Protein AF-0000000066300240 (afdb_homodimer)

InterPro domains:
  IPR008322 Uncharacterised protein family UPF0261 [MF_00677] (1-397)
  IPR008322 Uncharacterised protein family UPF0261 [PIRSF033271] (1-396)
  IPR044122 UPF0261, N-terminal domain [NF002674] (1-393)
  IPR044122 UPF0261, N-terminal domain [PF06792] (2-171)
  IPR044122 UPF0261, N-terminal domain [cd15488] (3-393)
  IPR051353 Tobamovirus Resistance UPF0261 [PTHR31862] (2-393)
  IPR056778 UPF0261, C-terminal domain [PF23189] (179-390)

Nearest PDB structures (foldseek):
  3wrx-assembly2_B  TM=9.339E-01  e=6.137E-45  Solanum lycopersicum
  3wry-assembly2_B  TM=9.376E-01  e=1.433E-43  Solanum lycopersicum
  3wrx-assembly1_A  TM=8.574E-01  e=3.511E-44  Solanum lycopersicum
  3wry-assembly1_A  TM=8.535E-01  e=3.714E-44  Solanum lycopersicum
  3wrw-assembly1_B  TM=8.869E-01  e=2.133E-42  Solanum lycopersicum

Organism: Mesorhizobium japonicum (strain LMG 29417 / CECT 9101 / MAFF 303099) (NCBI:txid266835)

Foldseek 3Di:
DAAEEEEFAQQQQVQLSVLLQVLLVVVVTHYFYAHCHLDDGPDDGRHYNQNLCCQFPVGNCQQNVDDDPVSNLVRSLNSLLSVLLVDDRHLAYEYEDEDSGLSSRLSNVCSDAAQRHAEYAYCCLPDPCCNRQPLHPYHYQYLVDDSRDDDPSNSVSSSVVSCVNSVCSVDGDDDDDDAAEEEEEDEPFLVLLRVLLCVVCVVRHHYHYFYQQQSRQVNRLSCLLNVRHQAYEALAPCLLLCQVVVADRHYDLCRCVSCQVNLHEYEYEHAPVQWGKHFAPVGDDPVCPPFQWDPPDRTIIITGADLVSLLVSLLSVLQSLLSHPHAYEYEYAQQARTNQCHVVHSNPDNNSSVSNLVSNVVRNPDDPRHYYYYDPHYSSPSVVSCSSVVRVVRSVD/DAAEEEEFAQQQQVQLSVLLQVLLVVVVTHYFYAHCHLDDGPDDGRHYNQNLCCQFPVGNCQQNVDDDPVSNLVRSLNSLLSVLLVDDRHLAYEYEDEDSGLSSRLSNVCSDAAQRHAEYAYCCLPDPCCNRQPLHPYHYQYLVDDSRDDDPSNSVSSSVVSCVNSVCSVDGDDPDDDAAEEEEEDEPFLVLLRVLLCVVCVVRHHYHYFYQQQSRQVNRLSCLLNVRHQAYEALAPCLLLCQVVVADRHYDLCRCVSCQVNLHEYEYEHAPVQWGKHFAPVGDDPVCPPFQWDPPDRTIIITGDDLVSLLVSLLSVLQSLLSHPHAYEYEYAQQARTNQCHVVHSNPDNNSSVSNLVSNVVRNPDDPRHYYDYDPHYSSPSVVSCSSVVRVVRSVD

Sequence (794 aa):
MKRIYVVGTADTKGEELAFLADAIAATGAAVSRVDVGTRDATIPVDISANDIAGHHPGGRDAVLGGNDRGAAVAAMGVAFARFAQSRNDIAAMIGIGGGGGTSIVTSGMRALPLGLPKIMVSTLASGDTAPYVDVSDIIMMPSVTDMAGLNRLSRVVLHNAAQAIAGMAARPAPPPDGKPSIGLTMFGVTTPCVTTIADALRSTYDCMVFHATGTGGRSMEKLADSGLLSGVIDITTTEVCDLLLGGVLPATEDRFGAIARTGLPYVGSVGALDMVNFWAPSTVPERYRGRLFYEHNPNVTLMRTSADECRAIGEWIGTRLALCDGPVHFLIPEKGVSALDIEGGTFFDREADAVLFEAIERTIKPNANRRVTRLPLHINDPEFAKAVAAFLDIARHMKRIYVVGTADTKGEELAFLADAIAATGAAVSRVDVGTRDATIPVDISANDIAGHHPGGRDAVLGGNDRGAAVAAMGVAFARFAQSRNDIAAMIGIGGGGGTSIVTSGMRALPLGLPKIMVSTLASGDTAPYVDVSDIIMMPSVTDMAGLNRLSRVVLHNAAQAIAGMAARPAPPPDGKPSIGLTMFGVTTPCVTTIADALRSTYDCMVFHATGTGGRSMEKLADSGLLSGVIDITTTEVCDLLLGGVLPATEDRFGAIARTGLPYVGSVGALDMVNFWAPSTVPERYRGRLFYEHNPNVTLMRTSADECRAIGEWIGTRLALCDGPVHFLIPEKGVSALDIEGGTFFDREADAVLFEAIERTIKPNANRRVTRLPLHINDPEFAKAVAAFLDIARH

Solvent-accessible surface area (backbone atoms only — not comparable to full-atom values): 39152 Å² total; per-residue (Å²): 128,60,24,36,36,36,34,28,27,24,45,80,38,25,69,52,50,51,51,35,46,49,50,28,38,73,74,70,50,51,70,39,41,33,26,69,28,84,57,70,58,71,50,94,61,75,39,46,33,65,64,35,21,52,47,22,95,73,30,40,56,62,26,60,64,67,88,52,64,70,57,24,43,54,37,39,14,54,1,34,21,47,43,49,62,72,55,88,43,72,42,23,41,36,32,42,28,50,72,64,37,38,53,24,49,30,42,18,54,55,57,47,52,64,76,56,46,35,39,38,37,15,63,53,41,49,25,68,27,31,91,54,26,51,75,34,51,48,24,34,28,30,47,72,49,82,78,81,66,82,46,68,63,50,49,33,49,40,40,40,50,21,28,20,54,47,28,23,48,74,56,63,62,74,77,85,89,67,58,53,28,31,37,30,28,26,41,87,51,38,39,66,26,46,50,52,33,43,62,73,38,50,89,66,30,39,70,44,79,25,53,39,60,17,59,21,55,53,35,48,37,49,36,39,66,39,67,61,39,67,28,36,42,37,40,28,48,23,16,52,38,6,48,76,70,68,28,77,27,30,41,59,95,58,65,66,42,36,47,34,75,65,33,41,26,33,29,36,34,58,21,40,54,56,32,29,43,35,44,30,74,88,65,54,59,75,89,54,66,90,58,56,70,45,76,78,47,83,59,32,25,34,32,50,54,46,42,68,54,23,30,54,52,17,35,54,51,11,48,50,55,46,64,35,77,25,36,33,43,36,42,39,42,70,51,20,38,30,66,45,19,27,93,91,33,89,54,49,47,68,66,29,50,50,36,21,53,49,27,24,61,66,37,27,60,68,55,98,42,30,44,76,44,82,38,97,33,32,45,62,36,77,73,46,37,48,54,49,56,56,40,56,64,44,56,77,104,128,60,22,35,36,37,35,27,26,22,45,80,39,23,67,54,48,50,52,35,46,50,51,26,39,72,75,69,49,51,72,40,39,34,27,70,28,83,55,70,59,70,50,91,58,75,39,46,33,67,64,35,20,52,48,22,93,75,29,41,55,61,26,59,62,66,87,50,64,68,57,23,43,55,38,38,14,56,2,34,19,46,43,49,60,70,54,89,42,70,43,22,41,38,33,43,28,49,72,64,38,39,53,24,51,28,42,18,54,55,57,49,51,63,75,55,46,36,39,38,36,15,61,53,42,48,25,69,27,31,90,53,28,51,77,34,53,49,24,33,28,32,49,70,48,82,78,82,66,81,45,69,64,50,49,33,49,39,41,39,50,21,27,19,53,48,30,22,48,75,57,64,62,74,78,82,86,72,59,52,29,31,37,30,28,27,40,87,50,39,40,66,27,46,50,52,34,43,63,71,38,48,88,66,28,39,70,42,78,26,53,40,58,16,59,21,55,52,35,48,37,48,36,40,65,38,66,60,38,66,26,36,42,36,39,27,48,24,16,53,38,6,48,76,69,70,28,75,28,30,42,60,95,57,64,64,41,37,46,35,76,66,34,41,27,35,29,36,34,56,22,38,53,56,32,29,43,36,46,31,74,88,65,53,60,74,90,56,65,90,58,58,72,44,76,78,46,84,58,32,24,34,32,50,54,46,43,68,55,23,31,54,52,17,34,54,52,11,48,50,56,45,63,35,77,25,36,33,43,35,43,40,41,71,52,19,39,30,67,44,19,27,92,92,32,89,53,50,48,69,66,29,51,48,37,22,53,50,27,24,61,66,38,28,61,67,54,98,44,30,43,76,45,81,37,98,32,32,46,60,35,77,73,46,37,49,52,48,57,56,39,56,64,44,55,78,104

pLDDT: mean 95.7, std 4.53, range [58.62, 98.94]

Secondary structure (DSSP, 8-state):
--EEEEEE-TTTSHHHHHHHHHHHHTTT--EEEEE--SS--SS--SB-HHHHHTTSTT-HHHHHSSS-HHHHHHHHHHHHHHHHHH-S-EEEEEEEESHHHHHHHHHHHHTSPTTS-EEEEETTSSSB-HHHHTTS-PEEEE-SS--SS--HHHHHHHHHHHHHHHHHHHSPPPPP-SPPEEEEEE-GGGHHHHHHHHHHHTTTSEEEEEETTTHHHHHHHHHHHTT--SEEEEEE-THHHHHHHT-SS---TTTTHHHHHH---EEEEEETTTEEEESSGGGS-GGGTTS-EEEEETTEEEEEPPHHHHHHHHHHHHHHHTT--S-EEEEEETT-SSTTSSTTSTT--HHHHHHHHHHHHHHH---SSEEEEEESS-TTSGGGGHHHHHHHHHH--/--EEEEEE-TTTSHHHHHHHHHHHHTTT--EEEEE--SS--SS--SB-HHHHHTTSTT-HHHHHSSS-HHHHHHHHHHHHHHHHHH-S-EEEEEEEESHHHHHHHHHHHHTSPTTS-EEEEETTSSSB-HHHHTTS-PEEEE-SS--SS--HHHHHHHHHHHHHHHHHHHSPPPPP-SSPEEEEEE-GGGHHHHHHHHHHHTTTSEEEEEETTTHHHHHHHHHHHTT--SEEEEEE-THHHHHHHT-SS---TTTTHHHHHH---EEEEEETTTEEEESSGGGS-GGGTTS-EEEEETTEEEEEPPHHHHHHHHHHHHHHHTT--S-EEEEEETT-SSTTSSTTSTT--HHHHHHHHHHHHHHH--BTTEEEEEESS-TTSGGGGHHHHHHHHHH--

Radius of gyration: 29.64 Å; Cα contacts (8 Å, |Δi|>4): 1874; chains: 2; bounding box: 65×88×70 Å

Structure (mmCIF, N/CA/C/O backbone):
data_AF-0000000066300240-model_v1
#
loop_
_entity.id
_entity.type
_entity.pdbx_description
1 polymer 'UPF0261 protein mlr3387'
#
loop_
_atom_site.group_PDB
_atom_site.id
_atom_site.type_symbol
_atom_site.label_atom_id
_atom_site.label_alt_id
_atom_site.label_comp_id
_atom_site.label_asym_id
_atom_site.label_entity_id
_atom_site.label_seq_id
_atom_site.pdbx_PDB_ins_code
_atom_site.Cartn_x
_atom_site.Cartn_y
_atom_site.Cartn_z
_atom_site.occupancy
_atom_site.B_iso_or_equiv
_atom_site.auth_seq_id
_atom_site.auth_comp_id
_atom_site.auth_asym_id
_atom_site.auth_atom_id
_atom_site.pdbx_PDB_model_num
ATOM 1 N N . MET A 1 1 ? 21.281 -19.609 14.352 1 79.44 1 MET A N 1
ATOM 2 C CA . MET A 1 1 ? 20.125 -18.922 14.93 1 79.44 1 MET A CA 1
ATOM 3 C C . MET A 1 1 ? 19.562 -17.891 13.961 1 79.44 1 MET A C 1
ATOM 5 O O . MET A 1 1 ? 20.312 -17.156 13.312 1 79.44 1 MET A O 1
ATOM 9 N N . LYS A 1 2 ? 18.25 -17.891 13.703 1 94.88 2 LYS A N 1
ATOM 10 C CA . LYS A 1 2 ? 17.656 -16.969 12.734 1 94.88 2 LYS A CA 1
ATOM 11 C C . LYS A 1 2 ? 17.578 -15.547 13.305 1 94.88 2 LYS A C 1
ATOM 13 O O . LYS A 1 2 ? 17.516 -15.359 14.523 1 94.88 2 LYS A O 1
ATOM 18 N N . ARG A 1 3 ? 17.797 -14.57 12.469 1 97.88 3 ARG A N 1
ATOM 19 C CA . ARG A 1 3 ? 17.891 -13.164 12.859 1 97.88 3 ARG A CA 1
ATOM 20 C C . ARG A 1 3 ? 16.859 -12.328 12.117 1 97.88 3 ARG A C 1
ATOM 22 O O . ARG A 1 3 ? 16.422 -12.695 11.023 1 97.88 3 ARG A O 1
ATOM 29 N N . ILE A 1 4 ? 16.469 -11.227 12.773 1 98.88 4 ILE A N 1
ATOM 30 C CA . ILE A 1 4 ? 15.703 -10.195 12.078 1 98.88 4 ILE A CA 1
ATOM 31 C C . ILE A 1 4 ? 16.656 -9.219 11.398 1 98.88 4 ILE A C 1
ATOM 33 O O . ILE A 1 4 ? 17.484 -8.594 12.055 1 98.88 4 ILE A O 1
ATOM 37 N N . TYR A 1 5 ? 16.594 -9.148 10.078 1 98.94 5 TYR A N 1
ATOM 38 C CA . TYR A 1 5 ? 17.406 -8.211 9.305 1 98.94 5 TYR A CA 1
ATOM 39 C C . TYR A 1 5 ? 16.766 -6.832 9.273 1 98.94 5 TYR A C 1
ATOM 41 O O . TYR A 1 5 ? 15.625 -6.684 8.828 1 98.94 5 TYR A O 1
ATOM 49 N N . VAL A 1 6 ? 17.453 -5.859 9.82 1 98.94 6 VAL A N 1
ATOM 50 C CA . VAL A 1 6 ? 17.031 -4.465 9.789 1 98.94 6 VAL A CA 1
ATOM 51 C C . VAL A 1 6 ? 17.797 -3.713 8.711 1 98.94 6 VAL A C 1
ATOM 53 O O . VAL A 1 6 ? 19 -3.457 8.859 1 98.94 6 VAL A O 1
ATOM 56 N N . VAL A 1 7 ? 17.078 -3.307 7.637 1 98.88 7 VAL A N 1
ATOM 57 C CA . VAL A 1 7 ? 17.734 -2.895 6.406 1 98.88 7 VAL A CA 1
ATOM 58 C C . VAL A 1 7 ? 17.422 -1.431 6.109 1 98.88 7 VAL A C 1
ATOM 60 O O . VAL A 1 7 ? 16.266 -1.003 6.238 1 98.88 7 VAL A O 1
ATOM 63 N N . GLY A 1 8 ? 18.312 -0.614 5.742 1 98.19 8 GLY A N 1
ATOM 64 C CA . GLY A 1 8 ? 18.141 0.767 5.316 1 98.19 8 GLY A CA 1
ATOM 65 C C . GLY A 1 8 ? 19.406 1.397 4.793 1 98.19 8 GLY A C 1
ATOM 66 O O . GLY A 1 8 ? 20.453 0.748 4.75 1 98.19 8 GLY A O 1
ATOM 67 N N . THR A 1 9 ? 19.312 2.555 4.246 1 97.06 9 THR A N 1
ATOM 68 C CA . THR A 1 9 ? 20.469 3.332 3.838 1 97.06 9 THR A CA 1
ATOM 69 C C . THR A 1 9 ? 21.109 4.02 5.043 1 97.06 9 THR A C 1
ATOM 71 O O . THR A 1 9 ? 20.688 5.105 5.441 1 97.06 9 THR A O 1
ATOM 74 N N . ALA A 1 10 ? 22.203 3.471 5.52 1 96.88 10 ALA A N 1
ATOM 75 C CA . ALA A 1 10 ? 22.828 3.941 6.754 1 96.88 10 ALA A CA 1
ATOM 76 C C . ALA A 1 10 ? 23.5 5.289 6.547 1 96.88 10 ALA A C 1
ATOM 78 O O . ALA A 1 10 ? 23.844 5.98 7.512 1 96.88 10 ALA A O 1
ATOM 79 N N . ASP A 1 11 ? 23.766 5.648 5.297 1 94.31 11 ASP A N 1
ATOM 80 C CA . ASP A 1 11 ? 24.391 6.93 4.992 1 94.31 11 ASP A CA 1
ATOM 81 C C . ASP A 1 11 ? 23.406 8.086 5.199 1 94.31 11 ASP A C 1
ATOM 83 O O . ASP A 1 11 ? 23.781 9.148 5.695 1 94.31 11 ASP A O 1
ATOM 87 N N . THR A 1 12 ? 22.125 7.812 4.922 1 92.44 12 THR A N 1
ATOM 88 C CA . THR A 1 12 ? 21.141 8.891 4.973 1 92.44 12 THR A CA 1
ATOM 89 C C . THR A 1 12 ? 20.141 8.672 6.105 1 92.44 12 THR A C 1
ATOM 91 O O . THR A 1 12 ? 19.547 9.625 6.605 1 92.44 12 THR A O 1
ATOM 94 N N . LYS A 1 13 ? 19.969 7.406 6.578 1 94.5 13 LYS A N 1
ATOM 95 C CA . LYS A 1 13 ? 18.953 7.086 7.59 1 94.5 13 LYS A CA 1
ATOM 96 C C . LYS A 1 13 ? 19.594 6.348 8.773 1 94.5 13 LYS A C 1
ATOM 98 O O . LYS A 1 13 ? 18.969 5.453 9.352 1 94.5 13 LYS A O 1
ATOM 103 N N . GLY A 1 14 ? 20.781 6.711 9.062 1 95.38 14 GLY A N 1
ATOM 104 C CA . GLY A 1 14 ? 21.516 6.004 10.102 1 95.38 14 GLY A CA 1
ATOM 105 C C . GLY A 1 14 ? 20.828 6.051 11.453 1 95.38 14 GLY A C 1
ATOM 106 O O . GLY A 1 14 ? 20.688 5.027 12.125 1 95.38 14 GLY A O 1
ATOM 107 N N . GLU A 1 15 ? 20.328 7.168 11.852 1 94.38 15 GLU A N 1
ATOM 108 C CA . GLU A 1 15 ? 19.688 7.344 13.156 1 94.38 15 GLU A CA 1
ATOM 109 C C . GLU A 1 15 ? 18.406 6.527 13.266 1 94.38 15 GLU A C 1
ATOM 111 O O . GLU A 1 15 ? 18.172 5.852 14.273 1 94.38 15 GLU A O 1
ATOM 116 N N . GLU A 1 16 ? 17.625 6.578 12.281 1 95.5 16 GLU A N 1
ATOM 117 C CA . GLU A 1 16 ? 16.375 5.824 12.25 1 95.5 16 GLU A CA 1
ATOM 118 C C . GLU A 1 16 ? 16.641 4.32 12.25 1 95.5 16 GLU A C 1
ATOM 120 O O . GLU A 1 16 ? 15.961 3.568 12.945 1 95.5 16 GLU A O 1
ATOM 125 N N . LEU A 1 17 ? 17.625 3.936 11.477 1 97.5 17 LEU A N 1
ATOM 126 C CA . LEU A 1 17 ? 18 2.529 11.383 1 97.5 17 LEU A CA 1
ATOM 127 C C . LEU A 1 17 ? 18.469 2 12.734 1 97.5 17 LEU A C 1
ATOM 129 O O . LEU A 1 17 ? 18.078 0.901 13.148 1 97.5 17 LEU A O 1
ATOM 133 N N . ALA A 1 18 ? 19.266 2.793 13.391 1 97.69 18 ALA A N 1
ATOM 134 C CA . ALA A 1 18 ? 19.766 2.41 14.703 1 97.69 18 ALA A CA 1
ATOM 135 C C . ALA A 1 18 ? 18.625 2.314 15.719 1 97.69 18 ALA A C 1
ATOM 137 O O . ALA A 1 18 ? 18.578 1.369 16.516 1 97.69 18 ALA A O 1
ATOM 138 N N . PHE A 1 19 ? 17.766 3.281 15.703 1 96.5 19 PHE A N 1
ATOM 139 C CA . PHE A 1 19 ? 16.625 3.287 16.609 1 96.5 19 PHE A CA 1
ATOM 140 C C . PHE A 1 19 ? 15.773 2.037 16.406 1 96.5 19 PHE A C 1
ATOM 142 O O . PHE A 1 19 ? 15.391 1.385 17.391 1 96.5 19 PHE A O 1
ATOM 149 N N . LEU A 1 20 ? 15.445 1.689 15.164 1 98.19 20 LEU A N 1
ATOM 150 C CA . LEU A 1 20 ? 14.609 0.538 14.828 1 98.19 20 LEU A CA 1
ATOM 151 C C . LEU A 1 20 ? 15.273 -0.759 15.289 1 98.19 20 LEU A C 1
ATOM 153 O O . LEU A 1 20 ? 14.625 -1.606 15.906 1 98.19 20 LEU A O 1
ATOM 157 N N . ALA A 1 21 ? 16.516 -0.889 15 1 98.75 21 ALA A N 1
ATOM 158 C CA . ALA A 1 21 ? 17.25 -2.08 15.406 1 98.75 21 ALA A CA 1
ATOM 159 C C . ALA A 1 21 ? 17.25 -2.244 16.922 1 98.75 21 ALA A C 1
ATOM 161 O O . ALA A 1 21 ? 17.047 -3.348 17.438 1 98.75 21 ALA A O 1
ATOM 162 N N . ASP A 1 22 ? 17.453 -1.164 17.609 1 98.25 22 ASP A N 1
ATOM 163 C CA . ASP A 1 22 ? 17.469 -1.196 19.078 1 98.25 22 ASP A CA 1
ATOM 164 C C . ASP A 1 22 ? 16.094 -1.574 19.625 1 98.25 22 ASP A C 1
ATOM 166 O O . ASP A 1 22 ? 16 -2.332 20.594 1 98.25 22 ASP A O 1
ATOM 170 N N . ALA A 1 23 ? 15.07 -0.982 19.047 1 98.12 23 ALA A N 1
ATOM 171 C CA . ALA A 1 23 ? 13.703 -1.28 19.484 1 98.12 23 ALA A CA 1
ATOM 172 C C . ALA A 1 23 ? 13.383 -2.762 19.312 1 98.12 23 ALA A C 1
ATOM 174 O O . ALA A 1 23 ? 12.727 -3.367 20.156 1 98.12 23 ALA A O 1
ATOM 175 N N . ILE A 1 24 ? 13.812 -3.365 18.219 1 98.75 24 ILE A N 1
ATOM 176 C CA . ILE A 1 24 ? 13.586 -4.785 17.969 1 98.75 24 ILE A CA 1
ATOM 177 C C . ILE A 1 24 ? 14.414 -5.621 18.938 1 98.75 24 ILE A C 1
ATOM 179 O O . ILE A 1 24 ? 13.906 -6.582 19.516 1 98.75 24 ILE A O 1
ATOM 183 N N . ALA A 1 25 ? 15.68 -5.23 19.141 1 98.62 25 ALA A N 1
ATOM 184 C CA . ALA A 1 25 ? 16.547 -5.953 20.062 1 98.62 25 ALA A CA 1
ATOM 185 C C . ALA A 1 25 ? 15.977 -5.961 21.469 1 98.62 25 ALA A C 1
ATOM 187 O O . ALA A 1 25 ? 16.125 -6.938 22.203 1 98.62 25 ALA A O 1
ATOM 188 N N . ALA A 1 26 ? 15.328 -4.902 21.812 1 98 26 ALA A N 1
ATOM 189 C CA . ALA A 1 26 ? 14.742 -4.75 23.141 1 98 26 ALA A CA 1
ATOM 190 C C . ALA A 1 26 ? 13.633 -5.77 23.375 1 98 26 ALA A C 1
ATOM 192 O O . ALA A 1 26 ? 13.258 -6.039 24.516 1 98 26 ALA A O 1
ATOM 193 N N . THR A 1 27 ? 13.102 -6.363 22.328 1 97.75 27 THR A N 1
ATOM 194 C CA . THR A 1 27 ? 12.07 -7.387 22.453 1 97.75 27 THR A CA 1
ATOM 195 C C . THR A 1 27 ? 12.695 -8.75 22.75 1 97.75 27 THR A C 1
ATOM 197 O O . THR A 1 27 ? 11.984 -9.711 23.047 1 97.75 27 THR A O 1
ATOM 200 N N . GLY A 1 28 ? 14.008 -8.891 22.578 1 97.38 28 GLY A N 1
ATOM 201 C CA . GLY A 1 28 ? 14.719 -10.148 22.781 1 97.38 28 GLY A CA 1
ATOM 202 C C . GLY A 1 28 ? 15.141 -10.82 21.5 1 97.38 28 GLY A C 1
ATOM 203 O O . GLY A 1 28 ? 15.828 -11.844 21.516 1 97.38 28 GLY A O 1
ATOM 204 N N . ALA A 1 29 ? 14.797 -10.258 20.375 1 97.81 29 ALA A N 1
ATOM 205 C CA . ALA A 1 29 ? 15.117 -10.867 19.094 1 97.81 29 ALA A CA 1
ATOM 206 C C . ALA A 1 29 ? 16.578 -10.609 18.703 1 97.81 29 ALA A C 1
ATOM 208 O O . ALA A 1 29 ? 17.156 -9.586 19.094 1 97.81 29 ALA A O 1
ATOM 209 N N . ALA A 1 30 ? 17.188 -11.547 17.984 1 98.25 30 ALA A N 1
ATOM 210 C CA . ALA A 1 30 ? 18.484 -11.328 17.375 1 98.25 30 ALA A CA 1
ATOM 211 C C . ALA A 1 30 ? 18.375 -10.445 16.141 1 98.25 30 ALA A C 1
ATOM 213 O O . ALA A 1 30 ? 17.531 -10.672 15.273 1 98.25 30 ALA A O 1
ATOM 214 N N . VAL A 1 31 ? 19.297 -9.43 16.094 1 98.56 31 VAL A N 1
ATOM 215 C CA . VAL A 1 31 ? 19.156 -8.43 15.055 1 98.56 31 VAL A CA 1
ATOM 216 C C . VAL A 1 31 ? 20.438 -8.344 14.234 1 98.56 31 VAL A C 1
ATOM 218 O O . VAL A 1 31 ? 21.547 -8.484 14.781 1 98.56 31 VAL A O 1
ATOM 221 N N . SER A 1 32 ? 20.312 -8.188 12.93 1 98.69 32 SER A N 1
ATOM 222 C CA . SER A 1 32 ? 21.406 -7.812 12.039 1 98.69 32 SER A CA 1
ATOM 223 C C . SER A 1 32 ? 21.109 -6.504 11.32 1 98.69 32 SER A C 1
ATOM 225 O O . SER A 1 32 ? 20.125 -6.41 10.57 1 98.69 32 SER A O 1
ATOM 227 N N . ARG A 1 33 ? 21.969 -5.484 11.586 1 98.56 33 ARG A N 1
ATOM 228 C CA . ARG A 1 33 ? 21.859 -4.227 10.859 1 98.56 33 ARG A CA 1
ATOM 229 C C . ARG A 1 33 ? 22.5 -4.328 9.477 1 98.56 33 ARG A C 1
ATOM 231 O O . ARG A 1 33 ? 23.688 -4.609 9.359 1 98.56 33 ARG A O 1
ATOM 238 N N . VAL A 1 34 ? 21.688 -4.07 8.422 1 98.88 34 VAL A N 1
ATOM 239 C CA . VAL A 1 34 ? 22.141 -4.234 7.047 1 98.88 34 VAL A CA 1
ATOM 240 C C . VAL A 1 34 ? 22.109 -2.885 6.332 1 98.88 34 VAL A C 1
ATOM 242 O O . VAL A 1 34 ? 21.078 -2.236 6.254 1 98.88 34 VAL A O 1
ATOM 245 N N . ASP A 1 35 ? 23.234 -2.508 5.781 1 98.69 35 ASP A N 1
ATOM 246 C CA . ASP A 1 35 ? 23.344 -1.237 5.07 1 98.69 35 ASP A CA 1
ATOM 247 C C . ASP A 1 35 ? 23.234 -1.442 3.561 1 98.69 35 ASP A C 1
ATOM 249 O O . ASP A 1 35 ? 24 -2.217 2.98 1 98.69 35 ASP A O 1
ATOM 253 N N . VAL A 1 36 ? 22.312 -0.707 2.957 1 98.44 36 VAL A N 1
ATOM 254 C CA . VAL A 1 36 ? 22.188 -0.761 1.505 1 98.44 36 VAL A CA 1
ATOM 255 C C . VAL A 1 36 ? 22.406 0.63 0.914 1 98.44 36 VAL A C 1
ATOM 257 O O . VAL A 1 36 ? 21.906 0.939 -0.168 1 98.44 36 VAL A O 1
ATOM 260 N N . GLY A 1 37 ? 23.078 1.526 1.637 1 95.81 37 GLY A N 1
ATOM 261 C CA . GLY A 1 37 ? 23.422 2.859 1.16 1 95.81 37 GLY A CA 1
ATOM 262 C C . GLY A 1 37 ? 24.531 2.861 0.13 1 95.81 37 GLY A C 1
ATOM 263 O O . GLY A 1 37 ? 25.156 1.83 -0.112 1 95.81 37 GLY A O 1
ATOM 264 N N . THR A 1 38 ? 24.672 3.996 -0.555 1 92 38 THR A N 1
ATOM 265 C CA . THR A 1 38 ? 25.703 4.094 -1.594 1 92 38 THR A CA 1
ATOM 266 C C . THR A 1 38 ? 26.875 4.941 -1.12 1 92 38 THR A C 1
ATOM 268 O O . THR A 1 38 ? 27.859 5.109 -1.845 1 92 38 THR A O 1
ATOM 271 N N . ARG A 1 39 ? 26.766 5.547 0.099 1 92.5 39 ARG A N 1
ATOM 272 C CA . ARG A 1 39 ? 27.844 6.297 0.733 1 92.5 39 ARG A CA 1
ATOM 273 C C . ARG A 1 39 ? 28.219 5.688 2.082 1 92.5 39 ARG A C 1
ATOM 275 O O . ARG A 1 39 ? 27.719 4.621 2.445 1 92.5 39 ARG A O 1
ATOM 282 N N . ASP A 1 40 ? 29.109 6.359 2.734 1 93 40 ASP A N 1
ATOM 283 C CA . ASP A 1 40 ? 29.578 5.82 4.008 1 93 40 ASP A CA 1
ATOM 284 C C . ASP A 1 40 ? 28.453 5.832 5.051 1 93 40 ASP A C 1
ATOM 286 O O . ASP A 1 40 ? 27.719 6.809 5.16 1 93 40 ASP A O 1
ATOM 290 N N . ALA A 1 41 ? 28.422 4.711 5.734 1 95.06 41 ALA A N 1
ATOM 291 C CA . ALA A 1 41 ? 27.438 4.582 6.801 1 95.06 41 ALA A CA 1
ATOM 292 C C . ALA A 1 41 ? 27.703 5.578 7.922 1 95.06 41 ALA A C 1
ATOM 294 O O . ALA A 1 41 ? 28.859 5.836 8.266 1 95.06 41 ALA A O 1
ATOM 295 N N . THR A 1 42 ? 26.672 6.059 8.547 1 95.06 42 THR A N 1
ATOM 296 C CA . THR A 1 42 ? 26.797 7.02 9.641 1 95.06 42 THR A CA 1
ATOM 297 C C . THR A 1 42 ? 26.688 6.32 10.992 1 95.06 42 THR A C 1
ATOM 299 O O . THR A 1 42 ? 26.859 6.953 12.039 1 95.06 42 THR A O 1
ATOM 302 N N . ILE A 1 43 ? 26.406 5.012 11.016 1 96.19 43 ILE A N 1
ATOM 303 C CA . ILE A 1 43 ? 26.312 4.18 12.211 1 96.19 43 ILE A CA 1
ATOM 304 C C . ILE A 1 43 ? 27.016 2.846 11.969 1 96.19 43 ILE A C 1
ATOM 306 O O . ILE A 1 43 ? 27.25 2.461 10.82 1 96.19 43 ILE A O 1
ATOM 310 N N . PRO A 1 44 ? 27.344 2.125 13.062 1 96.88 44 PRO A N 1
ATOM 311 C CA . PRO A 1 44 ? 27.828 0.76 12.859 1 96.88 44 PRO A CA 1
ATOM 312 C C . PRO A 1 44 ? 26.766 -0.169 12.281 1 96.88 44 PRO A C 1
ATOM 314 O O . PRO A 1 44 ? 25.594 -0.072 12.641 1 96.88 44 PRO A O 1
ATOM 317 N N . VAL A 1 45 ? 27.188 -0.995 11.336 1 98.31 45 VAL A N 1
ATOM 318 C CA . VAL A 1 45 ? 26.297 -1.989 10.75 1 98.31 45 VAL A CA 1
ATOM 319 C C . VAL A 1 45 ? 26.953 -3.367 10.805 1 98.31 45 VAL A C 1
ATOM 321 O O . VAL A 1 45 ? 28.188 -3.477 10.906 1 98.31 45 VAL A O 1
ATOM 324 N N . ASP A 1 46 ? 26.219 -4.391 10.797 1 98.31 46 ASP A N 1
ATOM 325 C CA . ASP A 1 46 ? 26.703 -5.766 10.836 1 98.31 46 ASP A CA 1
ATOM 326 C C . ASP A 1 46 ? 27.062 -6.25 9.43 1 98.31 46 ASP A C 1
ATOM 328 O O . ASP A 1 46 ? 28 -7.047 9.266 1 98.31 46 ASP A O 1
ATOM 332 N N . ILE A 1 47 ? 26.312 -5.895 8.453 1 98.56 47 ILE A N 1
ATOM 333 C CA . ILE A 1 47 ? 26.547 -6.199 7.047 1 98.56 47 ILE A CA 1
ATOM 334 C C . ILE A 1 47 ? 26.625 -4.902 6.246 1 98.56 47 ILE A C 1
ATOM 336 O O . ILE A 1 47 ? 25.656 -4.145 6.188 1 98.56 47 ILE A O 1
ATOM 340 N N . SER A 1 48 ? 27.688 -4.641 5.562 1 98.19 48 SER A N 1
ATOM 341 C CA . SER A 1 48 ? 27.953 -3.355 4.93 1 98.19 48 SER A CA 1
ATOM 342 C C . SER A 1 48 ? 27.391 -3.309 3.512 1 98.19 48 SER A C 1
ATOM 344 O O . SER A 1 48 ? 27.141 -4.352 2.904 1 98.19 48 SER A O 1
ATOM 346 N N . ALA A 1 49 ? 27.266 -2.066 3.045 1 97.88 49 ALA A N 1
ATOM 347 C CA . ALA A 1 49 ? 26.859 -1.868 1.656 1 97.88 49 ALA A CA 1
ATOM 348 C C . ALA A 1 49 ? 27.844 -2.525 0.695 1 97.88 49 ALA A C 1
ATOM 350 O O . ALA A 1 49 ? 27.453 -3.041 -0.354 1 97.88 49 ALA A O 1
ATOM 351 N N . ASN A 1 50 ? 29.062 -2.508 1.08 1 97.06 50 ASN A N 1
ATOM 352 C CA . ASN A 1 50 ? 30.109 -3.133 0.266 1 97.06 50 ASN A CA 1
ATOM 353 C C . ASN A 1 50 ? 29.906 -4.645 0.174 1 97.06 50 ASN A C 1
ATOM 355 O O . ASN A 1 50 ? 30.109 -5.234 -0.89 1 97.06 50 ASN A O 1
ATOM 359 N N . ASP A 1 51 ? 29.609 -5.301 1.252 1 97.75 51 ASP A N 1
ATOM 360 C CA . ASP A 1 51 ? 29.328 -6.73 1.267 1 97.75 51 ASP A CA 1
ATOM 361 C C . ASP A 1 51 ? 28.156 -7.062 0.354 1 97.75 51 ASP A C 1
ATOM 363 O O . ASP A 1 51 ? 28.203 -8.039 -0.396 1 97.75 51 ASP A O 1
ATOM 367 N N . ILE A 1 52 ? 27.078 -6.234 0.406 1 98.5 52 ILE A N 1
ATOM 368 C CA . ILE A 1 52 ? 25.891 -6.441 -0.408 1 98.5 52 ILE A CA 1
ATOM 369 C C . ILE A 1 52 ? 26.234 -6.262 -1.885 1 98.5 52 ILE A C 1
ATOM 371 O O . ILE A 1 52 ? 25.844 -7.086 -2.721 1 98.5 52 ILE A O 1
ATOM 375 N N . ALA A 1 53 ? 26.969 -5.199 -2.182 1 97.94 53 ALA A N 1
ATOM 376 C CA . ALA A 1 53 ? 27.312 -4.863 -3.559 1 97.94 53 ALA A CA 1
ATOM 377 C C . ALA A 1 53 ? 28.078 -6.008 -4.227 1 97.94 53 ALA A C 1
ATOM 379 O O . ALA A 1 53 ? 27.969 -6.207 -5.438 1 97.94 53 ALA A O 1
ATOM 380 N N . GLY A 1 54 ? 28.75 -6.793 -3.424 1 97.75 54 GLY A N 1
ATOM 381 C CA . GLY A 1 54 ? 29.5 -7.922 -3.938 1 97.75 54 GLY A CA 1
ATOM 382 C C . GLY A 1 54 ? 28.641 -9 -4.551 1 97.75 54 GLY A C 1
ATOM 383 O O . GLY A 1 54 ? 29.125 -9.852 -5.297 1 97.75 54 GLY A O 1
ATOM 384 N N . HIS A 1 55 ? 27.344 -8.977 -4.285 1 98.06 55 HIS A N 1
ATOM 385 C CA . HIS A 1 55 ? 26.422 -9.969 -4.812 1 98.06 55 HIS A CA 1
ATOM 386 C C . HIS A 1 55 ? 25.906 -9.57 -6.191 1 98.06 55 HIS A C 1
ATOM 388 O O . HIS A 1 55 ? 25.188 -10.336 -6.844 1 98.06 55 HIS A O 1
ATOM 394 N N . HIS A 1 56 ? 26.219 -8.383 -6.684 1 97.88 56 HIS A N 1
ATOM 395 C CA . HIS A 1 56 ? 25.844 -7.973 -8.031 1 97.88 56 HIS A CA 1
ATOM 396 C C . HIS A 1 56 ? 26.625 -8.758 -9.078 1 97.88 56 HIS A C 1
ATOM 398 O O . HIS A 1 56 ? 27.828 -9.008 -8.906 1 97.88 56 HIS A O 1
ATOM 404 N N . PRO A 1 57 ? 25.969 -9.078 -10.156 1 96.94 57 PRO A N 1
ATOM 405 C CA . PRO A 1 57 ? 26.672 -9.852 -11.18 1 96.94 57 PRO A CA 1
ATOM 406 C C . PRO A 1 57 ? 27.875 -9.102 -11.766 1 96.94 57 PRO A C 1
ATOM 408 O O . PRO A 1 57 ? 28.859 -9.727 -12.18 1 96.94 57 PRO A O 1
ATOM 411 N N . GLY A 1 58 ? 27.891 -7.812 -11.789 1 96.44 58 GLY A N 1
ATOM 412 C CA . GLY A 1 58 ? 28.969 -7 -12.297 1 96.44 58 GLY A CA 1
ATOM 413 C C . GLY A 1 58 ? 30 -6.637 -11.242 1 96.44 58 GLY A C 1
ATOM 414 O O . GLY A 1 58 ? 30.938 -5.891 -11.508 1 96.44 58 GLY A O 1
ATOM 415 N N . GLY A 1 59 ? 29.828 -7.113 -10.031 1 95.5 59 GLY A N 1
ATOM 416 C CA . GLY A 1 59 ? 30.75 -6.84 -8.945 1 95.5 59 GLY A CA 1
ATOM 417 C C . GLY A 1 59 ? 30.422 -5.562 -8.195 1 95.5 59 GLY A C 1
ATOM 418 O O . GLY A 1 59 ? 29.5 -4.836 -8.57 1 95.5 59 GLY A O 1
ATOM 419 N N . ARG A 1 60 ? 31.281 -5.297 -7.207 1 95.75 60 ARG A N 1
ATOM 420 C CA . ARG A 1 60 ? 31.062 -4.176 -6.297 1 95.75 60 ARG A CA 1
ATOM 421 C C . ARG A 1 60 ? 31.125 -2.846 -7.039 1 95.75 60 ARG A C 1
ATOM 423 O O . ARG A 1 60 ? 30.359 -1.932 -6.754 1 95.75 60 ARG A O 1
ATOM 430 N N . ASP A 1 61 ? 31.938 -2.736 -7.98 1 94.44 61 ASP A N 1
ATOM 431 C CA . ASP A 1 61 ? 32.188 -1.474 -8.672 1 94.44 61 ASP A CA 1
ATOM 432 C C . ASP A 1 61 ? 31 -1.093 -9.555 1 94.44 61 ASP A C 1
ATOM 434 O O . ASP A 1 61 ? 30.766 0.091 -9.812 1 94.44 61 ASP A O 1
ATOM 438 N N . ALA A 1 62 ? 30.312 -2.061 -9.969 1 94.56 62 ALA A N 1
ATOM 439 C CA . ALA A 1 62 ? 29.125 -1.806 -10.773 1 94.56 62 ALA A CA 1
ATOM 440 C C . ALA A 1 62 ? 28.047 -1.113 -9.945 1 94.56 62 ALA A C 1
ATOM 442 O O . ALA A 1 62 ? 27.172 -0.43 -10.492 1 94.56 62 ALA A O 1
ATOM 443 N N . VAL A 1 63 ? 28.109 -1.232 -8.656 1 95.62 63 VAL A N 1
ATOM 444 C CA . VAL A 1 63 ? 27.109 -0.673 -7.758 1 95.62 63 VAL A CA 1
ATOM 445 C C . VAL A 1 63 ? 27.625 0.633 -7.156 1 95.62 63 VAL A C 1
ATOM 447 O O . VAL A 1 63 ? 26.938 1.656 -7.195 1 95.62 63 VAL A O 1
ATOM 450 N N . LEU A 1 64 ? 28.859 0.675 -6.629 1 94.19 64 LEU A N 1
ATOM 451 C CA . LEU A 1 64 ? 29.344 1.763 -5.777 1 94.19 64 LEU A CA 1
ATOM 452 C C . LEU A 1 64 ? 30.375 2.605 -6.504 1 94.19 64 LEU A C 1
ATOM 454 O O . LEU A 1 64 ? 30.797 3.648 -5.996 1 94.19 64 LEU A O 1
ATOM 458 N N . GLY A 1 65 ? 30.797 2.258 -7.691 1 88.94 65 GLY A N 1
ATOM 459 C CA . GLY A 1 65 ? 31.906 2.902 -8.359 1 88.94 65 GLY A CA 1
ATOM 460 C C . GLY A 1 65 ? 31.5 4.109 -9.18 1 88.94 65 GLY A C 1
ATOM 461 O O . GLY A 1 65 ? 32.344 4.91 -9.586 1 88.94 65 GLY A O 1
ATOM 462 N N . GLY A 1 66 ? 30.281 4.309 -9.414 1 86.62 66 GLY A N 1
ATOM 463 C CA . GLY A 1 66 ? 29.844 5.375 -10.297 1 86.62 66 GLY A CA 1
ATOM 464 C C . GLY A 1 66 ? 29.266 6.566 -9.555 1 86.62 66 GLY A C 1
ATOM 465 O O . GLY A 1 66 ? 29.234 6.582 -8.32 1 86.62 66 GLY A O 1
ATOM 466 N N . ASN A 1 67 ? 28.859 7.598 -10.453 1 86.88 67 ASN A N 1
ATOM 467 C CA . ASN A 1 67 ? 28.344 8.828 -9.875 1 86.88 67 ASN A CA 1
ATOM 468 C C . ASN A 1 67 ? 26.844 8.992 -10.172 1 86.88 67 ASN A C 1
ATOM 470 O O . ASN A 1 67 ? 26.234 9.977 -9.75 1 86.88 67 ASN A O 1
ATOM 474 N N . ASP A 1 68 ? 26.344 8.047 -10.805 1 91.19 68 ASP A N 1
ATOM 475 C CA . ASP A 1 68 ? 24.906 8.086 -11.117 1 91.19 68 ASP A CA 1
ATOM 476 C C . ASP A 1 68 ? 24.094 7.426 -10.008 1 91.19 68 ASP A C 1
ATOM 478 O O . ASP A 1 68 ? 24.078 6.199 -9.883 1 91.19 68 ASP A O 1
ATOM 482 N N . ARG A 1 69 ? 23.375 8.227 -9.305 1 88.62 69 ARG A N 1
ATOM 483 C CA . ARG A 1 69 ? 22.625 7.75 -8.148 1 88.62 69 ARG A CA 1
ATOM 484 C C . ARG A 1 69 ? 21.531 6.77 -8.57 1 88.62 69 ARG A C 1
ATOM 486 O O . ARG A 1 69 ? 21.328 5.746 -7.914 1 88.62 69 ARG A O 1
ATOM 493 N N . GLY A 1 70 ? 20.844 7.102 -9.633 1 91.81 70 GLY A N 1
ATOM 494 C CA . GLY A 1 70 ? 19.797 6.223 -10.125 1 91.81 70 GLY A CA 1
ATOM 495 C C . GLY A 1 70 ? 20.297 4.844 -10.508 1 91.81 70 GLY A C 1
ATOM 496 O O . GLY A 1 70 ? 19.703 3.832 -10.148 1 91.81 70 GLY A O 1
ATOM 497 N N . ALA A 1 71 ? 21.422 4.844 -11.18 1 93.31 71 ALA A N 1
ATOM 498 C CA . ALA A 1 71 ? 22.031 3.58 -11.578 1 93.31 71 ALA A CA 1
ATOM 499 C C . ALA A 1 71 ? 22.516 2.793 -10.359 1 93.31 71 ALA A C 1
ATOM 501 O O . ALA A 1 71 ? 22.391 1.565 -10.32 1 93.31 71 ALA A O 1
ATOM 502 N N . ALA A 1 72 ? 23.062 3.479 -9.445 1 94.44 72 ALA A N 1
ATOM 503 C CA . ALA A 1 72 ? 23.562 2.836 -8.227 1 94.44 72 ALA A CA 1
ATOM 504 C C . ALA A 1 72 ? 22.422 2.186 -7.449 1 94.44 72 ALA A C 1
ATOM 506 O O . ALA A 1 72 ? 22.562 1.074 -6.934 1 94.44 72 ALA A O 1
ATOM 507 N N . VAL A 1 73 ? 21.328 2.84 -7.352 1 94.69 73 VAL A N 1
ATOM 508 C CA . VAL A 1 73 ? 20.156 2.344 -6.637 1 94.69 73 VAL A CA 1
ATOM 509 C C . VAL A 1 73 ? 19.656 1.068 -7.301 1 94.69 73 VAL A C 1
ATOM 511 O O . VAL A 1 73 ? 19.391 0.07 -6.629 1 94.69 73 VAL A O 1
ATOM 514 N N . ALA A 1 74 ? 19.547 1.108 -8.641 1 95.81 74 ALA A N 1
ATOM 515 C CA . ALA A 1 74 ? 19.078 -0.056 -9.391 1 95.81 74 ALA A CA 1
ATOM 516 C C . ALA A 1 74 ? 20.031 -1.243 -9.203 1 95.81 74 ALA A C 1
ATOM 518 O O . ALA A 1 74 ? 19.578 -2.367 -8.961 1 95.81 74 ALA A O 1
ATOM 519 N N . ALA A 1 75 ? 21.297 -0.974 -9.305 1 97.44 75 ALA A N 1
ATOM 520 C CA . ALA A 1 75 ? 22.297 -2.021 -9.164 1 97.44 75 ALA A CA 1
ATOM 521 C C . ALA A 1 75 ? 22.312 -2.592 -7.75 1 97.44 75 ALA A C 1
ATOM 523 O O . ALA A 1 75 ? 22.453 -3.801 -7.562 1 97.44 75 ALA A O 1
ATOM 524 N N . MET A 1 76 ? 22.172 -1.767 -6.758 1 98.12 76 MET A N 1
ATOM 525 C CA . MET A 1 76 ? 22.125 -2.219 -5.371 1 98.12 76 MET A CA 1
ATOM 526 C C . MET A 1 76 ? 20.891 -3.09 -5.129 1 98.12 76 MET A C 1
ATOM 528 O O . MET A 1 76 ? 20.953 -4.051 -4.363 1 98.12 76 MET A O 1
ATOM 532 N N . GLY A 1 77 ? 19.797 -2.703 -5.766 1 98.19 77 GLY A N 1
ATOM 533 C CA . GLY A 1 77 ? 18.594 -3.533 -5.688 1 98.19 77 GLY A CA 1
ATOM 534 C C . GLY A 1 77 ? 18.828 -4.953 -6.172 1 9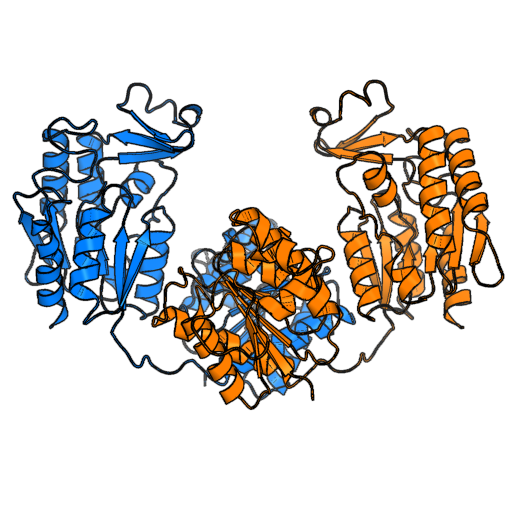8.19 77 GLY A C 1
ATOM 535 O O . GLY A 1 77 ? 18.406 -5.91 -5.523 1 98.19 77 GLY A O 1
ATOM 536 N N . VAL A 1 78 ? 19.484 -5.09 -7.309 1 97.75 78 VAL A N 1
ATOM 537 C CA . VAL A 1 78 ? 19.812 -6.395 -7.867 1 97.75 78 VAL A CA 1
ATOM 538 C C . VAL A 1 78 ? 20.719 -7.156 -6.898 1 97.75 78 VAL A C 1
ATOM 540 O O . VAL A 1 78 ? 20.484 -8.336 -6.621 1 97.75 78 VAL A O 1
ATOM 543 N N . ALA A 1 79 ? 21.719 -6.461 -6.363 1 98.5 79 ALA A N 1
ATOM 544 C CA . ALA A 1 79 ? 22.656 -7.074 -5.43 1 98.5 79 ALA A CA 1
ATOM 545 C C . ALA A 1 79 ? 21.938 -7.547 -4.164 1 98.5 79 ALA A C 1
ATOM 547 O O . ALA A 1 79 ? 22.172 -8.656 -3.689 1 98.5 79 ALA A O 1
ATOM 548 N N . PHE A 1 80 ? 21.109 -6.762 -3.609 1 98.69 80 PHE A N 1
ATOM 549 C CA . PHE A 1 80 ? 20.422 -7.07 -2.357 1 98.69 80 PHE A CA 1
ATOM 550 C C . PHE A 1 80 ? 19.469 -8.25 -2.531 1 98.69 80 PHE A C 1
ATOM 552 O O . PHE A 1 80 ? 19.328 -9.078 -1.631 1 98.69 80 PHE A O 1
ATOM 559 N N . ALA A 1 81 ? 18.75 -8.297 -3.668 1 98.5 81 ALA A N 1
ATOM 560 C CA . ALA A 1 81 ? 17.891 -9.438 -3.961 1 98.5 81 ALA A CA 1
ATOM 561 C C . ALA A 1 81 ? 18.688 -10.742 -3.973 1 98.5 81 ALA A C 1
ATOM 563 O O . ALA A 1 81 ? 18.25 -11.734 -3.383 1 98.5 81 ALA A O 1
ATOM 564 N N . ARG A 1 82 ? 19.844 -10.711 -4.59 1 98.06 82 ARG A N 1
ATOM 565 C CA . ARG A 1 82 ? 20.688 -11.891 -4.652 1 98.06 82 ARG A CA 1
ATOM 566 C C . ARG A 1 82 ? 21.25 -12.242 -3.277 1 98.06 82 ARG A C 1
ATOM 568 O O . ARG A 1 82 ? 21.312 -13.414 -2.912 1 98.06 82 ARG A O 1
ATOM 575 N N . PHE A 1 83 ? 21.688 -11.25 -2.547 1 98.44 83 PHE A N 1
ATOM 576 C CA . PHE A 1 83 ? 22.156 -11.453 -1.176 1 98.44 83 PHE A CA 1
ATOM 577 C C . PHE A 1 83 ? 21.078 -12.133 -0.339 1 98.44 83 PHE A C 1
ATOM 579 O O . PHE A 1 83 ? 21.344 -13.117 0.348 1 98.44 83 PHE A O 1
ATOM 586 N N . ALA A 1 84 ? 19.797 -11.57 -0.387 1 98.56 84 ALA A N 1
ATOM 587 C CA . ALA A 1 84 ? 18.703 -12.109 0.393 1 98.56 84 ALA A CA 1
ATOM 588 C C . ALA A 1 84 ? 18.469 -13.586 0.064 1 98.56 84 ALA A C 1
ATOM 590 O O . ALA A 1 84 ? 18.219 -14.398 0.958 1 98.56 84 ALA A O 1
ATOM 591 N N . GLN A 1 85 ? 18.562 -13.914 -1.19 1 95.62 85 GLN A N 1
ATOM 592 C CA . GLN A 1 85 ? 18.359 -15.289 -1.646 1 95.62 85 GLN A CA 1
ATOM 593 C C . GLN A 1 85 ? 19.453 -16.219 -1.139 1 95.62 85 GLN A C 1
ATOM 595 O O . GLN A 1 85 ? 19.234 -17.422 -0.995 1 95.62 85 GLN A O 1
ATOM 600 N N . SER A 1 86 ? 20.625 -15.648 -0.887 1 96.75 86 SER A N 1
ATOM 601 C CA . SER A 1 86 ? 21.766 -16.453 -0.485 1 96.75 86 SER A CA 1
ATOM 602 C C . SER A 1 86 ? 21.719 -16.781 1.006 1 96.75 86 SER A C 1
ATOM 604 O O . SER A 1 86 ? 22.469 -17.641 1.485 1 96.75 86 SER A O 1
ATOM 606 N N . ARG A 1 87 ? 20.859 -16.125 1.757 1 96.69 87 ARG A N 1
ATOM 607 C CA . ARG A 1 87 ? 20.812 -16.266 3.209 1 96.69 87 ARG A CA 1
ATOM 608 C C . ARG A 1 87 ? 19.828 -17.344 3.635 1 96.69 87 ARG A C 1
ATOM 610 O O . ARG A 1 87 ? 18.75 -17.469 3.039 1 96.69 87 ARG A O 1
ATOM 617 N N . ASN A 1 88 ? 20.156 -18.047 4.695 1 95.81 88 ASN A N 1
ATOM 618 C CA . ASN A 1 88 ? 19.25 -19.047 5.254 1 95.81 88 ASN A CA 1
ATOM 619 C C . ASN A 1 88 ? 18.953 -18.781 6.727 1 95.81 88 ASN A C 1
ATOM 621 O O . ASN A 1 88 ? 18.375 -19.609 7.414 1 95.81 88 ASN A O 1
ATOM 625 N N . ASP A 1 89 ? 19.359 -17.625 7.203 1 97.69 89 ASP A N 1
ATOM 626 C CA . ASP A 1 89 ? 19.219 -17.312 8.625 1 97.69 89 ASP A CA 1
ATOM 627 C C . ASP A 1 89 ? 18.281 -16.125 8.836 1 97.69 89 ASP A C 1
ATOM 629 O O . ASP A 1 89 ? 18.328 -15.484 9.891 1 97.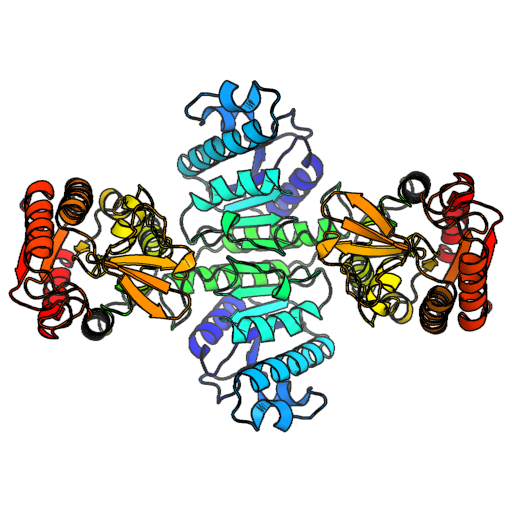69 89 ASP A O 1
ATOM 633 N N . ILE A 1 90 ? 17.484 -15.805 7.863 1 98.38 90 ILE A N 1
ATOM 634 C CA . ILE A 1 90 ? 16.562 -14.68 7.992 1 98.38 90 ILE A CA 1
ATOM 635 C C . ILE A 1 90 ? 15.266 -15.156 8.633 1 98.38 90 ILE A C 1
ATOM 637 O O . ILE A 1 90 ? 14.531 -15.953 8.039 1 98.38 90 ILE A O 1
ATOM 641 N N . ALA A 1 91 ? 14.992 -14.68 9.852 1 98.38 91 ALA A N 1
ATOM 642 C CA . ALA A 1 91 ? 13.711 -14.938 10.508 1 98.38 91 ALA A CA 1
ATOM 643 C C . ALA A 1 91 ? 12.648 -13.953 10.031 1 98.38 91 ALA A C 1
ATOM 645 O O . ALA A 1 91 ? 11.461 -14.289 9.992 1 98.38 91 ALA A O 1
ATOM 646 N N . ALA A 1 92 ? 13.055 -12.773 9.789 1 98.81 92 ALA A N 1
ATOM 647 C CA . ALA A 1 92 ? 12.219 -11.672 9.305 1 98.81 92 ALA A CA 1
ATOM 648 C C . ALA A 1 92 ? 13.078 -10.555 8.719 1 98.81 92 ALA A C 1
ATOM 650 O O . ALA A 1 92 ? 14.273 -10.477 8.992 1 98.81 92 ALA A O 1
ATOM 651 N N . MET A 1 93 ? 12.523 -9.75 7.891 1 98.88 93 MET A N 1
ATOM 652 C CA . MET A 1 93 ? 13.203 -8.586 7.332 1 98.88 93 MET A CA 1
ATOM 653 C C . MET A 1 93 ? 12.344 -7.336 7.465 1 98.88 93 MET A C 1
ATOM 655 O O . MET A 1 93 ? 11.148 -7.363 7.156 1 98.88 93 MET A O 1
ATOM 659 N N . ILE A 1 94 ? 12.914 -6.312 7.996 1 98.94 94 ILE A N 1
ATOM 660 C CA . ILE A 1 94 ? 12.242 -5.02 8.086 1 98.94 94 ILE A CA 1
ATOM 661 C C . ILE A 1 94 ? 13.148 -3.926 7.531 1 98.94 94 ILE A C 1
ATOM 663 O O . ILE A 1 94 ? 14.359 -3.936 7.758 1 98.94 94 ILE A O 1
ATOM 667 N N . GLY A 1 95 ? 12.57 -3.057 6.727 1 98.75 95 GLY A N 1
ATOM 668 C CA . GLY A 1 95 ? 13.344 -1.988 6.113 1 98.75 95 GLY A CA 1
ATOM 669 C C . GLY A 1 95 ? 12.727 -0.618 6.301 1 98.75 95 GLY A C 1
ATOM 670 O O . GLY A 1 95 ? 11.547 -0.507 6.641 1 98.75 95 GLY A O 1
ATOM 671 N N . ILE A 1 96 ? 13.5 0.439 6.148 1 97.88 96 ILE A N 1
ATOM 672 C CA . ILE A 1 96 ? 13.047 1.825 6.172 1 97.88 96 ILE A CA 1
ATOM 673 C C . ILE A 1 96 ? 13.578 2.562 4.945 1 97.88 96 ILE A C 1
ATOM 675 O O . ILE A 1 96 ? 14.688 2.281 4.477 1 97.88 96 ILE A O 1
ATOM 679 N N . GLY A 1 97 ? 12.75 3.453 4.41 1 94.31 97 GLY A N 1
ATOM 680 C CA . GLY A 1 97 ? 13.281 4.223 3.299 1 94.31 97 GLY A CA 1
ATOM 681 C C . GLY A 1 97 ? 12.258 5.137 2.656 1 94.31 97 GLY A C 1
ATOM 682 O O . GLY A 1 97 ? 11.055 4.961 2.852 1 94.31 97 GLY A O 1
ATOM 683 N N . GLY A 1 98 ? 12.797 6.082 1.92 1 92.88 98 GLY A N 1
ATOM 684 C CA . GLY A 1 98 ? 11.992 6.812 0.95 1 92.88 98 GLY A CA 1
ATOM 685 C C . GLY A 1 98 ? 11.891 6.109 -0.391 1 92.88 98 GLY A C 1
ATOM 686 O O . GLY A 1 98 ? 11.703 4.895 -0.447 1 92.88 98 GLY A O 1
ATOM 687 N N . GLY A 1 99 ? 12.023 6.812 -1.511 1 91.19 99 GLY A N 1
ATOM 688 C CA . GLY A 1 99 ? 11.906 6.215 -2.832 1 91.19 99 GLY A CA 1
ATOM 689 C C . GLY A 1 99 ? 13.023 5.23 -3.137 1 91.19 99 GLY A C 1
ATOM 690 O O . GLY A 1 99 ? 12.758 4.059 -3.422 1 91.19 99 GLY A O 1
ATOM 691 N N . GLY A 1 100 ? 14.258 5.699 -3.062 1 93 100 GLY A N 1
ATOM 692 C CA . GLY A 1 100 ? 15.406 4.863 -3.365 1 93 100 GLY A CA 1
ATOM 693 C C . GLY A 1 100 ? 15.547 3.684 -2.422 1 93 100 GLY A C 1
ATOM 694 O O . GLY A 1 100 ? 15.688 2.541 -2.863 1 93 100 GLY A O 1
ATOM 695 N N . GLY A 1 101 ? 15.492 3.93 -1.127 1 95.88 101 GLY A N 1
ATOM 696 C CA . GLY A 1 101 ? 15.609 2.875 -0.131 1 95.88 101 GLY A CA 1
ATOM 697 C C . GLY A 1 101 ? 14.523 1.818 -0.256 1 95.88 101 GLY A C 1
ATOM 698 O O . GLY A 1 101 ? 14.805 0.622 -0.148 1 95.88 101 GLY A O 1
ATOM 699 N N . THR A 1 102 ? 13.297 2.26 -0.486 1 97.56 102 THR A N 1
ATOM 700 C CA . THR A 1 102 ? 12.18 1.343 -0.647 1 97.56 102 THR A CA 1
ATOM 701 C C . THR A 1 102 ? 12.398 0.422 -1.844 1 97.56 102 THR A C 1
ATOM 703 O O . THR A 1 102 ? 12.164 -0.785 -1.758 1 97.56 102 THR A O 1
ATOM 706 N N . SER A 1 103 ? 12.859 1.021 -2.941 1 97.5 103 SER A N 1
ATOM 707 C CA . SER A 1 103 ? 13.109 0.245 -4.152 1 97.5 103 SER A CA 1
ATOM 708 C C . SER A 1 103 ? 14.133 -0.854 -3.902 1 97.5 103 SER A C 1
ATOM 710 O O . SER A 1 103 ? 13.93 -2.006 -4.289 1 97.5 103 SER A O 1
ATOM 712 N N . ILE A 1 104 ? 15.195 -0.482 -3.225 1 98.19 104 ILE A N 1
ATOM 713 C CA . ILE A 1 104 ? 16.266 -1.434 -2.959 1 98.19 104 ILE A CA 1
ATOM 714 C C . ILE A 1 104 ? 15.766 -2.525 -2.018 1 98.19 104 ILE A C 1
ATOM 716 O O . ILE A 1 104 ? 15.859 -3.715 -2.33 1 98.19 104 ILE A O 1
ATOM 720 N N . VAL A 1 105 ? 15.211 -2.16 -0.936 1 98.75 105 VAL A N 1
ATOM 721 C CA . VAL A 1 105 ? 14.867 -3.088 0.137 1 98.75 105 VAL A CA 1
ATOM 722 C C . VAL A 1 105 ? 13.781 -4.051 -0.34 1 98.75 105 VAL A C 1
ATOM 724 O O . VAL A 1 105 ? 13.852 -5.254 -0.088 1 98.75 105 VAL A O 1
ATOM 727 N N . THR A 1 106 ? 12.773 -3.572 -1.055 1 98.75 106 THR A N 1
ATOM 728 C CA . THR A 1 106 ? 11.672 -4.43 -1.472 1 98.75 106 THR A CA 1
ATOM 729 C C . THR A 1 106 ? 12.117 -5.391 -2.568 1 98.75 106 THR A C 1
ATOM 731 O O . THR A 1 106 ? 11.523 -6.457 -2.748 1 98.75 106 THR A O 1
ATOM 734 N N . SER A 1 107 ? 13.188 -5.035 -3.326 1 98.31 107 SER A N 1
ATOM 735 C CA . SER A 1 107 ? 13.742 -5.988 -4.281 1 98.31 107 SER A CA 1
ATOM 736 C C . SER A 1 107 ? 14.211 -7.262 -3.582 1 98.31 107 SER A C 1
ATOM 738 O O . SER A 1 107 ? 13.992 -8.367 -4.082 1 98.31 107 SER A O 1
ATOM 740 N N . GLY A 1 108 ? 14.867 -7.062 -2.461 1 98.56 108 GLY A N 1
ATOM 741 C CA . GLY A 1 108 ? 15.297 -8.211 -1.673 1 98.56 108 GLY A CA 1
ATOM 742 C C . GLY A 1 108 ? 14.141 -8.93 -1.002 1 98.56 108 GLY A C 1
ATOM 743 O O . GLY A 1 108 ? 14.117 -10.164 -0.94 1 98.56 108 GLY A O 1
ATOM 744 N N . MET A 1 109 ? 13.141 -8.164 -0.514 1 98.75 109 MET A N 1
ATOM 745 C CA . MET A 1 109 ? 11.984 -8.75 0.165 1 98.75 109 MET A CA 1
ATOM 746 C C . MET A 1 109 ? 11.188 -9.633 -0.787 1 98.75 109 MET A C 1
ATOM 748 O O . MET A 1 109 ? 10.695 -10.688 -0.395 1 98.75 109 MET A O 1
ATOM 752 N N . ARG A 1 110 ? 11.039 -9.188 -2.035 1 97.69 110 ARG A N 1
ATOM 753 C CA . ARG A 1 110 ? 10.266 -9.938 -3.02 1 97.69 110 ARG A CA 1
ATOM 754 C C . ARG A 1 110 ? 10.914 -11.289 -3.307 1 97.69 110 ARG A C 1
ATOM 756 O O . ARG A 1 110 ? 10.234 -12.234 -3.729 1 97.69 110 ARG A O 1
ATOM 763 N N . ALA A 1 111 ? 12.203 -11.398 -3.047 1 96.31 111 ALA A N 1
ATOM 764 C CA . ALA A 1 111 ? 12.93 -12.641 -3.309 1 96.31 111 ALA A CA 1
ATOM 765 C C . ALA A 1 111 ? 12.719 -13.648 -2.184 1 96.31 111 ALA A C 1
ATOM 767 O O . ALA A 1 111 ? 13.008 -14.836 -2.342 1 96.31 111 ALA A O 1
ATOM 768 N N . LEU A 1 112 ? 12.195 -13.234 -1.075 1 97.81 112 LEU A N 1
ATOM 769 C CA . LEU A 1 112 ? 12.008 -14.094 0.087 1 97.81 112 LEU A CA 1
ATOM 770 C C . LEU A 1 112 ? 10.68 -14.844 -0.001 1 97.81 112 LEU A C 1
ATOM 772 O O . LEU A 1 112 ? 9.75 -14.383 -0.669 1 97.81 112 LEU A O 1
ATOM 776 N N . PRO A 1 113 ? 10.531 -15.969 0.648 1 96.31 113 PRO A N 1
ATOM 777 C CA . PRO A 1 113 ? 9.32 -16.781 0.56 1 96.31 113 PRO A CA 1
ATOM 778 C C . PRO A 1 113 ? 8.094 -16.094 1.156 1 96.31 113 PRO A C 1
ATOM 780 O O . PRO A 1 113 ? 8.227 -15.297 2.086 1 96.31 113 PRO A O 1
ATOM 783 N N . LEU A 1 114 ? 6.938 -16.438 0.607 1 96.25 114 LEU A N 1
ATOM 784 C CA . LEU A 1 114 ? 5.688 -16.031 1.244 1 96.25 114 LEU A CA 1
ATOM 785 C C . LEU A 1 114 ? 5.602 -16.594 2.664 1 96.25 114 LEU A C 1
ATOM 787 O O . LEU A 1 114 ? 6.023 -17.719 2.922 1 96.25 114 LEU A O 1
ATOM 791 N N . GLY A 1 115 ? 5.09 -15.758 3.537 1 95.94 115 GLY A N 1
ATOM 792 C CA . GLY A 1 115 ? 4.949 -16.203 4.918 1 95.94 115 GLY A CA 1
ATOM 793 C C . GLY A 1 115 ? 6.047 -15.68 5.824 1 95.94 115 GLY A C 1
ATOM 794 O O . GLY A 1 115 ? 5.84 -15.516 7.027 1 95.94 115 GLY A O 1
ATOM 795 N N . LEU A 1 116 ? 7.266 -15.562 5.277 1 97.56 116 LEU A N 1
ATOM 796 C CA . LEU A 1 116 ? 8.32 -14.922 6.059 1 97.56 116 LEU A CA 1
ATOM 797 C C . LEU A 1 116 ? 7.984 -13.461 6.336 1 97.56 116 LEU A C 1
ATOM 799 O O . LEU A 1 116 ? 7.699 -12.695 5.41 1 97.56 116 LEU A O 1
ATOM 803 N N . PRO A 1 117 ? 8 -13.062 7.605 1 98.56 117 PRO A N 1
ATOM 804 C CA . PRO A 1 117 ? 7.609 -11.688 7.934 1 98.56 117 PRO A CA 1
ATOM 805 C C . PRO A 1 117 ? 8.492 -10.648 7.254 1 98.56 117 PRO A C 1
ATOM 807 O O . PRO A 1 117 ? 9.719 -10.719 7.34 1 98.56 117 PRO A O 1
ATOM 810 N N . LYS A 1 118 ? 7.898 -9.695 6.547 1 98.75 118 LYS A N 1
ATOM 811 C CA . LYS A 1 118 ? 8.562 -8.602 5.844 1 98.75 118 LYS A CA 1
ATOM 812 C C . LYS A 1 118 ? 7.805 -7.293 6.02 1 98.75 118 LYS A C 1
ATOM 814 O O . LYS A 1 118 ? 6.629 -7.199 5.66 1 98.75 118 LYS A O 1
ATOM 819 N N . ILE A 1 119 ? 8.43 -6.277 6.531 1 98.94 119 ILE A N 1
ATOM 820 C CA . ILE A 1 119 ? 7.809 -4.969 6.688 1 98.94 119 ILE A CA 1
ATOM 821 C C . ILE A 1 119 ? 8.68 -3.9 6.031 1 98.94 119 ILE A C 1
ATOM 823 O O . ILE A 1 119 ? 9.898 -3.887 6.219 1 98.94 119 ILE A O 1
ATOM 827 N N . MET A 1 120 ? 8.109 -3.045 5.227 1 98.88 120 MET A N 1
ATOM 828 C CA . MET A 1 120 ? 8.766 -1.873 4.66 1 98.88 120 MET A CA 1
ATOM 829 C C . MET A 1 120 ? 8.133 -0.586 5.176 1 98.88 120 MET A C 1
ATOM 831 O O . MET A 1 120 ? 7.031 -0.22 4.754 1 98.88 120 MET A O 1
ATOM 835 N N . VAL A 1 121 ? 8.805 0.085 6.105 1 98.5 121 VAL A N 1
ATOM 836 C CA . VAL A 1 121 ? 8.383 1.423 6.512 1 98.5 121 VAL A CA 1
ATOM 837 C C . VAL A 1 121 ? 8.805 2.439 5.453 1 98.5 121 VAL A C 1
ATOM 839 O O . VAL A 1 121 ? 10 2.641 5.215 1 98.5 121 VAL A O 1
ATOM 842 N N . SER A 1 122 ? 7.793 3.088 4.797 1 97.38 122 SER A N 1
ATOM 843 C CA . SER A 1 122 ? 8.141 3.855 3.605 1 97.38 122 SER A CA 1
ATOM 844 C C . SER A 1 122 ? 7.254 5.09 3.463 1 97.38 122 SER A C 1
ATOM 846 O O . SER A 1 122 ? 6.074 5.055 3.814 1 97.38 122 SER A O 1
ATOM 848 N N . THR A 1 123 ? 7.887 6.137 2.916 1 93.56 123 THR A N 1
ATOM 849 C CA . THR A 1 123 ? 7.117 7.316 2.539 1 93.56 123 THR A CA 1
ATOM 850 C C . THR A 1 123 ? 6.211 7.016 1.35 1 93.56 123 THR A C 1
ATOM 852 O O . THR A 1 123 ? 5.305 7.793 1.038 1 93.56 123 THR A O 1
ATOM 855 N N . LEU A 1 124 ? 6.391 5.844 0.741 1 94.69 124 LEU A N 1
ATOM 856 C CA . LEU A 1 124 ? 5.66 5.5 -0.475 1 94.69 124 LEU A CA 1
ATOM 857 C C . LEU A 1 124 ? 4.512 4.547 -0.169 1 94.69 124 LEU A C 1
ATOM 859 O O . LEU A 1 124 ? 3.844 4.059 -1.084 1 94.69 124 LEU A O 1
ATOM 863 N N . ALA A 1 125 ? 4.266 4.262 1.106 1 96.44 125 ALA A N 1
ATOM 864 C CA . ALA A 1 125 ? 3.291 3.246 1.501 1 96.44 125 ALA A CA 1
ATOM 865 C C . ALA A 1 125 ? 1.868 3.697 1.188 1 96.44 125 ALA A C 1
ATOM 867 O O . ALA A 1 125 ? 0.959 2.873 1.069 1 96.44 125 ALA A O 1
ATOM 868 N N . SER A 1 126 ? 1.583 4.953 1.142 1 95.25 126 SER A N 1
ATOM 869 C CA . SER A 1 126 ? 0.303 5.5 0.703 1 95.25 126 SER A CA 1
ATOM 870 C C . SER A 1 126 ? 0.361 5.938 -0.757 1 95.25 126 SER A C 1
ATOM 872 O O . SER A 1 126 ? 0.494 7.129 -1.048 1 95.25 126 SER A O 1
ATOM 874 N N . GLY A 1 127 ? 0.256 5.168 -1.636 1 94.81 127 GLY A N 1
ATOM 875 C CA . GLY A 1 127 ? 0.376 5.336 -3.074 1 94.81 127 GLY A CA 1
ATOM 876 C C . GLY A 1 127 ? 0.316 4.023 -3.836 1 94.81 127 GLY A C 1
ATOM 877 O O . GLY A 1 127 ? -0.255 3.045 -3.352 1 94.81 127 GLY A O 1
ATOM 878 N N . ASP A 1 128 ? 0.801 4.035 -5.035 1 96.06 128 ASP A N 1
ATOM 879 C CA . ASP A 1 128 ? 0.858 2.801 -5.812 1 96.06 128 ASP A CA 1
ATOM 880 C C . ASP A 1 128 ? 1.984 1.893 -5.32 1 96.06 128 ASP A C 1
ATOM 882 O O . ASP A 1 128 ? 3.158 2.145 -5.602 1 96.06 128 ASP A O 1
ATOM 886 N N . THR A 1 129 ? 1.641 0.846 -4.664 1 97.62 129 THR A N 1
ATOM 887 C CA . THR A 1 129 ? 2.635 -0.025 -4.047 1 97.62 129 THR A CA 1
ATOM 888 C C . THR A 1 129 ? 2.914 -1.238 -4.93 1 97.62 129 THR A C 1
ATOM 890 O O . THR A 1 129 ? 3.777 -2.059 -4.613 1 97.62 129 THR A O 1
ATOM 893 N N . ALA A 1 130 ? 2.244 -1.388 -6.031 1 95.38 130 ALA A N 1
ATOM 894 C CA . ALA A 1 130 ? 2.328 -2.568 -6.887 1 95.38 130 ALA A CA 1
ATOM 895 C C . ALA A 1 130 ? 3.768 -2.836 -7.312 1 95.38 130 ALA A C 1
ATOM 897 O O . ALA A 1 130 ? 4.238 -3.977 -7.258 1 95.38 130 ALA A O 1
ATOM 898 N N . PRO A 1 131 ? 4.555 -1.783 -7.703 1 94.81 131 PRO A N 1
ATOM 899 C CA . PRO A 1 131 ? 5.922 -2.066 -8.148 1 94.81 131 PRO A CA 1
ATOM 900 C C . PRO A 1 131 ? 6.816 -2.584 -7.027 1 94.81 131 PRO A C 1
ATOM 902 O O . PRO A 1 131 ? 7.832 -3.229 -7.289 1 94.81 131 PRO A O 1
ATOM 905 N N . TYR A 1 132 ? 6.453 -2.318 -5.809 1 97.75 132 TYR A N 1
ATOM 906 C CA . TYR A 1 132 ? 7.285 -2.691 -4.672 1 97.75 132 TYR A CA 1
ATOM 907 C C . TYR A 1 132 ? 6.844 -4.027 -4.09 1 97.75 132 TYR A C 1
ATOM 909 O O . TYR A 1 132 ? 7.68 -4.883 -3.773 1 97.75 132 TYR A O 1
ATOM 917 N N . VAL A 1 133 ? 5.559 -4.195 -3.969 1 97.81 133 VAL A N 1
ATOM 918 C CA . VAL A 1 133 ? 4.988 -5.383 -3.34 1 97.81 133 VAL A CA 1
ATOM 919 C C . VAL A 1 133 ? 4.91 -6.52 -4.359 1 97.81 133 VAL A C 1
ATOM 921 O O . VAL A 1 133 ? 5.238 -7.664 -4.043 1 97.81 133 VAL A O 1
ATOM 924 N N . ASP A 1 134 ? 4.453 -6.191 -5.562 1 95.06 134 ASP A N 1
ATOM 925 C CA . ASP A 1 134 ? 4.258 -7.18 -6.621 1 95.06 134 ASP A CA 1
ATOM 926 C C . ASP A 1 134 ? 3.408 -8.352 -6.129 1 95.06 134 ASP A C 1
ATOM 928 O O . ASP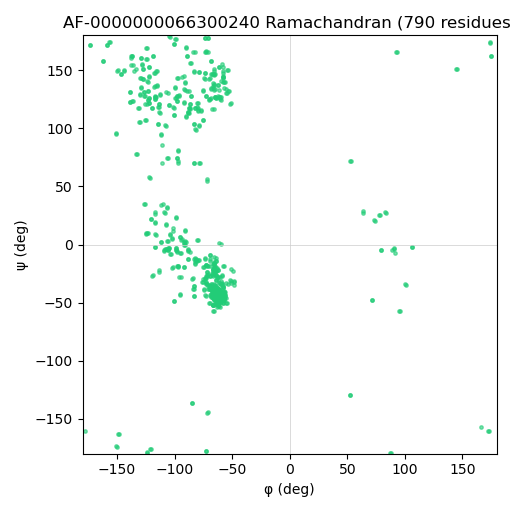 A 1 134 ? 2.322 -8.148 -5.586 1 95.06 134 ASP A O 1
ATOM 932 N N . VAL A 1 135 ? 3.775 -9.578 -6.293 1 94.38 135 VAL A N 1
ATOM 933 C CA . VAL A 1 135 ? 2.979 -10.742 -5.898 1 94.38 135 VAL A CA 1
ATOM 934 C C . VAL A 1 135 ? 3.465 -11.266 -4.551 1 94.38 135 VAL A C 1
ATOM 936 O O . VAL A 1 135 ? 3.227 -12.43 -4.207 1 94.38 135 VAL A O 1
ATOM 939 N N . SER A 1 136 ? 4.117 -10.398 -3.775 1 96.81 136 SER A N 1
ATOM 940 C CA . SER A 1 136 ? 4.637 -10.805 -2.475 1 96.81 136 SER A CA 1
ATOM 941 C C . SER A 1 136 ? 3.697 -10.383 -1.348 1 96.81 136 SER A C 1
ATOM 943 O O . SER A 1 136 ? 2.621 -9.836 -1.601 1 96.81 136 SER A O 1
ATOM 945 N N . ASP A 1 137 ? 4.078 -10.789 -0.115 1 97.69 137 ASP A N 1
ATOM 946 C CA . ASP A 1 137 ? 3.299 -10.438 1.067 1 97.69 137 ASP A CA 1
ATOM 947 C C . ASP A 1 137 ? 4.008 -9.359 1.894 1 97.69 137 ASP A C 1
ATOM 949 O O . ASP A 1 137 ? 3.945 -9.375 3.125 1 97.69 137 ASP A O 1
ATOM 953 N N . ILE A 1 138 ? 4.75 -8.484 1.221 1 98.69 138 ILE A N 1
ATOM 954 C CA . ILE A 1 138 ? 5.418 -7.367 1.884 1 98.69 138 ILE A CA 1
ATOM 955 C C . ILE A 1 138 ? 4.379 -6.453 2.531 1 98.69 138 ILE A C 1
ATOM 957 O O . ILE A 1 138 ? 3.418 -6.039 1.881 1 98.69 138 ILE A O 1
ATOM 961 N N . ILE A 1 139 ? 4.586 -6.207 3.803 1 98.81 139 ILE A N 1
ATOM 962 C CA . ILE A 1 139 ? 3.729 -5.289 4.547 1 98.81 139 ILE A CA 1
ATOM 963 C C . ILE A 1 139 ? 4.258 -3.865 4.418 1 98.81 139 ILE A C 1
ATOM 965 O O . ILE A 1 139 ? 5.371 -3.566 4.859 1 98.81 139 ILE A O 1
ATOM 969 N N . MET A 1 140 ? 3.465 -3.002 3.822 1 98.56 140 MET A N 1
ATOM 970 C CA . MET A 1 140 ? 3.855 -1.601 3.691 1 98.56 140 MET A CA 1
ATOM 971 C C . MET A 1 140 ? 3.332 -0.778 4.863 1 98.56 140 MET A C 1
ATOM 973 O O . MET A 1 140 ? 2.129 -0.766 5.129 1 98.56 140 MET A O 1
ATOM 977 N N . MET A 1 141 ? 4.215 -0.164 5.527 1 98.38 141 MET A N 1
ATOM 978 C CA . MET A 1 141 ? 3.885 0.678 6.676 1 98.38 141 MET A CA 1
ATOM 979 C C . MET A 1 141 ? 4.211 2.141 6.387 1 98.38 141 MET A C 1
ATOM 981 O O . MET A 1 141 ? 5.367 2.484 6.133 1 98.38 141 MET A O 1
ATOM 985 N N . PRO A 1 142 ? 3.191 3.053 6.398 1 97.5 142 PRO A N 1
ATOM 986 C CA . PRO A 1 142 ? 3.453 4.465 6.109 1 97.5 142 PRO A CA 1
ATOM 987 C C . PRO A 1 142 ? 4.281 5.145 7.199 1 97.5 142 PRO A C 1
ATOM 989 O O . PRO A 1 142 ? 3.98 5.008 8.383 1 97.5 142 PRO A O 1
ATOM 992 N N . SER A 1 143 ? 5.285 5.887 6.734 1 94.81 143 SER A N 1
ATOM 993 C CA . SER A 1 143 ? 6.016 6.727 7.672 1 94.81 143 SER A CA 1
ATOM 994 C C . SER A 1 143 ? 5.25 8.008 7.98 1 94.81 143 SER A C 1
ATOM 996 O O . SER A 1 143 ? 5.578 8.719 8.93 1 94.81 143 SER A O 1
ATOM 998 N N . VAL A 1 144 ? 4.273 8.312 7.242 1 88.06 144 VAL A N 1
ATOM 999 C CA . VAL A 1 144 ? 3.375 9.461 7.367 1 88.06 144 VAL A CA 1
ATOM 1000 C C . VAL A 1 144 ? 4.113 10.742 6.988 1 88.06 144 VAL A C 1
ATOM 1002 O O . VAL A 1 144 ? 3.57 11.594 6.281 1 88.06 144 VAL A O 1
ATOM 1005 N N . THR A 1 145 ? 5.34 10.984 7.5 1 83.5 145 THR A N 1
ATOM 1006 C CA . THR A 1 145 ? 6.199 12.102 7.109 1 83.5 145 THR A CA 1
ATOM 1007 C C . THR A 1 145 ? 7.562 11.594 6.645 1 83.5 145 THR A C 1
ATOM 1009 O O . THR A 1 145 ? 7.879 10.414 6.801 1 83.5 145 THR A O 1
ATOM 1012 N N . ASP A 1 146 ? 8.242 12.57 6.07 1 78.56 146 ASP A N 1
ATOM 1013 C CA . ASP A 1 146 ? 9.594 12.227 5.656 1 78.56 146 ASP A CA 1
ATOM 1014 C C . ASP A 1 146 ? 10.461 11.836 6.859 1 78.56 146 ASP A C 1
ATOM 1016 O O . ASP A 1 146 ? 10.289 12.383 7.953 1 78.56 146 ASP A O 1
ATOM 1020 N N . MET A 1 147 ? 11.188 10.82 6.621 1 70.62 147 MET A N 1
ATOM 1021 C CA . MET A 1 147 ? 12.109 10.375 7.66 1 70.62 147 MET A CA 1
ATOM 1022 C C . MET A 1 147 ? 13.406 11.18 7.625 1 70.62 147 MET A C 1
ATOM 1024 O O . MET A 1 147 ? 14.398 10.727 7.059 1 70.62 147 MET A O 1
ATOM 1028 N N . ALA A 1 148 ? 13.383 12.406 7.98 1 72.56 148 ALA A N 1
ATOM 1029 C CA . ALA A 1 148 ? 14.562 13.258 8.094 1 72.56 148 ALA A CA 1
ATOM 1030 C C . ALA A 1 148 ? 14.922 13.5 9.555 1 72.56 148 ALA A C 1
ATOM 1032 O O . ALA A 1 148 ? 14.773 14.617 10.062 1 72.56 148 ALA A O 1
ATOM 1033 N N . GLY A 1 149 ? 15.508 12.375 10.125 1 78.38 149 GLY A N 1
ATOM 1034 C CA . GLY A 1 149 ? 15.805 12.43 11.547 1 78.38 149 GLY A CA 1
ATOM 1035 C C . GLY A 1 149 ? 14.695 11.867 12.406 1 78.38 149 GLY A C 1
ATOM 1036 O O . GLY A 1 149 ? 13.594 11.594 11.922 1 78.38 149 GLY A O 1
ATOM 1037 N N . LEU A 1 150 ? 15.023 11.625 13.625 1 87.38 150 LEU A N 1
ATOM 1038 C CA . LEU A 1 150 ? 14.047 11.039 14.547 1 87.38 150 LEU A CA 1
ATOM 1039 C C . LEU A 1 150 ? 13.203 12.133 15.203 1 87.38 150 LEU A C 1
ATOM 1041 O O . LEU A 1 150 ? 13.742 13.125 15.688 1 87.38 150 LEU A O 1
ATOM 1045 N N . ASN A 1 151 ? 11.961 12.102 15.047 1 86.88 151 ASN A N 1
ATOM 1046 C CA . ASN A 1 151 ? 11 12.953 15.742 1 86.88 151 ASN A CA 1
ATOM 1047 C C . ASN A 1 151 ? 9.945 12.117 16.469 1 86.88 151 ASN A C 1
ATOM 1049 O O . ASN A 1 151 ? 10.062 10.898 16.562 1 86.88 151 ASN A O 1
ATOM 1053 N N . ARG A 1 152 ? 9.039 12.773 17.109 1 87.75 152 ARG A N 1
ATOM 1054 C CA . ARG A 1 152 ? 8.055 12.078 17.922 1 87.75 152 ARG A CA 1
ATOM 1055 C C . ARG A 1 152 ? 7.258 11.07 17.094 1 87.75 152 ARG A C 1
ATOM 1057 O O . ARG A 1 152 ? 7.059 9.93 17.516 1 87.75 152 ARG A O 1
ATOM 1064 N N . LEU A 1 153 ? 6.855 11.477 15.953 1 90.81 153 LEU A N 1
ATOM 1065 C CA . LEU A 1 153 ? 6.051 10.602 15.102 1 90.81 153 LEU A CA 1
ATOM 1066 C C . LEU A 1 153 ? 6.863 9.406 14.625 1 90.81 153 LEU A C 1
ATOM 1068 O O . LEU A 1 153 ? 6.398 8.266 14.695 1 90.81 153 LEU A O 1
ATOM 1072 N N . SER A 1 154 ? 8.016 9.672 14.055 1 92.5 154 SER A N 1
ATOM 1073 C CA . SER A 1 154 ? 8.82 8.578 13.531 1 92.5 154 SER A CA 1
ATOM 1074 C C . SER A 1 154 ? 9.156 7.562 14.617 1 92.5 154 SER A C 1
ATOM 1076 O O . SER A 1 154 ? 9.203 6.359 14.352 1 92.5 154 SER A O 1
ATOM 1078 N N . ARG A 1 155 ? 9.375 8.008 15.844 1 93.19 155 ARG A N 1
ATOM 1079 C CA . ARG A 1 155 ? 9.648 7.098 16.938 1 93.19 155 ARG A CA 1
ATOM 1080 C C . ARG A 1 155 ? 8.461 6.18 17.203 1 93.19 155 ARG A C 1
ATOM 1082 O O . ARG A 1 155 ? 8.641 4.984 17.438 1 93.19 155 ARG A O 1
ATOM 1089 N N . VAL A 1 156 ? 7.297 6.766 17.156 1 94.25 156 VAL A N 1
ATOM 1090 C CA . VAL A 1 156 ? 6.09 5.984 17.375 1 94.25 156 VAL A CA 1
ATOM 1091 C C . VAL A 1 156 ? 5.922 4.957 16.266 1 94.25 156 VAL A C 1
ATOM 1093 O O . VAL A 1 156 ? 5.668 3.777 16.531 1 94.25 156 VAL A O 1
ATOM 1096 N N . VAL A 1 157 ? 6.078 5.383 15.031 1 95.88 157 VAL A N 1
ATOM 1097 C CA . VAL A 1 157 ? 5.902 4.523 13.867 1 95.88 157 VAL A CA 1
ATOM 1098 C C . VAL A 1 157 ? 6.938 3.398 13.891 1 95.88 157 VAL A C 1
ATOM 1100 O O . VAL A 1 157 ? 6.598 2.229 13.695 1 95.88 157 VAL A O 1
ATOM 1103 N N . LEU A 1 158 ? 8.188 3.744 14.172 1 97.19 158 LEU A N 1
ATOM 1104 C CA . LEU A 1 158 ? 9.266 2.758 14.172 1 97.19 158 LEU A CA 1
ATOM 1105 C C . LEU A 1 158 ? 9.117 1.798 15.352 1 97.19 158 LEU A C 1
ATOM 1107 O O . LEU A 1 158 ? 9.461 0.619 15.242 1 97.19 158 LEU A O 1
ATOM 1111 N N . HIS A 1 159 ? 8.641 2.312 16.469 1 97.69 159 HIS A N 1
ATOM 1112 C CA . HIS A 1 159 ? 8.359 1.437 17.609 1 97.69 159 HIS A CA 1
ATOM 1113 C C . HIS A 1 159 ? 7.285 0.412 17.25 1 97.69 159 HIS A C 1
ATOM 1115 O O . HIS A 1 159 ? 7.441 -0.78 17.531 1 97.69 159 HIS A O 1
ATOM 1121 N N . ASN A 1 160 ? 6.156 0.885 16.656 1 98.44 160 ASN A N 1
ATOM 1122 C CA . ASN A 1 160 ? 5.113 -0.032 16.219 1 98.44 160 ASN A CA 1
ATOM 1123 C C . ASN A 1 160 ? 5.656 -1.071 15.234 1 98.44 160 ASN A C 1
ATOM 1125 O O . ASN A 1 160 ? 5.344 -2.258 15.352 1 98.44 160 ASN A O 1
ATOM 1129 N N . ALA A 1 161 ? 6.477 -0.604 14.289 1 98.75 161 ALA A N 1
ATOM 1130 C CA . ALA A 1 161 ? 7.078 -1.504 13.305 1 98.75 161 ALA A CA 1
ATOM 1131 C C . ALA A 1 161 ? 7.93 -2.572 13.992 1 98.75 161 ALA A C 1
ATOM 1133 O O . ALA A 1 161 ? 7.871 -3.748 13.625 1 98.75 161 ALA A O 1
ATOM 1134 N N . ALA A 1 162 ? 8.672 -2.143 14.984 1 98.88 162 ALA A N 1
ATOM 1135 C CA . ALA A 1 162 ? 9.531 -3.059 15.742 1 98.88 162 ALA A CA 1
ATOM 1136 C C . ALA A 1 162 ? 8.703 -4.133 16.438 1 98.88 162 ALA A C 1
ATOM 1138 O O . ALA A 1 162 ? 9.039 -5.32 16.375 1 98.88 162 ALA A O 1
ATOM 1139 N N . GLN A 1 163 ? 7.598 -3.73 17.062 1 98.81 163 GLN A N 1
ATOM 1140 C CA . GLN A 1 163 ? 6.742 -4.684 17.75 1 98.81 163 GLN A CA 1
ATOM 1141 C C . GLN A 1 163 ? 6.082 -5.652 16.781 1 98.81 163 GLN A C 1
ATOM 1143 O O . GLN A 1 163 ? 5.969 -6.848 17.062 1 98.81 163 GLN A O 1
ATOM 1148 N N . ALA A 1 164 ? 5.676 -5.145 15.656 1 98.88 164 ALA A N 1
ATOM 1149 C CA . ALA A 1 164 ? 5.004 -5.969 14.656 1 98.88 164 ALA A CA 1
ATOM 1150 C C . ALA A 1 164 ? 5.934 -7.055 14.125 1 98.88 164 ALA A C 1
ATOM 1152 O O . ALA A 1 164 ? 5.586 -8.242 14.133 1 98.88 164 ALA A O 1
ATOM 1153 N N . ILE A 1 165 ? 7.16 -6.637 13.695 1 98.88 165 ILE A N 1
ATOM 1154 C CA . ILE A 1 165 ? 8.07 -7.586 13.07 1 98.88 165 ILE A CA 1
ATOM 1155 C C . ILE A 1 165 ? 8.57 -8.594 14.109 1 98.88 165 ILE A C 1
ATOM 1157 O O . ILE A 1 165 ? 8.734 -9.773 13.805 1 98.88 165 ILE A O 1
ATOM 1161 N N . ALA A 1 166 ? 8.82 -8.117 15.336 1 98.75 166 ALA A N 1
ATOM 1162 C CA . ALA A 1 166 ? 9.273 -9.008 16.406 1 98.75 166 ALA A CA 1
ATOM 1163 C C . ALA A 1 166 ? 8.188 -10.016 16.766 1 98.75 166 ALA A C 1
ATOM 1165 O O . ALA A 1 166 ? 8.477 -11.195 17 1 98.75 166 ALA A O 1
ATOM 1166 N N . GLY A 1 167 ? 6.926 -9.547 16.844 1 98.44 167 GLY A N 1
ATOM 1167 C CA . GLY A 1 167 ? 5.82 -10.445 17.125 1 98.44 167 GLY A CA 1
ATOM 1168 C C . GLY A 1 167 ? 5.676 -11.547 16.094 1 98.44 167 GLY A C 1
ATOM 1169 O O . GLY A 1 167 ? 5.488 -12.711 16.453 1 98.44 167 GLY A O 1
ATOM 1170 N N . MET A 1 168 ? 5.75 -11.219 14.812 1 98.56 168 MET A N 1
ATOM 1171 C CA . MET A 1 168 ? 5.633 -12.195 13.734 1 98.56 168 MET A CA 1
ATOM 1172 C C . MET A 1 168 ? 6.801 -13.172 13.758 1 98.56 168 MET A C 1
ATOM 1174 O O . MET A 1 168 ? 6.609 -14.375 13.602 1 98.56 168 MET A O 1
ATOM 1178 N N . ALA A 1 169 ? 8.023 -12.633 13.992 1 98.31 169 ALA A N 1
ATOM 1179 C CA . ALA A 1 169 ? 9.219 -13.469 13.977 1 98.31 169 ALA A CA 1
ATOM 1180 C C . ALA A 1 169 ? 9.227 -14.445 15.148 1 98.31 169 ALA A C 1
ATOM 1182 O O . ALA A 1 169 ? 9.727 -15.57 15.023 1 98.31 169 ALA A O 1
ATOM 1183 N N . ALA A 1 170 ? 8.711 -14.07 16.281 1 97.62 170 ALA A N 1
ATOM 1184 C CA . ALA A 1 170 ? 8.758 -14.859 17.5 1 97.62 170 ALA A CA 1
ATOM 1185 C C . ALA A 1 170 ? 7.809 -16.047 17.422 1 97.62 170 ALA A C 1
ATOM 1187 O O . ALA A 1 170 ? 8.039 -17.078 18.078 1 97.62 170 ALA A O 1
ATOM 1188 N N . ARG A 1 171 ? 6.719 -15.945 16.672 1 96.69 171 ARG A N 1
ATOM 1189 C CA . ARG A 1 171 ? 5.715 -17 16.594 1 96.69 171 ARG A CA 1
ATOM 1190 C C . ARG A 1 171 ? 5.34 -17.297 15.141 1 96.69 171 ARG A C 1
ATOM 1192 O O . ARG A 1 171 ? 4.246 -16.953 14.695 1 96.69 171 ARG A O 1
ATOM 1199 N N . PRO A 1 172 ? 6.203 -18.031 14.477 1 94.75 172 PRO A N 1
ATOM 1200 C CA . PRO A 1 172 ? 5.875 -18.375 13.086 1 94.75 172 PRO A CA 1
ATOM 1201 C C . PRO A 1 172 ? 4.59 -19.188 12.977 1 94.75 172 PRO A C 1
ATOM 1203 O O . PRO A 1 172 ? 4.203 -19.875 13.922 1 94.75 172 PRO A O 1
ATOM 1206 N N . ALA A 1 173 ? 3.975 -19.031 11.836 1 92.88 173 ALA A N 1
ATOM 1207 C CA . ALA A 1 173 ? 2.736 -19.766 11.594 1 92.88 173 ALA A CA 1
ATOM 1208 C C . ALA A 1 173 ? 2.951 -21.266 11.742 1 92.88 173 ALA A C 1
ATOM 1210 O O . ALA A 1 173 ? 3.98 -21.797 11.312 1 92.88 173 ALA A O 1
ATOM 1211 N N . PRO A 1 174 ? 2.025 -21.938 12.32 1 89.62 174 PRO A N 1
ATOM 1212 C CA . PRO A 1 174 ? 2.145 -23.391 12.445 1 89.62 174 PRO A CA 1
ATOM 1213 C C . PRO A 1 174 ? 2.043 -24.109 11.102 1 89.62 174 PRO A C 1
ATOM 1215 O O . PRO A 1 174 ? 1.511 -23.562 10.141 1 89.62 174 PRO A O 1
ATOM 1218 N N . PRO A 1 175 ? 2.602 -25.359 11.094 1 83.25 175 PRO A N 1
ATOM 1219 C CA . PRO A 1 175 ? 2.475 -26.125 9.859 1 83.25 175 PRO A CA 1
ATOM 1220 C C . PRO A 1 175 ? 1.021 -26.344 9.445 1 83.25 175 PRO A C 1
ATOM 1222 O O . PRO A 1 175 ? 0.128 -26.359 10.297 1 83.25 175 PRO A O 1
ATOM 1225 N N . PRO A 1 176 ? 0.835 -26.531 8.297 1 74.94 176 PRO A N 1
ATOM 1226 C CA . PRO A 1 176 ? -0.532 -26.672 7.785 1 74.94 176 PRO A CA 1
ATOM 1227 C C . PRO A 1 176 ? -1.241 -27.906 8.328 1 74.94 176 PRO A C 1
ATOM 1229 O O . PRO A 1 176 ? -0.614 -28.953 8.508 1 74.94 176 PRO A O 1
ATOM 1232 N N . ASP A 1 177 ? -2.48 -27.672 8.914 1 74.88 177 ASP A N 1
ATOM 1233 C CA . ASP A 1 177 ? -3.322 -28.766 9.375 1 74.88 177 ASP A CA 1
ATOM 1234 C C . ASP A 1 177 ? -4.57 -28.906 8.508 1 74.88 177 ASP A C 1
ATOM 1236 O O . ASP A 1 177 ? -5.543 -28.172 8.688 1 74.88 177 ASP A O 1
ATOM 1240 N N . GLY A 1 178 ? -4.395 -29.359 7.266 1 77.88 178 GLY A N 1
ATOM 1241 C CA . GLY A 1 178 ? -5.555 -29.531 6.406 1 77.88 178 GLY A CA 1
ATOM 1242 C C . GLY A 1 178 ? -5.219 -30.109 5.047 1 77.88 178 GLY A C 1
ATOM 1243 O O . GLY A 1 178 ? -4.211 -30.797 4.891 1 77.88 178 GLY A O 1
ATOM 1244 N N . LYS A 1 179 ? -6.195 -29.859 4.191 1 88.5 179 LYS A N 1
ATOM 1245 C CA . LYS A 1 179 ? -6.027 -30.344 2.824 1 88.5 179 LYS A CA 1
ATOM 1246 C C . LYS A 1 179 ? -4.809 -29.719 2.158 1 88.5 179 LYS A C 1
ATOM 1248 O O . LYS A 1 179 ? -4.551 -28.516 2.338 1 88.5 179 LYS A O 1
ATOM 1253 N N . PRO A 1 180 ? -4.02 -30.562 1.529 1 92.44 180 PRO A N 1
ATOM 1254 C CA . PRO A 1 180 ? -2.945 -29.953 0.737 1 92.44 180 PRO A CA 1
ATOM 1255 C C . PRO A 1 180 ? -3.469 -29 -0.332 1 92.44 180 PRO A C 1
ATOM 1257 O O . PRO A 1 180 ? -4.512 -29.266 -0.938 1 92.44 180 PRO A O 1
ATOM 1260 N N . SER A 1 181 ? -2.764 -27.953 -0.566 1 93.5 181 SER A N 1
ATOM 1261 C CA . SER A 1 181 ? -3.188 -26.938 -1.531 1 93.5 181 SER A CA 1
ATOM 1262 C C . SER A 1 181 ? -2.633 -27.234 -2.92 1 93.5 181 SER A C 1
ATOM 1264 O O . SER A 1 181 ? -1.485 -27.672 -3.057 1 93.5 181 SER A O 1
ATOM 1266 N N . ILE A 1 182 ? -3.469 -27.031 -3.951 1 95.75 182 ILE A N 1
ATOM 1267 C CA . ILE A 1 182 ? -3.002 -27.125 -5.328 1 95.75 182 ILE A CA 1
ATOM 1268 C C . ILE A 1 182 ? -3.379 -25.859 -6.09 1 95.75 182 ILE A C 1
ATOM 1270 O O . ILE A 1 182 ? -4.41 -25.234 -5.812 1 95.75 182 ILE A O 1
ATOM 1274 N N . GLY A 1 183 ? -2.508 -25.406 -6.965 1 96.38 183 GLY A N 1
ATOM 1275 C CA . GLY A 1 183 ? -2.775 -24.234 -7.793 1 96.38 183 GLY A CA 1
ATOM 1276 C C . GLY A 1 183 ? -3.404 -24.578 -9.125 1 96.38 183 GLY A C 1
ATOM 1277 O O . GLY A 1 183 ? -2.971 -25.531 -9.797 1 96.38 183 GLY A O 1
ATOM 1278 N N . LEU A 1 184 ? -4.449 -23.859 -9.508 1 97.12 184 LEU A N 1
ATOM 1279 C CA . LEU A 1 184 ? -5.102 -24 -10.805 1 97.12 184 LEU A CA 1
ATOM 1280 C C . LEU A 1 184 ? -5.125 -22.672 -11.547 1 97.12 184 LEU A C 1
ATOM 1282 O O . LEU A 1 184 ? -5.41 -21.641 -10.961 1 97.12 184 LEU A O 1
ATOM 1286 N N . THR A 1 185 ? -4.746 -22.656 -12.812 1 97.81 185 THR A N 1
ATOM 1287 C CA . THR A 1 185 ? -4.855 -21.438 -13.594 1 97.81 185 THR A CA 1
ATOM 1288 C C . THR A 1 185 ? -6.121 -21.438 -14.445 1 97.81 185 THR A C 1
ATOM 1290 O O . THR A 1 185 ? -6.512 -22.484 -14.977 1 97.81 185 THR A O 1
ATOM 1293 N N . MET A 1 186 ? -6.68 -20.25 -14.539 1 97.12 186 MET A N 1
ATOM 1294 C CA . MET A 1 186 ? -7.977 -20.125 -15.195 1 97.12 186 MET A CA 1
ATOM 1295 C C . MET A 1 186 ? -8.062 -18.812 -15.984 1 97.12 186 MET A C 1
ATOM 1297 O O . MET A 1 186 ? -7.395 -17.844 -15.648 1 97.12 186 MET A O 1
ATOM 1301 N N . PHE A 1 187 ? -8.766 -18.812 -16.984 1 95.88 187 PHE A N 1
ATOM 1302 C CA . PHE A 1 187 ? -9.18 -17.656 -17.75 1 95.88 187 PHE A CA 1
ATOM 1303 C C . PHE A 1 187 ? -10.648 -17.75 -18.156 1 95.88 187 PHE A C 1
ATOM 1305 O O . PHE A 1 187 ? -11.266 -18.812 -18 1 95.88 187 PHE A O 1
ATOM 1312 N N . GLY A 1 188 ? -11.312 -16.688 -18.5 1 94.56 188 GLY A N 1
ATOM 1313 C CA . GLY A 1 188 ? -12.727 -16.703 -18.859 1 94.56 188 GLY A CA 1
ATOM 1314 C C . GLY A 1 188 ? -13.078 -17.781 -19.859 1 94.56 188 GLY A C 1
ATOM 1315 O O . GLY A 1 188 ? -14.133 -18.422 -19.75 1 94.56 188 GLY A O 1
ATOM 1316 N N . VAL A 1 189 ? -12.234 -18.062 -20.719 1 96.94 189 VAL A N 1
ATOM 1317 C CA . VAL A 1 189 ? -12.523 -18.969 -21.844 1 96.94 189 VAL A CA 1
ATOM 1318 C C . VAL A 1 189 ? -12.164 -20.391 -21.453 1 96.94 189 VAL A C 1
ATOM 1320 O O . VAL A 1 189 ? -12.328 -21.328 -22.25 1 96.94 189 VAL A O 1
ATOM 1323 N N . THR A 1 190 ? -11.664 -20.609 -20.219 1 97.5 190 THR A N 1
ATOM 1324 C CA . THR A 1 190 ? -11.391 -21.953 -19.734 1 97.5 190 THR A CA 1
ATOM 1325 C C . THR A 1 190 ? -12.117 -22.203 -18.406 1 97.5 190 THR A C 1
ATOM 1327 O O . THR A 1 190 ? -11.859 -23.203 -17.734 1 97.5 190 THR A O 1
ATOM 1330 N N . THR A 1 191 ? -12.984 -21.312 -18.016 1 96 191 THR A N 1
ATOM 1331 C CA . THR A 1 191 ? -13.68 -21.328 -16.734 1 96 191 THR A CA 1
ATOM 1332 C C . THR A 1 191 ? -14.422 -22.656 -16.531 1 96 191 THR A C 1
ATOM 1334 O O . THR A 1 191 ? -14.305 -23.281 -15.484 1 96 191 THR A O 1
ATOM 1337 N N . PRO A 1 192 ? -15.188 -23.172 -17.562 1 96.25 192 PRO A N 1
ATOM 1338 C CA . PRO A 1 192 ? -15.914 -24.422 -17.344 1 96.25 192 PRO A CA 1
ATOM 1339 C C . PRO A 1 192 ? -15 -25.594 -17.016 1 96.25 192 PRO A C 1
ATOM 1341 O O . PRO A 1 192 ? -15.297 -26.391 -16.109 1 96.25 192 PRO A O 1
ATOM 1344 N N . CYS A 1 193 ? -13.906 -25.719 -17.641 1 97.12 193 CYS A N 1
ATOM 1345 C CA . CYS A 1 193 ? -12.945 -26.797 -17.422 1 97.12 193 CYS A CA 1
ATOM 1346 C C . CYS A 1 193 ? -12.391 -26.75 -16 1 97.12 193 CYS A C 1
ATOM 1348 O O . CYS A 1 193 ? -12.469 -27.75 -15.281 1 97.12 193 CYS A O 1
ATOM 1350 N N . VAL A 1 194 ? -11.883 -25.609 -15.633 1 97.12 194 VAL A N 1
ATOM 1351 C CA . VAL A 1 194 ? -11.18 -25.469 -14.359 1 97.12 194 VAL A CA 1
ATOM 1352 C C . VAL A 1 194 ? -12.172 -25.609 -13.203 1 97.12 194 VAL A C 1
ATOM 1354 O O . VAL A 1 194 ? -11.844 -26.188 -12.164 1 97.12 194 VAL A O 1
ATOM 1357 N N . THR A 1 195 ? -13.375 -25.109 -13.414 1 95.69 195 THR A N 1
ATOM 1358 C CA . THR A 1 195 ? -14.406 -25.266 -12.398 1 95.69 195 THR A CA 1
ATOM 1359 C C . THR A 1 195 ? -14.719 -26.734 -12.164 1 95.69 195 THR A C 1
ATOM 1361 O O . THR A 1 195 ? -14.828 -27.188 -11.023 1 95.69 195 THR A O 1
ATOM 1364 N N . THR A 1 196 ? -14.859 -27.484 -13.203 1 96.56 196 THR A N 1
ATOM 1365 C CA . THR A 1 196 ? -15.141 -28.906 -13.109 1 96.56 196 THR A CA 1
ATOM 1366 C C . THR A 1 196 ? -14.008 -29.625 -12.391 1 96.56 196 THR A C 1
ATOM 1368 O O . THR A 1 196 ? -14.25 -30.484 -11.531 1 96.56 196 THR A O 1
ATOM 1371 N N . ILE A 1 197 ? -12.797 -29.312 -12.711 1 97.06 197 ILE A N 1
ATOM 1372 C CA . ILE A 1 197 ? -11.625 -29.938 -12.102 1 97.06 197 ILE A CA 1
ATOM 1373 C C . ILE A 1 197 ? -11.586 -29.609 -10.609 1 97.06 197 ILE A C 1
ATOM 1375 O O . ILE A 1 197 ? -11.414 -30.5 -9.773 1 97.06 197 ILE A O 1
ATOM 1379 N N . ALA A 1 198 ? -11.742 -28.328 -10.273 1 95.5 198 ALA A N 1
ATOM 1380 C CA . ALA A 1 198 ? -11.711 -27.906 -8.883 1 95.5 198 ALA A CA 1
ATOM 1381 C C . ALA A 1 198 ? -12.797 -28.594 -8.062 1 95.5 198 ALA A C 1
ATOM 1383 O O . ALA A 1 198 ? -12.562 -29.031 -6.938 1 95.5 198 ALA A O 1
ATOM 1384 N N . ASP A 1 199 ? -13.984 -28.703 -8.656 1 95.06 199 ASP A N 1
ATOM 1385 C CA . ASP A 1 199 ? -15.102 -29.344 -7.969 1 95.06 199 ASP A CA 1
ATOM 1386 C C . ASP A 1 199 ? -14.797 -30.812 -7.68 1 95.06 199 ASP A C 1
ATOM 1388 O O . ASP A 1 199 ? -15.148 -31.312 -6.609 1 95.06 199 ASP A O 1
ATOM 1392 N N . ALA A 1 200 ? -14.156 -31.422 -8.57 1 95.69 200 ALA A N 1
ATOM 1393 C CA . ALA A 1 200 ? -13.836 -32.844 -8.422 1 95.69 200 ALA A CA 1
ATOM 1394 C C . ALA A 1 200 ? -12.781 -33.062 -7.344 1 95.69 200 ALA A C 1
ATOM 1396 O O . ALA A 1 200 ? -12.742 -34.094 -6.699 1 95.69 200 ALA A O 1
ATOM 1397 N N . LEU A 1 201 ? -11.977 -32.031 -7.121 1 95.69 201 LEU A N 1
ATOM 1398 C CA . LEU A 1 201 ? -10.82 -32.188 -6.246 1 95.69 201 LEU A CA 1
ATOM 1399 C C . LEU A 1 201 ? -11.078 -31.562 -4.883 1 95.69 201 LEU A C 1
ATOM 1401 O O . LEU A 1 201 ? -10.328 -31.797 -3.932 1 95.69 201 LEU A O 1
ATOM 1405 N N . ARG A 1 202 ? -12.133 -30.859 -4.699 1 91.62 202 ARG A N 1
ATOM 1406 C CA . ARG A 1 202 ? -12.367 -30 -3.545 1 91.62 202 ARG A CA 1
ATOM 1407 C C . ARG A 1 202 ? -12.484 -30.828 -2.266 1 91.62 202 ARG A C 1
ATOM 1409 O O . ARG A 1 202 ? -12.219 -30.312 -1.172 1 91.62 202 ARG A O 1
ATOM 1416 N N . SER A 1 203 ? -12.875 -32.094 -2.383 1 92.56 203 SER A N 1
ATOM 1417 C CA . SER A 1 203 ? -13.039 -32.938 -1.197 1 92.56 203 SER A CA 1
ATOM 1418 C C . SER A 1 203 ? -11.688 -33.375 -0.639 1 92.56 203 SER A C 1
ATOM 1420 O O . SER A 1 203 ? -11.57 -33.688 0.547 1 92.56 203 SER A O 1
ATOM 1422 N N . THR A 1 204 ? -10.625 -33.312 -1.448 1 93.25 204 THR A N 1
ATOM 1423 C CA . THR A 1 204 ? -9.328 -33.875 -1.051 1 93.25 204 THR A CA 1
ATOM 1424 C C . THR A 1 204 ? -8.266 -32.781 -1.021 1 93.25 204 THR A C 1
ATOM 1426 O O . THR A 1 204 ? -7.285 -32.875 -0.279 1 93.25 204 THR A O 1
ATOM 1429 N N . TYR A 1 205 ? -8.469 -31.766 -1.805 1 93.69 205 TYR A N 1
ATOM 1430 C CA . TYR A 1 205 ? -7.469 -30.719 -1.917 1 93.69 205 TYR A CA 1
ATOM 1431 C C . TYR A 1 205 ? -8.086 -29.344 -1.674 1 93.69 205 TYR A C 1
ATOM 1433 O O . TYR A 1 205 ? -9.289 -29.156 -1.875 1 93.69 205 TYR A O 1
ATOM 1441 N N . ASP A 1 206 ? -7.273 -28.484 -1.181 1 92.38 206 ASP A N 1
ATOM 1442 C CA . ASP A 1 206 ? -7.59 -27.062 -1.219 1 92.38 206 ASP A CA 1
ATOM 1443 C C . ASP A 1 206 ? -7.211 -26.453 -2.566 1 92.38 206 ASP A C 1
ATOM 1445 O O . ASP A 1 206 ? -6.051 -26.109 -2.795 1 92.38 206 ASP A O 1
ATOM 1449 N N . CYS A 1 207 ? -8.211 -26.219 -3.379 1 93.31 207 CYS A N 1
ATOM 1450 C CA . CYS A 1 207 ? -7.973 -25.766 -4.742 1 93.31 207 CYS A CA 1
ATOM 1451 C C . CYS A 1 207 ? -7.887 -24.234 -4.801 1 93.31 207 CYS A C 1
ATOM 1453 O O . CYS A 1 207 ? -8.883 -23.547 -4.566 1 93.31 207 CYS A O 1
ATOM 1455 N N . MET A 1 208 ? -6.727 -23.719 -5.133 1 93.62 208 MET A N 1
ATOM 1456 C CA . MET A 1 208 ? -6.531 -22.281 -5.312 1 93.62 208 MET A CA 1
ATOM 1457 C C . MET A 1 208 ? -6.52 -21.922 -6.793 1 93.62 208 MET A C 1
ATOM 1459 O O . MET A 1 208 ? -5.621 -22.328 -7.531 1 93.62 208 MET A O 1
ATOM 1463 N N . VAL A 1 209 ? -7.488 -21.109 -7.148 1 94.12 209 VAL A N 1
ATOM 1464 C CA . VAL A 1 209 ? -7.617 -20.766 -8.562 1 94.12 209 VAL A CA 1
ATOM 1465 C C . VAL A 1 209 ? -6.953 -19.422 -8.828 1 94.12 209 VAL A C 1
ATOM 1467 O O . VAL A 1 209 ? -7.234 -18.438 -8.141 1 94.12 209 VAL A O 1
ATOM 1470 N N . PHE A 1 210 ? -6.062 -19.375 -9.805 1 95.38 210 PHE A N 1
ATOM 1471 C CA . PHE A 1 210 ? -5.355 -18.172 -10.227 1 95.38 210 PHE A CA 1
ATOM 1472 C C . PHE A 1 210 ? -5.777 -17.766 -11.633 1 95.38 210 PHE A C 1
ATOM 1474 O O . PHE A 1 210 ? -5.574 -18.5 -12.594 1 95.38 210 PHE A O 1
ATOM 1481 N N . HIS A 1 211 ? -6.301 -16.562 -11.711 1 95 211 HIS A N 1
ATOM 1482 C CA . HIS A 1 211 ? -6.648 -16.078 -13.039 1 95 211 HIS A CA 1
ATOM 1483 C C . HIS A 1 211 ? -5.395 -15.727 -13.836 1 95 211 HIS A C 1
ATOM 1485 O O . HIS A 1 211 ? -4.574 -14.922 -13.391 1 95 211 HIS A O 1
ATOM 1491 N N . ALA A 1 212 ? -5.305 -16.266 -15.008 1 96.06 212 ALA A N 1
ATOM 1492 C CA . ALA A 1 212 ? -4.117 -16.141 -15.844 1 96.06 212 ALA A CA 1
ATOM 1493 C C . ALA A 1 212 ? -4.09 -14.773 -16.531 1 96.06 212 ALA A C 1
ATOM 1495 O O . ALA A 1 212 ? -4.145 -14.703 -17.766 1 96.06 212 ALA A O 1
ATOM 1496 N N . THR A 1 213 ? -3.873 -13.703 -15.781 1 93.56 213 THR A N 1
ATOM 1497 C CA . THR A 1 213 ? -3.898 -12.328 -16.266 1 93.56 213 THR A CA 1
ATOM 1498 C C . THR A 1 213 ? -2.527 -11.672 -16.109 1 93.56 213 THR A C 1
ATOM 1500 O O . THR A 1 213 ? -2.43 -10.469 -15.867 1 93.56 213 THR A O 1
ATOM 1503 N N . GLY A 1 214 ? -1.532 -12.484 -16.141 1 92.81 214 GLY A N 1
ATOM 1504 C CA . GLY A 1 214 ? -0.193 -12 -15.844 1 92.81 214 GLY A CA 1
ATOM 1505 C C . GLY A 1 214 ? 0.214 -12.203 -14.398 1 92.81 214 GLY A C 1
ATOM 1506 O O . GLY A 1 214 ? 1.071 -13.039 -14.102 1 92.81 214 GLY A O 1
ATOM 1507 N N . THR A 1 215 ? -0.52 -11.688 -13.531 1 91.19 215 THR A N 1
ATOM 1508 C CA . THR A 1 215 ? -0.251 -11.773 -12.094 1 91.19 215 THR A CA 1
ATOM 1509 C C . THR A 1 215 ? -0.609 -13.164 -11.562 1 91.19 215 THR A C 1
ATOM 1511 O O . THR A 1 215 ? 0.016 -13.648 -10.625 1 91.19 215 THR A O 1
ATOM 1514 N N . GLY A 1 216 ? -1.593 -13.766 -12.133 1 93.75 216 GLY A N 1
ATOM 1515 C CA . GLY A 1 216 ? -2.035 -15.062 -11.648 1 93.75 216 GLY A CA 1
ATOM 1516 C C . GLY A 1 216 ? -0.963 -16.141 -11.742 1 93.75 216 GLY A C 1
ATOM 1517 O O . GLY A 1 216 ? -0.634 -16.781 -10.75 1 93.75 216 GLY A O 1
ATOM 1518 N N . GLY A 1 217 ? -0.409 -16.297 -12.906 1 95.88 217 GLY A N 1
ATOM 1519 C CA . GLY A 1 217 ? 0.674 -17.25 -13.078 1 95.88 217 GLY A CA 1
ATOM 1520 C C . GLY A 1 217 ? 1.858 -16.969 -12.172 1 95.88 217 GLY A C 1
ATOM 1521 O O . GLY A 1 217 ? 2.416 -17.891 -11.57 1 95.88 217 GLY A O 1
ATOM 1522 N N . ARG A 1 218 ? 2.172 -15.75 -12.047 1 95.94 218 ARG A N 1
ATOM 1523 C CA . ARG A 1 218 ? 3.297 -15.359 -11.203 1 95.94 218 ARG A CA 1
ATOM 1524 C C . ARG A 1 218 ? 3.02 -15.68 -9.742 1 95.94 218 ARG A C 1
ATOM 1526 O O . ARG A 1 218 ? 3.9 -16.172 -9.031 1 95.94 218 ARG A O 1
ATOM 1533 N N . SER A 1 219 ? 1.804 -15.406 -9.328 1 95.38 219 SER A N 1
ATOM 1534 C CA . SER A 1 219 ? 1.414 -15.703 -7.953 1 95.38 219 SER A CA 1
ATOM 1535 C C . SER A 1 219 ? 1.452 -17.203 -7.68 1 95.38 219 SER A C 1
ATOM 1537 O O . SER A 1 219 ? 1.953 -17.625 -6.637 1 95.38 219 SER A O 1
ATOM 1539 N N . MET A 1 220 ? 0.927 -17.938 -8.57 1 96.75 220 MET A N 1
ATOM 1540 C CA . MET A 1 220 ? 0.931 -19.391 -8.43 1 96.75 220 MET A CA 1
ATOM 1541 C C . MET A 1 220 ? 2.354 -19.922 -8.289 1 96.75 220 MET A C 1
ATOM 1543 O O . MET A 1 220 ? 2.635 -20.734 -7.402 1 96.75 220 MET A O 1
ATOM 1547 N N . GLU A 1 221 ? 3.199 -19.5 -9.094 1 97.25 221 GLU A N 1
ATOM 1548 C CA . GLU A 1 221 ? 4.582 -19.969 -9.062 1 97.25 221 GLU A CA 1
ATOM 1549 C C . GLU A 1 221 ? 5.293 -19.531 -7.793 1 97.25 221 GLU A C 1
ATOM 1551 O O . GLU A 1 221 ? 6.125 -20.25 -7.25 1 97.25 221 GLU A O 1
ATOM 1556 N N . LYS A 1 222 ? 4.973 -18.312 -7.359 1 96.31 222 LYS A N 1
ATOM 1557 C CA . LYS A 1 222 ? 5.539 -17.844 -6.094 1 96.31 222 LYS A CA 1
ATOM 1558 C C . LYS A 1 222 ? 5.102 -18.734 -4.938 1 96.31 222 LYS A C 1
ATOM 1560 O O . LYS A 1 222 ? 5.898 -19.047 -4.047 1 96.31 222 LYS A O 1
ATOM 1565 N N . LEU A 1 223 ? 3.863 -19.125 -4.902 1 96.25 223 LEU A N 1
ATOM 1566 C CA . LEU A 1 223 ? 3.383 -20.062 -3.889 1 96.25 223 LEU A CA 1
ATOM 1567 C C . LEU A 1 223 ? 4.121 -21.391 -3.982 1 96.25 223 LEU A C 1
ATOM 1569 O O . LEU A 1 223 ? 4.496 -21.969 -2.963 1 96.25 223 LEU A O 1
ATOM 1573 N N . ALA A 1 224 ? 4.336 -21.844 -5.172 1 96.75 224 ALA A N 1
ATOM 1574 C CA . ALA A 1 224 ? 5.07 -23.078 -5.387 1 96.75 224 ALA A CA 1
ATOM 1575 C C . ALA A 1 224 ? 6.488 -22.984 -4.832 1 96.75 224 ALA A C 1
ATOM 1577 O O . ALA A 1 224 ? 6.91 -23.828 -4.039 1 96.75 224 ALA A O 1
ATOM 1578 N N . ASP A 1 225 ? 7.129 -21.859 -5.148 1 96 225 ASP A N 1
ATOM 1579 C CA . ASP A 1 225 ? 8.492 -21.625 -4.688 1 96 225 ASP A CA 1
ATOM 1580 C C . ASP A 1 225 ? 8.555 -21.516 -3.166 1 96 225 ASP A C 1
ATOM 1582 O O . ASP A 1 225 ? 9.578 -21.844 -2.559 1 96 225 ASP A O 1
ATOM 1586 N N . SER A 1 226 ? 7.469 -21.125 -2.604 1 94.5 226 SER A N 1
ATOM 1587 C CA . SER A 1 226 ? 7.434 -20.891 -1.167 1 94.5 226 SER A CA 1
ATOM 1588 C C . SER A 1 226 ? 6.992 -22.125 -0.403 1 94.5 226 SER A C 1
ATOM 1590 O O . SER A 1 226 ? 6.77 -22.078 0.809 1 94.5 226 SER A O 1
ATOM 1592 N N . GLY A 1 227 ? 6.75 -23.203 -1.134 1 93.31 227 GLY A N 1
ATOM 1593 C CA . GLY A 1 227 ? 6.387 -24.469 -0.497 1 93.31 227 GLY A CA 1
ATOM 1594 C C . GLY A 1 227 ? 4.945 -24.5 -0.031 1 93.31 227 GLY A C 1
ATOM 1595 O O . GLY A 1 227 ? 4.594 -25.297 0.848 1 93.31 227 GLY A O 1
ATOM 1596 N N . LEU A 1 228 ? 4.09 -23.703 -0.665 1 93.19 228 LEU A N 1
ATOM 1597 C CA . LEU A 1 228 ? 2.719 -23.594 -0.182 1 93.19 228 LEU A CA 1
ATOM 1598 C C . LEU A 1 228 ? 1.753 -24.344 -1.093 1 93.19 228 LEU A C 1
ATOM 1600 O O . LEU A 1 228 ? 0.541 -24.312 -0.869 1 93.19 228 LEU A O 1
ATOM 1604 N N . LEU A 1 229 ? 2.303 -25 -2.111 1 94.75 229 LEU A N 1
ATOM 1605 C CA . LEU A 1 229 ? 1.509 -25.844 -2.994 1 94.75 229 LEU A CA 1
ATOM 1606 C C . LEU A 1 229 ? 2.045 -27.266 -3.002 1 94.75 229 LEU A C 1
AT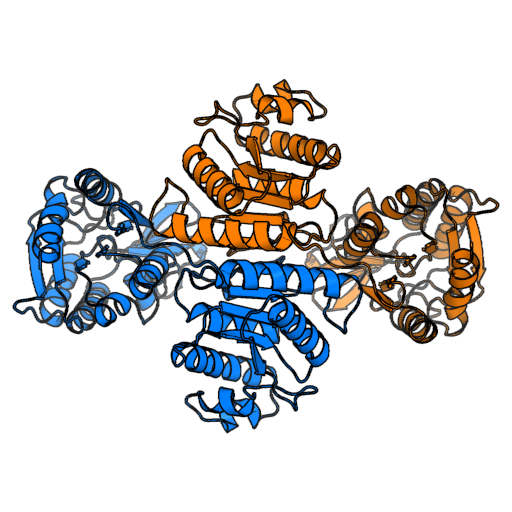OM 1608 O O . LEU A 1 229 ? 3.258 -27.484 -2.932 1 94.75 229 LEU A O 1
ATOM 1612 N N . SER A 1 230 ? 1.122 -28.234 -3.104 1 95.25 230 SER A N 1
ATOM 1613 C CA . SER A 1 230 ? 1.506 -29.625 -3.207 1 95.25 230 SER A CA 1
ATOM 1614 C C . SER A 1 230 ? 1.502 -30.094 -4.656 1 95.25 230 SER A C 1
ATOM 1616 O O . SER A 1 230 ? 1.938 -31.219 -4.957 1 95.25 230 SER A O 1
ATOM 1618 N N . GLY A 1 231 ? 1.071 -29.281 -5.535 1 96.94 231 GLY A N 1
ATOM 1619 C CA . GLY A 1 231 ? 1.013 -29.547 -6.965 1 96.94 231 GLY A CA 1
ATOM 1620 C C . GLY A 1 231 ? 0.312 -28.453 -7.75 1 96.94 231 GLY A C 1
ATOM 1621 O O . GLY A 1 231 ? -0.19 -27.5 -7.168 1 96.94 231 GLY A O 1
ATOM 1622 N N . VAL A 1 232 ? 0.354 -28.609 -9.094 1 98 232 VAL A N 1
ATOM 1623 C CA . VAL A 1 232 ? -0.184 -27.562 -9.953 1 98 232 VAL A CA 1
ATOM 1624 C C . VAL A 1 232 ? -0.953 -28.188 -11.109 1 98 232 VAL A C 1
ATOM 1626 O O . VAL A 1 232 ? -0.494 -29.156 -11.711 1 98 232 VAL A O 1
ATOM 1629 N N . ILE A 1 233 ? -2.152 -27.688 -11.336 1 98.25 233 ILE A N 1
ATOM 1630 C CA . ILE A 1 233 ? -2.916 -27.969 -12.547 1 98.25 233 ILE A CA 1
ATOM 1631 C C . ILE A 1 233 ? -3.039 -26.703 -13.391 1 98.25 233 ILE A C 1
ATOM 1633 O O . ILE A 1 233 ? -3.982 -25.938 -13.227 1 98.25 233 ILE A O 1
ATOM 1637 N N . ASP A 1 234 ? -2.135 -26.578 -14.32 1 98.31 234 ASP A N 1
ATOM 1638 C CA . ASP A 1 234 ? -1.916 -25.375 -15.125 1 98.31 234 ASP A CA 1
ATOM 1639 C C . ASP A 1 234 ? -2.611 -25.484 -16.484 1 98.31 234 ASP A C 1
ATOM 1641 O O . ASP A 1 234 ? -1.95 -25.531 -17.516 1 98.31 234 ASP A O 1
ATOM 1645 N N . ILE A 1 235 ? -3.934 -25.328 -16.422 1 98.25 235 ILE A N 1
ATOM 1646 C CA . ILE A 1 235 ? -4.758 -25.531 -17.609 1 98.25 235 ILE A CA 1
ATOM 1647 C C . ILE A 1 235 ? -4.586 -24.359 -18.562 1 98.25 235 ILE A C 1
ATOM 1649 O O . ILE A 1 235 ? -4.605 -24.531 -19.797 1 98.25 235 ILE A O 1
ATOM 1653 N N . THR A 1 236 ? -4.496 -23.172 -18.016 1 98.38 236 THR A N 1
ATOM 1654 C CA . THR A 1 236 ? -4.504 -21.938 -18.797 1 98.38 236 THR A CA 1
ATOM 1655 C C . THR A 1 236 ? -3.115 -21.297 -18.828 1 98.38 236 THR A C 1
ATOM 1657 O O . THR A 1 236 ? -2.758 -20.531 -17.922 1 98.38 236 THR A O 1
ATOM 1660 N N . THR A 1 237 ? -2.4 -21.453 -19.891 1 98.62 237 THR A N 1
ATOM 1661 C CA . THR A 1 237 ? -1.021 -20.984 -20 1 98.62 237 THR A CA 1
ATOM 1662 C C . THR A 1 237 ? -0.924 -19.781 -20.922 1 98.62 237 THR A C 1
ATOM 1664 O O . THR A 1 237 ? 0.138 -19.5 -21.484 1 98.62 237 THR A O 1
ATOM 1667 N N . THR A 1 238 ? -1.974 -19.016 -21.031 1 98.62 238 THR A N 1
ATOM 1668 C CA . THR A 1 238 ? -2.158 -17.938 -22 1 98.62 238 THR A CA 1
ATOM 1669 C C . THR A 1 238 ? -1.162 -16.812 -21.75 1 98.62 238 THR A C 1
ATOM 1671 O O . THR A 1 238 ? -0.858 -16.031 -22.656 1 98.62 238 THR A O 1
ATOM 1674 N N . GLU A 1 239 ? -0.626 -16.672 -20.547 1 98.5 239 GLU A N 1
ATOM 1675 C CA . GLU A 1 239 ? 0.294 -15.578 -20.219 1 98.5 239 GLU A CA 1
ATOM 1676 C C . GLU A 1 239 ? 1.577 -15.68 -21.031 1 98.5 239 GLU A C 1
ATOM 1678 O O . GLU A 1 239 ? 2.277 -14.68 -21.219 1 98.5 239 GLU A O 1
ATOM 1683 N N . VAL A 1 240 ? 1.892 -16.844 -21.562 1 98.69 240 VAL A N 1
ATOM 1684 C CA . VAL A 1 240 ? 3.055 -17.062 -22.422 1 98.69 240 VAL A CA 1
ATOM 1685 C C . VAL A 1 240 ? 2.867 -16.328 -23.75 1 98.69 240 VAL A C 1
ATOM 1687 O O . VAL A 1 240 ? 3.816 -15.766 -24.281 1 98.69 240 VAL A O 1
ATOM 1690 N N . CYS A 1 241 ? 1.626 -16.359 -24.297 1 98.69 241 CYS A N 1
ATOM 1691 C CA . CYS A 1 241 ? 1.346 -15.633 -25.531 1 98.69 241 CYS A CA 1
ATOM 1692 C C . CYS A 1 241 ? 1.663 -14.156 -25.391 1 98.69 241 CYS A C 1
ATOM 1694 O O . CYS A 1 241 ? 2.324 -13.57 -26.25 1 98.69 241 CYS A O 1
ATOM 1696 N N . ASP A 1 242 ? 1.194 -13.641 -24.266 1 98.56 242 ASP A N 1
ATOM 1697 C CA . ASP A 1 242 ? 1.392 -12.211 -24.031 1 98.56 242 ASP A CA 1
ATOM 1698 C C . ASP A 1 242 ? 2.869 -11.883 -23.844 1 98.56 242 ASP A C 1
ATOM 1700 O O . ASP A 1 242 ? 3.342 -10.828 -24.266 1 98.56 242 ASP A O 1
ATOM 1704 N N . LEU A 1 243 ? 3.588 -12.711 -23.156 1 98.44 243 LEU A N 1
ATOM 1705 C CA . LEU A 1 243 ? 5.023 -12.523 -22.969 1 98.44 243 LEU A CA 1
ATOM 1706 C C . LEU A 1 243 ? 5.754 -12.477 -24.297 1 98.44 243 LEU A C 1
ATOM 1708 O O . LEU A 1 243 ? 6.555 -11.57 -24.547 1 98.44 243 LEU A O 1
ATOM 1712 N N . LEU A 1 244 ? 5.426 -13.367 -25.203 1 98.56 244 LEU A N 1
ATOM 1713 C CA . LEU A 1 244 ? 6.199 -13.562 -26.438 1 98.56 244 LEU A CA 1
ATOM 1714 C C . LEU A 1 244 ? 5.77 -12.57 -27.5 1 98.56 244 LEU A C 1
ATOM 1716 O O . LEU A 1 244 ? 6.57 -12.203 -28.375 1 98.56 244 LEU A O 1
ATOM 1720 N N . LEU A 1 245 ? 4.512 -12.141 -27.453 1 98.44 245 LEU A N 1
ATOM 1721 C CA . LEU A 1 245 ? 3.994 -11.383 -28.594 1 98.44 245 LEU A CA 1
ATOM 1722 C C . LEU A 1 245 ? 3.619 -9.961 -28.172 1 98.44 245 LEU A C 1
ATOM 1724 O O . LEU A 1 245 ? 2.977 -9.234 -28.922 1 98.44 245 LEU A O 1
ATOM 1728 N N . GLY A 1 246 ? 3.996 -9.625 -26.953 1 97.38 246 GLY A N 1
ATOM 1729 C CA . GLY A 1 246 ? 3.865 -8.242 -26.531 1 97.38 246 GLY A CA 1
ATOM 1730 C C . GLY A 1 246 ? 2.469 -7.895 -26.047 1 97.38 246 GLY A C 1
ATOM 1731 O O . GLY A 1 246 ? 2.01 -6.766 -26.234 1 97.38 246 GLY A O 1
ATOM 1732 N N . GLY A 1 247 ? 1.786 -8.859 -25.547 1 97.81 247 GLY A N 1
ATOM 1733 C CA . GLY A 1 247 ? 0.491 -8.586 -24.953 1 97.81 247 GLY A CA 1
ATOM 1734 C C . GLY A 1 247 ? 0.593 -7.875 -23.609 1 97.81 247 GLY A C 1
ATOM 1735 O O . GLY A 1 247 ? 1.691 -7.543 -23.156 1 97.81 247 GLY A O 1
ATOM 1736 N N . VAL A 1 248 ? -0.561 -7.621 -22.969 1 96.56 248 VAL A N 1
ATOM 1737 C CA . VAL A 1 248 ? -0.586 -6.734 -21.812 1 96.56 248 VAL A CA 1
ATOM 1738 C C . VAL A 1 248 ? -0.727 -7.559 -20.531 1 96.56 248 VAL A C 1
ATOM 1740 O O . VAL A 1 248 ? -0.688 -7.016 -19.422 1 96.56 248 VAL A O 1
ATOM 1743 N N . LEU A 1 249 ? -0.872 -8.898 -20.578 1 97.31 249 LEU A N 1
ATOM 1744 C CA . LEU A 1 249 ? -0.973 -9.781 -19.422 1 97.31 249 LEU A CA 1
ATOM 1745 C C . LEU A 1 249 ? 0.125 -10.844 -19.453 1 97.31 249 LEU A C 1
ATOM 1747 O O . LEU A 1 249 ? -0.16 -12.039 -19.391 1 97.31 249 LEU A O 1
ATOM 1751 N N . PRO A 1 250 ? 1.333 -10.43 -19.484 1 97.56 250 PRO A N 1
ATOM 1752 C CA . PRO A 1 250 ? 2.43 -11.375 -19.734 1 97.56 250 PRO A CA 1
ATOM 1753 C C . PRO A 1 250 ? 2.871 -12.117 -18.484 1 97.56 250 PRO A C 1
ATOM 1755 O O . PRO A 1 250 ? 2.76 -11.594 -17.375 1 97.56 250 PRO A O 1
ATOM 1758 N N . ALA A 1 251 ? 3.316 -13.312 -18.703 1 96.88 251 ALA A N 1
ATOM 1759 C CA . ALA A 1 251 ? 4.184 -13.984 -17.734 1 96.88 251 ALA A CA 1
ATOM 1760 C C . ALA A 1 251 ? 5.57 -13.352 -17.703 1 96.88 251 ALA A C 1
ATOM 1762 O O . ALA A 1 251 ? 5.816 -12.352 -18.391 1 96.88 251 ALA A O 1
ATOM 1763 N N . THR A 1 252 ? 6.398 -13.836 -16.859 1 96 252 THR A N 1
ATOM 1764 C CA . THR A 1 252 ? 7.809 -13.461 -16.891 1 96 252 THR A CA 1
ATOM 1765 C C . THR A 1 252 ? 8.633 -14.555 -17.578 1 96 252 THR A C 1
ATOM 1767 O O . THR A 1 252 ? 8.125 -15.641 -17.859 1 96 252 THR A O 1
ATOM 1770 N N . GLU A 1 253 ? 9.898 -14.227 -17.797 1 96.88 253 GLU A N 1
ATOM 1771 C CA . GLU A 1 253 ? 10.812 -15.18 -18.406 1 96.88 253 GLU A CA 1
ATOM 1772 C C . GLU A 1 253 ? 11.008 -16.406 -17.516 1 96.88 253 GLU A C 1
ATOM 1774 O O . GLU A 1 253 ? 11.469 -17.453 -17.984 1 96.88 253 GLU A O 1
ATOM 1779 N N . ASP A 1 254 ? 10.602 -16.312 -16.312 1 96.5 254 ASP A N 1
ATOM 1780 C CA . ASP A 1 254 ? 10.812 -17.406 -15.383 1 96.5 254 ASP A CA 1
ATOM 1781 C C . ASP A 1 254 ? 9.594 -18.328 -15.336 1 96.5 254 ASP A C 1
ATOM 1783 O O . ASP A 1 254 ? 9.547 -19.266 -14.531 1 96.5 254 ASP A O 1
ATOM 1787 N N . ARG A 1 255 ? 8.594 -18.047 -16.172 1 98.06 255 ARG A N 1
ATOM 1788 C CA . ARG A 1 255 ? 7.402 -18.875 -16.172 1 98.06 255 ARG A CA 1
ATOM 1789 C C . ARG A 1 255 ? 7.766 -20.359 -16.344 1 98.06 255 ARG A C 1
ATOM 1791 O O . ARG A 1 255 ? 8.617 -20.703 -17.156 1 98.06 255 ARG A O 1
ATOM 1798 N N . PHE A 1 256 ? 7.219 -21.297 -15.523 1 98.25 256 PHE A N 1
ATOM 1799 C CA . PHE A 1 256 ? 7.469 -22.719 -15.406 1 98.25 256 PHE A CA 1
ATOM 1800 C C . PHE A 1 256 ? 8.734 -22.984 -14.602 1 98.25 256 PHE A C 1
ATOM 1802 O O . PHE A 1 256 ? 9.039 -24.141 -14.281 1 98.25 256 PHE A O 1
ATOM 1809 N N . GLY A 1 257 ? 9.453 -21.969 -14.219 1 97.75 257 GLY A N 1
ATOM 1810 C CA . GLY A 1 257 ? 10.695 -22.141 -13.477 1 97.75 257 GLY A CA 1
ATOM 1811 C C . GLY A 1 257 ? 10.484 -22.688 -12.078 1 97.75 257 GLY A C 1
ATOM 1812 O O . GLY A 1 257 ? 11.258 -23.531 -11.617 1 97.75 257 GLY A O 1
ATOM 1813 N N . ALA A 1 258 ? 9.5 -22.188 -11.391 1 97.44 258 ALA A N 1
ATOM 1814 C CA . ALA A 1 258 ? 9.18 -22.688 -10.055 1 97.44 258 ALA A CA 1
ATOM 1815 C C . ALA A 1 258 ? 8.883 -24.172 -10.078 1 97.44 258 ALA A C 1
ATOM 1817 O O . ALA A 1 258 ? 9.227 -24.906 -9.133 1 97.44 258 ALA A O 1
ATOM 1818 N N . ILE A 1 259 ? 8.234 -24.609 -11.156 1 97.56 259 ILE A N 1
ATOM 1819 C CA . ILE A 1 259 ? 7.906 -26.016 -11.312 1 97.56 259 ILE A CA 1
ATOM 1820 C C . ILE A 1 259 ? 9.188 -26.844 -11.445 1 97.56 259 ILE A C 1
ATOM 1822 O O . ILE A 1 259 ? 9.336 -27.891 -10.82 1 97.56 259 ILE A O 1
ATOM 1826 N N . ALA A 1 260 ? 10.086 -26.328 -12.234 1 97.56 260 ALA A N 1
ATOM 1827 C CA . ALA A 1 260 ? 11.359 -27 -12.438 1 97.56 260 ALA A CA 1
ATOM 1828 C C . ALA A 1 260 ? 12.156 -27.062 -11.141 1 97.56 260 ALA A C 1
ATOM 1830 O O . ALA A 1 260 ? 12.703 -28.109 -10.789 1 97.56 260 ALA A O 1
ATOM 1831 N N . ARG A 1 261 ? 12.18 -25.969 -10.375 1 96.31 261 ARG A N 1
ATOM 1832 C CA . ARG A 1 261 ? 13 -25.859 -9.172 1 96.31 261 ARG A CA 1
ATOM 1833 C C . ARG A 1 261 ? 12.43 -26.719 -8.047 1 96.31 261 ARG A C 1
ATOM 1835 O O . ARG A 1 261 ? 13.188 -27.312 -7.262 1 96.31 261 ARG A O 1
ATOM 1842 N N . THR A 1 262 ? 11.117 -26.875 -7.934 1 96.56 262 THR A N 1
ATOM 1843 C CA . THR A 1 262 ? 10.492 -27.516 -6.781 1 96.56 262 THR A CA 1
ATOM 1844 C C . THR A 1 262 ? 10.242 -29 -7.047 1 96.56 262 THR A C 1
ATOM 1846 O O . THR A 1 262 ? 10.109 -29.781 -6.109 1 96.56 262 THR A O 1
ATOM 1849 N N . GLY A 1 263 ? 10.062 -29.328 -8.328 1 96.75 263 GLY A N 1
ATOM 1850 C CA . GLY A 1 263 ? 9.758 -30.703 -8.688 1 96.75 263 GLY A CA 1
ATOM 1851 C C . GLY A 1 263 ? 8.344 -31.109 -8.328 1 96.75 263 GLY A C 1
ATOM 1852 O O . GLY A 1 263 ? 8.047 -32.312 -8.219 1 96.75 263 GLY A O 1
ATOM 1853 N N . LEU A 1 264 ? 7.441 -30.203 -8.148 1 96.75 264 LEU A N 1
ATOM 1854 C CA . LEU A 1 264 ? 6.047 -30.484 -7.809 1 96.75 264 LEU A CA 1
ATOM 1855 C C . LEU A 1 264 ? 5.336 -31.188 -8.961 1 96.75 264 LEU A C 1
ATOM 1857 O O . LEU A 1 264 ? 5.633 -30.922 -10.125 1 96.75 264 LEU A O 1
ATOM 1861 N N . PRO A 1 265 ? 4.371 -32.094 -8.602 1 97.94 265 PRO A N 1
ATOM 1862 C CA . PRO A 1 265 ? 3.527 -32.625 -9.664 1 97.94 265 PRO A CA 1
ATOM 1863 C C . PRO A 1 265 ? 2.832 -31.547 -10.477 1 97.94 265 PRO A C 1
ATOM 1865 O O . PRO A 1 265 ? 2.234 -30.625 -9.906 1 97.94 265 PRO A O 1
ATOM 1868 N N . TYR A 1 266 ? 2.969 -31.688 -11.789 1 98.25 266 TYR A N 1
ATOM 1869 C CA . TYR A 1 266 ? 2.475 -30.641 -12.68 1 98.25 266 TYR A CA 1
ATOM 1870 C C . TYR A 1 266 ? 1.637 -31.25 -13.805 1 98.25 266 TYR A C 1
ATOM 1872 O O . TYR A 1 266 ? 2.119 -32.094 -14.57 1 98.25 266 TYR A O 1
ATOM 1880 N N . VAL A 1 267 ? 0.357 -30.875 -13.852 1 98.5 267 VAL A N 1
ATOM 1881 C CA . VAL A 1 267 ? -0.474 -31.125 -15.023 1 98.5 267 VAL A CA 1
ATOM 1882 C C . VAL A 1 267 ? -0.682 -29.828 -15.805 1 98.5 267 VAL A C 1
ATOM 1884 O O . VAL A 1 267 ? -1.169 -28.844 -15.258 1 98.5 267 VAL A O 1
ATOM 1887 N N . GLY A 1 268 ? -0.264 -29.812 -17.031 1 98.25 268 GLY A N 1
ATOM 1888 C CA . GLY A 1 268 ? -0.393 -28.625 -17.844 1 98.25 268 GLY A CA 1
ATOM 1889 C C . GLY A 1 268 ? -1.255 -28.844 -19.078 1 98.25 268 GLY A C 1
ATOM 1890 O O . GLY A 1 268 ? -1.555 -29.984 -19.438 1 98.25 268 GLY A O 1
ATOM 1891 N N . SER A 1 269 ? -1.708 -27.734 -19.641 1 98.62 269 SER A N 1
ATOM 1892 C CA . SER A 1 269 ? -2.414 -27.766 -20.906 1 98.62 269 SER A CA 1
ATOM 1893 C C . SER A 1 269 ? -2.201 -26.469 -21.688 1 98.62 269 SER A C 1
ATOM 1895 O O . SER A 1 269 ? -1.367 -25.641 -21.312 1 98.62 269 SER A O 1
ATOM 1897 N N . VAL A 1 270 ? -2.896 -26.328 -22.828 1 98.69 270 VAL A N 1
ATOM 1898 C CA . VAL A 1 270 ? -2.666 -25.266 -23.781 1 98.69 270 VAL A CA 1
ATOM 1899 C C . VAL A 1 270 ? -3.836 -24.281 -23.766 1 98.69 270 VAL A C 1
ATOM 1901 O O . VAL A 1 270 ? -4.211 -23.719 -24.797 1 98.69 270 VAL A O 1
ATOM 1904 N N . GLY A 1 271 ? -4.383 -24.094 -22.562 1 98.5 271 GLY A N 1
ATOM 1905 C CA . GLY A 1 271 ? -5.555 -23.25 -22.453 1 98.5 271 GLY A CA 1
ATOM 1906 C C . GLY A 1 271 ? -5.301 -21.828 -22.906 1 98.5 271 GLY A C 1
ATOM 1907 O O . GLY A 1 271 ? -4.426 -21.141 -22.359 1 98.5 271 GLY A O 1
ATOM 1908 N N . ALA A 1 272 ? -6.086 -21.375 -23.812 1 98.62 272 ALA A N 1
ATOM 1909 C CA . ALA A 1 272 ? -6.148 -20 -24.297 1 98.62 272 ALA A CA 1
ATOM 1910 C C . ALA A 1 272 ? -4.832 -19.594 -24.969 1 98.62 272 ALA A C 1
ATOM 1912 O O . ALA A 1 272 ? -4.465 -18.422 -24.953 1 98.62 272 ALA A O 1
ATOM 1913 N N . LEU A 1 273 ? -4.105 -20.531 -25.516 1 98.81 273 LEU A N 1
ATOM 1914 C CA . LEU A 1 273 ? -2.893 -20.188 -26.25 1 98.81 273 LEU A CA 1
ATOM 1915 C C . LEU A 1 273 ? -3.223 -19.703 -27.656 1 98.81 273 LEU A C 1
ATOM 1917 O O . LEU A 1 273 ? -2.324 -19.359 -28.422 1 98.81 273 LEU A O 1
ATOM 1921 N N . ASP A 1 274 ? -4.508 -19.594 -27.953 1 98.75 274 ASP A N 1
ATOM 1922 C CA . ASP A 1 274 ? -4.965 -19.094 -29.25 1 98.75 274 ASP A CA 1
ATOM 1923 C C . ASP A 1 274 ? -5.172 -17.578 -29.203 1 98.75 274 ASP A C 1
ATOM 1925 O O . ASP A 1 274 ? -5.703 -16.984 -30.141 1 98.75 274 ASP A O 1
ATOM 1929 N N . MET A 1 275 ? -4.711 -16.922 -28.172 1 98.75 275 MET A N 1
ATOM 1930 C CA . MET A 1 275 ? -5.031 -15.492 -28.109 1 98.75 275 MET A CA 1
ATOM 1931 C C . MET A 1 275 ? -3.926 -14.719 -27.406 1 98.75 275 MET A C 1
ATOM 1933 O O . MET A 1 275 ? -3.199 -15.273 -26.578 1 98.75 275 MET A O 1
ATOM 1937 N N . VAL A 1 276 ? -3.762 -13.516 -27.781 1 98.69 276 VAL A N 1
ATOM 1938 C CA . VAL A 1 276 ? -2.965 -12.484 -27.125 1 98.69 276 VAL A CA 1
ATOM 1939 C C . VAL A 1 276 ? -3.875 -11.359 -26.641 1 98.69 276 VAL A C 1
ATOM 1941 O O . VAL A 1 276 ? -4.809 -10.961 -27.344 1 98.69 276 VAL A O 1
ATOM 1944 N N . ASN A 1 277 ? -3.658 -10.883 -25.469 1 98.25 277 ASN A N 1
ATOM 1945 C CA . ASN A 1 277 ? -4.516 -9.867 -24.891 1 98.25 277 ASN A CA 1
ATOM 1946 C C . ASN A 1 277 ? -3.941 -8.469 -25.094 1 98.25 277 ASN A C 1
ATOM 1948 O O . ASN A 1 277 ? -2.77 -8.227 -24.781 1 98.25 277 ASN A O 1
ATOM 1952 N N . PHE A 1 278 ? -4.715 -7.574 -25.594 1 97.94 278 PHE A N 1
ATOM 1953 C CA . PHE A 1 278 ? -4.426 -6.148 -25.672 1 97.94 278 PHE A CA 1
ATOM 1954 C C . PHE A 1 278 ? -5.539 -5.344 -25 1 97.94 278 PHE A C 1
ATOM 1956 O O . PHE A 1 278 ? -6.617 -5.871 -24.734 1 97.94 278 PHE A O 1
ATOM 1963 N N . TRP A 1 279 ? -5.234 -4.133 -24.625 1 95 279 TRP A N 1
ATOM 1964 C CA . TRP A 1 279 ? -6.281 -3.27 -24.094 1 95 279 TRP A CA 1
ATOM 1965 C C . TRP A 1 279 ? -7.242 -2.83 -25.203 1 95 279 TRP A C 1
ATOM 1967 O O . TRP A 1 279 ? -7.637 -3.635 -26.047 1 95 279 TRP A O 1
ATOM 1977 N N . ALA A 1 280 ? -7.785 -1.571 -25.188 1 94.06 280 ALA A N 1
ATOM 1978 C CA . ALA A 1 280 ? -8.742 -1.077 -26.172 1 94.06 280 ALA A CA 1
ATOM 1979 C C . ALA A 1 280 ? -8.195 -1.233 -27.594 1 94.06 280 ALA A C 1
ATOM 1981 O O . ALA A 1 280 ? -6.98 -1.225 -27.797 1 94.06 280 ALA A O 1
ATOM 1982 N N . PRO A 1 281 ? -9.078 -1.406 -28.5 1 93.25 281 PRO A N 1
ATOM 1983 C CA . PRO A 1 281 ? -8.664 -1.621 -29.875 1 93.25 281 PRO A CA 1
ATOM 1984 C C . PRO A 1 281 ? -7.629 -0.599 -30.359 1 93.25 281 PRO A C 1
ATOM 1986 O O . PRO A 1 281 ? -6.711 -0.943 -31.109 1 93.25 281 PRO A O 1
ATOM 1989 N N . SER A 1 282 ? -7.707 0.605 -29.828 1 92.88 282 SER A N 1
ATOM 1990 C CA . SER A 1 282 ? -6.816 1.673 -30.281 1 92.88 282 SER A CA 1
ATOM 1991 C C . SER A 1 282 ? -5.398 1.461 -29.766 1 92.88 282 SER A C 1
ATOM 1993 O O . SER A 1 282 ? -4.453 2.076 -30.266 1 92.88 282 SER A O 1
ATOM 1995 N N . THR A 1 283 ? -5.211 0.525 -28.828 1 93.25 283 THR A N 1
ATOM 1996 C CA . THR A 1 283 ? -3.9 0.315 -28.219 1 93.25 283 THR A CA 1
ATOM 1997 C C . THR A 1 283 ? -3.152 -0.812 -28.922 1 93.25 283 THR A C 1
ATOM 1999 O O . THR A 1 283 ? -1.963 -1.023 -28.688 1 93.25 283 THR A O 1
ATOM 2002 N N . VAL A 1 284 ? -3.781 -1.518 -29.828 1 95.88 284 VAL A N 1
ATOM 2003 C CA . VAL A 1 284 ? -3.152 -2.623 -30.547 1 95.88 284 VAL A CA 1
ATOM 2004 C C . VAL A 1 284 ? -2.012 -2.096 -31.422 1 95.88 284 VAL A C 1
ATOM 2006 O O . VAL A 1 284 ? -2.197 -1.15 -32.188 1 95.88 284 VAL A O 1
ATOM 2009 N N . PRO A 1 285 ? -0.861 -2.674 -31.266 1 96.5 285 PRO A N 1
ATOM 2010 C CA . PRO A 1 285 ? 0.279 -2.211 -32.062 1 96.5 285 PRO A CA 1
ATOM 2011 C C . PRO A 1 285 ? 0.024 -2.297 -33.562 1 96.5 285 PRO A C 1
ATOM 2013 O O . PRO A 1 285 ? -0.603 -3.25 -34.031 1 96.5 285 PRO A O 1
ATOM 2016 N N . GLU A 1 286 ? 0.6 -1.388 -34.312 1 95.25 286 GLU A N 1
ATOM 2017 C CA . GLU A 1 286 ? 0.418 -1.283 -35.75 1 95.25 286 GLU A CA 1
ATOM 2018 C C . GLU A 1 286 ? 0.929 -2.533 -36.469 1 95.25 286 GLU A C 1
ATOM 2020 O O . GLU A 1 286 ? 0.375 -2.941 -37.5 1 95.25 286 GLU A O 1
ATOM 2025 N N . ARG A 1 287 ? 1.879 -3.213 -35.938 1 96.88 287 ARG A N 1
ATOM 2026 C CA . ARG A 1 287 ? 2.48 -4.387 -36.562 1 96.88 287 ARG A CA 1
ATOM 2027 C C . ARG A 1 287 ? 1.474 -5.531 -36.656 1 96.88 287 ARG A C 1
ATOM 2029 O O . ARG A 1 287 ? 1.672 -6.477 -37.438 1 96.88 287 ARG A O 1
ATOM 2036 N N . TYR A 1 288 ? 0.418 -5.484 -35.875 1 97.38 288 TYR A N 1
ATOM 2037 C CA . TYR A 1 288 ? -0.578 -6.547 -35.875 1 97.38 288 TYR A CA 1
ATOM 2038 C C . TYR A 1 288 ? -1.811 -6.137 -36.688 1 97.38 288 TYR A C 1
ATOM 2040 O O . TYR A 1 288 ? -2.855 -6.785 -36.594 1 97.38 288 TYR A O 1
ATOM 2048 N N . ARG A 1 289 ? -1.629 -5.043 -37.406 1 93.25 289 ARG A N 1
ATOM 2049 C CA . ARG A 1 289 ? -2.742 -4.59 -38.25 1 93.25 289 ARG A CA 1
ATOM 2050 C C . ARG A 1 289 ? -3.205 -5.688 -39.188 1 93.25 289 ARG A C 1
ATOM 2052 O O . ARG A 1 289 ? -2.385 -6.379 -39.812 1 93.25 289 ARG A O 1
ATOM 2059 N N . GLY A 1 290 ? -4.539 -5.961 -39.344 1 94.06 290 GLY A N 1
ATOM 2060 C CA . GLY A 1 290 ? -5.098 -6.922 -40.281 1 94.06 290 GLY A CA 1
ATOM 2061 C C . GLY A 1 290 ? -5.242 -8.312 -39.688 1 94.06 290 GLY A C 1
ATOM 2062 O O . GLY A 1 290 ? -5.742 -9.227 -40.344 1 94.06 290 GLY A O 1
ATOM 2063 N N . ARG A 1 291 ? -4.758 -8.414 -38.438 1 97.38 291 ARG A N 1
ATOM 2064 C CA . ARG A 1 291 ? -4.914 -9.695 -37.75 1 97.38 291 ARG A CA 1
ATOM 2065 C C . ARG A 1 291 ? -6.367 -9.938 -37.375 1 97.38 291 ARG A C 1
ATOM 2067 O O . ARG A 1 291 ? -7.211 -9.047 -37.531 1 97.38 291 ARG A O 1
ATOM 2074 N N . LEU A 1 292 ? -6.684 -11.148 -37.031 1 97.75 292 LEU A N 1
ATOM 2075 C CA . LEU A 1 292 ? -8.016 -11.477 -36.531 1 97.75 292 LEU A CA 1
ATOM 2076 C C . LEU A 1 292 ? -8.172 -11.094 -35.062 1 97.75 292 LEU A C 1
ATOM 2078 O O . LEU A 1 292 ? -7.43 -11.594 -34.219 1 97.75 292 LEU A O 1
ATOM 2082 N N . PHE A 1 293 ? -9.117 -10.164 -34.844 1 97.69 293 PHE A N 1
ATOM 2083 C CA . PHE A 1 293 ? -9.336 -9.648 -33.5 1 97.69 293 PHE A CA 1
ATOM 2084 C C . PHE A 1 293 ? -10.727 -10.016 -33 1 97.69 293 PHE A C 1
ATOM 2086 O O . PHE A 1 293 ? -11.633 -10.266 -33.781 1 97.69 293 PHE A O 1
ATOM 2093 N N . TYR A 1 294 ? -10.875 -10.188 -31.734 1 96.94 294 TYR A N 1
ATOM 2094 C CA . TYR A 1 294 ? -12.133 -10.336 -31.016 1 96.94 294 TYR A CA 1
ATOM 2095 C C . TYR A 1 294 ? -12.227 -9.312 -29.891 1 96.94 294 TYR A C 1
ATOM 2097 O O . TYR A 1 294 ? -11.375 -9.281 -29 1 96.94 294 TYR A O 1
ATOM 2105 N N . GLU A 1 295 ? -13.234 -8.492 -29.938 1 94.88 295 GLU A N 1
ATOM 2106 C CA . GLU A 1 295 ? -13.445 -7.508 -28.875 1 94.88 295 GLU A CA 1
ATOM 2107 C C . GLU A 1 295 ? -14.148 -8.125 -27.672 1 94.88 295 GLU A C 1
ATOM 2109 O O . GLU A 1 295 ? -15.375 -8.281 -27.672 1 94.88 295 GLU A O 1
ATOM 2114 N N . HIS A 1 296 ? -13.383 -8.5 -26.641 1 91.81 296 HIS A N 1
ATOM 2115 C CA . HIS A 1 296 ? -13.945 -9.094 -25.438 1 91.81 296 HIS A CA 1
ATOM 2116 C C . HIS A 1 296 ? -14.805 -8.086 -24.672 1 91.81 296 HIS A C 1
ATOM 2118 O O . HIS A 1 296 ? -15.906 -8.422 -24.234 1 91.81 296 HIS A O 1
ATOM 2124 N N . ASN A 1 297 ? -14.406 -6.926 -24.469 1 89.19 297 ASN A N 1
ATOM 2125 C CA . ASN A 1 297 ? -15.086 -5.738 -23.969 1 89.19 297 ASN A CA 1
ATOM 2126 C C . ASN A 1 297 ? -14.391 -4.461 -24.422 1 89.19 297 ASN A C 1
ATOM 2128 O O . ASN A 1 297 ? -13.367 -4.516 -25.109 1 89.19 297 ASN A O 1
ATOM 2132 N N . PRO A 1 298 ? -14.945 -3.354 -24.156 1 90.12 298 PRO A N 1
ATOM 2133 C CA . PRO A 1 298 ? -14.367 -2.127 -24.703 1 90.12 298 PRO A CA 1
ATOM 2134 C C . PRO A 1 298 ? -12.906 -1.926 -24.297 1 90.12 298 PRO A C 1
ATOM 2136 O O . PRO A 1 298 ? -12.164 -1.217 -24.969 1 90.12 298 PRO A O 1
ATOM 2139 N N . ASN A 1 299 ? -12.461 -2.611 -23.25 1 91.31 299 ASN A N 1
ATOM 2140 C CA . ASN A 1 299 ? -11.125 -2.369 -22.734 1 91.31 299 ASN A CA 1
ATOM 2141 C C . ASN A 1 299 ? -10.18 -3.531 -23.047 1 91.31 299 ASN A C 1
ATOM 2143 O O . ASN A 1 299 ? -8.992 -3.471 -22.734 1 91.31 299 ASN A O 1
ATOM 2147 N N . VAL A 1 300 ? -10.711 -4.602 -23.656 1 93 300 VAL A N 1
ATOM 2148 C CA . VAL A 1 300 ? -9.867 -5.77 -23.875 1 93 300 VAL A CA 1
ATOM 2149 C C . VAL A 1 300 ? -10.102 -6.32 -25.281 1 93 300 VAL A C 1
ATOM 2151 O O . VAL A 1 300 ? -11.234 -6.645 -25.641 1 93 300 VAL A O 1
ATOM 2154 N N . THR A 1 301 ? -9.07 -6.41 -26.031 1 97.06 301 THR A N 1
ATOM 2155 C CA . THR A 1 301 ? -9.07 -6.945 -27.391 1 97.06 301 THR A CA 1
ATOM 2156 C C . THR A 1 301 ? -8.211 -8.203 -27.484 1 97.06 301 THR A C 1
ATOM 2158 O O . THR A 1 301 ? -7.055 -8.203 -27.047 1 97.06 301 THR A O 1
ATOM 2161 N N . LEU A 1 302 ? -8.773 -9.234 -27.984 1 98.06 302 LEU A N 1
ATOM 2162 C CA . LEU A 1 302 ? -8.047 -10.484 -28.188 1 98.06 302 LEU A CA 1
ATOM 2163 C C . LEU A 1 302 ? -7.598 -10.633 -29.641 1 98.06 302 LEU A C 1
ATOM 2165 O O . LEU A 1 302 ? -8.336 -10.281 -30.562 1 98.06 302 LEU A O 1
ATOM 2169 N N . MET A 1 303 ? -6.363 -11.031 -29.797 1 98.62 303 MET A N 1
ATOM 2170 C CA . MET A 1 303 ? -5.824 -11.297 -31.125 1 98.62 303 MET A CA 1
ATOM 2171 C C . MET A 1 303 ? -5.539 -12.781 -31.312 1 98.62 303 MET A C 1
ATOM 2173 O O . MET A 1 303 ? -4.879 -13.398 -30.484 1 98.62 303 MET A O 1
ATOM 2177 N N . ARG A 1 304 ? -6.02 -13.359 -32.375 1 98.69 304 ARG A N 1
ATOM 2178 C CA . ARG A 1 304 ? -5.781 -14.773 -32.688 1 98.69 304 ARG A CA 1
ATOM 2179 C C . ARG A 1 304 ? -4.32 -15.008 -33.031 1 98.69 304 ARG A C 1
ATOM 2181 O O . ARG A 1 304 ? -3.758 -14.305 -33.875 1 98.69 304 ARG A O 1
ATOM 2188 N N . THR A 1 305 ? -3.664 -15.93 -32.375 1 98.69 305 THR A N 1
ATOM 2189 C CA . THR A 1 305 ? -2.289 -16.297 -32.688 1 98.69 305 THR A CA 1
ATOM 2190 C C . THR A 1 305 ? -2.219 -17 -34.062 1 98.69 305 THR A C 1
ATOM 2192 O O . THR A 1 305 ? -3.102 -17.797 -34.375 1 98.69 305 THR A O 1
ATOM 2195 N N . SER A 1 306 ? -1.17 -16.828 -34.781 1 98.25 306 SER A N 1
ATOM 2196 C CA . SER A 1 306 ? -0.939 -17.469 -36.062 1 98.25 306 SER A CA 1
ATOM 2197 C C . SER A 1 306 ? -0.215 -18.797 -35.906 1 98.25 306 SER A C 1
ATOM 2199 O O . SER A 1 306 ? 0.264 -19.125 -34.812 1 98.25 306 SER A O 1
ATOM 2201 N N . ALA A 1 307 ? -0.145 -19.578 -37 1 98.38 307 ALA A N 1
ATOM 2202 C CA . ALA A 1 307 ? 0.548 -20.875 -36.969 1 98.38 307 ALA A CA 1
ATOM 2203 C C . ALA A 1 307 ? 2.014 -20.688 -36.594 1 98.38 307 ALA A C 1
ATOM 2205 O O . ALA A 1 307 ? 2.549 -21.469 -35.781 1 98.38 307 ALA A O 1
ATOM 2206 N N . ASP A 1 308 ? 2.645 -19.656 -37.125 1 98.38 308 ASP A N 1
ATOM 2207 C CA . ASP A 1 308 ? 4.043 -19.391 -36.812 1 98.38 308 ASP A CA 1
ATOM 2208 C C . ASP A 1 308 ? 4.211 -19.016 -35.344 1 98.38 308 ASP A C 1
ATOM 2210 O O . ASP A 1 308 ? 5.152 -19.469 -34.688 1 98.38 308 ASP A O 1
ATOM 2214 N N . GLU A 1 309 ? 3.338 -18.156 -34.906 1 98.69 309 GLU A N 1
ATOM 2215 C CA . GLU A 1 309 ? 3.371 -17.766 -33.469 1 98.69 309 GLU A CA 1
ATOM 2216 C C . GLU A 1 309 ? 3.086 -18.969 -32.594 1 98.69 309 GLU A C 1
ATOM 2218 O O . GLU A 1 309 ? 3.707 -19.125 -31.531 1 98.69 309 GLU A O 1
ATOM 2223 N N . CYS A 1 310 ? 2.172 -19.844 -33 1 98.75 310 CYS A N 1
ATOM 2224 C CA . CYS A 1 310 ? 1.86 -21.062 -32.281 1 98.75 310 CYS A CA 1
ATOM 2225 C C . CYS A 1 310 ? 3.08 -21.969 -32.188 1 98.75 310 CYS A C 1
ATOM 2227 O O . CYS A 1 310 ? 3.312 -22.594 -31.141 1 98.75 310 CYS A O 1
ATOM 2229 N N . ARG A 1 311 ? 3.83 -22.062 -33.219 1 98.69 311 ARG A N 1
ATOM 2230 C CA . ARG A 1 311 ? 5.066 -22.828 -33.219 1 98.69 311 ARG A CA 1
ATOM 2231 C C . ARG A 1 311 ? 6.02 -22.297 -32.125 1 98.69 311 ARG A C 1
ATOM 2233 O O . ARG A 1 311 ? 6.551 -23.062 -31.328 1 98.69 311 ARG A O 1
ATOM 2240 N N . ALA A 1 312 ? 6.207 -21.016 -32.125 1 98.75 312 ALA A N 1
ATOM 2241 C CA . ALA A 1 312 ? 7.109 -20.375 -31.172 1 98.75 312 ALA A CA 1
ATOM 2242 C C . ALA A 1 312 ? 6.625 -20.578 -29.75 1 98.75 312 ALA A C 1
ATOM 2244 O O . ALA A 1 312 ? 7.422 -20.859 -28.844 1 98.75 312 ALA A O 1
ATOM 2245 N N . ILE A 1 313 ? 5.348 -20.391 -29.531 1 98.81 313 ILE A N 1
ATOM 2246 C CA . ILE A 1 313 ? 4.738 -20.562 -28.219 1 98.81 313 ILE A CA 1
ATOM 2247 C C . ILE A 1 313 ? 4.922 -22 -27.734 1 98.81 313 ILE A C 1
ATOM 2249 O O . ILE A 1 313 ? 5.355 -22.234 -26.609 1 98.81 313 ILE A O 1
ATOM 2253 N N . GLY A 1 314 ? 4.594 -22.922 -28.594 1 98.81 314 GLY A N 1
ATOM 2254 C CA . GLY A 1 314 ? 4.738 -24.328 -28.25 1 98.81 314 GLY A CA 1
ATOM 2255 C C . GLY A 1 314 ? 6.168 -24.719 -27.906 1 98.81 314 GLY A C 1
ATOM 2256 O O . GLY A 1 314 ? 6.406 -25.422 -26.922 1 98.81 314 GLY A O 1
ATOM 2257 N N . GLU A 1 315 ? 7.105 -24.234 -28.719 1 98.75 315 GLU A N 1
ATOM 2258 C CA . GLU A 1 315 ? 8.516 -24.516 -28.469 1 98.75 315 GLU A CA 1
ATOM 2259 C C . GLU A 1 315 ? 8.969 -23.922 -27.141 1 98.75 315 GLU A C 1
ATOM 2261 O O . GLU A 1 315 ? 9.727 -24.562 -26.406 1 98.75 315 GLU A O 1
ATOM 2266 N N . TRP A 1 316 ? 8.5 -22.734 -26.875 1 98.75 316 TRP A N 1
ATOM 2267 C CA . TRP A 1 316 ? 8.867 -22.047 -25.641 1 98.75 316 TRP A CA 1
ATOM 2268 C C . TRP A 1 316 ? 8.383 -22.844 -24.422 1 98.75 316 TRP A C 1
ATOM 2270 O O . TRP A 1 316 ? 9.148 -23.062 -23.484 1 98.75 316 TRP A O 1
ATOM 2280 N N . ILE A 1 317 ? 7.188 -23.312 -24.438 1 98.75 317 ILE A N 1
ATOM 2281 C CA . ILE A 1 317 ? 6.59 -24.062 -23.328 1 98.75 317 ILE A CA 1
ATOM 2282 C C . ILE A 1 317 ? 7.266 -25.422 -23.203 1 98.75 317 ILE A C 1
ATOM 2284 O O . ILE A 1 317 ? 7.703 -25.812 -22.109 1 98.75 317 ILE A O 1
ATOM 2288 N N . GLY A 1 318 ? 7.352 -26.125 -24.328 1 98.5 318 GLY A N 1
ATOM 2289 C CA . GLY A 1 318 ? 7.945 -27.453 -24.312 1 98.5 318 GLY A CA 1
ATOM 2290 C C . GLY A 1 318 ? 9.375 -27.453 -23.812 1 98.5 318 GLY A C 1
ATOM 2291 O O . GLY A 1 318 ? 9.75 -28.312 -23 1 98.5 318 GLY A O 1
ATOM 2292 N N . THR A 1 319 ? 10.164 -26.531 -24.266 1 98.31 319 THR A N 1
ATOM 2293 C CA . THR A 1 319 ? 11.57 -26.438 -23.875 1 98.31 319 THR A CA 1
ATOM 2294 C C . THR A 1 319 ? 11.703 -26.188 -22.375 1 98.31 319 THR A C 1
ATOM 2296 O O . THR A 1 319 ? 12.594 -26.719 -21.719 1 98.31 319 THR A O 1
ATOM 2299 N N . ARG A 1 320 ? 10.867 -25.422 -21.828 1 98.12 320 ARG A N 1
ATOM 2300 C CA . ARG A 1 320 ? 10.906 -25.109 -20.406 1 98.12 320 ARG A CA 1
ATOM 2301 C C . ARG A 1 320 ? 10.453 -26.312 -19.578 1 98.12 320 ARG A C 1
ATOM 2303 O O . ARG A 1 320 ? 11.055 -26.609 -18.547 1 98.12 320 ARG A O 1
ATOM 2310 N N . LEU A 1 321 ? 9.414 -26.938 -20 1 98.06 321 LEU A N 1
ATOM 2311 C CA . LEU A 1 321 ? 8.922 -28.094 -19.281 1 98.06 321 LEU A CA 1
ATOM 2312 C C . LEU A 1 321 ? 9.914 -29.25 -19.359 1 98.06 321 LEU A C 1
ATOM 2314 O O . LEU A 1 321 ? 9.953 -30.109 -18.484 1 98.06 321 LEU A O 1
ATOM 2318 N N . ALA A 1 322 ? 10.734 -29.234 -20.406 1 98 322 ALA A N 1
ATOM 2319 C CA . ALA A 1 322 ? 11.758 -30.266 -20.578 1 98 322 ALA A CA 1
ATOM 2320 C C . ALA A 1 322 ? 12.812 -30.172 -19.484 1 98 322 ALA A C 1
ATOM 2322 O O . ALA A 1 322 ? 13.57 -31.125 -19.25 1 98 322 ALA A O 1
ATOM 2323 N N . LEU A 1 323 ? 12.859 -29.078 -18.812 1 96.88 323 LEU A N 1
ATOM 2324 C CA . LEU A 1 323 ? 13.836 -28.859 -17.75 1 96.88 323 LEU A CA 1
ATOM 2325 C C . LEU A 1 323 ? 13.312 -29.359 -16.422 1 96.88 323 LEU A C 1
ATOM 2327 O O . LEU A 1 323 ? 14.031 -29.359 -15.422 1 96.88 323 LEU A O 1
ATOM 2331 N N . CYS A 1 324 ? 12.086 -29.812 -16.406 1 96.5 324 CYS A N 1
ATOM 2332 C CA . CYS A 1 324 ? 11.469 -30.266 -15.164 1 96.5 324 CYS A CA 1
ATOM 2333 C C . CYS A 1 324 ? 11.805 -31.734 -14.898 1 96.5 324 CYS A C 1
ATOM 2335 O O . CYS A 1 324 ? 11.562 -32.594 -15.742 1 96.5 324 CYS A O 1
ATOM 2337 N N . ASP A 1 325 ? 12.297 -32 -13.742 1 95 325 ASP A N 1
ATOM 2338 C CA . ASP A 1 325 ? 12.664 -33.375 -13.375 1 95 325 ASP A CA 1
ATOM 2339 C C . ASP A 1 325 ? 11.547 -34.062 -12.578 1 95 325 ASP A C 1
ATOM 2341 O O . ASP A 1 325 ? 11.523 -35.281 -12.438 1 95 325 ASP A O 1
ATOM 2345 N N . GLY A 1 326 ? 10.648 -33.25 -12.023 1 95.38 326 GLY A N 1
ATOM 2346 C CA . GLY A 1 326 ? 9.484 -33.812 -11.344 1 95.38 326 GLY A CA 1
ATOM 2347 C C . GLY A 1 326 ? 8.445 -34.375 -12.297 1 95.38 326 GLY A C 1
ATOM 2348 O O . GLY A 1 326 ? 8.625 -34.312 -13.516 1 95.38 326 GLY A O 1
ATOM 2349 N N . PRO A 1 327 ? 7.395 -34.938 -11.734 1 97.38 327 PRO A N 1
ATOM 2350 C CA . PRO A 1 327 ? 6.367 -35.531 -12.594 1 97.38 327 PRO A CA 1
ATOM 2351 C C . PRO A 1 327 ? 5.566 -34.469 -13.367 1 97.38 327 PRO A C 1
ATOM 2353 O O . PRO A 1 327 ? 4.969 -33.594 -12.758 1 97.38 327 PRO A O 1
ATOM 2356 N N . VAL A 1 328 ? 5.547 -34.625 -14.656 1 97.69 328 VAL A N 1
ATOM 2357 C CA . VAL A 1 328 ? 4.809 -33.719 -15.547 1 97.69 328 VAL A CA 1
ATOM 2358 C C . VAL A 1 328 ? 3.873 -34.531 -16.438 1 97.69 328 VAL A C 1
ATOM 2360 O O . VAL A 1 328 ? 4.277 -35.562 -17.016 1 97.69 328 VAL A O 1
ATOM 2363 N N . HIS A 1 329 ? 2.633 -34.188 -16.469 1 98.12 329 HIS A N 1
ATOM 2364 C CA . HIS A 1 329 ? 1.675 -34.75 -17.438 1 98.12 329 HIS A CA 1
ATOM 2365 C C . HIS A 1 329 ? 0.978 -33.625 -18.203 1 98.12 329 HIS A C 1
ATOM 2367 O O . HIS A 1 329 ? 0.161 -32.906 -17.641 1 98.12 329 HIS A O 1
ATOM 2373 N N . PHE A 1 330 ? 1.337 -33.469 -19.453 1 98.25 330 PHE A N 1
ATOM 2374 C CA . PHE A 1 330 ? 0.805 -32.406 -20.297 1 98.25 330 PHE A CA 1
ATOM 2375 C C . PHE A 1 330 ? -0.337 -32.906 -21.172 1 98.25 330 PHE A C 1
ATOM 2377 O O . PHE A 1 330 ? -0.174 -33.875 -21.906 1 98.25 330 PHE A O 1
ATOM 2384 N N . LEU A 1 331 ? -1.523 -32.281 -21.078 1 98.44 331 LEU A N 1
ATOM 2385 C CA . LEU A 1 331 ? -2.723 -32.719 -21.797 1 98.44 331 LEU A CA 1
ATOM 2386 C C . LEU A 1 331 ? -3.035 -31.75 -22.938 1 98.44 331 LEU A C 1
ATOM 2388 O O . LEU A 1 331 ? -3.061 -30.531 -22.75 1 98.44 331 LEU A O 1
ATOM 2392 N N . ILE A 1 332 ? -3.262 -32.281 -24.109 1 98.38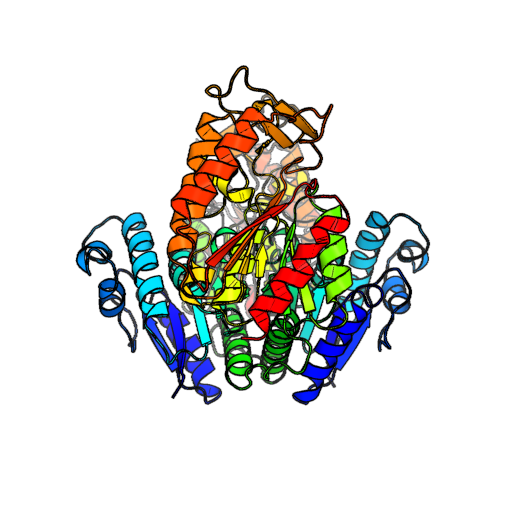 332 ILE A N 1
ATOM 2393 C CA . ILE A 1 332 ? -3.557 -31.5 -25.297 1 98.38 332 ILE A CA 1
ATOM 2394 C C . ILE A 1 332 ? -4.996 -31.75 -25.75 1 98.38 332 ILE A C 1
ATOM 2396 O O . ILE A 1 332 ? -5.348 -32.875 -26.125 1 98.38 332 ILE A O 1
ATOM 2400 N N . PRO A 1 333 ? -5.836 -30.734 -25.656 1 98.31 333 PRO A N 1
ATOM 2401 C CA . PRO A 1 333 ? -7.184 -30.859 -26.219 1 98.31 333 PRO A CA 1
ATOM 2402 C C . PRO A 1 333 ? -7.207 -30.656 -27.734 1 98.31 333 PRO A C 1
ATOM 2404 O O . PRO A 1 333 ? -7.086 -29.516 -28.219 1 98.31 333 PRO A O 1
ATOM 2407 N N . GLU A 1 334 ? -7.551 -31.656 -28.453 1 97.19 334 GLU A N 1
ATOM 2408 C CA . GLU A 1 334 ? -7.371 -31.656 -29.906 1 97.19 334 GLU A CA 1
ATOM 2409 C C . GLU A 1 334 ? -8.516 -30.922 -30.594 1 97.19 334 GLU A C 1
ATOM 2411 O O . GLU A 1 334 ? -8.398 -30.547 -31.766 1 97.19 334 GLU A O 1
ATOM 2416 N N . LYS A 1 335 ? -9.625 -30.703 -29.891 1 97.38 335 LYS A N 1
ATOM 2417 C CA . LYS A 1 335 ? -10.805 -30.172 -30.562 1 97.38 335 LYS A CA 1
ATOM 2418 C C . LYS A 1 335 ? -10.984 -28.688 -30.234 1 97.38 335 LYS A C 1
ATOM 2420 O O . LYS A 1 335 ? -12.016 -28.094 -30.547 1 97.38 335 LYS A O 1
ATOM 2425 N N . GLY A 1 336 ? -10 -28.078 -29.578 1 98.19 336 GLY A N 1
ATOM 2426 C CA . GLY A 1 336 ? -10.039 -26.656 -29.266 1 98.19 336 GLY A CA 1
ATOM 2427 C C . GLY A 1 336 ? -9.406 -26.312 -27.922 1 98.19 336 GLY A C 1
ATOM 2428 O O . GLY A 1 336 ? -9.5 -27.094 -26.969 1 98.19 336 GLY A O 1
ATOM 2429 N N . VAL A 1 337 ? -8.867 -25.094 -27.844 1 98.5 337 VAL A N 1
ATOM 2430 C CA . VAL A 1 337 ? -8.031 -24.766 -26.688 1 98.5 337 VAL A CA 1
ATOM 2431 C C . VAL A 1 337 ? -8.672 -23.641 -25.891 1 98.5 337 VAL A C 1
ATOM 2433 O O . VAL A 1 337 ? -8.125 -23.203 -24.875 1 98.5 337 VAL A O 1
ATOM 2436 N N . SER A 1 338 ? -9.812 -23.062 -26.281 1 98.38 338 SER A N 1
ATOM 2437 C CA . SER A 1 338 ? -10.555 -22.016 -25.578 1 98.38 338 SER A CA 1
ATOM 2438 C C . SER A 1 338 ? -12.016 -21.984 -26.031 1 98.38 338 SER A C 1
ATOM 2440 O O . SER A 1 338 ? -12.383 -22.641 -27 1 98.38 338 SER A O 1
ATOM 2442 N N . ALA A 1 339 ? -12.828 -21.188 -25.328 1 97.69 339 ALA A N 1
ATOM 2443 C CA . ALA A 1 339 ? -14.234 -21.031 -25.688 1 97.69 339 ALA A CA 1
ATOM 2444 C C . ALA A 1 339 ? -14.391 -20.422 -27.078 1 97.69 339 ALA A C 1
ATOM 2446 O O . ALA A 1 339 ? -15.422 -20.594 -27.719 1 97.69 339 ALA A O 1
ATOM 2447 N N . LEU A 1 340 ? -13.352 -19.719 -27.578 1 97.81 340 LEU A N 1
ATOM 2448 C CA . LEU A 1 340 ? -13.422 -19.078 -28.891 1 97.81 340 LEU A CA 1
ATOM 2449 C C . LEU A 1 340 ? -12.891 -20.016 -29.969 1 97.81 340 LEU A C 1
ATOM 2451 O O . LEU A 1 340 ? -13.125 -19.781 -31.156 1 97.81 340 LEU A O 1
ATOM 2455 N N . ASP A 1 341 ? -12.125 -21 -29.531 1 98.12 341 ASP A N 1
ATOM 2456 C CA . ASP A 1 341 ? -11.555 -22 -30.438 1 98.12 341 ASP A CA 1
ATOM 2457 C C . ASP A 1 341 ? -12.406 -23.266 -30.469 1 98.12 341 ASP A C 1
ATOM 2459 O O . ASP A 1 341 ? -12 -24.297 -29.938 1 98.12 341 ASP A O 1
ATOM 2463 N N . ILE A 1 342 ? -13.484 -23.172 -31.016 1 96.38 342 ILE A N 1
ATOM 2464 C CA . ILE A 1 342 ? -14.43 -24.266 -31.203 1 96.38 342 ILE A CA 1
ATOM 2465 C C . ILE A 1 342 ? -14.992 -24.234 -32.625 1 96.38 342 ILE A C 1
ATOM 2467 O O . ILE A 1 342 ? -14.938 -23.188 -33.281 1 96.38 342 ILE A O 1
ATOM 2471 N N . GLU A 1 343 ? -15.43 -25.391 -33.125 1 94.62 343 GLU A N 1
ATOM 2472 C CA . GLU A 1 343 ? -15.969 -25.406 -34.469 1 94.62 343 GLU A CA 1
ATOM 2473 C C . GLU A 1 343 ? -17.047 -24.344 -34.656 1 94.62 343 GLU A C 1
ATOM 2475 O O . GLU A 1 343 ? -18 -24.281 -33.875 1 94.62 343 GLU A O 1
ATOM 2480 N N . GLY A 1 344 ? -16.812 -23.422 -35.625 1 95 344 GLY A N 1
ATOM 2481 C CA . GLY A 1 344 ? -17.734 -22.312 -35.844 1 95 344 GLY A CA 1
ATOM 2482 C C . GLY A 1 344 ? -17.391 -21.078 -35.062 1 95 344 GLY A C 1
ATOM 2483 O O . GLY A 1 344 ? -17.969 -20.016 -35.25 1 95 344 GLY A O 1
ATOM 2484 N N . GLY A 1 345 ? -16.375 -21.219 -34.156 1 96.5 345 GLY A N 1
ATOM 2485 C CA . GLY A 1 345 ? -15.984 -20.094 -33.312 1 96.5 345 GLY A CA 1
ATOM 2486 C C . GLY A 1 345 ? -15.039 -19.125 -34.031 1 96.5 345 GLY A C 1
ATOM 2487 O O . GLY A 1 345 ? -14.469 -19.453 -35.062 1 96.5 345 GLY A O 1
ATOM 2488 N N . THR A 1 346 ? -14.852 -17.984 -33.5 1 97.44 346 THR A N 1
ATOM 2489 C CA . THR A 1 346 ? -14.109 -16.891 -34.094 1 97.44 346 THR A CA 1
ATOM 2490 C C . THR A 1 346 ? -12.633 -17.25 -34.25 1 97.44 346 THR A C 1
ATOM 2492 O O . THR A 1 346 ? -11.984 -16.859 -35.219 1 97.44 346 THR A O 1
ATOM 2495 N N . PHE A 1 347 ? -12.102 -18.031 -33.25 1 98.31 347 PHE A N 1
ATOM 2496 C CA . PHE A 1 347 ? -10.672 -18.297 -33.25 1 98.31 347 PHE A CA 1
ATOM 2497 C C . PHE A 1 347 ? -10.383 -19.734 -33.656 1 98.31 347 PHE A C 1
ATOM 2499 O O . PHE A 1 347 ? -9.289 -20.25 -33.406 1 98.31 347 PHE A O 1
ATOM 2506 N N . PHE A 1 348 ? -11.445 -20.375 -34.281 1 97.69 348 PHE A N 1
ATOM 2507 C CA . PHE A 1 348 ? -11.258 -21.75 -34.75 1 97.69 348 PHE A CA 1
ATOM 2508 C C . PHE A 1 348 ? -10.234 -21.812 -35.875 1 97.69 348 PHE A C 1
ATOM 2510 O O . PHE A 1 348 ? -10.43 -21.219 -36.938 1 97.69 348 PHE A O 1
ATOM 2517 N N . ASP A 1 349 ? -9.125 -22.5 -35.625 1 97.38 349 ASP A N 1
ATOM 2518 C CA . ASP A 1 349 ? -8.055 -22.672 -36.594 1 97.38 349 ASP A CA 1
ATOM 2519 C C . ASP A 1 349 ? -7.312 -23.984 -36.375 1 97.38 349 ASP A C 1
ATOM 2521 O O . ASP A 1 349 ? -6.297 -24.016 -35.688 1 97.38 349 ASP A O 1
ATOM 2525 N N . ARG A 1 350 ? -7.648 -24.969 -37.031 1 96.44 350 ARG A N 1
ATOM 2526 C CA . ARG A 1 350 ? -7.129 -26.312 -36.812 1 96.44 350 ARG A CA 1
ATOM 2527 C C . ARG A 1 350 ? -5.645 -26.375 -37.156 1 96.44 350 ARG A C 1
ATOM 2529 O O . ARG A 1 350 ? -4.883 -27.109 -36.531 1 96.44 350 ARG A O 1
ATOM 2536 N N . GLU A 1 351 ? -5.328 -25.734 -38.188 1 97.38 351 GLU A N 1
ATOM 2537 C CA . GLU A 1 351 ? -3.932 -25.766 -38.594 1 97.38 351 GLU A CA 1
ATOM 2538 C C . GLU A 1 351 ? -3.021 -25.156 -37.531 1 97.38 351 GLU A C 1
ATOM 2540 O O . GLU A 1 351 ? -2 -25.734 -37.188 1 97.38 351 GLU A O 1
ATOM 2545 N N . ALA A 1 352 ? -3.365 -23.953 -37.125 1 98.38 352 ALA A N 1
ATOM 2546 C CA . ALA A 1 352 ? -2.566 -23.297 -36.094 1 98.38 352 ALA A CA 1
ATOM 2547 C C . ALA A 1 352 ? -2.484 -24.141 -34.812 1 98.38 352 ALA A C 1
ATOM 2549 O O . ALA A 1 352 ? -1.425 -24.234 -34.188 1 98.38 352 ALA A O 1
ATOM 2550 N N . ASP A 1 353 ? -3.555 -24.75 -34.438 1 98.44 353 ASP A N 1
ATOM 2551 C CA . ASP A 1 353 ? -3.578 -25.625 -33.281 1 98.44 353 ASP A CA 1
ATOM 2552 C C . ASP A 1 353 ? -2.637 -26.812 -33.438 1 98.44 353 ASP A C 1
ATOM 2554 O O . ASP A 1 353 ? -1.896 -27.172 -32.531 1 98.44 353 ASP A O 1
ATOM 2558 N N . ALA A 1 354 ? -2.713 -27.406 -34.594 1 98.31 354 ALA A N 1
ATOM 2559 C CA . ALA A 1 354 ? -1.869 -28.562 -34.844 1 98.31 354 ALA A CA 1
ATOM 2560 C C . ALA A 1 354 ? -0.39 -28.219 -34.75 1 98.31 354 ALA A C 1
ATOM 2562 O O . ALA A 1 354 ? 0.403 -29 -34.219 1 98.31 354 ALA A O 1
ATOM 2563 N N . VAL A 1 355 ? -0.072 -27.047 -35.25 1 98.69 355 VAL A N 1
ATOM 2564 C CA . VAL A 1 355 ? 1.31 -26.594 -35.188 1 98.69 355 VAL A CA 1
ATOM 2565 C C . VAL A 1 355 ? 1.718 -26.422 -33.719 1 98.69 355 VAL A C 1
ATOM 2567 O O . VAL A 1 355 ? 2.828 -26.781 -33.344 1 98.69 355 VAL A O 1
ATOM 2570 N N . LEU A 1 356 ? 0.855 -25.844 -32.906 1 98.81 356 LEU A N 1
ATOM 2571 C CA . LEU A 1 356 ? 1.087 -25.656 -31.484 1 98.81 356 LEU A CA 1
ATOM 2572 C C . LEU A 1 356 ? 1.346 -27 -30.797 1 98.81 356 LEU A C 1
ATOM 2574 O O . LEU A 1 356 ? 2.324 -27.141 -30.062 1 98.81 356 LEU A O 1
ATOM 2578 N N . PHE A 1 357 ? 0.515 -27.984 -31.078 1 98.75 357 PHE A N 1
ATOM 2579 C CA . PHE A 1 357 ? 0.589 -29.297 -30.438 1 98.75 357 PHE A CA 1
ATOM 2580 C C . PHE A 1 357 ? 1.884 -30.016 -30.797 1 98.75 357 PHE A C 1
ATOM 2582 O O . PHE A 1 357 ? 2.576 -30.547 -29.938 1 98.75 357 PHE A O 1
ATOM 2589 N N . GLU A 1 358 ? 2.166 -29.922 -32.031 1 98.25 358 GLU A N 1
ATOM 2590 C CA . GLU A 1 358 ? 3.367 -30.594 -32.531 1 98.25 358 GLU A CA 1
ATOM 2591 C C . GLU A 1 358 ? 4.625 -29.984 -31.906 1 98.25 358 GLU A C 1
ATOM 2593 O O . GLU A 1 358 ? 5.562 -30.703 -31.547 1 98.25 358 GLU A O 1
ATOM 2598 N N . ALA A 1 359 ? 4.609 -28.688 -31.891 1 98.56 359 ALA A N 1
ATOM 2599 C CA . ALA A 1 359 ? 5.762 -28 -31.328 1 98.56 359 ALA A CA 1
ATOM 2600 C C . ALA A 1 359 ? 5.988 -28.391 -29.875 1 98.56 359 ALA A C 1
ATOM 2602 O O . ALA A 1 359 ? 7.125 -28.609 -29.453 1 98.56 359 ALA A O 1
ATOM 2603 N N . ILE A 1 360 ? 4.945 -28.5 -29.062 1 98.44 360 ILE A N 1
ATOM 2604 C CA . ILE A 1 360 ? 5.039 -28.891 -27.656 1 98.44 360 ILE A CA 1
ATOM 2605 C C . ILE A 1 360 ? 5.547 -30.312 -27.547 1 98.44 360 ILE A C 1
ATOM 2607 O O . ILE A 1 360 ? 6.484 -30.594 -26.781 1 98.44 360 ILE A O 1
ATOM 2611 N N . GLU A 1 361 ? 5 -31.219 -28.312 1 97.44 361 GLU A N 1
ATOM 2612 C CA . GLU A 1 361 ? 5.371 -32.625 -28.266 1 97.44 361 GLU A CA 1
ATOM 2613 C C . GLU A 1 361 ? 6.84 -32.812 -28.609 1 97.44 361 GLU A C 1
ATOM 2615 O O . GLU A 1 361 ? 7.531 -33.625 -27.984 1 97.44 361 GLU A O 1
ATOM 2620 N N . ARG A 1 362 ? 7.23 -32.094 -29.547 1 96.5 362 ARG A N 1
ATOM 2621 C CA . ARG A 1 362 ? 8.602 -32.219 -30.031 1 96.5 362 ARG A CA 1
ATOM 2622 C C . ARG A 1 362 ? 9.602 -31.703 -29 1 96.5 362 ARG A C 1
ATOM 2624 O O . ARG A 1 362 ? 10.664 -32.281 -28.797 1 96.5 362 ARG A O 1
ATOM 2631 N N . THR A 1 363 ? 9.273 -30.734 -28.328 1 98.25 363 THR A N 1
ATOM 2632 C CA . THR A 1 363 ? 10.281 -30.016 -27.562 1 98.25 363 THR A CA 1
ATOM 2633 C C . THR A 1 363 ? 10.203 -30.406 -26.078 1 98.25 363 THR A C 1
ATOM 2635 O O . THR A 1 363 ? 11.156 -30.188 -25.328 1 98.25 363 THR A O 1
ATOM 2638 N N . ILE A 1 364 ? 9.109 -30.953 -25.578 1 97.5 364 ILE A N 1
ATOM 2639 C CA . ILE A 1 364 ? 8.938 -31.281 -24.156 1 97.5 364 ILE A CA 1
ATOM 2640 C C . ILE A 1 364 ? 9.805 -32.5 -23.797 1 97.5 364 ILE A C 1
ATOM 2642 O O . ILE A 1 364 ? 10.078 -32.719 -22.625 1 97.5 364 ILE A O 1
ATOM 2646 N N . LYS A 1 365 ? 10.281 -33.312 -24.781 1 95.06 365 LYS A N 1
ATOM 2647 C CA . LYS A 1 365 ? 11.164 -34.469 -24.609 1 95.06 365 LYS A CA 1
ATOM 2648 C C . LYS A 1 365 ? 10.602 -35.438 -23.578 1 95.06 365 LYS A C 1
ATOM 2650 O O . LYS A 1 365 ? 11.188 -35.625 -22.516 1 95.06 365 LYS A O 1
ATOM 2655 N N . PRO A 1 366 ? 9.547 -36.125 -23.953 1 94.56 366 PRO A N 1
ATOM 2656 C CA . PRO A 1 366 ? 8.883 -37.031 -23.016 1 94.56 366 PRO A CA 1
ATOM 2657 C C . PRO A 1 366 ? 9.828 -38.125 -22.469 1 94.56 366 PRO A C 1
ATOM 2659 O O . PRO A 1 366 ? 10.766 -38.531 -23.156 1 94.56 366 PRO A O 1
ATOM 2662 N N . ASN A 1 367 ? 9.703 -38.531 -21.25 1 93.94 367 ASN A N 1
ATOM 2663 C CA . ASN A 1 367 ? 10.375 -39.625 -20.578 1 93.94 367 ASN A CA 1
ATOM 2664 C C . ASN A 1 367 ? 9.477 -40.25 -19.516 1 93.94 367 ASN A C 1
ATOM 2666 O O . ASN A 1 367 ? 8.258 -40.125 -19.578 1 93.94 367 ASN A O 1
ATOM 2670 N N . ALA A 1 368 ? 9.969 -41 -18.609 1 92.56 368 ALA A N 1
ATOM 2671 C CA . ALA A 1 368 ? 9.18 -41.75 -17.641 1 92.56 368 ALA A CA 1
ATOM 2672 C C . ALA A 1 368 ? 8.398 -40.812 -16.734 1 92.56 368 ALA A C 1
ATOM 2674 O O . ALA A 1 368 ? 7.285 -41.125 -16.312 1 92.56 368 ALA A O 1
ATOM 2675 N N . ASN A 1 369 ? 8.914 -39.594 -16.453 1 94 369 ASN A N 1
ATOM 2676 C CA . ASN A 1 369 ? 8.297 -38.656 -15.516 1 94 369 ASN A CA 1
ATOM 2677 C C . ASN A 1 369 ? 7.617 -37.5 -16.25 1 94 369 ASN A C 1
ATOM 2679 O O . ASN A 1 369 ? 7.02 -36.625 -15.609 1 94 369 ASN A O 1
ATOM 2683 N N . ARG A 1 370 ? 7.734 -37.438 -17.516 1 96.06 370 ARG A N 1
ATOM 2684 C CA . ARG A 1 370 ? 7.191 -36.344 -18.344 1 96.06 370 ARG A CA 1
ATOM 2685 C C . ARG A 1 370 ? 6.391 -36.906 -19.516 1 96.06 370 ARG A C 1
ATOM 2687 O O . ARG A 1 370 ? 6.961 -37.312 -20.531 1 96.06 370 ARG A O 1
ATOM 2694 N N . ARG A 1 371 ? 5.09 -36.812 -19.438 1 96.56 371 ARG A N 1
ATOM 2695 C CA . ARG A 1 371 ? 4.195 -37.438 -20.422 1 96.56 371 ARG A CA 1
ATOM 2696 C C . ARG A 1 371 ? 3.373 -36.375 -21.141 1 96.56 371 ARG A C 1
ATOM 2698 O O . ARG A 1 371 ? 3.062 -35.312 -20.562 1 96.56 371 ARG A O 1
ATOM 2705 N N . VAL A 1 372 ? 3.092 -36.656 -22.375 1 97.31 372 VAL A N 1
ATOM 2706 C CA . VAL A 1 372 ? 2.168 -35.844 -23.156 1 97.31 372 VAL A CA 1
ATOM 2707 C C . VAL A 1 372 ? 1.025 -36.719 -23.672 1 97.31 372 VAL A C 1
ATOM 2709 O O . VAL A 1 372 ? 1.259 -37.781 -24.234 1 97.31 372 VAL A O 1
ATOM 2712 N N . THR A 1 373 ? -0.196 -36.312 -23.391 1 97.19 373 THR A N 1
ATOM 2713 C CA . THR A 1 373 ? -1.362 -37.031 -23.844 1 97.19 373 THR A CA 1
ATOM 2714 C C . THR A 1 373 ? -2.283 -36.156 -24.672 1 97.19 373 THR A C 1
ATOM 2716 O O . THR A 1 373 ? -2.678 -35.062 -24.234 1 97.19 373 THR A O 1
ATOM 2719 N N . ARG A 1 374 ? -2.578 -36.594 -25.891 1 97.06 374 ARG A N 1
ATOM 2720 C CA . ARG A 1 374 ? -3.602 -35.938 -26.703 1 97.06 374 ARG A CA 1
ATOM 2721 C C . ARG A 1 374 ? -4.98 -36.531 -26.406 1 97.06 374 ARG A C 1
ATOM 2723 O O . ARG A 1 374 ? -5.137 -37.75 -26.297 1 97.06 374 ARG A O 1
ATOM 2730 N N . LEU A 1 375 ? -5.875 -35.656 -26.203 1 97.38 375 LEU A N 1
ATOM 2731 C CA . LEU A 1 375 ? -7.258 -36.062 -25.969 1 97.38 375 LEU A CA 1
ATOM 2732 C C . LEU A 1 375 ? -8.172 -35.531 -27.062 1 97.38 375 LEU A C 1
ATOM 2734 O O . LEU A 1 375 ? -8.156 -34.312 -27.359 1 97.38 375 LEU A O 1
ATOM 2738 N N . PRO A 1 376 ? -8.977 -36.406 -27.719 1 96.75 376 PRO A N 1
ATOM 2739 C CA . PRO A 1 376 ? -9.922 -35.938 -28.719 1 96.75 376 PRO A CA 1
ATOM 2740 C C . PRO A 1 376 ? -11.109 -35.188 -28.109 1 96.75 376 PRO A C 1
ATOM 2742 O O . PRO A 1 376 ? -12.266 -35.594 -28.312 1 96.75 376 PRO A O 1
ATOM 2745 N N . LEU A 1 377 ? -10.812 -34.188 -27.344 1 97.62 377 LEU A N 1
ATOM 2746 C CA . LEU A 1 377 ? -11.773 -33.375 -26.594 1 97.62 377 LEU A CA 1
ATOM 2747 C C . LEU A 1 377 ? -11.484 -31.891 -26.75 1 97.62 377 LEU A C 1
ATOM 2749 O O . LEU A 1 377 ? -10.383 -31.5 -27.141 1 97.62 377 LEU A O 1
ATOM 2753 N N . HIS A 1 378 ? -12.586 -31.094 -26.656 1 97.88 378 HIS A N 1
ATOM 2754 C CA . HIS A 1 378 ? -12.422 -29.672 -26.422 1 97.88 378 HIS A CA 1
ATOM 2755 C C . HIS A 1 378 ? -12.008 -29.391 -24.984 1 97.88 378 HIS A C 1
ATOM 2757 O O . HIS A 1 378 ? -12.375 -30.141 -24.078 1 97.88 378 HIS A O 1
ATOM 2763 N N . ILE A 1 379 ? -11.266 -28.406 -24.75 1 98 379 ILE A N 1
ATOM 2764 C CA . ILE A 1 379 ? -10.703 -28.125 -23.438 1 98 379 ILE A CA 1
ATOM 2765 C C . ILE A 1 379 ? -11.828 -27.953 -22.422 1 98 379 ILE A C 1
ATOM 2767 O O . ILE A 1 379 ? -11.672 -28.281 -21.234 1 98 379 ILE A O 1
ATOM 2771 N N . ASN A 1 380 ? -13.016 -27.406 -22.844 1 97.69 380 ASN A N 1
ATOM 2772 C CA . ASN A 1 380 ? -14.125 -27.141 -21.938 1 97.69 380 ASN A CA 1
ATOM 2773 C C . ASN A 1 380 ? -15.125 -28.281 -21.922 1 97.69 380 ASN A C 1
ATOM 2775 O O . ASN A 1 380 ? -16.203 -28.172 -21.328 1 97.69 380 ASN A O 1
ATOM 2779 N N . ASP A 1 381 ? -14.781 -29.422 -22.625 1 96.62 381 ASP A N 1
ATOM 2780 C CA . ASP A 1 381 ? -15.602 -30.609 -22.484 1 96.62 381 ASP A CA 1
ATOM 2781 C C . ASP A 1 381 ? -15.508 -31.172 -21.062 1 96.62 381 ASP A C 1
ATOM 2783 O O . ASP A 1 381 ? -14.422 -31.203 -20.469 1 96.62 381 ASP A O 1
ATOM 2787 N N . PRO A 1 382 ? -16.609 -31.5 -20.516 1 94.75 382 PRO A N 1
ATOM 2788 C CA . PRO A 1 382 ? -16.578 -32.062 -19.156 1 94.75 382 PRO A CA 1
ATOM 2789 C C . PRO A 1 382 ? -15.609 -33.219 -19.031 1 94.75 382 PRO A C 1
ATOM 2791 O O . PRO A 1 382 ? -14.984 -33.406 -17.984 1 94.75 382 PRO A O 1
ATOM 2794 N N . GLU A 1 383 ? -15.414 -33.969 -20.094 1 94.19 383 GLU A N 1
ATOM 2795 C CA . GLU A 1 383 ? -14.547 -35.156 -20.078 1 94.19 383 GLU A CA 1
ATOM 2796 C C . GLU A 1 383 ? -13.078 -34.75 -19.969 1 94.19 383 GLU A C 1
ATOM 2798 O O . GLU A 1 383 ? -12.227 -35.562 -19.609 1 94.19 383 GLU A O 1
ATOM 2803 N N . PHE A 1 384 ? -12.797 -33.531 -20.281 1 94.12 384 PHE A N 1
ATOM 2804 C CA . PHE A 1 384 ? -11.414 -33.062 -20.172 1 94.12 384 PHE A CA 1
ATOM 2805 C C . PHE A 1 384 ? -10.984 -32.969 -18.703 1 94.12 384 PHE A C 1
ATOM 2807 O O . PHE A 1 384 ? -9.797 -32.906 -18.406 1 94.12 384 PHE A O 1
ATOM 2814 N N . ALA A 1 385 ? -12.008 -33.062 -17.812 1 86.25 385 ALA A N 1
ATOM 2815 C CA . ALA A 1 385 ? -11.695 -33.125 -16.391 1 86.25 385 ALA A CA 1
ATOM 2816 C C . ALA A 1 385 ? -10.859 -34.344 -16.062 1 86.25 385 ALA A C 1
ATOM 2818 O O . ALA A 1 385 ? -10.453 -34.562 -14.922 1 86.25 385 ALA A O 1
ATOM 2819 N N . LYS A 1 386 ? -10.523 -35.125 -17.094 1 85.19 386 LYS A N 1
ATOM 2820 C CA . LYS A 1 386 ? -9.5 -36.188 -17.016 1 85.19 386 LYS A CA 1
ATOM 2821 C C . LYS A 1 386 ? -8.203 -35.625 -16.422 1 85.19 386 LYS A C 1
ATOM 2823 O O . LYS A 1 386 ? -7.391 -36.406 -15.898 1 85.19 386 LYS A O 1
ATOM 2828 N N . ALA A 1 387 ? -8.094 -34.438 -16.5 1 89.25 387 ALA A N 1
ATOM 2829 C CA . ALA A 1 387 ? -6.973 -33.781 -15.859 1 89.25 387 ALA A CA 1
ATOM 2830 C C . ALA A 1 387 ? -6.898 -34.125 -14.375 1 89.25 387 ALA A C 1
ATOM 2832 O O . ALA A 1 387 ? -5.812 -34.219 -13.805 1 89.25 387 ALA A O 1
ATOM 2833 N N . VAL A 1 388 ? -7.984 -34.312 -13.773 1 88.25 388 VAL A N 1
ATOM 2834 C CA . VAL A 1 388 ? -8.039 -34.75 -12.375 1 88.25 388 VAL A CA 1
ATOM 2835 C C . VAL A 1 388 ? -7.312 -36.062 -12.211 1 88.25 388 VAL A C 1
ATOM 2837 O O . VAL A 1 388 ? -6.438 -36.219 -11.352 1 88.25 388 VAL A O 1
ATOM 2840 N N . ALA A 1 389 ? -7.699 -36.969 -13.102 1 85.75 389 ALA A N 1
ATOM 2841 C CA . ALA A 1 389 ? -7.074 -38.281 -13.055 1 85.75 389 ALA A CA 1
ATOM 2842 C C . ALA A 1 389 ? -5.578 -38.188 -13.336 1 85.75 389 ALA A C 1
ATOM 2844 O O . ALA A 1 389 ? -4.773 -38.875 -12.68 1 85.75 389 ALA A O 1
ATOM 2845 N N . ALA A 1 390 ? -5.25 -37.469 -14.227 1 89.69 390 ALA A N 1
ATOM 2846 C CA . ALA A 1 390 ? -3.842 -37.25 -14.555 1 89.69 390 ALA A CA 1
ATOM 2847 C C . ALA A 1 390 ? -3.068 -36.719 -13.352 1 89.69 390 ALA A C 1
ATOM 2849 O O . ALA A 1 390 ? -1.958 -37.188 -13.07 1 89.69 390 ALA A O 1
ATOM 2850 N N . PHE A 1 391 ? -3.625 -35.781 -12.688 1 93.88 391 PHE A N 1
ATOM 2851 C CA . PHE A 1 391 ? -2.973 -35.188 -11.531 1 93.88 391 PHE A CA 1
ATOM 2852 C C . PHE A 1 391 ? -2.832 -36.219 -10.406 1 93.88 391 PHE A C 1
ATOM 2854 O O . PHE A 1 391 ? -1.76 -36.344 -9.805 1 93.88 391 PHE A O 1
ATOM 2861 N N . LEU A 1 392 ? -3.869 -36.906 -10.094 1 93.81 392 LEU A N 1
ATOM 2862 C CA . LEU A 1 392 ? -3.85 -37.875 -9.008 1 93.81 392 LEU A CA 1
ATOM 2863 C C . LEU A 1 392 ? -2.828 -39 -9.281 1 93.81 392 LEU A C 1
ATOM 2865 O O . LEU A 1 392 ? -2.203 -39.5 -8.352 1 93.81 392 LEU A O 1
ATOM 2869 N N . ASP A 1 393 ? -2.691 -39.281 -10.492 1 93.19 393 ASP A N 1
ATOM 2870 C CA . ASP A 1 393 ? -1.746 -40.312 -10.906 1 93.19 393 ASP A CA 1
ATOM 2871 C C . ASP A 1 393 ? -0.31 -39.906 -10.602 1 93.19 393 ASP A C 1
ATOM 2873 O O . ASP A 1 393 ? 0.5 -40.719 -10.156 1 93.19 393 ASP A O 1
ATOM 2877 N N . ILE A 1 394 ? -0.016 -38.688 -10.75 1 92.81 394 ILE A N 1
ATOM 2878 C CA . ILE A 1 394 ? 1.376 -38.25 -10.633 1 92.81 394 ILE A CA 1
ATOM 2879 C C . ILE A 1 394 ? 1.633 -37.688 -9.234 1 92.81 394 ILE A C 1
ATOM 2881 O O . ILE A 1 394 ? 2.785 -37.562 -8.82 1 92.81 394 ILE A O 1
ATOM 2885 N N . ALA A 1 395 ? 0.594 -37.344 -8.531 1 89.44 395 ALA A N 1
ATOM 2886 C CA . ALA A 1 395 ? 0.737 -36.812 -7.18 1 89.44 395 ALA A CA 1
ATOM 2887 C C . ALA A 1 395 ? 1.075 -37.938 -6.188 1 89.44 395 ALA A C 1
ATOM 2889 O O . ALA A 1 395 ? 1.594 -37.656 -5.102 1 89.44 395 ALA A O 1
ATOM 2890 N N . ARG A 1 396 ? 0.664 -39.219 -6.375 1 77.06 396 ARG A N 1
ATOM 2891 C CA . ARG A 1 396 ? 0.873 -40.375 -5.52 1 77.06 396 ARG A CA 1
ATOM 2892 C C . ARG A 1 396 ? 2.354 -40.75 -5.434 1 77.06 396 ARG A C 1
ATOM 2894 O O . ARG A 1 396 ? 2.783 -41.406 -4.484 1 77.06 396 ARG A O 1
ATOM 2901 N N . HIS A 1 397 ? 3.176 -40.219 -6.211 1 59 397 HIS A N 1
ATOM 2902 C CA . HIS A 1 397 ? 4.574 -40.625 -6.18 1 59 397 HIS A CA 1
ATOM 2903 C C . HIS A 1 397 ? 5.453 -39.562 -5.547 1 59 397 HIS A C 1
ATOM 2905 O O . HIS A 1 397 ? 5.188 -38.344 -5.707 1 59 397 HIS A O 1
ATOM 2911 N N . MET B 1 1 ? -11.039 -1.972 29.984 1 79.62 1 MET B N 1
ATOM 2912 C CA . MET B 1 1 ? -9.875 -2.627 29.406 1 79.62 1 MET B CA 1
ATOM 2913 C C . MET B 1 1 ? -9.867 -2.465 27.891 1 79.62 1 MET B C 1
ATOM 2915 O O . MET B 1 1 ? -10.914 -2.592 27.234 1 79.62 1 MET B O 1
ATOM 2919 N N . LYS B 1 2 ? -8.758 -2.043 27.281 1 94.75 2 LYS B N 1
ATOM 2920 C CA . LYS B 1 2 ? -8.695 -1.81 25.844 1 94.75 2 LYS B CA 1
ATOM 2921 C C . LYS B 1 2 ? -8.664 -3.127 25.078 1 94.75 2 LYS B C 1
ATOM 2923 O O . LYS B 1 2 ? -8.211 -4.145 25.594 1 94.75 2 LYS B O 1
ATOM 2928 N N . ARG B 1 3 ? -9.328 -3.154 23.953 1 97.88 3 ARG B N 1
ATOM 2929 C CA . ARG B 1 3 ? -9.5 -4.363 23.156 1 97.88 3 ARG B CA 1
ATOM 2930 C C . ARG B 1 3 ? -8.953 -4.168 21.734 1 97.88 3 ARG B C 1
ATOM 2932 O O . ARG B 1 3 ? -8.867 -3.039 21.25 1 97.88 3 ARG B O 1
ATOM 2939 N N . ILE B 1 4 ? -8.547 -5.297 21.156 1 98.88 4 ILE B N 1
ATOM 2940 C CA . ILE B 1 4 ? -8.25 -5.312 19.734 1 98.88 4 ILE B CA 1
ATOM 2941 C C . ILE B 1 4 ? -9.531 -5.582 18.938 1 98.88 4 ILE B C 1
ATOM 2943 O O . ILE B 1 4 ? -10.172 -6.617 19.125 1 98.88 4 ILE B O 1
ATOM 2947 N N . TYR B 1 5 ? -9.945 -4.629 18.125 1 98.94 5 TYR B N 1
ATOM 2948 C CA . TYR B 1 5 ? -11.117 -4.785 17.266 1 98.94 5 TYR B CA 1
ATOM 2949 C C . TYR B 1 5 ? -10.758 -5.539 15.992 1 98.94 5 TYR B C 1
ATOM 2951 O O . TYR B 1 5 ? -9.891 -5.105 15.234 1 98.94 5 TYR B O 1
ATOM 2959 N N . VAL B 1 6 ? -11.359 -6.684 15.812 1 98.94 6 VAL B N 1
ATOM 2960 C CA . VAL B 1 6 ? -11.211 -7.484 14.602 1 98.94 6 VAL B CA 1
ATOM 2961 C C . VAL B 1 6 ? -12.422 -7.285 13.695 1 98.94 6 VAL B C 1
ATOM 2963 O O . VAL B 1 6 ? -13.523 -7.758 14 1 98.94 6 VAL B O 1
ATOM 2966 N N . VAL B 1 7 ? -12.195 -6.617 12.539 1 98.88 7 VAL B N 1
ATOM 2967 C CA . VAL B 1 7 ? -13.305 -6.07 11.758 1 98.88 7 VAL B CA 1
ATOM 2968 C C . VAL B 1 7 ? -13.352 -6.738 10.391 1 98.88 7 VAL B C 1
ATOM 2970 O O . VAL B 1 7 ? -12.312 -6.922 9.742 1 98.88 7 VAL B O 1
ATOM 2973 N N . GLY B 1 8 ? -14.438 -7.129 9.867 1 98.19 8 GLY B N 1
ATOM 2974 C CA . GLY B 1 8 ? -14.648 -7.668 8.539 1 98.19 8 GLY B CA 1
ATOM 2975 C C . GLY B 1 8 ? -16.109 -7.891 8.203 1 98.19 8 GLY B C 1
ATOM 2976 O O . GLY B 1 8 ? -16.984 -7.617 9.031 1 98.19 8 GLY B O 1
ATOM 2977 N N . THR B 1 9 ? -16.391 -8.203 6.996 1 97.06 9 THR B N 1
ATOM 2978 C CA . THR B 1 9 ? -17.734 -8.586 6.582 1 97.06 9 THR B CA 1
ATOM 2979 C C . THR B 1 9 ? -18.031 -10.039 6.969 1 97.06 9 THR B C 1
ATOM 2981 O O . THR B 1 9 ? -17.688 -10.961 6.234 1 97.06 9 THR B O 1
ATOM 2984 N N . ALA B 1 10 ? -18.781 -10.227 8.023 1 96.94 10 ALA B N 1
ATOM 2985 C CA . ALA B 1 10 ? -19 -11.555 8.586 1 96.94 10 ALA B CA 1
ATOM 2986 C C . ALA B 1 10 ? -19.938 -12.375 7.688 1 96.94 10 ALA B C 1
ATOM 2988 O O . ALA B 1 10 ? -20.016 -13.602 7.828 1 96.94 10 ALA B O 1
ATOM 2989 N N . ASP B 1 11 ? -20.656 -11.711 6.809 1 94.25 11 ASP B N 1
ATOM 2990 C CA . ASP B 1 11 ? -21.562 -12.406 5.891 1 94.25 11 ASP B CA 1
ATOM 2991 C C . ASP B 1 11 ? -20.781 -13.141 4.805 1 94.25 11 ASP B C 1
ATOM 2993 O O . ASP B 1 11 ? -21.141 -14.25 4.414 1 94.25 11 ASP B O 1
ATOM 2997 N N . THR B 1 12 ? -19.641 -12.547 4.406 1 92.44 12 THR B N 1
ATOM 2998 C CA . THR B 1 12 ? -18.906 -13.117 3.281 1 92.44 12 THR B CA 1
ATOM 2999 C C . THR B 1 12 ? -17.562 -13.664 3.742 1 92.44 12 THR B C 1
ATOM 3001 O O . THR B 1 12 ? -17 -14.555 3.104 1 92.44 12 THR B O 1
ATOM 3004 N N . LYS B 1 13 ? -17 -13.172 4.891 1 94.5 13 LYS B N 1
ATOM 3005 C CA . LYS B 1 13 ? -15.68 -13.562 5.355 1 94.5 13 LYS B CA 1
ATOM 3006 C C . LYS B 1 13 ? -15.727 -14.078 6.789 1 94.5 13 LYS B C 1
ATOM 3008 O O . LYS B 1 13 ? -14.805 -13.836 7.57 1 94.5 13 LYS B O 1
ATOM 3013 N N . GLY B 1 14 ? -16.781 -14.719 7.094 1 95.38 14 GLY B N 1
ATOM 3014 C CA . GLY B 1 14 ? -16.984 -15.164 8.461 1 95.38 14 GLY B CA 1
ATOM 3015 C C . GLY B 1 14 ? -15.891 -16.094 8.953 1 95.38 14 GLY B C 1
ATOM 3016 O O . GLY B 1 14 ? -15.367 -15.914 10.055 1 95.38 14 GLY B O 1
ATOM 3017 N N . GLU B 1 15 ? -15.469 -17.031 8.18 1 94.38 15 GLU B N 1
ATOM 3018 C CA . GLU B 1 15 ? -14.469 -18.016 8.57 1 94.38 15 GLU B CA 1
ATOM 3019 C C . GLU B 1 15 ? -13.109 -17.359 8.797 1 94.38 15 GLU B C 1
ATOM 3021 O O . GLU B 1 15 ? -12.438 -17.641 9.789 1 94.38 15 GLU B O 1
ATOM 3026 N N . GLU B 1 16 ? -12.742 -16.531 7.93 1 95.5 16 GLU B N 1
ATOM 3027 C CA . GLU B 1 16 ? -11.477 -15.805 8.047 1 95.5 16 GLU B CA 1
ATOM 3028 C C . GLU B 1 16 ? -11.469 -14.891 9.266 1 95.5 16 GLU B C 1
ATOM 3030 O O . GLU B 1 16 ? -10.477 -14.812 9.984 1 95.5 16 GLU B O 1
ATOM 3035 N N . LEU B 1 17 ? -12.586 -14.234 9.461 1 97.5 17 LEU B N 1
ATOM 3036 C CA . LEU B 1 17 ? -12.727 -13.328 10.594 1 97.5 17 LEU B CA 1
ATOM 3037 C C . LEU B 1 17 ? -12.602 -14.078 11.914 1 97.5 17 LEU B C 1
ATOM 3039 O O . LEU B 1 17 ? -11.922 -13.617 12.836 1 97.5 17 LEU B O 1
ATOM 3043 N N . ALA B 1 18 ? -13.242 -15.211 11.953 1 97.69 18 ALA B N 1
ATOM 3044 C CA . ALA B 1 18 ? -13.18 -16.031 13.156 1 97.69 18 ALA B CA 1
ATOM 3045 C C . ALA B 1 18 ? -11.766 -16.547 13.406 1 97.69 18 ALA B C 1
ATOM 3047 O O . ALA B 1 18 ? -11.281 -16.516 14.547 1 97.69 18 ALA B O 1
ATOM 3048 N N . PHE B 1 19 ? -11.141 -17 12.375 1 96.56 19 PHE B N 1
ATOM 3049 C CA . PHE B 1 19 ? -9.773 -17.5 12.484 1 96.56 19 PHE B CA 1
ATOM 3050 C C . PHE B 1 19 ? -8.844 -16.406 13.023 1 96.56 19 PHE B C 1
ATOM 3052 O O . PHE B 1 19 ? -8.047 -16.656 13.922 1 96.56 19 PHE B O 1
ATOM 3059 N N . LEU B 1 20 ? -8.914 -15.195 12.453 1 98.19 20 LEU B N 1
ATOM 3060 C CA . LEU B 1 20 ? -8.07 -14.07 12.844 1 98.19 20 LEU B CA 1
ATOM 3061 C C . LEU B 1 20 ? -8.305 -13.688 14.305 1 98.19 20 LEU B C 1
ATOM 3063 O O . LEU B 1 20 ? -7.355 -13.508 15.062 1 98.19 20 LEU B O 1
ATOM 3067 N N . ALA B 1 21 ? -9.531 -13.602 14.68 1 98.75 21 ALA B N 1
ATOM 3068 C CA . ALA B 1 21 ? -9.875 -13.266 16.062 1 98.75 21 ALA B CA 1
ATOM 3069 C C . ALA B 1 21 ? -9.32 -14.297 17.031 1 98.75 21 ALA B C 1
ATOM 3071 O O . ALA B 1 21 ? -8.766 -13.938 18.078 1 98.75 21 ALA B O 1
ATOM 3072 N N . ASP B 1 22 ? -9.453 -15.547 16.672 1 98.25 22 ASP B N 1
ATOM 3073 C CA . ASP B 1 22 ? -8.953 -16.625 17.531 1 98.25 22 ASP B CA 1
ATOM 3074 C C . ASP B 1 22 ? -7.434 -16.562 17.641 1 98.25 22 ASP B C 1
ATOM 3076 O O . ASP B 1 22 ? -6.883 -16.797 18.734 1 98.25 22 ASP B O 1
ATOM 3080 N N . ALA B 1 23 ? -6.781 -16.344 16.531 1 98.12 23 ALA B N 1
ATOM 3081 C CA . ALA B 1 23 ? -5.324 -16.25 16.531 1 98.12 23 ALA B CA 1
ATOM 3082 C C . ALA B 1 23 ? -4.844 -15.109 17.422 1 98.12 23 ALA B C 1
ATOM 3084 O O . ALA B 1 23 ? -3.838 -15.25 18.125 1 98.12 23 ALA B O 1
ATOM 3085 N N . ILE B 1 24 ? -5.512 -13.977 17.406 1 98.75 24 ILE B N 1
ATOM 3086 C CA . ILE B 1 24 ? -5.156 -12.836 18.25 1 98.75 24 ILE B CA 1
ATOM 3087 C C . ILE B 1 24 ? -5.441 -13.172 19.719 1 98.75 24 ILE B C 1
ATOM 3089 O O . ILE B 1 24 ? -4.609 -12.906 20.594 1 98.75 24 ILE B O 1
ATOM 3093 N N . ALA B 1 25 ? -6.605 -13.781 19.969 1 98.62 25 ALA B N 1
ATOM 3094 C CA . ALA B 1 25 ? -6.969 -14.156 21.328 1 98.62 25 ALA B CA 1
ATOM 3095 C C . ALA B 1 25 ? -5.945 -15.117 21.938 1 98.62 25 ALA B C 1
ATOM 3097 O O . ALA B 1 25 ? -5.668 -15.07 23.141 1 98.62 25 ALA B O 1
ATOM 3098 N N . ALA B 1 26 ? -5.406 -15.938 21.109 1 98 26 ALA B N 1
ATOM 3099 C CA . ALA B 1 26 ? -4.434 -16.938 21.547 1 98 26 ALA B CA 1
ATOM 3100 C C . ALA B 1 26 ? -3.156 -16.281 22.047 1 98 26 ALA B C 1
ATOM 3102 O O . ALA B 1 26 ? -2.371 -16.906 22.766 1 98 26 ALA B O 1
ATOM 3103 N N . THR B 1 27 ? -2.934 -15.016 21.719 1 97.75 27 THR B N 1
ATOM 3104 C CA . THR B 1 27 ? -1.765 -14.297 22.203 1 97.75 27 THR B CA 1
ATOM 3105 C C . THR B 1 27 ? -2.016 -13.734 23.609 1 97.75 27 THR B C 1
ATOM 3107 O O . THR B 1 27 ? -1.096 -13.234 24.25 1 97.75 27 THR B O 1
ATOM 3110 N N . GLY B 1 28 ? -3.268 -13.734 24.078 1 97.38 28 GLY B N 1
ATOM 3111 C CA . GLY B 1 28 ? -3.637 -13.211 25.375 1 97.38 28 GLY B CA 1
ATOM 3112 C C . GLY B 1 28 ? -4.359 -11.883 25.297 1 97.38 28 GLY B C 1
ATOM 3113 O O . GLY B 1 28 ? -4.816 -11.359 26.312 1 97.38 28 GLY B O 1
ATOM 3114 N N . ALA B 1 29 ? -4.52 -11.352 24.125 1 97.81 29 ALA B N 1
ATOM 3115 C CA . ALA B 1 29 ? -5.16 -10.047 23.969 1 97.81 29 ALA B CA 1
ATOM 3116 C C . ALA B 1 29 ? -6.676 -10.164 24.062 1 97.81 29 ALA B C 1
ATOM 3118 O O . ALA B 1 29 ? -7.25 -11.203 23.703 1 97.81 29 ALA B O 1
ATOM 3119 N N . ALA B 1 30 ? -7.336 -9.117 24.578 1 98.25 30 ALA B N 1
ATOM 3120 C CA . ALA B 1 30 ? -8.797 -9.016 24.531 1 98.25 30 ALA B CA 1
ATOM 3121 C C . ALA B 1 30 ? -9.273 -8.641 23.125 1 98.25 30 ALA B C 1
ATOM 3123 O O . ALA B 1 30 ? -8.742 -7.711 22.516 1 98.25 30 ALA B O 1
ATOM 3124 N N . VAL B 1 31 ? -10.289 -9.414 22.656 1 98.56 31 VAL B N 1
ATOM 3125 C CA . VAL B 1 31 ? -10.695 -9.258 21.266 1 98.56 31 VAL B CA 1
ATOM 3126 C C . VAL B 1 31 ? -12.18 -8.914 21.188 1 98.56 31 VAL B C 1
ATOM 3128 O O . VAL B 1 31 ? -12.977 -9.414 21.984 1 98.56 31 VAL B O 1
ATOM 3131 N N . SER B 1 32 ? -12.547 -8.016 20.297 1 98.69 32 SER B N 1
ATOM 3132 C CA . SER B 1 32 ? -13.922 -7.77 19.891 1 98.69 32 SER B CA 1
ATOM 3133 C C . SER B 1 32 ? -14.117 -8.016 18.406 1 98.69 32 SER B C 1
ATOM 3135 O O . SER B 1 32 ? -13.492 -7.348 17.578 1 98.69 32 SER B O 1
ATOM 3137 N N . ARG B 1 33 ? -14.992 -9.016 18.078 1 98.56 33 ARG B N 1
ATOM 3138 C CA . ARG B 1 33 ? -15.336 -9.25 16.688 1 98.56 33 ARG B CA 1
ATOM 3139 C C . ARG B 1 33 ? -16.391 -8.258 16.203 1 98.56 33 ARG B C 1
ATOM 3141 O O . ARG B 1 33 ? -17.484 -8.188 16.766 1 98.56 33 ARG B O 1
ATOM 3148 N N . VAL B 1 34 ? -16.062 -7.492 15.141 1 98.88 34 VAL B N 1
ATOM 3149 C CA . VAL B 1 34 ? -16.938 -6.434 14.648 1 98.88 34 VAL B CA 1
ATOM 3150 C C . VAL B 1 34 ? -17.375 -6.754 13.227 1 98.88 34 VAL B C 1
ATOM 3152 O O . VAL B 1 34 ? -16.547 -6.934 12.328 1 98.88 34 VAL B O 1
ATOM 3155 N N . ASP B 1 35 ? -18.656 -6.773 13.016 1 98.69 35 ASP B N 1
ATOM 3156 C CA . ASP B 1 35 ? -19.219 -7.07 11.703 1 98.69 35 ASP B CA 1
ATOM 3157 C C . ASP B 1 35 ? -19.609 -5.789 10.969 1 98.69 35 ASP B C 1
ATOM 3159 O O . ASP B 1 35 ? -20.391 -4.984 11.484 1 98.69 35 ASP B O 1
ATOM 3163 N N . VAL B 1 36 ? -19.078 -5.664 9.758 1 98.44 36 VAL B N 1
ATOM 3164 C CA . VAL B 1 36 ? -19.453 -4.516 8.938 1 98.44 36 VAL B CA 1
ATOM 3165 C C . VAL B 1 36 ? -20.094 -5.004 7.637 1 98.44 36 VAL B C 1
ATOM 3167 O O . VAL B 1 36 ? -20.062 -4.305 6.621 1 98.44 36 VAL B O 1
ATOM 3170 N N . GLY B 1 37 ? -20.609 -6.219 7.605 1 95.88 37 GLY B N 1
ATOM 3171 C CA . GLY B 1 37 ? -21.312 -6.773 6.453 1 95.88 37 GLY B CA 1
ATOM 3172 C C . GLY B 1 37 ? -22.688 -6.18 6.254 1 95.88 37 GLY B C 1
ATOM 3173 O O . GLY B 1 37 ? -23.188 -5.453 7.113 1 95.88 37 GLY B O 1
ATOM 3174 N N . THR B 1 38 ? -23.25 -6.418 5.062 1 92.12 38 THR B N 1
ATOM 3175 C CA . THR B 1 38 ? -24.562 -5.867 4.758 1 92.12 38 THR B CA 1
ATOM 3176 C C . THR B 1 38 ? -25.625 -6.961 4.789 1 92.12 38 THR B C 1
ATOM 3178 O O . THR B 1 38 ? -26.812 -6.688 4.59 1 92.12 38 THR B O 1
ATOM 3181 N N . ARG B 1 39 ? -25.219 -8.234 4.992 1 92.56 39 ARG B N 1
ATOM 3182 C CA . ARG B 1 39 ? -26.125 -9.367 5.156 1 92.56 39 ARG B CA 1
ATOM 3183 C C . ARG B 1 39 ? -25.891 -10.055 6.5 1 92.56 39 ARG B C 1
ATOM 3185 O O . ARG B 1 39 ? -25.125 -9.562 7.332 1 92.56 39 ARG B O 1
ATOM 3192 N N . ASP B 1 40 ? -26.609 -11.117 6.676 1 93.06 40 ASP B N 1
ATOM 3193 C CA . ASP B 1 40 ? -26.5 -11.812 7.957 1 93.06 40 ASP B CA 1
ATOM 3194 C C . ASP B 1 40 ? -25.109 -12.414 8.148 1 93.06 40 ASP B C 1
ATOM 3196 O O . ASP B 1 40 ? -24.547 -12.992 7.219 1 93.06 40 ASP B O 1
ATOM 3200 N N . ALA B 1 41 ? -24.672 -12.211 9.367 1 95.06 41 ALA B N 1
ATOM 3201 C CA . ALA B 1 41 ? -23.359 -12.758 9.719 1 95.06 41 ALA B CA 1
ATOM 3202 C C . ALA B 1 41 ? -23.391 -14.289 9.695 1 95.06 41 ALA B C 1
ATOM 3204 O O . ALA B 1 41 ? -24.375 -14.898 10.094 1 95.06 41 ALA B O 1
ATOM 3205 N N . THR B 1 42 ? -22.297 -14.891 9.328 1 95.06 42 THR B N 1
ATOM 3206 C CA . THR B 1 42 ? -22.203 -16.344 9.266 1 95.06 42 THR B CA 1
ATOM 3207 C C . THR B 1 42 ? -21.516 -16.891 10.516 1 95.06 42 THR B C 1
ATOM 3209 O O . THR B 1 42 ? -21.406 -18.109 10.68 1 95.06 42 THR B O 1
ATOM 3212 N N . ILE B 1 43 ? -21.031 -16.047 11.414 1 96.12 43 ILE B N 1
ATOM 3213 C CA . ILE B 1 43 ? -20.391 -16.391 12.68 1 96.12 43 ILE B CA 1
ATOM 3214 C C . ILE B 1 43 ? -20.891 -15.477 13.789 1 96.12 43 ILE B C 1
ATOM 3216 O O . ILE B 1 43 ? -21.438 -14.406 13.508 1 96.12 43 ILE B O 1
ATOM 3220 N N . PRO B 1 44 ? -20.703 -15.875 15.055 1 96.88 44 PRO B N 1
ATOM 3221 C CA . PRO B 1 44 ? -21.016 -14.93 16.141 1 96.88 44 PRO B CA 1
ATOM 3222 C C . PRO B 1 44 ? -20.078 -13.727 16.141 1 96.88 44 PRO B C 1
ATOM 3224 O O . PRO B 1 44 ? -18.875 -13.867 15.859 1 96.88 44 PRO B O 1
ATOM 3227 N N . VAL B 1 45 ? -20.641 -12.562 16.375 1 98.31 45 VAL B N 1
ATOM 3228 C CA . VAL B 1 45 ? -19.859 -11.344 16.484 1 98.31 45 VAL B CA 1
ATOM 3229 C C . VAL B 1 45 ? -20.219 -10.609 17.766 1 98.31 45 VAL B C 1
ATOM 3231 O O . VAL B 1 45 ? -21.297 -10.82 18.328 1 98.31 45 VAL B O 1
ATOM 3234 N N . ASP B 1 46 ? -19.359 -9.836 18.281 1 98.31 46 ASP B N 1
ATOM 3235 C CA . ASP B 1 46 ? -19.578 -9.062 19.5 1 98.31 46 ASP B CA 1
ATOM 3236 C C . ASP B 1 46 ? -20.312 -7.758 19.203 1 98.31 46 ASP B C 1
ATOM 3238 O O . ASP B 1 46 ? -21.094 -7.273 20.031 1 98.31 46 ASP B O 1
ATOM 3242 N N . ILE B 1 47 ? -20.016 -7.121 18.125 1 98.56 47 ILE B N 1
ATOM 3243 C CA . ILE B 1 47 ? -20.672 -5.91 17.641 1 98.56 47 ILE B CA 1
ATOM 3244 C C . ILE B 1 47 ? -21.234 -6.152 16.234 1 98.56 47 ILE B C 1
ATOM 3246 O O . ILE B 1 47 ? -20.484 -6.43 15.297 1 98.56 47 ILE B O 1
ATOM 3250 N N . SER B 1 48 ? -22.5 -5.988 16.031 1 98.19 48 SER B N 1
ATOM 3251 C CA . SER B 1 48 ? -23.172 -6.379 14.805 1 98.19 48 SER B CA 1
ATOM 3252 C C . SER B 1 48 ? -23.156 -5.254 13.773 1 98.19 48 SER B C 1
ATOM 3254 O O . SER B 1 48 ? -22.953 -4.09 14.133 1 98.19 48 SER B O 1
ATOM 3256 N N . ALA B 1 49 ? -23.422 -5.684 12.539 1 97.88 49 ALA B N 1
ATOM 3257 C CA . ALA B 1 49 ? -23.562 -4.703 11.461 1 97.88 49 ALA B CA 1
ATOM 3258 C C . ALA B 1 49 ? -24.688 -3.725 11.758 1 97.88 49 ALA B C 1
ATOM 3260 O O . ALA B 1 49 ? -24.609 -2.545 11.406 1 97.88 49 ALA B O 1
ATOM 3261 N N . ASN B 1 50 ? -25.672 -4.23 12.383 1 97.06 50 ASN B N 1
ATOM 3262 C CA . ASN B 1 50 ? -26.812 -3.393 12.75 1 97.06 50 ASN B CA 1
ATOM 3263 C C . ASN B 1 50 ? -26.406 -2.326 13.773 1 97.06 50 ASN B C 1
ATOM 3265 O O . ASN B 1 50 ? -26.859 -1.18 13.68 1 97.06 50 ASN B O 1
ATOM 3269 N N . ASP B 1 51 ? -25.672 -2.664 14.766 1 97.75 51 ASP B N 1
ATOM 3270 C CA . ASP B 1 51 ? -25.156 -1.713 15.75 1 97.75 51 ASP B CA 1
ATOM 3271 C C . ASP B 1 51 ? -24.328 -0.619 15.078 1 97.75 51 ASP B C 1
ATOM 3273 O O . ASP B 1 51 ? -24.469 0.562 15.398 1 97.75 51 ASP B O 1
ATOM 3277 N N . ILE B 1 52 ? -23.453 -1.014 14.117 1 98.5 52 ILE B N 1
ATOM 3278 C CA . ILE B 1 52 ? -22.594 -0.074 13.398 1 98.5 52 ILE B CA 1
ATOM 3279 C C . ILE B 1 52 ? -23.453 0.863 12.555 1 98.5 52 ILE B C 1
ATOM 3281 O O . ILE B 1 52 ? -23.25 2.08 12.562 1 98.5 52 ILE B O 1
ATOM 3285 N N . ALA B 1 53 ? -24.422 0.291 11.844 1 97.94 53 ALA B N 1
ATOM 3286 C CA . ALA B 1 53 ? -25.281 1.05 10.938 1 97.94 53 ALA B CA 1
ATOM 3287 C C . ALA B 1 53 ? -26.016 2.154 11.688 1 97.94 53 ALA B C 1
ATOM 3289 O O . ALA B 1 53 ? -26.312 3.209 11.117 1 97.94 53 ALA B O 1
ATOM 3290 N N . GLY B 1 54 ? -26.234 1.938 12.961 1 97.75 54 GLY B N 1
ATOM 3291 C CA . GLY B 1 54 ? -26.938 2.916 13.781 1 97.75 54 GLY B CA 1
ATOM 3292 C C . GLY B 1 54 ? -26.156 4.211 13.945 1 97.75 54 GLY B C 1
ATOM 3293 O O . GLY B 1 54 ? -26.734 5.234 14.328 1 97.75 54 GLY B O 1
ATOM 3294 N N . HIS B 1 55 ? -24.875 4.215 13.617 1 98.06 55 HIS B N 1
ATOM 3295 C CA . HIS B 1 55 ? -24.047 5.402 13.75 1 98.06 55 HIS B CA 1
ATOM 3296 C C . HIS B 1 55 ? -24.109 6.266 12.492 1 98.06 55 HIS B C 1
ATOM 3298 O O . HIS B 1 55 ? -23.562 7.363 12.461 1 98.06 55 HIS B O 1
ATOM 3304 N N . HIS B 1 56 ? -24.766 5.82 11.438 1 97.88 56 HIS B N 1
ATOM 3305 C CA . HIS B 1 56 ? -24.953 6.633 10.234 1 97.88 56 HIS B CA 1
ATOM 3306 C C . HIS B 1 56 ? -25.922 7.789 10.508 1 97.88 56 HIS B C 1
ATOM 3308 O O . HIS B 1 56 ? -26.922 7.625 11.203 1 97.88 56 HIS B O 1
ATOM 3314 N N . PRO B 1 57 ? -25.609 8.922 9.914 1 96.88 57 PRO B N 1
ATOM 3315 C CA . PRO B 1 57 ? -26.5 10.062 10.148 1 96.88 57 PRO B CA 1
ATOM 3316 C C . PRO B 1 57 ? -27.922 9.82 9.68 1 96.88 57 PRO B C 1
ATOM 3318 O O . PRO B 1 57 ? -28.875 10.375 10.25 1 96.88 57 PRO B O 1
ATOM 3321 N N . GLY B 1 58 ? -28.156 9.008 8.711 1 96.44 58 GLY B N 1
ATOM 3322 C CA . GLY B 1 58 ? -29.484 8.688 8.188 1 96.44 58 GLY B CA 1
ATOM 3323 C C . GLY B 1 58 ? -30.125 7.492 8.867 1 96.44 58 GLY B C 1
ATOM 3324 O O . GLY B 1 58 ? -31.219 7.059 8.484 1 96.44 58 GLY B O 1
ATOM 3325 N N . GLY B 1 59 ? -29.469 6.934 9.844 1 95.56 59 GLY B N 1
ATOM 3326 C CA . GLY B 1 59 ? -29.984 5.785 10.57 1 95.56 59 GLY B CA 1
ATOM 3327 C C . GLY B 1 59 ? -29.641 4.461 9.922 1 95.56 59 GLY B C 1
ATOM 3328 O O . GLY B 1 59 ? -29.047 4.426 8.852 1 95.56 59 GLY B O 1
ATOM 3329 N N . ARG B 1 60 ? -30.125 3.4 10.57 1 95.75 60 ARG B N 1
ATOM 3330 C CA . ARG B 1 60 ? -29.797 2.037 10.172 1 95.75 60 ARG B CA 1
ATOM 3331 C C . ARG B 1 60 ? -30.344 1.728 8.781 1 95.75 60 ARG B C 1
ATOM 3333 O O . ARG B 1 60 ? -29.672 1.058 7.984 1 95.75 60 ARG B O 1
ATOM 3340 N N . ASP B 1 61 ? -31.422 2.234 8.445 1 94.5 61 ASP B N 1
ATOM 3341 C CA . ASP B 1 61 ? -32.094 1.901 7.195 1 94.5 61 ASP B CA 1
ATOM 3342 C C . ASP B 1 61 ? -31.375 2.516 5.996 1 94.5 61 ASP B C 1
ATOM 3344 O O . ASP B 1 61 ? -31.438 1.982 4.887 1 94.5 61 ASP B O 1
ATOM 3348 N N . ALA B 1 62 ? -30.734 3.559 6.25 1 94.56 62 ALA B N 1
ATOM 3349 C CA . ALA B 1 62 ? -29.953 4.191 5.191 1 94.56 62 ALA B CA 1
ATOM 3350 C C . ALA B 1 62 ? -28.781 3.311 4.77 1 94.56 62 ALA B C 1
ATOM 3352 O O . ALA B 1 62 ? -28.281 3.426 3.65 1 94.56 62 ALA B O 1
ATOM 3353 N N . VAL B 1 63 ? -28.375 2.408 5.605 1 95.69 63 VAL B N 1
ATOM 3354 C CA . VAL B 1 63 ? -27.234 1.543 5.352 1 95.69 63 VAL B CA 1
ATOM 3355 C C . VAL B 1 63 ? -27.719 0.169 4.895 1 95.69 63 VAL B C 1
ATOM 3357 O O . VAL B 1 63 ? -27.266 -0.343 3.867 1 95.69 63 VAL B O 1
ATOM 3360 N N . LEU B 1 64 ? -28.672 -0.466 5.586 1 94.25 64 LEU B N 1
ATOM 3361 C CA . LEU B 1 64 ? -29 -1.879 5.418 1 94.25 64 LEU B CA 1
ATOM 3362 C C . LEU B 1 64 ? -30.359 -2.051 4.734 1 94.25 64 LEU B C 1
ATOM 3364 O O . LEU B 1 64 ? -30.734 -3.168 4.387 1 94.25 64 LEU B O 1
ATOM 3368 N N . GLY B 1 65 ? -31.094 -0.993 4.465 1 88.94 65 GLY B N 1
ATOM 3369 C CA . GLY B 1 65 ? -32.469 -1.095 3.986 1 88.94 65 GLY B CA 1
ATOM 3370 C C . GLY B 1 65 ? -32.562 -1.182 2.475 1 88.94 65 GLY B C 1
ATOM 3371 O O . GLY B 1 65 ? -33.625 -1.534 1.936 1 88.94 65 GLY B O 1
ATOM 3372 N N . GLY B 1 66 ? -31.547 -0.928 1.785 1 86.62 66 GLY B N 1
ATOM 3373 C CA . GLY B 1 66 ? -31.625 -0.872 0.333 1 86.62 66 GLY B CA 1
ATOM 3374 C C . GLY B 1 66 ? -31.031 -2.096 -0.341 1 86.62 66 GLY B C 1
ATOM 3375 O O . GLY B 1 66 ? -30.578 -3.025 0.333 1 86.62 66 GLY B O 1
ATOM 3376 N N . ASN B 1 67 ? -31.141 -2.027 -1.763 1 87.06 67 ASN B N 1
ATOM 3377 C CA . ASN B 1 67 ? -30.656 -3.162 -2.545 1 87.06 67 ASN B CA 1
ATOM 3378 C C . ASN B 1 67 ? -29.422 -2.799 -3.35 1 87.06 67 ASN B C 1
ATOM 3380 O O . ASN B 1 67 ? -28.859 -3.643 -4.055 1 87.06 67 ASN B O 1
ATOM 3384 N N . ASP B 1 68 ? -29.016 -1.629 -3.182 1 91.12 68 ASP B N 1
ATOM 3385 C CA . ASP B 1 68 ? -27.812 -1.187 -3.879 1 91.12 68 ASP B CA 1
ATOM 3386 C C . ASP B 1 68 ? -26.562 -1.454 -3.043 1 91.12 68 ASP B C 1
ATOM 3388 O O . ASP B 1 68 ? -26.312 -0.758 -2.059 1 91.12 68 ASP B O 1
ATOM 3392 N N . ARG B 1 69 ? -25.797 -2.379 -3.484 1 88.56 69 ARG B N 1
ATOM 3393 C CA . ARG B 1 69 ? -24.625 -2.812 -2.732 1 88.56 69 ARG B CA 1
ATOM 3394 C C . ARG B 1 69 ? -23.594 -1.686 -2.615 1 88.56 69 ARG B C 1
ATOM 3396 O O . ARG B 1 69 ? -23 -1.484 -1.551 1 88.56 69 ARG B O 1
ATOM 3403 N N . GLY B 1 70 ? -23.359 -0.988 -3.701 1 91.62 70 GLY B N 1
ATOM 3404 C CA . GLY B 1 70 ? -22.422 0.124 -3.686 1 91.62 70 GLY B CA 1
ATOM 3405 C C . GLY B 1 70 ? -22.797 1.206 -2.691 1 91.62 70 GLY B C 1
ATOM 3406 O O . GLY B 1 70 ? -21.953 1.688 -1.939 1 91.62 70 GLY B O 1
ATOM 3407 N N . ALA B 1 71 ? -24.078 1.519 -2.682 1 93.25 71 ALA B N 1
ATOM 3408 C CA . ALA B 1 71 ? -24.578 2.525 -1.748 1 93.25 71 ALA B CA 1
ATOM 3409 C C . ALA B 1 71 ? -24.469 2.039 -0.306 1 93.25 71 ALA B C 1
ATOM 3411 O O . ALA B 1 71 ? -24.141 2.816 0.594 1 93.25 71 ALA B O 1
ATOM 3412 N N . ALA B 1 72 ? -24.766 0.819 -0.112 1 94.44 72 ALA B N 1
ATOM 3413 C CA . ALA B 1 72 ? -24.703 0.24 1.228 1 94.44 72 ALA B CA 1
ATOM 3414 C C . ALA B 1 72 ? -23.266 0.262 1.761 1 94.44 72 ALA B C 1
ATOM 3416 O O . ALA B 1 72 ? -23.047 0.569 2.934 1 94.44 72 ALA B O 1
ATOM 3417 N N . VAL B 1 73 ? -22.328 -0.05 0.946 1 94.62 73 VAL B N 1
ATOM 3418 C CA . VAL B 1 73 ? -20.922 -0.072 1.317 1 94.62 73 VAL B CA 1
ATOM 3419 C C . VAL B 1 73 ? -20.469 1.33 1.721 1 94.62 73 VAL B C 1
ATOM 3421 O O . VAL B 1 73 ? -19.828 1.508 2.758 1 94.62 73 VAL B O 1
ATOM 3424 N N . ALA B 1 74 ? -20.844 2.328 0.907 1 95.81 74 ALA B N 1
ATOM 3425 C CA . ALA B 1 74 ? -20.484 3.713 1.196 1 95.81 74 ALA B CA 1
ATOM 3426 C C . ALA B 1 74 ? -21.094 4.176 2.516 1 95.81 74 ALA B C 1
ATOM 3428 O O . ALA B 1 74 ? -20.406 4.793 3.338 1 95.81 74 ALA B O 1
ATOM 3429 N N . ALA B 1 75 ? -22.344 3.869 2.688 1 97.38 75 ALA B N 1
ATOM 3430 C CA . ALA B 1 75 ? -23.062 4.27 3.9 1 97.38 75 ALA B CA 1
ATOM 3431 C C . ALA B 1 75 ? -22.484 3.57 5.129 1 97.38 75 ALA B C 1
ATOM 3433 O O . ALA B 1 75 ? -22.344 4.18 6.191 1 97.38 75 ALA B O 1
ATOM 3434 N N . MET B 1 76 ? -22.156 2.32 5.023 1 98.12 76 MET B N 1
ATOM 3435 C CA . MET B 1 76 ? -21.547 1.577 6.125 1 98.12 76 MET B CA 1
ATOM 3436 C C . MET B 1 76 ? -20.188 2.16 6.492 1 98.12 76 MET B C 1
ATOM 3438 O O . MET B 1 76 ? -19.812 2.191 7.668 1 98.12 76 MET B O 1
ATOM 3442 N N . GLY B 1 77 ? -19.438 2.576 5.465 1 98.19 77 GLY B N 1
ATOM 3443 C CA . GLY B 1 77 ? -18.188 3.248 5.723 1 98.19 77 GLY B CA 1
ATOM 3444 C C . GLY B 1 77 ? -18.328 4.484 6.59 1 98.19 77 GLY B C 1
ATOM 3445 O O . GLY B 1 77 ? -17.562 4.68 7.531 1 98.19 77 GLY B O 1
ATOM 3446 N N . VAL B 1 78 ? -19.312 5.312 6.281 1 97.75 78 VAL B N 1
ATOM 3447 C CA . VAL B 1 78 ? -19.594 6.512 7.059 1 97.75 78 VAL B CA 1
ATOM 3448 C C . VAL B 1 78 ? -19.969 6.125 8.492 1 97.75 78 VAL B C 1
ATOM 3450 O O . VAL B 1 78 ? -19.453 6.707 9.453 1 97.75 78 VAL B O 1
ATOM 3453 N N . ALA B 1 79 ? -20.812 5.109 8.609 1 98.5 79 ALA B N 1
ATOM 3454 C CA . ALA B 1 79 ? -21.25 4.641 9.922 1 98.5 79 ALA B CA 1
ATOM 3455 C C . ALA B 1 79 ? -20.078 4.117 10.742 1 98.5 79 ALA B C 1
ATOM 3457 O O . ALA B 1 79 ? -19.953 4.434 11.93 1 98.5 79 ALA B O 1
ATOM 3458 N N . PHE B 1 80 ? -19.25 3.344 10.18 1 98.69 80 PHE B N 1
ATOM 3459 C CA . PHE B 1 80 ? -18.125 2.717 10.883 1 98.69 80 PHE B CA 1
ATOM 3460 C C . PHE B 1 80 ? -17.125 3.76 11.336 1 98.69 80 PHE B C 1
ATOM 3462 O O . PHE B 1 80 ? -16.531 3.639 12.414 1 98.69 80 PHE B O 1
ATOM 3469 N N . ALA B 1 81 ? -16.844 4.766 10.477 1 98.5 81 ALA B N 1
ATOM 3470 C CA . ALA B 1 81 ? -15.953 5.859 10.867 1 98.5 81 ALA B CA 1
ATOM 3471 C C . ALA B 1 81 ? -16.469 6.57 12.109 1 98.5 81 ALA B C 1
ATOM 3473 O O . ALA B 1 81 ? -15.711 6.84 13.047 1 98.5 81 ALA B O 1
ATOM 3474 N N . ARG B 1 82 ? -17.766 6.816 12.148 1 98.06 82 ARG B N 1
ATOM 3475 C CA . ARG B 1 82 ? -18.391 7.477 13.289 1 98.06 82 ARG B CA 1
ATOM 3476 C C . ARG B 1 82 ? -18.359 6.578 14.523 1 98.06 82 ARG B C 1
ATOM 3478 O O . ARG B 1 82 ? -18.094 7.047 15.633 1 98.06 82 ARG B O 1
ATOM 3485 N N . PHE B 1 83 ? -18.688 5.324 14.344 1 98.44 83 PHE B N 1
ATOM 3486 C CA . PHE B 1 83 ? -18.594 4.352 15.422 1 98.44 83 PHE B CA 1
ATOM 3487 C C . PHE B 1 83 ? -17.203 4.336 16.031 1 98.44 83 PHE B C 1
ATOM 3489 O O . PHE B 1 83 ? -17.047 4.406 17.25 1 98.44 83 PHE B O 1
ATOM 3496 N N . ALA B 1 84 ? -16.141 4.223 15.148 1 98.56 84 ALA B N 1
ATOM 3497 C CA . ALA B 1 84 ? -14.75 4.176 15.609 1 98.56 84 ALA B CA 1
ATOM 3498 C C . ALA B 1 84 ? -14.414 5.402 16.453 1 98.56 84 ALA B C 1
ATOM 3500 O O . ALA B 1 84 ? -13.734 5.297 17.484 1 98.56 84 ALA B O 1
ATOM 3501 N N . GLN B 1 85 ? -14.883 6.543 16.031 1 95.62 85 GLN B N 1
ATOM 3502 C CA . GLN B 1 85 ? -14.625 7.797 16.719 1 95.62 85 GLN B CA 1
ATOM 3503 C C . GLN B 1 85 ? -15.312 7.828 18.078 1 95.62 85 GLN B C 1
ATOM 3505 O O . GLN B 1 85 ? -14.875 8.531 19 1 95.62 85 GLN B O 1
ATOM 3510 N N . SER B 1 86 ? -16.391 7.07 18.203 1 96.69 86 SER B N 1
ATOM 3511 C CA . SER B 1 86 ? -17.188 7.098 19.438 1 96.69 86 SER B CA 1
ATOM 3512 C C . SER B 1 86 ? -16.578 6.191 20.5 1 96.69 86 SER B C 1
ATOM 3514 O O . SER B 1 86 ? -16.953 6.25 21.672 1 96.69 86 SER B O 1
ATOM 3516 N N . ARG B 1 87 ? -15.617 5.355 20.141 1 96.69 87 ARG B N 1
ATOM 3517 C CA . ARG B 1 87 ? -15.055 4.359 21.047 1 96.69 87 ARG B CA 1
ATOM 3518 C C . ARG B 1 87 ? -13.812 4.895 21.75 1 96.69 87 ARG B C 1
ATOM 3520 O O . ARG B 1 87 ? -13.008 5.605 21.141 1 96.69 87 ARG B O 1
ATOM 3527 N N . ASN B 1 88 ? -13.641 4.504 23 1 95.75 88 ASN B N 1
ATOM 3528 C CA . ASN B 1 88 ? -12.453 4.879 23.75 1 95.75 88 ASN B CA 1
ATOM 3529 C C . ASN B 1 88 ? -11.703 3.65 24.266 1 95.75 88 ASN B C 1
ATOM 3531 O O . ASN B 1 88 ? -10.789 3.773 25.094 1 95.75 88 ASN B O 1
ATOM 3535 N N . ASP B 1 89 ? -12.102 2.479 23.812 1 97.69 89 ASP B N 1
ATOM 3536 C CA . ASP B 1 89 ? -11.523 1.246 24.328 1 97.69 89 ASP B CA 1
ATOM 3537 C C . ASP B 1 89 ? -10.789 0.476 23.234 1 97.69 89 ASP B C 1
ATOM 3539 O O . ASP B 1 89 ? -10.555 -0.729 23.359 1 97.69 89 ASP B O 1
ATOM 3543 N N . ILE B 1 90 ? -10.43 1.135 22.172 1 98.38 90 ILE B N 1
ATOM 3544 C CA . ILE B 1 90 ? -9.719 0.473 21.078 1 98.38 90 ILE B CA 1
ATOM 3545 C C . ILE B 1 90 ? -8.219 0.517 21.344 1 98.38 90 ILE B C 1
ATOM 3547 O O . ILE B 1 90 ? -7.617 1.593 21.359 1 98.38 90 ILE B O 1
ATOM 3551 N N . ALA B 1 91 ? -7.625 -0.649 21.578 1 98.38 91 ALA B N 1
ATOM 3552 C CA . ALA B 1 91 ? -6.176 -0.764 21.703 1 98.38 91 ALA B CA 1
ATOM 3553 C C . ALA B 1 91 ? -5.516 -0.858 20.328 1 98.38 91 ALA B C 1
ATOM 3555 O O . ALA B 1 91 ? -4.375 -0.418 20.156 1 98.38 91 ALA B O 1
ATOM 3556 N N . ALA B 1 92 ? -6.172 -1.508 19.453 1 98.81 92 ALA B N 1
ATOM 3557 C CA . ALA B 1 92 ? -5.754 -1.704 18.062 1 98.81 92 ALA B CA 1
ATOM 3558 C C . ALA B 1 92 ? -6.93 -2.129 17.188 1 98.81 92 ALA B C 1
ATOM 3560 O O . ALA B 1 92 ? -7.957 -2.58 17.703 1 98.81 92 ALA B O 1
ATOM 3561 N N . MET B 1 93 ? -6.832 -1.928 15.93 1 98.88 93 MET B N 1
ATOM 3562 C CA . MET B 1 93 ? -7.848 -2.371 14.977 1 98.88 93 MET B CA 1
ATOM 3563 C C . MET B 1 93 ? -7.215 -3.129 13.82 1 98.88 93 MET B C 1
ATOM 3565 O O . MET B 1 93 ? -6.211 -2.686 13.258 1 98.88 93 MET B O 1
ATOM 3569 N N . ILE B 1 94 ? -7.734 -4.281 13.547 1 98.94 94 ILE B N 1
ATOM 3570 C CA . ILE B 1 94 ? -7.293 -5.062 12.398 1 98.94 94 ILE B CA 1
ATOM 3571 C C . ILE B 1 94 ? -8.5 -5.5 11.578 1 98.94 94 ILE B C 1
ATOM 3573 O O . ILE B 1 94 ? -9.539 -5.863 12.133 1 98.94 94 ILE B O 1
ATOM 3577 N N . GLY B 1 95 ? -8.398 -5.359 10.281 1 98.75 95 GLY B N 1
ATOM 3578 C CA . GLY B 1 95 ? -9.5 -5.711 9.398 1 98.75 95 GLY B CA 1
ATOM 3579 C C . GLY B 1 95 ? -9.086 -6.621 8.258 1 98.75 95 GLY B C 1
ATOM 3580 O O . GLY B 1 95 ? -7.898 -6.75 7.961 1 98.75 95 GLY B O 1
ATOM 3581 N N . ILE B 1 96 ? -10.039 -7.309 7.645 1 97.88 96 ILE B N 1
ATOM 3582 C CA . ILE B 1 96 ? -9.844 -8.133 6.461 1 97.88 96 ILE B CA 1
ATOM 3583 C C . ILE B 1 96 ? -10.883 -7.777 5.402 1 97.88 96 ILE B C 1
ATOM 3585 O O . ILE B 1 96 ? -12.016 -7.426 5.73 1 97.88 96 ILE B O 1
ATOM 3589 N N . GLY B 1 97 ? -10.438 -7.809 4.145 1 94.31 97 GLY B N 1
ATOM 3590 C CA . GLY B 1 97 ? -11.445 -7.562 3.127 1 94.31 97 GLY B CA 1
ATOM 3591 C C . GLY B 1 97 ? -10.875 -7.492 1.725 1 94.31 97 GLY B C 1
ATOM 3592 O O . GLY B 1 97 ? -9.664 -7.324 1.551 1 94.31 97 GLY B O 1
ATOM 3593 N N . GLY B 1 98 ? -11.781 -7.645 0.789 1 92.81 98 GLY B N 1
ATOM 3594 C CA . GLY B 1 98 ? -11.5 -7.25 -0.583 1 92.81 98 GLY B CA 1
ATOM 3595 C C . GLY B 1 98 ? -11.758 -5.781 -0.846 1 92.81 98 GLY B C 1
ATOM 3596 O O . GLY B 1 98 ? -11.398 -4.926 -0.031 1 92.81 98 GLY B O 1
ATOM 3597 N N . GLY B 1 99 ? -12.383 -5.406 -1.957 1 91.19 99 GLY B N 1
ATOM 3598 C CA . GLY B 1 99 ? -12.641 -4.016 -2.291 1 91.19 99 GLY B CA 1
ATOM 3599 C C . GLY B 1 99 ? -13.609 -3.344 -1.338 1 91.19 99 GLY B C 1
ATOM 3600 O O . GLY B 1 99 ? -13.273 -2.334 -0.713 1 91.19 99 GLY B O 1
ATOM 3601 N N . GLY B 1 100 ? -14.797 -3.908 -1.219 1 92.94 100 GLY B N 1
ATOM 3602 C CA . GLY B 1 100 ? -15.828 -3.342 -0.362 1 92.94 100 GLY B CA 1
ATOM 3603 C C . GLY B 1 100 ? -15.438 -3.316 1.104 1 92.94 100 GLY B C 1
ATOM 3604 O O . GLY B 1 100 ? -15.523 -2.275 1.758 1 92.94 100 GLY B O 1
ATOM 3605 N N . GLY B 1 101 ? -14.977 -4.434 1.628 1 95.88 101 GLY B N 1
ATOM 3606 C CA . GLY B 1 101 ? -14.555 -4.523 3.018 1 95.88 101 GLY B CA 1
ATOM 3607 C C . GLY B 1 101 ? -13.43 -3.57 3.363 1 95.88 101 GLY B C 1
ATOM 3608 O O . GLY B 1 101 ? -13.445 -2.932 4.418 1 95.88 101 GLY B O 1
ATOM 3609 N N . THR B 1 102 ? -12.445 -3.473 2.477 1 97.56 102 THR B N 1
ATOM 3610 C CA . THR B 1 102 ? -11.312 -2.576 2.682 1 97.56 102 THR B CA 1
ATOM 3611 C C . THR B 1 102 ? -11.781 -1.126 2.773 1 97.56 102 THR B C 1
ATOM 3613 O O . THR B 1 102 ? -11.336 -0.377 3.645 1 97.56 102 THR B O 1
ATOM 3616 N N . SER B 1 103 ? -12.688 -0.764 1.869 1 97.5 103 SER B N 1
ATOM 3617 C CA . SER B 1 103 ? -13.211 0.598 1.853 1 97.5 103 SER B CA 1
ATOM 3618 C C . SER B 1 103 ? -13.891 0.944 3.172 1 97.5 103 SER B C 1
ATOM 3620 O O . SER B 1 103 ? -13.641 2.008 3.742 1 97.5 103 SER B O 1
ATOM 3622 N N . ILE B 1 104 ? -14.695 0.021 3.646 1 98.19 104 ILE B N 1
ATOM 3623 C CA . ILE B 1 104 ? -15.438 0.252 4.879 1 98.19 104 ILE B CA 1
ATOM 3624 C C . ILE B 1 104 ? -14.469 0.33 6.059 1 98.19 104 ILE B C 1
ATOM 3626 O O . ILE B 1 104 ? -14.469 1.312 6.805 1 98.19 104 ILE B O 1
ATOM 3630 N N . VAL B 1 105 ? -13.633 -0.619 6.199 1 98.75 105 VAL B N 1
ATOM 3631 C CA . VAL B 1 105 ? -12.789 -0.771 7.379 1 98.75 105 VAL B CA 1
ATOM 3632 C C . VAL B 1 105 ? -11.797 0.384 7.453 1 98.75 105 VAL B C 1
ATOM 3634 O O . VAL B 1 105 ? -11.578 0.955 8.523 1 98.75 105 VAL B O 1
ATOM 3637 N N . THR B 1 106 ? -11.195 0.775 6.344 1 98.75 106 THR B N 1
ATOM 3638 C CA . THR B 1 106 ? -10.18 1.821 6.371 1 98.75 106 THR B CA 1
ATOM 3639 C C . THR B 1 106 ? -10.812 3.186 6.625 1 98.75 106 THR B C 1
ATOM 3641 O O . THR B 1 106 ? -10.148 4.102 7.117 1 98.75 106 THR B O 1
ATOM 3644 N N . SER B 1 107 ? -12.117 3.35 6.301 1 98.31 107 SER B N 1
ATOM 3645 C CA . SER B 1 107 ? -12.805 4.586 6.672 1 98.31 107 SER B CA 1
ATOM 3646 C C . SER B 1 107 ? -12.781 4.797 8.18 1 98.31 107 SER B C 1
ATOM 3648 O O . SER B 1 107 ? -12.578 5.918 8.648 1 98.31 107 SER B O 1
ATOM 3650 N N . GLY B 1 108 ? -13.039 3.721 8.898 1 98.56 108 GLY B N 1
ATOM 3651 C CA . GLY B 1 108 ? -12.969 3.795 10.352 1 98.56 108 GLY B CA 1
ATOM 3652 C C . GLY B 1 108 ? -11.547 3.945 10.867 1 98.56 108 GLY B C 1
ATOM 3653 O O . GLY B 1 108 ? -11.305 4.688 11.82 1 98.56 108 GLY B O 1
ATOM 3654 N N . MET B 1 109 ? -10.586 3.252 10.219 1 98.75 109 MET B N 1
ATOM 3655 C CA . MET B 1 109 ? -9.188 3.309 10.641 1 98.75 109 MET B CA 1
ATOM 3656 C C . MET B 1 109 ? -8.633 4.719 10.484 1 98.75 109 MET B C 1
ATOM 3658 O O . MET B 1 109 ? -7.863 5.184 11.336 1 98.75 109 MET B O 1
ATOM 3662 N N . ARG B 1 110 ? -9 5.402 9.406 1 97.69 110 ARG B N 1
ATOM 3663 C CA . ARG B 1 110 ? -8.5 6.746 9.148 1 97.69 110 ARG B CA 1
ATOM 3664 C C . ARG B 1 110 ? -8.977 7.723 10.227 1 97.69 110 ARG B C 1
ATOM 3666 O O . ARG B 1 110 ? -8.336 8.758 10.453 1 97.69 110 ARG B O 1
ATOM 3673 N N . ALA B 1 111 ? -10.062 7.379 10.898 1 96.31 111 ALA B N 1
ATOM 3674 C CA . ALA B 1 111 ? -10.617 8.25 11.93 1 96.31 111 ALA B CA 1
ATOM 3675 C C . ALA B 1 111 ? -9.859 8.086 13.242 1 96.31 111 ALA B C 1
ATOM 3677 O O . ALA B 1 111 ? -9.992 8.914 14.148 1 96.31 111 ALA B O 1
ATOM 3678 N N . LEU B 1 112 ? -9.07 7.078 13.383 1 97.81 112 LEU B N 1
ATOM 3679 C CA . LEU B 1 112 ? -8.352 6.789 14.617 1 97.81 112 LEU B CA 1
ATOM 3680 C C . LEU B 1 112 ? -7.031 7.559 14.664 1 97.81 112 LEU B C 1
ATOM 3682 O O . LEU B 1 112 ? -6.48 7.926 13.625 1 97.81 112 LEU B O 1
ATOM 3686 N N . PRO B 1 113 ? -6.48 7.82 15.828 1 96.31 113 PRO B N 1
ATOM 3687 C CA . PRO B 1 113 ? -5.254 8.609 15.977 1 96.31 113 PRO B CA 1
ATOM 3688 C C . PRO B 1 113 ? -4.035 7.926 15.367 1 96.31 113 PRO B C 1
ATOM 3690 O O . PRO B 1 113 ? -3.963 6.695 15.336 1 96.31 113 PRO B O 1
ATOM 3693 N N . LEU B 1 114 ? -3.102 8.742 14.898 1 96.31 114 LEU B N 1
ATOM 3694 C CA . LEU B 1 114 ? -1.791 8.219 14.523 1 96.31 114 LEU B CA 1
ATOM 3695 C C . LEU B 1 114 ? -1.129 7.523 15.711 1 96.31 114 LEU B C 1
ATOM 3697 O O . LEU B 1 114 ? -1.245 7.98 16.844 1 96.31 114 LEU B O 1
ATOM 3701 N N . GLY B 1 115 ? -0.487 6.426 15.414 1 96 115 GLY B N 1
ATOM 3702 C CA . GLY B 1 115 ? 0.194 5.695 16.469 1 96 115 GLY B CA 1
ATOM 3703 C C . GLY B 1 115 ? -0.592 4.496 16.969 1 96 115 GLY B C 1
ATOM 3704 O O . GLY B 1 115 ? -0.009 3.525 17.453 1 96 115 GLY B O 1
ATOM 3705 N N . LEU B 1 116 ? -1.932 4.633 16.984 1 97.56 116 LEU B N 1
ATOM 3706 C CA . LEU B 1 116 ? -2.74 3.461 17.312 1 97.56 116 LEU B CA 1
ATOM 3707 C C . LEU B 1 116 ? -2.574 2.373 16.266 1 97.56 116 LEU B C 1
ATOM 3709 O O . LEU B 1 116 ? -2.758 2.627 15.07 1 97.56 116 LEU B O 1
ATOM 3713 N N . PRO B 1 117 ? -2.221 1.155 16.688 1 98.56 117 PRO B N 1
ATOM 3714 C CA . PRO B 1 117 ? -1.973 0.095 15.711 1 98.56 117 PRO B CA 1
ATOM 3715 C C . PRO B 1 117 ? -3.195 -0.209 14.852 1 98.56 117 PRO B C 1
ATOM 3717 O O . PRO B 1 117 ? -4.289 -0.435 15.383 1 98.56 117 PRO B O 1
ATOM 3720 N N . LYS B 1 118 ? -3.043 -0.186 13.531 1 98.75 118 LYS B N 1
ATOM 3721 C CA . LYS B 1 118 ? -4.082 -0.472 12.547 1 98.75 118 LYS B CA 1
ATOM 3722 C C . LYS B 1 118 ? -3.537 -1.315 11.398 1 98.75 118 LYS B C 1
ATOM 3724 O O . LYS B 1 118 ? -2.59 -0.91 10.719 1 98.75 118 LYS B O 1
ATOM 3729 N N . ILE B 1 119 ? -4.105 -2.453 11.141 1 98.94 119 ILE B N 1
ATOM 3730 C CA . ILE B 1 119 ? -3.695 -3.307 10.031 1 98.94 119 ILE B CA 1
ATOM 3731 C C . ILE B 1 119 ? -4.906 -3.643 9.164 1 98.94 119 ILE B C 1
ATOM 3733 O O . ILE B 1 119 ? -5.973 -3.992 9.688 1 98.94 119 ILE B O 1
ATOM 3737 N N . MET B 1 120 ? -4.797 -3.492 7.875 1 98.88 120 MET B N 1
ATOM 3738 C CA . MET B 1 120 ? -5.797 -3.926 6.902 1 98.88 120 MET B CA 1
ATOM 3739 C C . MET B 1 120 ? -5.246 -5.031 6.012 1 98.88 120 MET B C 1
ATOM 3741 O O . MET B 1 120 ? -4.445 -4.766 5.113 1 98.88 120 MET B O 1
ATOM 3745 N N . VAL B 1 121 ? -5.656 -6.27 6.266 1 98.5 121 VAL B N 1
ATOM 3746 C CA . VAL B 1 121 ? -5.355 -7.363 5.348 1 98.5 121 VAL B CA 1
ATOM 3747 C C . VAL B 1 121 ? -6.281 -7.289 4.133 1 98.5 121 VAL B C 1
ATOM 3749 O O . VAL B 1 121 ? -7.496 -7.438 4.266 1 98.5 121 VAL B O 1
ATOM 3752 N N . SER B 1 122 ? -5.672 -7.043 2.928 1 97.38 122 SER B N 1
ATOM 3753 C CA . SER B 1 122 ? -6.531 -6.699 1.8 1 97.38 122 SER B CA 1
ATOM 3754 C C . SER B 1 122 ? -5.969 -7.234 0.489 1 97.38 122 SER B C 1
ATOM 3756 O O . SER B 1 122 ? -4.75 -7.273 0.3 1 97.38 122 SER B O 1
ATOM 3758 N N . THR B 1 123 ? -6.918 -7.598 -0.397 1 93.56 123 THR B N 1
ATOM 3759 C CA . THR B 1 123 ? -6.535 -7.945 -1.762 1 93.56 123 THR B CA 1
ATOM 3760 C C . THR B 1 123 ? -6.062 -6.707 -2.52 1 93.56 123 THR B C 1
ATOM 3762 O O . THR B 1 123 ? -5.465 -6.824 -3.594 1 93.56 123 THR B O 1
ATOM 3765 N N . LEU B 1 124 ? -6.246 -5.535 -1.922 1 94.69 124 LEU B N 1
ATOM 3766 C CA . LEU B 1 124 ? -5.938 -4.281 -2.602 1 94.69 124 LEU B CA 1
ATOM 3767 C C . LEU B 1 124 ? -4.609 -3.707 -2.113 1 94.69 124 LEU B C 1
ATOM 3769 O O . LEU B 1 124 ? -4.227 -2.602 -2.498 1 94.69 124 LEU B O 1
ATOM 3773 N N . ALA B 1 125 ? -3.889 -4.441 -1.258 1 96.44 125 ALA B N 1
ATOM 3774 C CA . ALA B 1 125 ? -2.684 -3.926 -0.614 1 96.44 125 ALA B CA 1
ATOM 3775 C C . ALA B 1 125 ? -1.556 -3.744 -1.625 1 96.44 125 ALA B C 1
ATOM 3777 O O . ALA B 1 125 ? -0.624 -2.971 -1.394 1 96.44 125 ALA B O 1
ATOM 3778 N N . SER B 1 126 ? -1.511 -4.469 -2.686 1 95.31 126 SER B N 1
ATOM 3779 C CA . SER B 1 126 ? -0.577 -4.277 -3.791 1 95.31 126 SER B CA 1
ATOM 3780 C C . SER B 1 126 ? -1.216 -3.48 -4.922 1 95.31 126 SER B C 1
ATOM 3782 O O . SER B 1 126 ? -1.654 -4.055 -5.922 1 95.31 126 SER B O 1
ATOM 3784 N N . GLY B 1 127 ? -1.282 -2.307 -4.883 1 94.88 127 GLY B N 1
ATOM 3785 C CA . GLY B 1 127 ? -1.927 -1.355 -5.777 1 94.88 127 GLY B CA 1
ATOM 3786 C C . GLY B 1 127 ? -1.917 0.064 -5.242 1 94.88 127 GLY B C 1
ATOM 3787 O O . GLY B 1 127 ? -1.062 0.422 -4.43 1 94.88 127 GLY B O 1
ATOM 3788 N N . ASP B 1 128 ? -2.775 0.875 -5.758 1 96.06 128 ASP B N 1
ATOM 3789 C CA . ASP B 1 128 ? -2.889 2.238 -5.25 1 96.06 128 ASP B CA 1
ATOM 3790 C C . ASP B 1 128 ? -3.609 2.266 -3.902 1 96.06 128 ASP B C 1
ATOM 3792 O O . ASP B 1 128 ? -4.832 2.111 -3.844 1 96.06 128 ASP B O 1
ATOM 3796 N N . THR B 1 129 ? -2.896 2.498 -2.855 1 97.69 129 THR B N 1
ATOM 3797 C CA . THR B 1 129 ? -3.457 2.426 -1.51 1 97.69 129 THR B CA 1
ATOM 3798 C C . THR B 1 129 ? -3.818 3.818 -1 1 97.69 129 THR B C 1
ATOM 3800 O O . THR B 1 129 ? -4.367 3.963 0.095 1 97.69 129 THR B O 1
ATOM 3803 N N . ALA B 1 130 ? -3.555 4.855 -1.741 1 95.38 130 ALA B N 1
ATOM 3804 C CA . ALA B 1 130 ? -3.73 6.238 -1.309 1 95.38 130 ALA B CA 1
ATOM 3805 C C . ALA B 1 130 ? -5.164 6.488 -0.847 1 95.38 130 ALA B C 1
ATOM 3807 O O . ALA B 1 130 ? -5.387 7.098 0.203 1 95.38 130 ALA B O 1
ATOM 3808 N N . PRO B 1 131 ? -6.199 5.98 -1.584 1 94.75 131 PRO B N 1
ATOM 3809 C CA . PRO B 1 131 ? -7.566 6.266 -1.149 1 94.75 131 PRO B CA 1
ATOM 3810 C C . PRO B 1 131 ? -7.914 5.609 0.184 1 94.75 131 PRO B C 1
ATOM 3812 O O . PRO B 1 131 ? -8.836 6.051 0.874 1 94.75 131 PRO B O 1
ATOM 3815 N N . TYR B 1 132 ? -7.207 4.586 0.543 1 97.75 132 TYR B N 1
ATOM 3816 C CA . TYR B 1 132 ? -7.52 3.832 1.753 1 97.75 132 TYR B CA 1
ATOM 3817 C C . TYR B 1 132 ? -6.688 4.324 2.932 1 97.75 132 TYR B C 1
ATOM 3819 O O . TYR B 1 132 ? -7.207 4.496 4.039 1 97.75 132 TYR B O 1
ATOM 3827 N N . VAL B 1 133 ? -5.43 4.559 2.682 1 97.81 133 VAL B N 1
ATOM 3828 C CA . VAL B 1 133 ? -4.492 4.941 3.73 1 97.81 133 VAL B CA 1
ATOM 3829 C C . VAL B 1 133 ? -4.586 6.445 3.98 1 97.81 133 VAL B C 1
ATOM 3831 O O . VAL B 1 133 ? -4.594 6.891 5.129 1 97.81 133 VAL B O 1
ATOM 3834 N N . ASP B 1 134 ? -4.633 7.215 2.893 1 95 134 ASP B N 1
ATOM 3835 C CA . ASP B 1 134 ? -4.66 8.672 2.967 1 95 134 ASP B CA 1
ATOM 3836 C C . ASP B 1 134 ? -3.516 9.203 3.828 1 95 134 ASP B C 1
ATOM 3838 O O . ASP B 1 134 ? -2.355 8.844 3.611 1 95 134 ASP B O 1
ATOM 3842 N N . VAL B 1 135 ? -3.707 10.055 4.789 1 94.38 135 VAL B N 1
ATOM 3843 C CA . VAL B 1 135 ? -2.648 10.633 5.605 1 94.38 135 VAL B CA 1
ATOM 3844 C C . VAL B 1 135 ? -2.543 9.883 6.93 1 94.38 135 VAL B C 1
ATOM 3846 O O . VAL B 1 135 ? -2.023 10.414 7.914 1 94.38 135 VAL B O 1
ATOM 3849 N N . SER B 1 136 ? -3.014 8.633 6.934 1 96.81 136 SER B N 1
ATOM 3850 C CA . SER B 1 136 ? -2.975 7.832 8.148 1 96.81 136 SER B CA 1
ATOM 3851 C C . SER B 1 136 ? -1.791 6.871 8.141 1 96.81 136 SER B C 1
ATOM 3853 O O . SER B 1 136 ? -0.977 6.891 7.219 1 96.81 136 SER B O 1
ATOM 3855 N N . ASP B 1 137 ? -1.647 6.141 9.273 1 97.69 137 ASP B N 1
ATOM 3856 C CA . ASP B 1 137 ? -0.577 5.156 9.406 1 97.69 137 ASP B CA 1
ATOM 3857 C C . ASP B 1 137 ? -1.123 3.734 9.312 1 97.69 137 ASP B C 1
ATOM 3859 O O . ASP B 1 137 ? -0.64 2.832 10 1 97.69 137 ASP B O 1
ATOM 3863 N N . ILE B 1 138 ? -2.184 3.551 8.531 1 98.69 138 ILE B N 1
ATOM 3864 C CA . ILE B 1 138 ? -2.754 2.229 8.297 1 98.69 138 ILE B CA 1
ATOM 3865 C C . ILE B 1 138 ? -1.719 1.333 7.621 1 98.69 138 ILE B C 1
ATOM 3867 O O . ILE B 1 138 ? -1.126 1.714 6.605 1 98.69 138 ILE B O 1
ATOM 3871 N N . ILE B 1 139 ? -1.51 0.187 8.219 1 98.81 139 ILE B N 1
ATOM 3872 C CA . ILE B 1 139 ? -0.615 -0.817 7.656 1 98.81 139 ILE B CA 1
ATOM 3873 C C . ILE B 1 139 ? -1.39 -1.717 6.695 1 98.81 139 ILE B C 1
ATOM 3875 O O . ILE B 1 139 ? -2.314 -2.422 7.105 1 98.81 139 ILE B O 1
ATOM 3879 N N . MET B 1 140 ? -1.005 -1.688 5.438 1 98.56 140 MET B N 1
ATOM 3880 C CA . MET B 1 140 ? -1.644 -2.553 4.445 1 98.56 140 MET B CA 1
ATOM 3881 C C . MET B 1 140 ? -0.89 -3.871 4.309 1 98.56 140 MET B C 1
ATOM 3883 O O . MET B 1 140 ? 0.311 -3.877 4.031 1 98.56 140 MET B O 1
ATOM 3887 N N . MET B 1 141 ? -1.579 -4.91 4.535 1 98.44 141 MET B N 1
ATOM 3888 C CA . MET B 1 141 ? -1.018 -6.254 4.438 1 98.44 141 MET B CA 1
ATOM 3889 C C . MET B 1 141 ? -1.66 -7.027 3.293 1 98.44 141 MET B C 1
ATOM 3891 O O . MET B 1 141 ? -2.873 -7.25 3.291 1 98.44 141 MET B O 1
ATOM 3895 N N . PRO B 1 142 ? -0.862 -7.453 2.266 1 97.5 142 PRO B N 1
ATOM 3896 C CA . PRO B 1 142 ? -1.438 -8.188 1.135 1 97.5 142 PRO B CA 1
ATOM 3897 C C . PRO B 1 142 ? -1.939 -9.57 1.524 1 97.5 142 PRO B C 1
ATOM 3899 O O . PRO B 1 142 ? -1.228 -10.328 2.195 1 97.5 142 PRO B O 1
ATOM 3902 N N . SER B 1 143 ? -3.145 -9.867 1.043 1 94.81 143 SER B N 1
ATOM 3903 C CA . SER B 1 143 ? -3.637 -11.234 1.194 1 94.81 143 SER B CA 1
ATOM 3904 C C . SER B 1 143 ? -3.035 -12.164 0.14 1 94.81 143 SER B C 1
ATOM 3906 O O . SER B 1 143 ? -3.127 -13.383 0.255 1 94.81 143 SER B O 1
ATOM 3908 N N . VAL B 1 144 ? -2.438 -11.641 -0.835 1 88 144 VAL B N 1
ATOM 3909 C CA . VAL B 1 144 ? -1.755 -12.312 -1.934 1 88 144 VAL B CA 1
ATOM 3910 C C . VAL B 1 144 ? -2.779 -12.969 -2.854 1 88 144 VAL B C 1
ATOM 3912 O O . VAL B 1 144 ? -2.662 -12.898 -4.078 1 88 144 VAL B O 1
ATOM 3915 N N . THR B 1 145 ? -3.771 -13.719 -2.328 1 83.44 145 THR B N 1
ATOM 3916 C CA . THR B 1 145 ? -4.883 -14.281 -3.086 1 83.44 145 THR B CA 1
ATOM 3917 C C . THR B 1 145 ? -6.219 -13.836 -2.498 1 83.44 145 THR B C 1
ATOM 3919 O O . THR B 1 145 ? -6.262 -13.25 -1.414 1 83.44 145 THR B O 1
ATOM 3922 N N . ASP B 1 146 ? -7.211 -14.148 -3.318 1 78.56 146 ASP B N 1
ATOM 3923 C CA . ASP B 1 146 ? -8.547 -13.844 -2.824 1 78.56 146 ASP B CA 1
ATOM 3924 C C . ASP B 1 146 ? -8.859 -14.641 -1.558 1 78.56 146 ASP B C 1
ATOM 3926 O O . ASP B 1 146 ? -8.422 -15.781 -1.409 1 78.56 146 ASP B O 1
ATOM 3930 N N . MET B 1 147 ? -9.445 -13.93 -0.678 1 70.69 147 MET B N 1
ATOM 3931 C CA . MET B 1 147 ? -9.867 -14.57 0.561 1 70.69 147 MET B CA 1
ATOM 3932 C C . MET B 1 147 ? -11.211 -15.273 0.38 1 70.69 147 MET B C 1
ATOM 3934 O O . MET B 1 147 ? -12.25 -14.719 0.731 1 70.69 147 MET B O 1
ATOM 3938 N N . ALA B 1 148 ? -11.266 -16.328 -0.337 1 72.38 148 ALA B N 1
ATOM 3939 C CA . ALA B 1 148 ? -12.461 -17.141 -0.505 1 72.38 148 ALA B CA 1
ATOM 3940 C C . ALA B 1 148 ? -12.336 -18.453 0.263 1 72.38 148 ALA B C 1
ATOM 3942 O O . ALA B 1 148 ? -12.211 -19.531 -0.338 1 72.38 148 ALA B O 1
ATOM 3943 N N . GLY B 1 149 ? -12.492 -18.266 1.628 1 78.19 149 GLY B N 1
ATOM 3944 C CA . GLY B 1 149 ? -12.281 -19.406 2.496 1 78.19 149 GLY B CA 1
ATOM 3945 C C . GLY B 1 149 ? -10.859 -19.516 3.018 1 78.19 149 GLY B C 1
ATOM 3946 O O . GLY B 1 149 ? -9.969 -18.797 2.559 1 78.19 149 GLY B O 1
ATOM 3947 N N . LEU B 1 150 ? -10.703 -20.328 4.008 1 87.31 150 LEU B N 1
ATOM 3948 C CA . LEU B 1 150 ? -9.391 -20.484 4.625 1 87.31 150 LEU B CA 1
ATOM 3949 C C . LEU B 1 150 ? -8.57 -21.531 3.887 1 87.31 150 LEU B C 1
ATOM 3951 O O . LEU B 1 150 ? -9.062 -22.625 3.604 1 87.31 150 LEU B O 1
ATOM 3955 N N . ASN B 1 151 ? -7.473 -21.188 3.387 1 86.81 151 ASN B N 1
ATOM 3956 C CA . ASN B 1 151 ? -6.484 -22.094 2.814 1 86.81 151 ASN B CA 1
ATOM 3957 C C . ASN B 1 151 ? -5.125 -21.938 3.484 1 86.81 151 ASN B C 1
ATOM 3959 O O . ASN B 1 151 ? -5 -21.234 4.488 1 86.81 151 ASN B O 1
ATOM 3963 N N . ARG B 1 152 ? -4.176 -22.672 3.041 1 87.69 152 ARG B N 1
ATOM 3964 C CA . ARG B 1 152 ? -2.865 -22.688 3.682 1 87.69 152 ARG B CA 1
ATOM 3965 C C . ARG B 1 152 ? -2.254 -21.281 3.688 1 87.69 152 ARG B C 1
ATOM 3967 O O . ARG B 1 152 ? -1.736 -20.828 4.711 1 87.69 152 ARG B O 1
ATOM 3974 N N . LEU B 1 153 ? -2.344 -20.625 2.598 1 90.75 153 LEU B N 1
ATOM 3975 C CA . LEU B 1 153 ? -1.747 -19.297 2.488 1 90.75 153 LEU B CA 1
ATOM 3976 C C . LEU B 1 153 ? -2.463 -18.297 3.398 1 90.75 153 LEU B C 1
ATOM 3978 O O . LEU B 1 153 ? -1.818 -17.547 4.129 1 90.75 153 LEU B O 1
ATOM 3982 N N . SER B 1 154 ? -3.77 -18.234 3.283 1 92.5 154 SER B N 1
ATOM 3983 C CA . SER B 1 154 ? -4.516 -17.281 4.086 1 92.5 154 SER B CA 1
ATOM 3984 C C . SER B 1 154 ? -4.273 -17.5 5.574 1 92.5 154 SER B C 1
ATOM 3986 O O . SER B 1 154 ? -4.207 -16.531 6.344 1 92.5 154 SER B O 1
ATOM 3988 N N . ARG B 1 155 ? -4.129 -18.734 6.008 1 93.19 155 ARG B N 1
ATOM 3989 C CA . ARG B 1 155 ? -3.85 -19.031 7.41 1 93.19 155 ARG B CA 1
ATOM 3990 C C . ARG B 1 155 ? -2.508 -18.438 7.836 1 93.19 155 ARG B C 1
ATOM 3992 O O . ARG B 1 155 ? -2.387 -17.875 8.93 1 93.19 155 ARG B O 1
ATOM 3999 N N . VAL B 1 156 ? -1.549 -18.578 6.957 1 94.25 156 VAL B N 1
ATOM 4000 C CA . VAL B 1 156 ? -0.223 -18.047 7.254 1 94.25 156 VAL B CA 1
ATOM 4001 C C . VAL B 1 156 ? -0.285 -16.516 7.336 1 94.25 156 VAL B C 1
ATOM 4003 O O . VAL B 1 156 ? 0.237 -15.922 8.281 1 94.25 156 VAL B O 1
ATOM 4006 N N . VAL B 1 157 ? -0.928 -15.898 6.375 1 95.94 157 VAL B N 1
ATOM 4007 C CA . VAL B 1 157 ? -1.029 -14.445 6.301 1 95.94 157 VAL B CA 1
ATOM 4008 C C . VAL B 1 157 ? -1.787 -13.922 7.516 1 95.94 157 VAL B C 1
ATOM 4010 O O . VAL B 1 157 ? -1.344 -12.969 8.172 1 95.94 157 VAL B O 1
ATOM 4013 N N . LEU B 1 158 ? -2.9 -14.555 7.852 1 97.25 158 LEU B N 1
ATOM 4014 C CA . LEU B 1 158 ? -3.73 -14.109 8.961 1 97.25 158 LEU B CA 1
ATOM 4015 C C . LEU B 1 158 ? -3.029 -14.344 10.297 1 97.25 158 LEU B C 1
ATOM 4017 O O . LEU B 1 158 ? -3.189 -13.57 11.234 1 97.25 158 LEU B O 1
ATOM 4021 N N . HIS B 1 159 ? -2.283 -15.445 10.383 1 97.75 159 HIS B N 1
ATOM 4022 C CA . HIS B 1 159 ? -1.487 -15.68 11.578 1 97.75 159 HIS B CA 1
ATOM 4023 C C . HIS B 1 159 ? -0.448 -14.586 11.781 1 97.75 159 HIS B C 1
ATOM 4025 O O . HIS B 1 159 ? -0.305 -14.055 12.883 1 97.75 159 HIS B O 1
ATOM 4031 N N . ASN B 1 160 ? 0.308 -14.25 10.695 1 98.5 160 ASN B N 1
ATOM 4032 C CA . ASN B 1 160 ? 1.271 -13.156 10.766 1 98.5 160 ASN B CA 1
ATOM 4033 C C . ASN B 1 160 ? 0.605 -11.852 11.188 1 98.5 160 ASN B C 1
ATOM 4035 O O . ASN B 1 160 ? 1.13 -11.125 12.031 1 98.5 160 ASN B O 1
ATOM 4039 N N . ALA B 1 161 ? -0.558 -11.578 10.586 1 98.75 161 ALA B N 1
ATOM 4040 C CA . ALA B 1 161 ? -1.307 -10.367 10.922 1 98.75 161 ALA B CA 1
ATOM 4041 C C . ALA B 1 161 ? -1.675 -10.336 12.398 1 98.75 161 ALA B C 1
ATOM 4043 O O . ALA B 1 161 ? -1.557 -9.297 13.055 1 98.75 161 ALA B O 1
ATOM 4044 N N . ALA B 1 162 ? -2.09 -11.477 12.898 1 98.88 162 ALA B N 1
ATOM 4045 C CA . ALA B 1 162 ? -2.467 -11.602 14.305 1 98.88 162 ALA B CA 1
ATOM 4046 C C . ALA B 1 162 ? -1.281 -11.297 15.219 1 98.88 162 ALA B C 1
ATOM 4048 O O . ALA B 1 162 ? -1.414 -10.555 16.188 1 98.88 162 ALA B O 1
ATOM 4049 N N . GLN B 1 163 ? -0.122 -11.836 14.883 1 98.81 163 GLN B N 1
ATOM 4050 C CA . GLN B 1 163 ? 1.067 -11.602 15.695 1 98.81 163 GLN B CA 1
ATOM 4051 C C . GLN B 1 163 ? 1.498 -10.141 15.648 1 98.81 163 GLN B C 1
ATOM 4053 O O . GLN B 1 163 ? 1.897 -9.57 16.656 1 98.81 163 GLN B O 1
ATOM 4058 N N . ALA B 1 164 ? 1.4 -9.562 14.484 1 98.88 164 ALA B N 1
ATOM 4059 C CA . ALA B 1 164 ? 1.812 -8.172 14.305 1 98.88 164 ALA B CA 1
ATOM 4060 C C . ALA B 1 164 ? 0.952 -7.23 15.141 1 98.88 164 ALA B C 1
ATOM 4062 O O . ALA B 1 164 ? 1.476 -6.422 15.914 1 98.88 164 ALA B O 1
ATOM 4063 N N . ILE B 1 165 ? -0.387 -7.387 15.016 1 98.88 165 ILE B N 1
ATOM 4064 C CA . ILE B 1 165 ? -1.29 -6.457 15.688 1 98.88 165 ILE B CA 1
ATOM 4065 C C . ILE B 1 165 ? -1.222 -6.676 17.203 1 98.88 165 ILE B C 1
ATOM 4067 O O . ILE B 1 165 ? -1.287 -5.719 17.969 1 98.88 165 ILE B O 1
ATOM 4071 N N . ALA B 1 166 ? -1.11 -7.941 17.625 1 98.81 166 ALA B N 1
ATOM 4072 C CA . ALA B 1 166 ? -1.008 -8.242 19.047 1 98.81 166 ALA B CA 1
ATOM 4073 C C . ALA B 1 166 ? 0.289 -7.695 19.641 1 98.81 166 ALA B C 1
ATOM 4075 O O . ALA B 1 166 ? 0.297 -7.164 20.75 1 98.81 166 ALA B O 1
ATOM 4076 N N . GLY B 1 167 ? 1.396 -7.844 18.891 1 98.44 167 GLY B N 1
ATOM 4077 C CA . GLY B 1 167 ? 2.664 -7.289 19.344 1 98.44 167 GLY B CA 1
ATOM 4078 C C . GLY B 1 167 ? 2.625 -5.785 19.531 1 98.44 167 GLY B C 1
ATOM 4079 O O . GLY B 1 167 ? 3.113 -5.273 20.547 1 98.44 167 GLY B O 1
ATOM 4080 N N . MET B 1 168 ? 2.057 -5.055 18.578 1 98.56 168 MET B N 1
ATOM 4081 C CA . MET B 1 168 ? 1.953 -3.6 18.672 1 98.56 168 MET B CA 1
ATOM 4082 C C . MET B 1 168 ? 1.042 -3.184 19.812 1 98.56 168 MET B C 1
ATOM 4084 O O . MET B 1 168 ? 1.365 -2.264 20.562 1 98.56 168 MET B O 1
ATOM 4088 N N . ALA B 1 169 ? -0.078 -3.906 19.969 1 98.31 169 ALA B N 1
ATOM 4089 C CA . ALA B 1 169 ? -1.055 -3.559 21 1 98.31 169 ALA B CA 1
ATOM 4090 C C . ALA B 1 169 ? -0.495 -3.816 22.406 1 98.31 169 ALA B C 1
ATOM 4092 O O . ALA B 1 169 ? -0.812 -3.09 23.344 1 98.31 169 ALA B O 1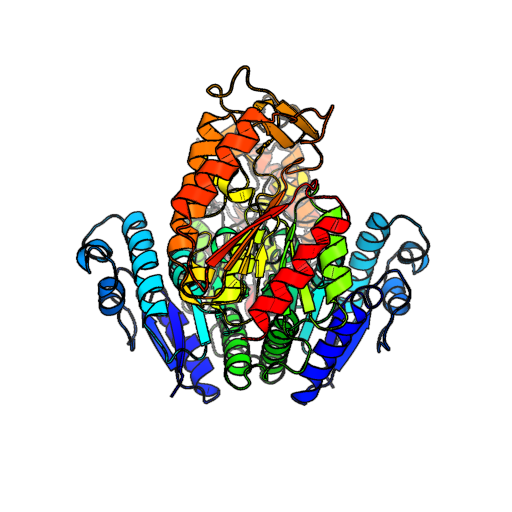
ATOM 4093 N N . ALA B 1 170 ? 0.316 -4.809 22.578 1 97.62 170 ALA B N 1
ATOM 4094 C CA . ALA B 1 170 ? 0.828 -5.234 23.875 1 97.62 170 ALA B CA 1
ATOM 4095 C C . ALA B 1 170 ? 1.875 -4.258 24.406 1 97.62 170 ALA B C 1
ATOM 4097 O O . ALA B 1 170 ? 2.066 -4.133 25.609 1 97.62 170 ALA B O 1
ATOM 4098 N N . ARG B 1 171 ? 2.598 -3.566 23.516 1 96.69 171 ARG B N 1
ATOM 4099 C CA . ARG B 1 171 ? 3.672 -2.666 23.922 1 96.69 171 ARG B CA 1
ATOM 4100 C C . ARG B 1 171 ? 3.566 -1.329 23.188 1 96.69 171 ARG B C 1
ATOM 4102 O O . ARG B 1 171 ? 4.363 -1.037 22.297 1 96.69 171 ARG B O 1
ATOM 4109 N N . PRO B 1 172 ? 2.658 -0.508 23.656 1 94.81 172 PRO B N 1
ATOM 4110 C CA . PRO B 1 172 ? 2.541 0.807 23.016 1 94.81 172 PRO B CA 1
ATOM 4111 C C . PRO B 1 172 ? 3.822 1.63 23.125 1 94.81 172 PRO B C 1
ATOM 4113 O O . PRO B 1 172 ? 4.625 1.417 24.047 1 94.81 172 PRO B O 1
ATOM 4116 N N . ALA B 1 173 ? 3.977 2.486 22.156 1 92.88 173 ALA B N 1
ATOM 4117 C CA . ALA B 1 173 ? 5.156 3.346 22.141 1 92.88 173 ALA B CA 1
ATOM 4118 C C . ALA B 1 173 ? 5.258 4.156 23.438 1 92.88 173 ALA B C 1
ATOM 4120 O O . ALA B 1 173 ? 4.25 4.645 23.953 1 92.88 173 ALA B O 1
ATOM 4121 N N . PRO B 1 174 ? 6.422 4.305 23.953 1 89.56 174 PRO B N 1
ATOM 4122 C CA . PRO B 1 174 ? 6.594 5.121 25.156 1 89.56 174 PRO B CA 1
ATOM 4123 C C . PRO B 1 174 ? 6.344 6.605 24.906 1 89.56 174 PRO B C 1
ATOM 4125 O O . PRO B 1 174 ? 6.41 7.059 23.75 1 89.56 174 PRO B O 1
ATOM 4128 N N . PRO B 1 175 ? 6.031 7.309 26.016 1 83 175 PRO B N 1
ATOM 4129 C CA . PRO B 1 175 ? 5.863 8.758 25.844 1 83 175 PRO B CA 1
ATOM 4130 C C . PRO B 1 175 ? 7.102 9.438 25.281 1 83 175 PRO B C 1
ATOM 4132 O O . PRO B 1 175 ? 8.219 8.945 25.453 1 83 175 PRO B O 1
ATOM 4135 N N . PRO B 1 176 ? 6.887 10.438 24.656 1 74.56 176 PRO B N 1
ATOM 4136 C CA . PRO B 1 176 ? 8 11.117 24 1 74.56 176 PRO B CA 1
ATOM 4137 C C . PRO B 1 176 ? 9.047 11.625 24.984 1 74.56 176 PRO B C 1
ATOM 4139 O O . PRO B 1 176 ? 8.703 12.062 26.078 1 74.56 176 PRO B O 1
ATOM 4142 N N . ASP B 1 177 ? 10.344 11.195 24.625 1 75.56 177 ASP B N 1
ATOM 4143 C CA . ASP B 1 177 ? 11.484 11.711 25.375 1 75.56 177 ASP B CA 1
ATOM 4144 C C . ASP B 1 177 ? 12.336 12.641 24.516 1 75.56 177 ASP B C 1
ATOM 4146 O O . ASP B 1 177 ? 12.852 12.227 23.469 1 75.56 177 ASP B O 1
ATOM 4150 N N . GLY B 1 178 ? 11.93 13.969 24.484 1 77.75 178 GLY B N 1
ATOM 4151 C CA . GLY B 1 178 ? 12.719 14.914 23.719 1 77.75 178 GLY B CA 1
ATOM 4152 C C . GLY B 1 178 ? 12.023 16.234 23.484 1 77.75 178 GLY B C 1
ATOM 4153 O O . GLY B 1 178 ? 11.148 16.625 24.266 1 77.75 178 GLY B O 1
ATOM 4154 N N . LYS B 1 179 ? 12.547 16.828 22.422 1 88.5 179 LYS B N 1
ATOM 4155 C CA . LYS B 1 179 ? 12 18.141 22.078 1 88.5 179 LYS B CA 1
ATOM 4156 C C . LYS B 1 179 ? 10.539 18.031 21.656 1 88.5 179 LYS B C 1
ATOM 4158 O O . LYS B 1 179 ? 10.164 17.094 20.953 1 88.5 179 LYS B O 1
ATOM 4163 N N . PRO B 1 180 ? 9.727 18.906 22.203 1 92.5 180 PRO B N 1
ATOM 4164 C CA . PRO B 1 180 ? 8.359 18.938 21.672 1 92.5 180 PRO B CA 1
ATOM 4165 C C . PRO B 1 180 ? 8.312 19.219 20.172 1 92.5 180 PRO B C 1
ATOM 4167 O O . PRO B 1 180 ? 9.102 20 19.672 1 92.5 180 PRO B O 1
ATOM 4170 N N . SER B 1 181 ? 7.395 18.594 19.5 1 93.56 181 SER B N 1
ATOM 4171 C CA . SER B 1 181 ? 7.281 18.75 18.062 1 93.56 181 SER B CA 1
ATOM 4172 C C . SER B 1 181 ? 6.336 19.891 17.688 1 93.56 181 SER B C 1
ATOM 4174 O O . SER B 1 181 ? 5.305 20.078 18.344 1 93.56 181 SER B O 1
ATOM 4176 N N . ILE B 1 182 ? 6.719 20.672 16.656 1 95.81 182 ILE B N 1
ATOM 4177 C CA . ILE B 1 182 ? 5.824 21.688 16.125 1 95.81 182 ILE B CA 1
ATOM 4178 C C . ILE B 1 182 ? 5.688 21.516 14.617 1 95.81 182 ILE B C 1
ATOM 4180 O O . ILE B 1 182 ? 6.633 21.078 13.945 1 95.81 182 ILE B O 1
ATOM 4184 N N . GLY B 1 183 ? 4.492 21.734 14.086 1 96.44 183 GLY B N 1
ATOM 4185 C CA . GLY B 1 183 ? 4.25 21.656 12.656 1 96.44 183 GLY B CA 1
ATOM 4186 C C . GLY B 1 183 ? 4.422 22.984 11.945 1 96.44 183 GLY B C 1
ATOM 4187 O O . GLY B 1 183 ? 3.945 24.016 12.43 1 96.44 183 GLY B O 1
ATOM 4188 N N . LEU B 1 184 ? 5.137 22.984 10.828 1 97.12 184 LEU B N 1
ATOM 4189 C CA . LEU B 1 184 ? 5.312 24.156 9.977 1 97.12 184 LEU B CA 1
ATOM 4190 C C . LEU B 1 184 ? 4.855 23.875 8.555 1 97.12 184 LEU B C 1
ATOM 4192 O O . LEU B 1 184 ? 5.152 22.812 8 1 97.12 184 LEU B O 1
ATOM 4196 N N . THR B 1 185 ? 4.062 24.734 7.957 1 97.88 185 THR B N 1
ATOM 4197 C CA . THR B 1 185 ? 3.682 24.562 6.562 1 97.88 185 THR B CA 1
ATOM 4198 C C . THR B 1 185 ? 4.555 25.406 5.645 1 97.88 185 THR B C 1
ATOM 4200 O O . THR B 1 185 ? 4.902 26.547 5.988 1 97.88 185 THR B O 1
ATOM 4203 N N . MET B 1 186 ? 4.836 24.828 4.496 1 97.12 186 MET B N 1
ATOM 4204 C CA . MET B 1 186 ? 5.777 25.453 3.576 1 97.12 186 MET B CA 1
ATOM 4205 C C . MET B 1 186 ? 5.363 25.234 2.127 1 97.12 186 MET B C 1
ATOM 4207 O O . MET B 1 186 ? 4.703 24.234 1.815 1 97.12 186 MET B O 1
ATOM 4211 N N . PHE B 1 187 ? 5.672 26.094 1.328 1 96.06 187 PHE B N 1
ATOM 4212 C CA . PHE B 1 187 ? 5.594 25.984 -0.124 1 96.06 187 PHE B CA 1
ATOM 4213 C C . PHE B 1 187 ? 6.828 26.594 -0.781 1 96.06 187 PHE B C 1
ATOM 4215 O O . PHE B 1 187 ? 7.625 27.25 -0.119 1 96.06 187 PHE B O 1
ATOM 4222 N N . GLY B 1 188 ? 7.121 26.297 -2.027 1 94.81 188 GLY B N 1
ATOM 4223 C CA . GLY B 1 188 ? 8.305 26.797 -2.701 1 94.81 188 GLY B CA 1
ATOM 4224 C C . GLY B 1 188 ? 8.461 28.312 -2.578 1 94.81 188 GLY B C 1
ATOM 4225 O O . GLY B 1 188 ? 9.578 28.812 -2.412 1 94.81 188 GLY B O 1
ATOM 4226 N N . VAL B 1 189 ? 7.441 29 -2.545 1 97 189 VAL B N 1
ATOM 4227 C CA . VAL B 1 189 ? 7.465 30.453 -2.596 1 97 189 VAL B CA 1
ATOM 4228 C C . VAL B 1 189 ? 7.508 31.016 -1.178 1 97 189 VAL B C 1
ATOM 4230 O O . VAL B 1 189 ? 7.52 32.25 -0.988 1 97 189 VAL B O 1
ATOM 4233 N N . THR B 1 190 ? 7.512 30.156 -0.159 1 97.5 190 THR B N 1
ATOM 4234 C CA . THR B 1 190 ? 7.66 30.594 1.222 1 97.5 190 THR B CA 1
ATOM 4235 C C . THR B 1 190 ? 8.828 29.891 1.898 1 97.5 190 THR B C 1
ATOM 4237 O O . THR B 1 190 ? 9 29.984 3.117 1 97.5 190 THR B O 1
ATOM 4240 N N . THR B 1 191 ? 9.625 29.172 1.143 1 96.06 191 THR B N 1
ATOM 4241 C CA . THR B 1 191 ? 10.711 28.328 1.639 1 96.06 191 THR B CA 1
ATOM 4242 C C . THR B 1 191 ? 11.688 29.156 2.479 1 96.06 191 THR B C 1
ATOM 4244 O O . THR B 1 191 ? 12.055 28.75 3.582 1 96.06 191 THR B O 1
ATOM 4247 N N . PRO B 1 192 ? 12.117 30.406 2.031 1 96.31 192 PRO B N 1
ATOM 4248 C CA . PRO B 1 192 ? 13.078 31.156 2.834 1 96.31 192 PRO B CA 1
ATOM 4249 C C . PRO B 1 192 ? 12.539 31.5 4.223 1 96.31 192 PRO B C 1
ATOM 4251 O O . PRO B 1 192 ? 13.266 31.391 5.215 1 96.31 192 PRO B O 1
ATOM 4254 N N . CYS B 1 193 ? 11.336 31.859 4.332 1 97.19 193 CYS B N 1
ATOM 4255 C CA . CYS B 1 193 ? 10.711 32.219 5.598 1 97.19 193 CYS B CA 1
ATOM 4256 C C . CYS B 1 193 ? 10.688 31.047 6.559 1 97.19 193 CYS B C 1
ATOM 4258 O O . CYS B 1 193 ? 11.18 31.141 7.684 1 97.19 193 CYS B O 1
ATOM 4260 N N . VAL B 1 194 ? 10.164 29.938 6.098 1 97.12 194 VAL B N 1
ATOM 4261 C CA . VAL B 1 194 ? 9.938 28.781 6.949 1 97.12 194 VAL B CA 1
ATOM 4262 C C . VAL B 1 194 ? 11.273 28.172 7.355 1 97.12 194 VAL B C 1
ATOM 4264 O O . VAL B 1 194 ? 11.438 27.703 8.484 1 97.12 194 VAL B O 1
ATOM 4267 N N . THR B 1 195 ? 12.227 28.203 6.438 1 95.81 195 THR B N 1
ATOM 4268 C CA . THR B 1 195 ? 13.562 27.719 6.766 1 95.81 195 THR B CA 1
ATOM 4269 C C . THR B 1 195 ? 14.18 28.547 7.895 1 95.81 195 THR B C 1
ATOM 4271 O O . THR B 1 195 ? 14.758 27.984 8.828 1 95.81 195 THR B O 1
ATOM 4274 N N . THR B 1 196 ? 14.07 29.812 7.824 1 96.62 196 THR B N 1
ATOM 4275 C CA . THR B 1 196 ? 14.594 30.703 8.852 1 96.62 196 THR B CA 1
ATOM 4276 C C . THR B 1 196 ? 13.93 30.438 10.195 1 96.62 196 THR B C 1
ATOM 4278 O O . THR B 1 196 ? 14.594 30.375 11.227 1 96.62 196 THR B O 1
ATOM 4281 N N . ILE B 1 197 ? 12.648 30.266 10.195 1 97.06 197 ILE B N 1
ATOM 4282 C CA . ILE B 1 197 ? 11.891 30 11.406 1 97.06 197 ILE B CA 1
ATOM 4283 C C . ILE B 1 197 ? 12.32 28.672 12.016 1 97.06 197 ILE B C 1
ATOM 4285 O O . ILE B 1 197 ? 12.602 28.594 13.211 1 97.06 197 ILE B O 1
ATOM 4289 N N . ALA B 1 198 ? 12.352 27.641 11.203 1 95.56 198 ALA B N 1
ATOM 4290 C CA . ALA B 1 198 ? 12.742 26.312 11.672 1 95.56 198 ALA B CA 1
ATOM 4291 C C . ALA B 1 198 ? 14.148 26.328 12.258 1 95.56 198 ALA B C 1
ATOM 4293 O O . ALA B 1 198 ? 14.391 25.719 13.305 1 95.56 198 ALA B O 1
ATOM 4294 N N . ASP B 1 199 ? 15.055 27.031 11.594 1 95.12 199 ASP B N 1
ATOM 4295 C CA . ASP B 1 199 ? 16.438 27.125 12.07 1 95.12 199 ASP B CA 1
ATOM 4296 C C . ASP B 1 199 ? 16.5 27.781 13.438 1 95.12 199 ASP B C 1
ATOM 4298 O O . ASP B 1 199 ? 17.281 27.375 14.305 1 95.12 199 ASP B O 1
ATOM 4302 N N . ALA B 1 200 ? 15.695 28.734 13.633 1 95.75 200 ALA B N 1
ATOM 4303 C CA . ALA B 1 200 ? 15.695 29.484 14.891 1 95.75 200 ALA B CA 1
ATOM 4304 C C . ALA B 1 200 ? 15.125 28.625 16.016 1 95.75 200 ALA B C 1
ATOM 4306 O O . ALA B 1 200 ? 15.492 28.812 17.188 1 95.75 200 ALA B O 1
ATOM 4307 N N . LEU B 1 201 ? 14.289 27.672 15.664 1 95.75 201 LEU B N 1
ATOM 4308 C CA . LEU B 1 201 ? 13.562 26.938 16.688 1 95.75 201 LEU B CA 1
ATOM 4309 C C . LEU B 1 201 ? 14.172 25.547 16.891 1 95.75 201 LEU B C 1
ATOM 4311 O O . LEU B 1 201 ? 13.852 24.859 17.859 1 95.75 201 LEU B O 1
ATOM 4315 N N . ARG B 1 202 ? 15.086 25.141 16.078 1 91.69 202 ARG B N 1
ATOM 4316 C CA . ARG B 1 202 ? 15.562 23.766 16.016 1 91.69 202 ARG B CA 1
ATOM 4317 C C . ARG B 1 202 ? 16.25 23.359 17.312 1 91.69 202 ARG B C 1
ATOM 4319 O O . ARG B 1 202 ? 16.297 22.172 17.641 1 91.69 202 ARG B O 1
ATOM 4326 N N . SER B 1 203 ? 16.797 24.312 18.047 1 92.62 203 SER B N 1
ATOM 4327 C CA . SER B 1 203 ? 17.5 23.984 19.281 1 92.62 203 SER B CA 1
ATOM 4328 C C . SER B 1 203 ? 16.516 23.625 20.391 1 92.62 203 SER B C 1
ATOM 4330 O O . SER B 1 203 ? 16.875 22.906 21.344 1 92.62 203 SER B O 1
ATOM 4332 N N . THR B 1 204 ? 15.242 24.016 20.281 1 93.31 204 THR B N 1
ATOM 4333 C CA . THR B 1 204 ? 14.281 23.844 21.375 1 93.31 204 THR B CA 1
ATOM 4334 C C . THR B 1 204 ? 13.133 22.953 20.938 1 93.31 204 THR B C 1
ATOM 4336 O O . THR B 1 204 ? 12.5 22.297 21.781 1 93.31 204 THR B O 1
ATOM 4339 N N . TYR B 1 205 ? 12.883 22.938 19.672 1 93.75 205 TYR B N 1
ATOM 4340 C CA . TYR B 1 205 ? 11.742 22.172 19.172 1 93.75 205 TYR B CA 1
ATOM 4341 C C . TYR B 1 205 ? 12.164 21.219 18.062 1 93.75 205 TYR B C 1
ATOM 4343 O O . TYR B 1 205 ? 13.172 21.453 17.391 1 93.75 205 TYR B O 1
ATOM 4351 N N . ASP B 1 206 ? 11.43 20.156 17.984 1 92.44 206 ASP B N 1
ATOM 4352 C CA . ASP B 1 206 ? 11.469 19.328 16.781 1 92.44 206 ASP B CA 1
ATOM 4353 C C . ASP B 1 206 ? 10.547 19.891 15.695 1 92.44 206 ASP B C 1
ATOM 4355 O O . ASP B 1 206 ? 9.336 19.656 15.719 1 92.44 206 ASP B O 1
ATOM 4359 N N . CYS B 1 207 ? 11.148 20.516 14.711 1 93.44 207 CYS B N 1
ATOM 4360 C CA . CYS B 1 207 ? 10.375 21.219 13.688 1 93.44 207 CYS B CA 1
ATOM 4361 C C . CYS B 1 207 ? 10.023 20.266 12.539 1 93.44 207 CYS B C 1
ATOM 4363 O O . CYS B 1 207 ? 10.898 19.828 11.805 1 93.44 207 CYS B O 1
ATOM 4365 N N . MET B 1 208 ? 8.75 19.984 12.375 1 93.69 208 MET B N 1
ATOM 4366 C CA . MET B 1 208 ? 8.266 19.172 11.266 1 93.69 208 MET B CA 1
ATOM 4367 C C . MET B 1 208 ? 7.676 20.047 10.164 1 93.69 208 MET B C 1
ATOM 4369 O O . MET B 1 208 ? 6.664 20.719 10.375 1 93.69 208 MET B O 1
ATOM 4373 N N . VAL B 1 209 ? 8.305 19.969 9.016 1 94.25 209 VAL B N 1
ATOM 4374 C CA . VAL B 1 209 ? 7.875 20.828 7.922 1 94.25 209 VAL B CA 1
ATOM 4375 C C . VAL B 1 209 ? 6.945 20.047 6.992 1 94.25 209 VAL B C 1
ATOM 4377 O O . VAL B 1 209 ? 7.281 18.953 6.539 1 94.25 209 VAL B O 1
ATOM 4380 N N . PHE B 1 210 ? 5.773 20.609 6.723 1 95.44 210 PHE B N 1
ATOM 4381 C CA . PHE B 1 210 ? 4.773 20.031 5.832 1 95.44 210 PHE B CA 1
ATOM 4382 C C . PHE B 1 210 ? 4.602 20.891 4.582 1 95.44 210 PHE B C 1
ATOM 4384 O O . PHE B 1 210 ? 4.207 22.062 4.676 1 95.44 210 PHE B O 1
ATOM 4391 N N . HIS B 1 211 ? 4.852 20.266 3.455 1 95.06 211 HIS B N 1
ATOM 4392 C CA . HIS B 1 211 ? 4.629 21.016 2.221 1 95.06 211 HIS B CA 1
ATOM 4393 C C . HIS B 1 211 ? 3.137 21.188 1.945 1 95.06 211 HIS B C 1
ATOM 4395 O O . HIS B 1 211 ? 2.396 20.203 1.882 1 95.06 211 HIS B O 1
ATOM 4401 N N . ALA B 1 212 ? 2.75 22.406 1.734 1 96.12 212 ALA B N 1
ATOM 4402 C CA . ALA B 1 212 ? 1.34 22.75 1.575 1 96.12 212 ALA B CA 1
ATOM 4403 C C . ALA B 1 212 ? 0.842 22.391 0.177 1 96.12 212 ALA B C 1
ATOM 4405 O O . ALA B 1 212 ? 0.459 23.281 -0.594 1 96.12 212 ALA B O 1
ATOM 4406 N N . THR B 1 213 ? 0.709 21.094 -0.127 1 93.69 213 THR B N 1
ATOM 4407 C CA . THR B 1 213 ? 0.326 20.578 -1.436 1 93.69 213 THR B CA 1
ATOM 4408 C C . THR B 1 213 ? -0.994 19.828 -1.352 1 93.69 213 THR B C 1
ATOM 4410 O O . THR B 1 213 ? -1.205 18.859 -2.084 1 93.69 213 THR B O 1
ATOM 4413 N N . GLY B 1 214 ? -1.774 20.188 -0.411 1 92.94 214 GLY B N 1
ATOM 4414 C CA . GLY B 1 214 ? -2.986 19.438 -0.134 1 92.94 214 GLY B CA 1
ATOM 4415 C C . GLY B 1 214 ? -2.812 18.406 0.97 1 92.94 214 GLY B C 1
ATOM 4416 O O . GLY B 1 214 ? -3.344 18.578 2.07 1 92.94 214 GLY B O 1
ATOM 4417 N N . THR B 1 215 ? -1.933 17.547 0.809 1 91.25 215 THR B N 1
ATOM 4418 C CA . THR B 1 215 ? -1.659 16.484 1.768 1 91.25 215 THR B CA 1
ATOM 4419 C C . THR B 1 215 ? -0.909 17.031 2.98 1 91.25 215 THR B C 1
ATOM 4421 O O . THR B 1 215 ? -1.07 16.531 4.094 1 91.25 215 THR B O 1
ATOM 4424 N N . GLY B 1 216 ? -0.091 18.016 2.773 1 93.88 216 GLY B N 1
ATOM 4425 C CA . GLY B 1 216 ? 0.7 18.562 3.865 1 93.88 216 GLY B CA 1
ATOM 4426 C C . GLY B 1 216 ? -0.145 19.125 4.988 1 93.88 216 GLY B C 1
ATOM 4427 O O . GLY B 1 216 ? 0.008 18.75 6.148 1 93.88 216 GLY B O 1
ATOM 4428 N N . GLY B 1 217 ? -1.035 20.016 4.641 1 96.06 217 GLY B N 1
ATOM 4429 C CA . GLY B 1 217 ? -1.933 20.562 5.637 1 96.06 217 GLY B CA 1
ATOM 4430 C C . GLY B 1 217 ? -2.756 19.516 6.355 1 96.06 217 GLY B C 1
ATOM 4431 O O . GLY B 1 217 ? -2.906 19.562 7.578 1 96.06 217 GLY B O 1
ATOM 4432 N N . ARG B 1 218 ? -3.213 18.594 5.617 1 95.94 218 ARG B N 1
ATOM 4433 C CA . ARG B 1 218 ? -4.023 17.516 6.191 1 95.94 218 ARG B CA 1
ATOM 4434 C C . ARG B 1 218 ? -3.203 16.672 7.156 1 95.94 218 ARG B C 1
ATOM 4436 O O . ARG B 1 218 ? -3.686 16.297 8.227 1 95.94 218 ARG B O 1
ATOM 4443 N N . SER B 1 219 ? -1.982 16.391 6.762 1 95.44 219 SER B N 1
ATOM 4444 C CA . SER B 1 219 ? -1.094 15.609 7.617 1 95.44 219 SER B CA 1
ATOM 4445 C C . SER B 1 219 ? -0.781 16.359 8.914 1 95.44 219 SER B C 1
ATOM 4447 O O . SER B 1 219 ? -0.804 15.766 9.992 1 95.44 219 SER B O 1
ATOM 4449 N N . MET B 1 220 ? -0.481 17.594 8.789 1 96.75 220 MET B N 1
ATOM 4450 C CA . MET B 1 220 ? -0.192 18.422 9.953 1 96.75 220 MET B CA 1
ATOM 4451 C C . MET B 1 220 ? -1.366 18.406 10.93 1 96.75 220 MET B C 1
ATOM 4453 O O . MET B 1 220 ? -1.181 18.219 12.133 1 96.75 220 MET B O 1
ATOM 4457 N N . GLU B 1 221 ? -2.496 18.594 10.453 1 97.31 221 GLU B N 1
ATOM 4458 C CA . GLU B 1 221 ? -3.678 18.656 11.305 1 97.31 221 GLU B CA 1
ATOM 4459 C C . GLU B 1 221 ? -3.973 17.297 11.93 1 97.31 221 GLU B C 1
ATOM 4461 O O . GLU B 1 221 ? -4.434 17.219 13.07 1 97.31 221 GLU B O 1
ATOM 4466 N N . LYS B 1 222 ? -3.73 16.25 11.148 1 96.31 222 LYS B N 1
ATOM 4467 C CA . LYS B 1 222 ? -3.896 14.906 11.711 1 96.31 222 LYS B CA 1
ATOM 4468 C C . LYS B 1 222 ? -2.938 14.68 12.883 1 96.31 222 LYS B C 1
ATOM 4470 O O . LYS B 1 222 ? -3.311 14.078 13.891 1 96.31 222 LYS B O 1
ATOM 4475 N N . LEU B 1 223 ? -1.712 15.102 12.758 1 96.25 223 LEU B N 1
ATOM 4476 C CA . LEU B 1 223 ? -0.759 15.016 13.859 1 96.25 223 LEU B CA 1
ATOM 4477 C C . LEU B 1 223 ? -1.248 15.812 15.062 1 96.25 223 LEU B C 1
ATOM 4479 O O . LEU B 1 223 ? -1.143 15.352 16.203 1 96.25 223 LEU B O 1
ATOM 4483 N N . ALA B 1 224 ? -1.787 16.969 14.812 1 96.75 224 ALA B N 1
ATOM 4484 C CA . ALA B 1 224 ? -2.328 17.797 15.883 1 96.75 224 ALA B CA 1
ATOM 4485 C C . ALA B 1 224 ? -3.461 17.078 16.609 1 96.75 224 ALA B C 1
ATOM 4487 O O . ALA B 1 224 ? -3.432 16.953 17.844 1 96.75 224 ALA B O 1
ATOM 4488 N N . ASP B 1 225 ? -4.359 16.5 15.82 1 96.06 225 ASP B N 1
ATOM 4489 C CA . ASP B 1 225 ? -5.5 15.781 16.375 1 96.06 225 ASP B CA 1
ATOM 4490 C C . ASP B 1 225 ? -5.043 14.562 17.172 1 96.06 225 ASP B C 1
ATOM 4492 O O . ASP B 1 225 ? -5.723 14.133 18.109 1 96.06 225 ASP B O 1
ATOM 4496 N N . SER B 1 226 ? -3.912 14.062 16.812 1 94.62 226 SER B N 1
ATOM 4497 C CA . SER B 1 226 ? -3.422 12.828 17.422 1 94.62 226 SER B CA 1
ATOM 4498 C C . SER B 1 226 ? -2.537 13.125 18.625 1 94.62 226 SER B C 1
ATOM 4500 O O . SER B 1 226 ? -1.92 12.211 19.188 1 94.62 226 SER B O 1
ATOM 4502 N N . GLY B 1 227 ? -2.379 14.406 18.938 1 93.38 227 GLY B N 1
ATOM 4503 C CA . GLY B 1 227 ? -1.615 14.789 20.125 1 93.38 227 GLY B CA 1
ATOM 4504 C C . GLY B 1 227 ? -0.115 14.703 19.906 1 93.38 227 GLY B C 1
ATOM 4505 O O . GLY B 1 227 ? 0.647 14.609 20.875 1 93.38 227 GLY B O 1
ATOM 4506 N N . LEU B 1 228 ? 0.32 14.82 18.656 1 93.25 228 LEU B N 1
ATOM 4507 C CA . LEU B 1 228 ? 1.731 14.609 18.359 1 93.25 228 LEU B CA 1
ATOM 4508 C C . LEU B 1 228 ? 2.432 15.93 18.062 1 93.25 228 LEU B C 1
ATOM 4510 O O . LEU B 1 228 ? 3.623 15.953 17.75 1 93.25 228 LEU B O 1
ATOM 4514 N N . LEU B 1 229 ? 1.689 17.016 18.188 1 94.81 229 LEU B N 1
ATOM 4515 C CA . LEU B 1 229 ? 2.256 18.359 18.062 1 94.81 229 LEU B CA 1
ATOM 4516 C C . LEU B 1 229 ? 2.004 19.188 19.312 1 94.81 229 LEU B C 1
ATOM 4518 O O . LEU B 1 229 ? 0.952 19.062 19.938 1 94.81 229 LEU B O 1
ATOM 4522 N N . SER B 1 230 ? 2.977 20.031 19.641 1 95.31 230 SER B N 1
ATOM 4523 C CA . SER B 1 230 ? 2.828 20.938 20.766 1 95.31 230 SER B CA 1
ATOM 4524 C C . SER B 1 230 ? 2.402 22.328 20.297 1 95.31 230 SER B C 1
ATOM 4526 O O . SER B 1 230 ? 2.086 23.188 21.125 1 95.31 230 SER B O 1
ATOM 4528 N N . GLY B 1 231 ? 2.352 22.547 19.047 1 97 231 GLY B N 1
ATOM 4529 C CA . GLY B 1 231 ? 1.953 23.797 18.438 1 97 231 GLY B CA 1
ATOM 4530 C C . GLY B 1 231 ? 2.141 23.797 16.922 1 97 231 GLY B C 1
ATOM 4531 O O . GLY B 1 231 ? 2.641 22.828 16.359 1 97 231 GLY B O 1
ATOM 4532 N N . VAL B 1 232 ? 1.655 24.891 16.297 1 98 232 VAL B N 1
ATOM 4533 C CA . VAL B 1 232 ? 1.672 24.969 14.836 1 98 232 VAL B CA 1
ATOM 4534 C C . VAL B 1 232 ? 2.084 26.359 14.391 1 98 232 VAL B C 1
ATOM 4536 O O . VAL B 1 232 ? 1.618 27.359 14.945 1 98 232 VAL B O 1
ATOM 4539 N N . ILE B 1 233 ? 3.029 26.422 13.469 1 98.25 233 ILE B N 1
ATOM 4540 C CA . ILE B 1 233 ? 3.361 27.641 12.734 1 98.25 233 ILE B CA 1
ATOM 4541 C C . ILE B 1 233 ? 2.965 27.484 11.273 1 98.25 233 ILE B C 1
ATOM 4543 O O . ILE B 1 233 ? 3.762 27.016 10.453 1 98.25 233 ILE B O 1
ATOM 4547 N N . ASP B 1 234 ? 1.783 27.953 10.961 1 98.31 234 ASP B N 1
ATOM 4548 C CA . ASP B 1 234 ? 1.1 27.75 9.688 1 98.31 234 ASP B CA 1
ATOM 4549 C C . ASP B 1 234 ? 1.287 28.953 8.766 1 98.31 234 ASP B C 1
ATOM 4551 O O . ASP B 1 234 ? 0.324 29.656 8.445 1 98.31 234 ASP B O 1
ATOM 4555 N N . ILE B 1 235 ? 2.51 29.031 8.219 1 98.25 235 ILE B N 1
ATOM 4556 C CA . ILE B 1 235 ? 2.891 30.203 7.418 1 98.25 235 ILE B CA 1
ATOM 4557 C C . ILE B 1 235 ? 2.199 30.141 6.059 1 98.25 235 ILE B C 1
ATOM 4559 O O . ILE B 1 235 ? 1.829 31.172 5.496 1 98.25 235 ILE B O 1
ATOM 4563 N N . THR B 1 236 ? 2.105 28.953 5.508 1 98.38 236 THR B N 1
ATOM 4564 C CA . THR B 1 236 ? 1.635 28.75 4.141 1 98.38 236 THR B CA 1
ATOM 4565 C C . THR B 1 236 ? 0.24 28.125 4.137 1 98.38 236 THR B C 1
ATOM 4567 O O . THR B 1 236 ? 0.099 26.906 4.199 1 98.38 236 THR B O 1
ATOM 4570 N N . THR B 1 237 ? -0.772 28.906 3.893 1 98.62 237 THR B N 1
ATOM 4571 C CA . THR B 1 237 ? -2.156 28.453 3.969 1 98.62 237 THR B CA 1
ATOM 4572 C C . THR B 1 237 ? -2.771 28.359 2.576 1 98.62 237 THR B C 1
ATOM 4574 O O . THR B 1 237 ? -3.994 28.422 2.428 1 98.62 237 THR B O 1
ATOM 4577 N N . THR B 1 238 ? -1.975 28.125 1.584 1 98.62 238 THR B N 1
ATOM 4578 C CA . THR B 1 238 ? -2.322 28.203 0.17 1 98.62 238 THR B CA 1
ATOM 4579 C C . THR B 1 238 ? -3.344 27.125 -0.19 1 98.62 238 THR B C 1
ATOM 4581 O O . THR B 1 238 ? -4.074 27.25 -1.175 1 98.62 238 THR B O 1
ATOM 4584 N N . GLU B 1 239 ? -3.439 26.031 0.573 1 98.5 239 GLU B N 1
ATOM 4585 C CA . GLU B 1 239 ? -4.355 24.938 0.265 1 98.5 239 GLU B CA 1
ATOM 4586 C C . GLU B 1 239 ? -5.809 25.391 0.326 1 98.5 239 GLU B C 1
ATOM 4588 O O . GLU B 1 239 ? -6.688 24.781 -0.281 1 98.5 239 GLU B O 1
ATOM 4593 N N . VAL B 1 240 ? -6.082 26.484 1.011 1 98.69 240 VAL B N 1
ATOM 4594 C CA . VAL B 1 240 ? -7.414 27.078 1.102 1 98.69 240 VAL B CA 1
ATOM 4595 C C . VAL B 1 240 ? -7.828 27.625 -0.258 1 98.69 240 VAL B C 1
ATOM 4597 O O . VAL B 1 240 ? -8.984 27.516 -0.659 1 98.69 240 VAL B O 1
ATOM 4600 N N . CYS B 1 241 ? -6.879 28.266 -0.99 1 98.69 241 CYS B N 1
ATOM 4601 C CA . CYS B 1 241 ? -7.172 28.781 -2.322 1 98.69 241 CYS B CA 1
ATOM 4602 C C . CYS B 1 241 ? -7.664 27.672 -3.242 1 98.69 241 CYS B C 1
ATOM 4604 O O . CYS B 1 241 ? -8.672 27.844 -3.934 1 98.69 241 CYS B O 1
ATOM 4606 N N . ASP B 1 242 ? -6.926 26.578 -3.164 1 98.56 242 ASP B N 1
ATOM 4607 C CA . ASP B 1 242 ? -7.27 25.469 -4.043 1 98.56 242 ASP B CA 1
ATOM 4608 C C . ASP B 1 242 ? -8.617 24.859 -3.656 1 98.56 242 ASP B C 1
ATOM 4610 O O . ASP B 1 242 ? -9.383 24.422 -4.523 1 98.56 242 ASP B O 1
ATOM 4614 N N . LEU B 1 243 ? -8.898 24.75 -2.402 1 98.44 243 LEU B N 1
ATOM 4615 C CA . LEU B 1 243 ? -10.188 24.234 -1.932 1 98.44 243 LEU B CA 1
ATOM 4616 C C . LEU B 1 243 ? -11.336 25.094 -2.457 1 98.44 243 LEU B C 1
ATOM 4618 O O . LEU B 1 243 ? -12.312 24.562 -2.988 1 98.44 243 LEU B O 1
ATOM 4622 N N . LEU B 1 244 ? -11.203 26.406 -2.422 1 98.56 244 LEU B N 1
ATOM 4623 C CA . LEU B 1 244 ? -12.312 27.328 -2.693 1 98.56 244 LEU B CA 1
ATOM 4624 C C . LEU B 1 244 ? -12.461 27.562 -4.191 1 98.56 244 LEU B C 1
ATOM 4626 O O . LEU B 1 244 ? -13.562 27.844 -4.672 1 98.56 244 LEU B O 1
ATOM 4630 N N . LEU B 1 245 ? -11.359 27.469 -4.922 1 98.38 245 LEU B N 1
ATOM 4631 C CA . LEU B 1 245 ? -11.398 27.922 -6.309 1 98.38 245 LEU B CA 1
ATOM 4632 C C . LEU B 1 245 ? -11.148 26.766 -7.266 1 98.38 245 LEU B C 1
A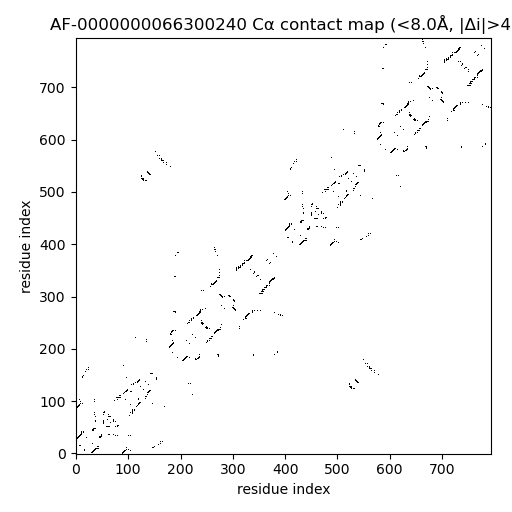TOM 4634 O O . LEU B 1 245 ? -10.945 26.969 -8.461 1 98.38 245 LEU B O 1
ATOM 4638 N N . GLY B 1 246 ? -11.117 25.562 -6.699 1 97.44 246 GLY B N 1
ATOM 4639 C CA . GLY B 1 246 ? -11.086 24.391 -7.547 1 97.44 246 GLY B CA 1
ATOM 4640 C C . GLY B 1 246 ? -9.688 24.031 -8.023 1 97.44 246 GLY B C 1
ATOM 4641 O O . GLY B 1 246 ? -9.516 23.531 -9.133 1 97.44 246 GLY B O 1
ATOM 4642 N N . GLY B 1 247 ? -8.727 24.391 -7.27 1 97.81 247 GLY B N 1
ATOM 4643 C CA . GLY B 1 247 ? -7.371 23.984 -7.594 1 97.81 247 GLY B CA 1
ATOM 4644 C C . GLY B 1 247 ? -7.117 22.516 -7.332 1 97.81 247 GLY B C 1
ATOM 4645 O O . GLY B 1 247 ? -8.023 21.781 -6.938 1 97.81 247 GLY B O 1
ATOM 4646 N N . VAL B 1 248 ? -5.875 22.062 -7.566 1 96.62 248 VAL B N 1
ATOM 4647 C CA . VAL B 1 248 ? -5.598 20.625 -7.59 1 96.62 248 VAL B CA 1
ATOM 4648 C C . VAL B 1 248 ? -4.879 20.219 -6.305 1 96.62 248 VAL B C 1
ATOM 4650 O O . VAL B 1 248 ? -4.625 19.031 -6.082 1 96.62 248 VAL B O 1
ATOM 4653 N N . LEU B 1 249 ? -4.523 21.125 -5.375 1 97.31 249 LEU B N 1
ATOM 4654 C CA . LEU B 1 249 ? -3.877 20.844 -4.098 1 97.31 249 LEU B CA 1
ATOM 4655 C C . LEU B 1 249 ? -4.719 21.359 -2.936 1 97.31 249 LEU B C 1
ATOM 4657 O O . LEU B 1 249 ? -4.227 22.125 -2.1 1 97.31 249 LEU B O 1
ATOM 4661 N N . PRO B 1 250 ? -5.922 20.922 -2.83 1 97.62 250 PRO B N 1
ATOM 4662 C CA . PRO B 1 250 ? -6.863 21.531 -1.888 1 97.62 250 PRO B CA 1
ATOM 4663 C C . PRO B 1 250 ? -6.707 20.984 -0.467 1 97.62 250 PRO B C 1
ATOM 4665 O O . PRO B 1 250 ? -6.309 19.828 -0.279 1 97.62 250 PRO B O 1
ATOM 4668 N N . ALA B 1 251 ? -6.984 21.844 0.462 1 96.94 251 ALA B N 1
ATOM 4669 C CA . ALA B 1 251 ? -7.336 21.391 1.808 1 96.94 251 ALA B CA 1
ATOM 4670 C C . ALA B 1 251 ? -8.719 20.75 1.829 1 96.94 251 ALA B C 1
ATOM 4672 O O . ALA B 1 251 ? -9.352 20.594 0.784 1 96.94 251 ALA B O 1
ATOM 4673 N N . THR B 1 252 ? -9.109 20.281 2.963 1 96.06 252 THR B N 1
ATOM 4674 C CA . THR B 1 252 ? -10.484 19.844 3.154 1 96.06 252 THR B CA 1
ATOM 4675 C C . THR B 1 252 ? -11.297 20.906 3.879 1 96.06 252 THR B C 1
ATOM 4677 O O . THR B 1 252 ? -10.742 21.906 4.352 1 96.06 252 THR B O 1
ATOM 4680 N N . GLU B 1 253 ? -12.594 20.656 3.957 1 96.88 253 GLU B N 1
ATOM 4681 C CA . GLU B 1 253 ? -13.484 21.578 4.652 1 96.88 253 GLU B CA 1
ATOM 4682 C C . GLU B 1 253 ? -13.148 21.656 6.137 1 96.88 253 GLU B C 1
ATOM 4684 O O . GLU B 1 253 ? -13.555 22.594 6.82 1 96.88 253 GLU B O 1
ATOM 4689 N N . ASP B 1 254 ? -12.375 20.75 6.594 1 96.5 254 ASP B N 1
ATOM 4690 C CA . ASP B 1 254 ? -12.055 20.719 8.016 1 96.5 254 ASP B CA 1
ATOM 4691 C C . ASP B 1 254 ? -10.758 21.469 8.305 1 96.5 254 ASP B C 1
ATOM 4693 O O . ASP B 1 254 ? -10.273 21.469 9.438 1 96.5 254 ASP B O 1
ATOM 4697 N N . ARG B 1 255 ? -10.18 22.094 7.281 1 98.06 255 ARG B N 1
ATOM 4698 C CA . ARG B 1 255 ? -8.938 22.828 7.488 1 98.06 255 ARG B CA 1
ATOM 4699 C C . ARG B 1 255 ? -9.078 23.828 8.625 1 98.06 255 ARG B C 1
ATOM 4701 O O . ARG B 1 255 ? -10.094 24.531 8.727 1 98.06 255 ARG B O 1
ATOM 4708 N N . PHE B 1 256 ? -8.133 23.906 9.594 1 98.25 256 PHE B N 1
ATOM 4709 C CA . PHE B 1 256 ? -8.086 24.688 10.82 1 98.25 256 PHE B CA 1
ATOM 4710 C C . PHE B 1 256 ? -8.922 24.047 11.914 1 98.25 256 PHE B C 1
ATOM 4712 O O . PHE B 1 256 ? -8.906 24.484 13.062 1 98.25 256 PHE B O 1
ATOM 4719 N N . GLY B 1 257 ? -9.633 22.984 11.609 1 97.75 257 GLY B N 1
ATOM 4720 C CA . GLY B 1 257 ? -10.492 22.328 12.586 1 97.75 257 GLY B CA 1
ATOM 4721 C C . GLY B 1 257 ? -9.719 21.672 13.711 1 97.75 257 GLY B C 1
ATOM 4722 O O . GLY B 1 257 ? -10.125 21.734 14.867 1 97.75 257 GLY B O 1
ATOM 4723 N N . ALA B 1 258 ? -8.656 21 13.383 1 97.44 258 ALA B N 1
ATOM 4724 C CA . ALA B 1 258 ? -7.82 20.359 14.391 1 97.44 258 ALA B CA 1
ATOM 4725 C C . ALA B 1 258 ? -7.305 21.391 15.398 1 97.44 258 ALA B C 1
ATOM 4727 O O . ALA B 1 258 ? -7.168 21.094 16.594 1 97.44 258 ALA B O 1
ATOM 4728 N N . ILE B 1 259 ? -6.992 22.594 14.883 1 97.62 259 ILE B N 1
ATOM 4729 C CA . ILE B 1 259 ? -6.508 23.672 15.742 1 97.62 259 ILE B CA 1
ATOM 4730 C C . ILE B 1 259 ? -7.602 24.062 16.734 1 97.62 259 ILE B C 1
ATOM 4732 O O . ILE B 1 259 ? -7.34 24.25 17.922 1 97.62 259 ILE B O 1
ATOM 4736 N N . ALA B 1 260 ? -8.789 24.188 16.219 1 97.56 260 ALA B N 1
ATOM 4737 C CA . ALA B 1 260 ? -9.93 24.547 17.047 1 97.56 260 ALA B CA 1
ATOM 4738 C C . ALA B 1 260 ? -10.195 23.484 18.109 1 97.56 260 ALA B C 1
ATOM 4740 O O . ALA B 1 260 ? -10.406 23.797 19.281 1 97.56 260 ALA B O 1
ATOM 4741 N N . ARG B 1 261 ? -10.141 22.203 17.734 1 96.31 261 ARG B N 1
ATOM 4742 C CA . ARG B 1 261 ? -10.5 21.109 18.609 1 96.31 261 ARG B CA 1
ATOM 4743 C C . ARG B 1 261 ? -9.438 20.891 19.688 1 96.31 261 ARG B C 1
ATOM 4745 O O . ARG B 1 261 ? -9.758 20.562 20.828 1 96.31 261 ARG B O 1
ATOM 4752 N N . THR B 1 262 ? -8.156 21.141 19.406 1 96.56 262 THR B N 1
ATOM 4753 C CA . THR B 1 262 ? -7.07 20.781 20.312 1 96.56 262 THR B CA 1
ATOM 4754 C C . THR B 1 262 ? -6.68 21.969 21.188 1 96.56 262 THR B C 1
ATOM 4756 O O . THR B 1 262 ? -6.098 21.797 22.266 1 96.56 262 THR B O 1
ATOM 4759 N N . GLY B 1 263 ? -6.902 23.172 20.656 1 96.81 263 GLY B N 1
ATOM 4760 C CA . GLY B 1 263 ? -6.516 24.375 21.391 1 96.81 263 GLY B CA 1
ATOM 4761 C C . GLY B 1 263 ? -5.016 24.609 21.406 1 96.81 263 GLY B C 1
ATOM 4762 O O . GLY B 1 263 ? -4.504 25.328 22.266 1 96.81 263 GLY B O 1
ATOM 4763 N N . LEU B 1 264 ? -4.281 24.031 20.5 1 96.75 264 LEU B N 1
ATOM 4764 C CA . LEU B 1 264 ? -2.832 24.188 20.406 1 96.75 264 LEU B CA 1
ATOM 4765 C C . LEU B 1 264 ? -2.457 25.609 20.047 1 96.75 264 LEU B C 1
ATOM 4767 O O . LEU B 1 264 ? -3.182 26.281 19.297 1 96.75 264 LEU B O 1
ATOM 4771 N N . PRO B 1 265 ? -1.282 26.094 20.609 1 97.94 265 PRO B N 1
ATOM 4772 C CA . PRO B 1 265 ? -0.785 27.375 20.109 1 97.94 265 PRO B CA 1
ATOM 4773 C C . PRO B 1 265 ? -0.61 27.406 18.594 1 97.94 265 PRO B C 1
ATOM 4775 O O . PRO B 1 265 ? -0.013 26.484 18.031 1 97.94 265 PRO B O 1
ATOM 4778 N N . TYR B 1 266 ? -1.171 28.453 18.016 1 98.31 266 TYR B N 1
ATOM 4779 C CA . TYR B 1 266 ? -1.201 28.547 16.562 1 98.31 266 TYR B CA 1
ATOM 4780 C C . TYR B 1 266 ? -0.723 29.906 16.078 1 98.31 266 TYR B C 1
ATOM 4782 O O . TYR B 1 266 ? -1.296 30.938 16.453 1 98.31 266 TYR B O 1
ATOM 4790 N N . VAL B 1 267 ? 0.379 29.922 15.328 1 98.56 267 VAL B N 1
ATOM 4791 C CA . VAL B 1 267 ? 0.78 31.109 14.57 1 98.56 267 VAL B CA 1
ATOM 4792 C C . VAL B 1 267 ? 0.479 30.891 13.086 1 98.56 267 VAL B C 1
ATOM 4794 O O . VAL B 1 267 ? 0.948 29.938 12.484 1 98.56 267 VAL B O 1
ATOM 4797 N N . GLY B 1 268 ? -0.334 31.734 12.539 1 98.25 268 GLY B N 1
ATOM 4798 C CA . GLY B 1 268 ? -0.703 31.609 11.141 1 98.25 268 GLY B CA 1
ATOM 4799 C C . GLY B 1 268 ? -0.303 32.812 10.305 1 98.25 268 GLY B C 1
ATOM 4800 O O . GLY B 1 268 ? 0.042 33.875 10.852 1 98.25 268 GLY B O 1
ATOM 4801 N N . SER B 1 269 ? -0.267 32.625 9 1 98.62 269 SER B N 1
ATOM 4802 C CA . SER B 1 269 ? -0.056 33.719 8.055 1 98.62 269 SER B CA 1
ATOM 4803 C C . SER B 1 269 ? -0.74 33.438 6.723 1 98.62 269 SER B C 1
ATOM 4805 O O . SER B 1 269 ? -1.517 32.469 6.602 1 98.62 269 SER B O 1
ATOM 4807 N N . VAL B 1 270 ? -0.513 34.281 5.738 1 98.69 270 VAL B N 1
ATOM 4808 C CA . VAL B 1 270 ? -1.243 34.281 4.477 1 98.69 270 VAL B CA 1
ATOM 4809 C C . VAL B 1 270 ? -0.321 33.844 3.348 1 98.69 270 VAL B C 1
ATOM 4811 O O . VAL B 1 270 ? -0.438 34.312 2.213 1 98.69 270 VAL B O 1
ATOM 4814 N N . GLY B 1 271 ? 0.575 32.938 3.691 1 98.5 271 GLY B N 1
ATOM 4815 C CA . GLY B 1 271 ? 1.552 32.5 2.703 1 98.5 271 GLY B CA 1
ATOM 4816 C C . GLY B 1 271 ? 0.921 31.875 1.472 1 98.5 271 GLY B C 1
ATOM 4817 O O . GLY B 1 271 ? 0.193 30.891 1.572 1 98.5 271 GLY B O 1
ATOM 4818 N N . ALA B 1 272 ? 1.24 32.406 0.354 1 98.62 272 ALA B N 1
ATOM 4819 C CA . ALA B 1 272 ? 0.896 31.906 -0.974 1 98.62 272 ALA B CA 1
ATOM 4820 C C . ALA B 1 272 ? -0.615 31.922 -1.19 1 98.62 272 ALA B C 1
ATOM 4822 O O . ALA B 1 272 ? -1.147 31.094 -1.942 1 98.62 272 ALA B O 1
ATOM 4823 N N . LEU B 1 273 ? -1.318 32.812 -0.55 1 98.81 273 LEU B N 1
ATOM 4824 C CA . LEU B 1 273 ? -2.75 32.938 -0.793 1 98.81 273 LEU B CA 1
ATOM 4825 C C . LEU B 1 273 ? -3.016 33.75 -2.059 1 98.81 273 LEU B C 1
ATOM 4827 O O . LEU B 1 273 ? -4.172 33.969 -2.439 1 98.81 273 LEU B O 1
ATOM 4831 N N . ASP B 1 274 ? -1.965 34.125 -2.76 1 98.75 274 ASP B N 1
ATOM 4832 C CA . ASP B 1 274 ? -2.078 34.844 -4.023 1 98.75 274 ASP B CA 1
ATOM 4833 C C . ASP B 1 274 ? -2.125 33.875 -5.207 1 98.75 274 ASP B C 1
ATOM 4835 O O . ASP B 1 274 ? -2.066 34.312 -6.363 1 98.75 274 ASP B O 1
ATOM 4839 N N . MET B 1 275 ? -2.309 32.594 -4.965 1 98.75 275 MET B N 1
ATOM 4840 C CA . MET B 1 275 ? -2.229 31.703 -6.109 1 98.75 275 MET B CA 1
ATOM 4841 C C . MET B 1 275 ? -3.131 30.484 -5.91 1 98.75 275 MET B C 1
ATOM 4843 O O . MET B 1 275 ? -3.414 30.094 -4.777 1 98.75 275 MET B O 1
ATOM 4847 N N . VAL B 1 276 ? -3.615 29.984 -6.965 1 98.69 276 VAL B N 1
ATOM 4848 C CA . VAL B 1 276 ? -4.289 28.688 -7.086 1 98.69 276 VAL B CA 1
ATOM 4849 C C . VAL B 1 276 ? -3.467 27.766 -7.977 1 98.69 276 VAL B C 1
ATOM 4851 O O . VAL B 1 276 ? -2.916 28.188 -8.992 1 98.69 276 VAL B O 1
ATOM 4854 N N . ASN B 1 277 ? -3.34 26.547 -7.598 1 98.25 277 ASN B N 1
ATOM 4855 C CA . ASN B 1 277 ? -2.518 25.594 -8.336 1 98.25 277 ASN B CA 1
ATOM 4856 C C . ASN B 1 277 ? -3.355 24.75 -9.297 1 98.25 277 ASN B C 1
ATOM 4858 O O . ASN B 1 277 ? -4.371 24.188 -8.898 1 98.25 277 ASN B O 1
ATOM 4862 N N . PHE B 1 278 ? -2.967 24.703 -10.523 1 97.94 278 PHE B N 1
ATOM 4863 C CA . PHE B 1 278 ? -3.494 23.797 -11.539 1 97.94 278 PHE B CA 1
ATOM 4864 C C . PHE B 1 278 ? -2.375 22.969 -12.156 1 97.94 278 PHE B C 1
ATOM 4866 O O . PHE B 1 278 ? -1.195 23.281 -11.992 1 97.94 278 PHE B O 1
ATOM 4873 N N . TRP B 1 279 ? -2.732 21.859 -12.75 1 95.06 279 TRP B N 1
ATOM 4874 C CA . TRP B 1 279 ? -1.726 21.078 -13.469 1 95.06 279 TRP B CA 1
ATOM 4875 C C . TRP B 1 279 ? -1.311 21.781 -14.758 1 95.06 279 TRP B C 1
ATOM 4877 O O . TRP B 1 279 ? -1.115 23 -14.773 1 95.06 279 TRP B O 1
ATOM 4887 N N . ALA B 1 280 ? -1.001 21.078 -15.875 1 94.12 280 ALA B N 1
ATOM 4888 C CA . ALA B 1 280 ? -0.553 21.656 -17.141 1 94.12 280 ALA B CA 1
ATOM 4889 C C . ALA B 1 280 ? -1.53 22.734 -17.625 1 94.12 280 ALA B C 1
ATOM 4891 O O . ALA B 1 280 ? -2.725 22.672 -17.312 1 94.12 280 ALA B O 1
ATOM 4892 N N . PRO B 1 281 ? -1.007 23.656 -18.312 1 93.25 281 PRO B N 1
ATOM 4893 C CA . PRO B 1 281 ? -1.84 24.766 -18.797 1 93.25 281 PRO B CA 1
ATOM 4894 C C . PRO B 1 281 ? -3.129 24.297 -19.453 1 93.25 281 PRO B C 1
ATOM 4896 O O . PRO B 1 281 ? -4.18 24.922 -19.297 1 93.25 281 PRO B O 1
ATOM 4899 N N . SER B 1 282 ? -3.08 23.156 -20.078 1 92.94 282 SER B N 1
ATOM 4900 C CA . SER B 1 282 ? -4.234 22.656 -20.828 1 92.94 282 SER B CA 1
ATOM 4901 C C . SER B 1 282 ? -5.328 22.172 -19.875 1 92.94 282 SER B C 1
ATOM 4903 O O . SER B 1 282 ? -6.477 22 -20.281 1 92.94 282 SER B O 1
ATOM 4905 N N . THR B 1 283 ? -5.004 22.016 -18.578 1 93.31 283 THR B N 1
ATOM 4906 C CA . THR B 1 283 ? -5.965 21.469 -17.625 1 93.31 283 THR B CA 1
ATOM 4907 C C . THR B 1 283 ? -6.711 22.594 -16.922 1 93.31 283 THR B C 1
ATOM 4909 O O . THR B 1 283 ? -7.684 22.359 -16.203 1 93.31 283 THR B O 1
ATOM 4912 N N . VAL B 1 284 ? -6.332 23.844 -17.125 1 95.81 284 VAL B N 1
ATOM 4913 C CA . VAL B 1 284 ? -6.977 24.984 -16.484 1 95.81 284 VAL B CA 1
ATOM 4914 C C . VAL B 1 284 ? -8.414 25.109 -16.969 1 95.81 284 VAL B C 1
ATOM 4916 O O . VAL B 1 284 ? -8.672 25.109 -18.172 1 95.81 284 VAL B O 1
ATOM 4919 N N . PRO B 1 285 ? -9.328 25.172 -16.031 1 96.38 285 PRO B N 1
ATOM 4920 C CA . PRO B 1 285 ? -10.734 25.281 -16.438 1 96.38 285 PRO B CA 1
ATOM 4921 C C . PRO B 1 285 ? -11 26.5 -17.312 1 96.38 285 PRO B C 1
ATOM 4923 O O . PRO B 1 285 ? -10.422 27.562 -17.078 1 96.38 285 PRO B O 1
ATOM 4926 N N . GLU B 1 286 ? -11.953 26.391 -18.188 1 95.19 286 GLU B N 1
ATOM 4927 C CA . GLU B 1 286 ? -12.312 27.438 -19.141 1 95.19 286 GLU B CA 1
ATOM 4928 C C . GLU B 1 286 ? -12.82 28.688 -18.438 1 95.19 286 GLU B C 1
ATOM 4930 O O . GLU B 1 286 ? -12.594 29.812 -18.891 1 95.19 286 GLU B O 1
ATOM 4935 N N . ARG B 1 287 ? -13.398 28.578 -17.297 1 96.88 287 ARG B N 1
ATOM 4936 C CA . ARG B 1 287 ? -13.969 29.688 -16.562 1 96.88 287 ARG B CA 1
ATOM 4937 C C . ARG B 1 287 ? -12.883 30.672 -16.109 1 96.88 287 ARG B C 1
ATOM 4939 O O . ARG B 1 287 ? -13.172 31.812 -15.758 1 96.88 287 ARG B O 1
ATOM 4946 N N . TYR B 1 288 ? -11.641 30.219 -16.062 1 97.31 288 TYR B N 1
ATOM 4947 C CA . TYR B 1 288 ? -10.547 31.078 -15.625 1 97.31 288 TYR B CA 1
ATOM 4948 C C . TYR B 1 288 ? -9.758 31.609 -16.812 1 97.31 288 TYR B C 1
ATOM 4950 O O . TYR B 1 288 ? -8.656 32.125 -16.641 1 97.31 288 TYR B O 1
ATOM 4958 N N . ARG B 1 289 ? -10.375 31.438 -17.984 1 93.19 289 ARG B N 1
ATOM 4959 C CA . ARG B 1 289 ? -9.711 31.953 -19.172 1 93.19 289 ARG B CA 1
ATOM 4960 C C . ARG B 1 289 ? -9.43 33.438 -19.047 1 93.19 289 ARG B C 1
ATOM 4962 O O . ARG B 1 289 ? -10.273 34.188 -18.578 1 93.19 289 ARG B O 1
ATOM 4969 N N . GLY B 1 290 ? -8.203 33.969 -19.391 1 94.12 290 GLY B N 1
ATOM 4970 C CA . GLY B 1 290 ? -7.855 35.375 -19.391 1 94.12 290 GLY B CA 1
ATOM 4971 C C . GLY B 1 290 ? -7.281 35.844 -18.062 1 94.12 290 GLY B C 1
ATOM 4972 O O . GLY B 1 290 ? -6.895 37 -17.938 1 94.12 290 GLY B O 1
ATOM 4973 N N . ARG B 1 291 ? -7.273 34.875 -17.125 1 97.38 291 ARG B N 1
ATOM 4974 C CA . ARG B 1 291 ? -6.676 35.219 -15.836 1 97.38 291 ARG B CA 1
ATOM 4975 C C . ARG B 1 291 ? -5.16 35.312 -15.945 1 97.38 291 ARG B C 1
ATOM 4977 O O . ARG B 1 291 ? -4.586 35 -16.984 1 97.38 291 ARG B O 1
ATOM 4984 N N . LEU B 1 292 ? -4.543 35.875 -14.953 1 97.75 292 LEU B N 1
ATOM 4985 C CA . LEU B 1 292 ? -3.086 35.969 -14.898 1 97.75 292 LEU B CA 1
ATOM 4986 C C . LEU B 1 292 ? -2.498 34.625 -14.414 1 97.75 292 LEU B C 1
ATOM 4988 O O . LEU B 1 292 ? -2.801 34.188 -13.305 1 97.75 292 LEU B O 1
ATOM 4992 N N . PHE B 1 293 ? -1.7 34.031 -15.312 1 97.69 293 PHE B N 1
ATOM 4993 C CA . PHE B 1 293 ? -1.116 32.719 -15.016 1 97.69 293 PHE B CA 1
ATOM 4994 C C . PHE B 1 293 ? 0.404 32.812 -14.945 1 97.69 293 PHE B C 1
ATOM 4996 O O . PHE B 1 293 ? 1.003 33.719 -15.516 1 97.69 293 PHE B O 1
ATOM 5003 N N . TYR B 1 294 ? 1.011 32.031 -14.172 1 97 294 TYR B N 1
ATOM 5004 C CA . TYR B 1 294 ? 2.447 31.781 -14.086 1 97 294 TYR B CA 1
ATOM 5005 C C . TYR B 1 294 ? 2.76 30.297 -14.258 1 97 294 TYR B C 1
ATOM 5007 O O . TYR B 1 294 ? 2.275 29.469 -13.484 1 97 294 TYR B O 1
ATOM 5015 N N . GLU B 1 295 ? 3.539 29.969 -15.242 1 94.88 295 GLU B N 1
ATOM 5016 C CA . GLU B 1 295 ? 3.938 28.578 -15.469 1 94.88 295 GLU B CA 1
ATOM 5017 C C . GLU B 1 295 ? 5.105 28.203 -14.562 1 94.88 295 GLU B C 1
ATOM 5019 O O . GLU B 1 295 ? 6.262 28.5 -14.875 1 94.88 295 GLU B O 1
ATOM 5024 N N . HIS B 1 296 ? 4.824 27.531 -13.445 1 91.88 296 HIS B N 1
ATOM 5025 C CA . HIS B 1 296 ? 5.863 27.094 -12.516 1 91.88 296 HIS B CA 1
ATOM 5026 C C . HIS B 1 296 ? 6.754 26.016 -13.141 1 91.88 296 HIS B C 1
ATOM 5028 O O . HIS B 1 296 ? 7.98 26.078 -13.023 1 91.88 296 HIS B O 1
ATOM 5034 N N . ASN B 1 297 ? 6.262 25.062 -13.766 1 89.38 297 ASN B N 1
ATOM 5035 C CA . ASN B 1 297 ? 6.867 24.047 -14.617 1 89.38 297 ASN B CA 1
ATOM 5036 C C . ASN B 1 297 ? 5.848 23.453 -15.594 1 89.38 297 ASN B C 1
ATOM 5038 O O . ASN B 1 297 ? 4.68 23.844 -15.586 1 89.38 297 ASN B O 1
ATOM 5042 N N . PRO B 1 298 ? 6.273 22.641 -16.469 1 90.31 298 PRO B N 1
ATOM 5043 C CA . PRO B 1 298 ? 5.344 22.188 -17.5 1 90.31 298 PRO B CA 1
ATOM 5044 C C . PRO B 1 298 ? 4.109 21.5 -16.906 1 90.31 298 PRO B C 1
ATOM 5046 O O . PRO B 1 298 ? 3.064 21.438 -17.562 1 90.31 298 PRO B O 1
ATOM 5049 N N . ASN B 1 299 ? 4.168 21.062 -15.672 1 91.5 299 ASN B N 1
ATOM 5050 C CA . ASN B 1 299 ? 3.07 20.297 -15.102 1 91.5 299 ASN B CA 1
ATOM 5051 C C . ASN B 1 299 ? 2.289 21.109 -14.078 1 91.5 299 ASN B C 1
ATOM 5053 O O . ASN B 1 299 ? 1.283 20.641 -13.539 1 91.5 299 ASN B O 1
ATOM 5057 N N . VAL B 1 300 ? 2.752 22.344 -13.781 1 93.19 300 VAL B N 1
ATOM 5058 C CA . VAL B 1 300 ? 2.092 23.109 -12.734 1 93.19 300 VAL B CA 1
ATOM 5059 C C . VAL B 1 300 ? 1.913 24.562 -13.188 1 93.19 300 VAL B C 1
ATOM 5061 O O . VAL B 1 300 ? 2.887 25.234 -13.547 1 93.19 300 VAL B O 1
ATOM 5064 N N . THR B 1 301 ? 0.703 25.016 -13.172 1 97.12 301 THR B N 1
ATOM 5065 C CA . THR B 1 301 ? 0.321 26.375 -13.531 1 97.12 301 THR B CA 1
ATOM 5066 C C . THR B 1 301 ? -0.294 27.094 -12.336 1 97.12 301 THR B C 1
ATOM 5068 O O . THR B 1 301 ? -1.21 26.578 -11.695 1 97.12 301 THR B O 1
ATOM 5071 N N . LEU B 1 302 ? 0.227 28.234 -12.047 1 98.12 302 LEU B N 1
ATOM 5072 C CA . LEU B 1 302 ? -0.302 29.062 -10.961 1 98.12 302 LEU B CA 1
ATOM 5073 C C . LEU B 1 302 ? -1.199 30.156 -11.508 1 98.12 302 LEU B C 1
ATOM 5075 O O . LEU B 1 302 ? -0.897 30.75 -12.547 1 98.12 302 LEU B O 1
ATOM 5079 N N . MET B 1 303 ? -2.324 30.344 -10.875 1 98.62 303 MET B N 1
ATOM 5080 C CA . MET B 1 303 ? -3.24 31.422 -11.234 1 98.62 303 MET B CA 1
ATOM 5081 C C . MET B 1 303 ? -3.318 32.469 -10.117 1 98.62 303 MET B C 1
ATOM 5083 O O . MET B 1 303 ? -3.535 32.125 -8.953 1 98.62 303 MET B O 1
ATOM 5087 N N . ARG B 1 304 ? -3.145 33.688 -10.453 1 98.69 304 ARG B N 1
ATOM 5088 C CA . ARG B 1 304 ? -3.234 34.781 -9.477 1 98.69 304 ARG B CA 1
ATOM 5089 C C . ARG B 1 304 ? -4.668 34.969 -8.992 1 98.69 304 ARG B C 1
ATOM 5091 O O . ARG B 1 304 ? -5.598 35.031 -9.797 1 98.69 304 ARG B O 1
ATOM 5098 N N . THR B 1 305 ? -4.891 34.938 -7.703 1 98.69 305 THR B N 1
ATOM 5099 C CA . THR B 1 305 ? -6.207 35.188 -7.125 1 98.69 305 THR B CA 1
ATOM 5100 C C . THR B 1 305 ? -6.625 36.656 -7.332 1 98.69 305 THR B C 1
ATOM 5102 O O . THR B 1 305 ? -5.797 37.562 -7.246 1 98.69 305 THR B O 1
ATOM 5105 N N . SER B 1 306 ? -7.879 36.906 -7.5 1 98.25 306 SER B N 1
ATOM 5106 C CA . SER B 1 306 ? -8.438 38.25 -7.66 1 98.25 306 SER B CA 1
ATOM 5107 C C . SER B 1 306 ? -8.82 38.844 -6.312 1 98.25 306 SER B C 1
ATOM 5109 O O . SER B 1 306 ? -8.82 38.156 -5.293 1 98.25 306 SER B O 1
ATOM 5111 N N . ALA B 1 307 ? -9.148 40.156 -6.328 1 98.38 307 ALA B N 1
ATOM 5112 C CA . ALA B 1 307 ? -9.562 40.844 -5.105 1 98.38 307 ALA B CA 1
ATOM 5113 C C . ALA B 1 307 ? -10.805 40.188 -4.508 1 98.38 307 ALA B C 1
ATOM 5115 O O . ALA B 1 307 ? -10.891 40 -3.291 1 98.38 307 ALA B O 1
ATOM 5116 N N . ASP B 1 308 ? -11.75 39.844 -5.371 1 98.38 308 ASP B N 1
ATOM 5117 C CA . ASP B 1 308 ? -12.969 39.188 -4.898 1 98.38 308 ASP B CA 1
ATOM 5118 C C . ASP B 1 308 ? -12.664 37.812 -4.285 1 98.38 308 ASP B C 1
ATOM 5120 O O . ASP B 1 308 ? -13.227 37.469 -3.25 1 98.38 308 ASP B O 1
ATOM 5124 N N . GLU B 1 309 ? -11.859 37.094 -4.992 1 98.69 309 GLU B N 1
ATOM 5125 C CA . GLU B 1 309 ? -11.461 35.781 -4.477 1 98.69 309 GLU B CA 1
ATOM 5126 C C . GLU B 1 309 ? -10.68 35.906 -3.172 1 98.69 309 GLU B C 1
ATOM 5128 O O . GLU B 1 309 ? -10.859 35.125 -2.25 1 98.69 309 GLU B O 1
ATOM 5133 N N . CYS B 1 310 ? -9.836 36.938 -3.078 1 98.75 310 CYS B N 1
ATOM 5134 C CA . CYS B 1 310 ? -9.086 37.219 -1.858 1 98.75 310 CYS B CA 1
ATOM 5135 C C . CYS B 1 310 ? -10.023 37.531 -0.698 1 98.75 310 CYS B C 1
ATOM 5137 O O . CYS B 1 310 ? -9.773 37.125 0.436 1 98.75 310 CYS B O 1
ATOM 5139 N N . ARG B 1 311 ? -11.07 38.25 -0.961 1 98.69 311 ARG B N 1
ATOM 5140 C CA . ARG B 1 311 ? -12.07 38.5 0.068 1 98.69 311 ARG B CA 1
ATOM 5141 C C . ARG B 1 311 ? -12.672 37.219 0.602 1 98.69 311 ARG B C 1
ATOM 5143 O O . ARG B 1 311 ? -12.742 37 1.815 1 98.69 311 ARG B O 1
ATOM 5150 N N . ALA B 1 312 ? -13.055 36.344 -0.301 1 98.75 312 ALA B N 1
ATOM 5151 C CA . ALA B 1 312 ? -13.664 35.094 0.075 1 98.75 312 ALA B CA 1
ATOM 5152 C C . ALA B 1 312 ? -12.68 34.219 0.864 1 98.75 312 ALA B C 1
ATOM 5154 O O . ALA B 1 312 ? -13.055 33.594 1.858 1 98.75 312 ALA B O 1
ATOM 5155 N N . ILE B 1 313 ? -11.461 34.156 0.396 1 98.81 313 ILE B N 1
ATOM 5156 C CA . ILE B 1 313 ? -10.406 33.375 1.045 1 98.81 313 ILE B CA 1
ATOM 5157 C C . ILE B 1 313 ? -10.172 33.906 2.457 1 98.81 313 ILE B C 1
ATOM 5159 O O . ILE B 1 313 ? -10.133 33.125 3.42 1 98.81 313 ILE B O 1
ATOM 5163 N N . GLY B 1 314 ? -10.008 35.188 2.559 1 98.81 314 GLY B N 1
ATOM 5164 C CA . GLY B 1 314 ? -9.789 35.812 3.855 1 98.81 314 GLY B CA 1
ATOM 5165 C C . GLY B 1 314 ? -10.922 35.562 4.836 1 98.81 314 GLY B C 1
ATOM 5166 O O . GLY B 1 314 ? -10.68 35.25 6 1 98.81 314 GLY B O 1
ATOM 5167 N N . GLU B 1 315 ? -12.156 35.719 4.344 1 98.75 315 GLU B N 1
ATOM 5168 C CA . GLU B 1 315 ? -13.32 35.469 5.188 1 98.75 315 GLU B CA 1
ATOM 5169 C C . GLU B 1 315 ? -13.375 34 5.645 1 98.75 315 GLU B C 1
ATOM 5171 O O . GLU B 1 315 ? -13.711 33.719 6.797 1 98.75 315 GLU B O 1
ATOM 5176 N N . TRP B 1 316 ? -13.047 33.125 4.742 1 98.75 316 TRP B N 1
ATOM 5177 C CA . TRP B 1 316 ? -13.062 31.703 5.051 1 98.75 316 TRP B CA 1
ATOM 5178 C C . TRP B 1 316 ? -12.07 31.375 6.156 1 98.75 316 TRP B C 1
ATOM 5180 O O . TRP B 1 316 ? -12.406 30.672 7.117 1 98.75 316 TRP B O 1
ATOM 5190 N N . ILE B 1 317 ? -10.875 31.891 6.098 1 98.75 317 ILE B N 1
ATOM 5191 C CA . ILE B 1 317 ? -9.82 31.641 7.066 1 98.75 317 ILE B CA 1
ATOM 5192 C C . ILE B 1 317 ? -10.172 32.312 8.398 1 98.75 317 ILE B C 1
ATOM 5194 O O . ILE B 1 317 ? -10.125 31.656 9.453 1 98.75 317 ILE B O 1
ATOM 5198 N N . GLY B 1 318 ? -10.523 33.594 8.312 1 98.5 318 GLY B N 1
ATOM 5199 C CA . GLY B 1 318 ? -10.852 34.312 9.523 1 98.5 318 GLY B CA 1
ATOM 5200 C C . GLY B 1 318 ? -11.992 33.688 10.312 1 98.5 318 GLY B C 1
ATOM 5201 O O . GLY B 1 318 ? -11.914 33.562 11.531 1 98.5 318 GLY B O 1
ATOM 5202 N N . THR B 1 319 ? -13.031 33.312 9.633 1 98.31 319 THR B N 1
ATOM 5203 C CA . THR B 1 319 ? -14.203 32.719 10.273 1 98.31 319 THR B CA 1
ATOM 5204 C C . THR B 1 319 ? -13.852 31.422 10.969 1 98.31 319 THR B C 1
ATOM 5206 O O . THR B 1 319 ? -14.352 31.125 12.055 1 98.31 319 THR B O 1
ATOM 5209 N N . ARG B 1 320 ? -13.016 30.672 10.414 1 98.12 320 ARG B N 1
ATOM 5210 C CA . ARG B 1 320 ? -12.609 29.391 11 1 98.12 320 ARG B CA 1
ATOM 5211 C C . ARG B 1 320 ? -11.703 29.609 12.203 1 98.12 320 ARG B C 1
ATOM 5213 O O . ARG B 1 320 ? -11.844 28.922 13.219 1 98.12 320 ARG B O 1
ATOM 5220 N N . LEU B 1 321 ? -10.789 30.5 12.07 1 98.06 321 LEU B N 1
ATOM 5221 C CA . LEU B 1 321 ? -9.883 30.781 13.18 1 98.06 321 LEU B CA 1
ATOM 5222 C C . LEU B 1 321 ? -10.633 31.422 14.344 1 98.06 321 LEU B C 1
ATOM 5224 O O . LEU B 1 321 ? -10.219 31.297 15.5 1 98.06 321 LEU B O 1
ATOM 5228 N N . ALA B 1 322 ? -11.758 32.062 14.031 1 98 322 ALA B N 1
ATOM 5229 C CA . ALA B 1 322 ? -12.594 32.656 15.062 1 98 322 ALA B CA 1
ATOM 5230 C C . ALA B 1 322 ? -13.203 31.609 15.977 1 98 322 ALA B C 1
ATOM 5232 O O . ALA B 1 322 ? -13.656 31.922 17.078 1 98 322 ALA B O 1
ATOM 5233 N N . LEU B 1 323 ? -13.195 30.406 15.547 1 96.81 323 LEU B N 1
ATOM 5234 C CA . LEU B 1 323 ? -13.766 29.312 16.312 1 96.81 323 LEU B CA 1
ATOM 5235 C C . LEU B 1 323 ? -12.727 28.719 17.266 1 96.81 323 LEU B C 1
ATOM 5237 O O . LEU B 1 323 ? -13.047 27.844 18.078 1 96.81 323 LEU B O 1
ATOM 5241 N N . CYS B 1 324 ? -11.516 29.188 17.188 1 96.44 324 CYS B N 1
ATOM 5242 C CA . CYS B 1 324 ? -10.438 28.656 18.016 1 96.44 324 CYS B CA 1
ATOM 5243 C C . CYS B 1 324 ? -10.406 29.344 19.375 1 96.44 324 CYS B C 1
ATOM 5245 O O . CYS B 1 324 ? -10.328 30.562 19.469 1 96.44 324 CYS B O 1
ATOM 5247 N N . ASP B 1 325 ? -10.414 28.562 20.406 1 95 325 ASP B N 1
ATOM 5248 C CA . ASP B 1 325 ? -10.391 29.109 21.766 1 95 325 ASP B CA 1
ATOM 5249 C C . ASP B 1 325 ? -8.977 29.125 22.328 1 95 325 ASP B C 1
ATOM 5251 O O . ASP B 1 325 ? -8.695 29.797 23.312 1 95 325 ASP B O 1
ATOM 5255 N N . GLY B 1 326 ? -8.094 28.344 21.734 1 95.44 326 GLY B N 1
ATOM 5256 C CA . GLY B 1 326 ? -6.691 28.391 22.125 1 95.44 326 GLY B CA 1
ATOM 5257 C C . GLY B 1 326 ? -5.973 29.641 21.641 1 95.44 326 GLY B C 1
ATOM 5258 O O . GLY B 1 326 ? -6.57 30.484 20.984 1 95.44 326 GLY B O 1
ATOM 5259 N N . PRO B 1 327 ? -4.695 29.75 22.016 1 97.44 327 PRO B N 1
ATOM 5260 C CA . PRO B 1 327 ? -3.949 30.953 21.609 1 97.44 327 PRO B CA 1
ATOM 5261 C C . PRO B 1 327 ? -3.654 31 20.125 1 97.44 327 PRO B C 1
ATOM 5263 O O . PRO B 1 327 ? -3.047 30.062 19.578 1 97.44 327 PRO B O 1
ATOM 5266 N N . VAL B 1 328 ? -4.062 32.062 19.484 1 97.69 328 VAL B N 1
ATOM 5267 C CA . VAL B 1 328 ? -3.842 32.281 18.062 1 97.69 328 VAL B CA 1
ATOM 5268 C C . VAL B 1 328 ? -3.152 33.625 17.844 1 97.69 328 VAL B C 1
ATOM 5270 O O . VAL B 1 328 ? -3.557 34.625 18.422 1 97.69 328 VAL B O 1
ATOM 5273 N N . HIS B 1 329 ? -2.076 33.656 17.141 1 98.12 329 HIS B N 1
ATOM 5274 C CA . HIS B 1 329 ? -1.435 34.875 16.672 1 98.12 329 HIS B CA 1
ATOM 5275 C C . HIS B 1 329 ? -1.25 34.844 15.164 1 98.12 329 HIS B C 1
ATOM 5277 O O . HIS B 1 329 ? -0.423 34.094 14.648 1 98.12 329 HIS B O 1
ATOM 5283 N N . PHE B 1 330 ? -2.049 35.625 14.469 1 98.31 330 PHE B N 1
ATOM 5284 C CA . PHE B 1 330 ? -2.029 35.656 13.008 1 98.31 330 PHE B CA 1
ATOM 5285 C C . PHE B 1 330 ? -1.194 36.844 12.5 1 98.31 330 PHE B C 1
ATOM 5287 O O . PHE B 1 330 ? -1.442 37.969 12.867 1 98.31 330 PHE B O 1
ATOM 5294 N N . LEU B 1 331 ? -0.176 36.562 11.672 1 98.44 331 LEU B N 1
ATOM 5295 C CA . LEU B 1 331 ? 0.75 37.562 11.164 1 98.44 331 LEU B CA 1
ATOM 5296 C C . LEU B 1 331 ? 0.476 37.875 9.695 1 98.44 331 LEU B C 1
ATOM 5298 O O . LEU B 1 331 ? 0.356 36.969 8.883 1 98.44 331 LEU B O 1
ATOM 5302 N N . ILE B 1 332 ? 0.369 39.125 9.367 1 98.38 332 ILE B N 1
ATOM 5303 C CA . ILE B 1 332 ? 0.092 39.562 8 1 98.38 332 ILE B CA 1
ATOM 5304 C C . ILE B 1 332 ? 1.306 40.312 7.441 1 98.38 332 ILE B C 1
ATOM 5306 O O . ILE B 1 332 ? 1.683 41.375 7.945 1 98.38 332 ILE B O 1
ATOM 5310 N N . PRO B 1 333 ? 1.938 39.75 6.438 1 98.31 333 PRO B N 1
ATOM 5311 C CA . PRO B 1 333 ? 3 40.469 5.734 1 98.31 333 PRO B CA 1
ATOM 5312 C C . PRO B 1 333 ? 2.459 41.469 4.727 1 98.31 333 PRO B C 1
ATOM 5314 O O . PRO B 1 333 ? 1.984 41.094 3.654 1 98.31 333 PRO B O 1
ATOM 5317 N N . GLU B 1 334 ? 2.701 42.719 4.965 1 97.19 334 GLU B N 1
ATOM 5318 C CA . GLU B 1 334 ? 2.031 43.781 4.207 1 97.19 334 GLU B CA 1
ATOM 5319 C C . GLU B 1 334 ? 2.723 44.031 2.869 1 97.19 334 GLU B C 1
ATOM 5321 O O . GLU B 1 334 ? 2.148 44.656 1.972 1 97.19 334 GLU B O 1
ATOM 5326 N N . LYS B 1 335 ? 3.959 43.531 2.723 1 97.44 335 LYS B N 1
ATOM 5327 C CA . LYS B 1 335 ? 4.723 43.875 1.527 1 97.44 335 LYS B CA 1
ATOM 5328 C C . LYS B 1 335 ? 4.75 42.719 0.535 1 97.44 335 LYS B C 1
ATOM 5330 O O . LYS B 1 335 ? 5.496 42.75 -0.447 1 97.44 335 LYS B O 1
ATOM 5335 N N . GLY B 1 336 ? 3.967 41.656 0.79 1 98.19 336 GLY B N 1
ATOM 5336 C CA . GLY B 1 336 ? 3.871 40.531 -0.118 1 98.19 336 GLY B CA 1
ATOM 5337 C C . GLY B 1 336 ? 3.699 39.219 0.599 1 98.19 336 GLY B C 1
ATOM 5338 O O . GLY B 1 336 ? 4.254 39 1.683 1 98.19 336 GLY B O 1
ATOM 5339 N N . VAL B 1 337 ? 3.025 38.281 -0.1 1 98.5 337 VAL B N 1
ATOM 5340 C CA . VAL B 1 337 ? 2.605 37.062 0.597 1 98.5 337 VAL B CA 1
ATOM 5341 C C . VAL B 1 337 ? 3.293 35.844 -0.018 1 98.5 337 VAL B C 1
ATOM 5343 O O . VAL B 1 337 ? 3.068 34.719 0.415 1 98.5 337 VAL B O 1
ATOM 5346 N N . SER B 1 338 ? 4.105 35.969 -1.068 1 98.38 338 SER B N 1
ATOM 5347 C CA . SER B 1 338 ? 4.859 34.906 -1.718 1 98.38 338 SER B CA 1
ATOM 5348 C C . SER B 1 338 ? 6.039 35.438 -2.504 1 98.38 338 SER B C 1
ATOM 5350 O O . SER B 1 338 ? 6.156 36.656 -2.682 1 98.38 338 SER B O 1
ATOM 5352 N N . ALA B 1 339 ? 6.902 34.531 -2.998 1 97.69 339 ALA B N 1
ATOM 5353 C CA . ALA B 1 339 ? 8.055 34.938 -3.799 1 97.69 339 ALA B CA 1
ATOM 5354 C C . ALA B 1 339 ? 7.609 35.625 -5.09 1 97.69 339 ALA B C 1
ATOM 5356 O O . ALA B 1 339 ? 8.367 36.406 -5.684 1 97.69 339 ALA B O 1
ATOM 5357 N N . LEU B 1 340 ? 6.359 35.375 -5.531 1 97.81 340 LEU B N 1
ATOM 5358 C CA . LEU B 1 340 ? 5.863 35.969 -6.77 1 97.81 340 LEU B CA 1
ATOM 5359 C C . LEU B 1 340 ? 5.148 37.312 -6.492 1 97.81 340 LEU B C 1
ATOM 5361 O O . LEU B 1 340 ? 4.91 38.094 -7.414 1 97.81 340 LEU B O 1
ATOM 5365 N N . ASP B 1 341 ? 4.762 37.469 -5.238 1 98.12 341 ASP B N 1
ATOM 5366 C CA . ASP B 1 341 ? 4.086 38.688 -4.801 1 98.12 341 ASP B CA 1
ATOM 5367 C C . ASP B 1 341 ? 5.066 39.656 -4.156 1 98.12 341 ASP B C 1
ATOM 5369 O O . ASP B 1 341 ? 5.043 39.875 -2.941 1 98.12 341 ASP B O 1
ATOM 5373 N N . ILE B 1 342 ? 5.848 40.219 -4.922 1 96.38 342 ILE B N 1
ATOM 5374 C CA . ILE B 1 342 ? 6.84 41.219 -4.535 1 96.38 342 ILE B CA 1
ATOM 5375 C C . ILE B 1 342 ? 6.852 42.344 -5.555 1 96.38 342 ILE B C 1
ATOM 5377 O O . ILE B 1 342 ? 6.391 42.188 -6.684 1 96.38 342 ILE B O 1
ATOM 5381 N N . GLU B 1 343 ? 7.281 43.531 -5.102 1 94.69 343 GLU B N 1
ATOM 5382 C CA . GLU B 1 343 ? 7.312 44.656 -6.031 1 94.69 343 GLU B CA 1
ATOM 5383 C C . GLU B 1 343 ? 8.055 44.281 -7.312 1 94.69 343 GLU B C 1
ATOM 5385 O O . GLU B 1 343 ? 9.195 43.844 -7.266 1 94.69 343 GLU B O 1
ATOM 5390 N N . GLY B 1 344 ? 7.363 44.406 -8.461 1 95.12 344 GLY B N 1
ATOM 5391 C CA . GLY B 1 344 ? 7.938 44.031 -9.742 1 95.12 344 GLY B CA 1
ATOM 5392 C C . GLY B 1 344 ? 7.699 42.562 -10.102 1 95.12 344 GLY B C 1
ATOM 5393 O O . GLY B 1 344 ? 7.996 42.156 -11.219 1 95.12 344 GLY B O 1
ATOM 5394 N N . GLY B 1 345 ? 7.094 41.812 -9.172 1 96.56 345 GLY B N 1
ATOM 5395 C CA . GLY B 1 345 ? 6.84 40.406 -9.406 1 96.56 345 GLY B CA 1
ATOM 5396 C C . GLY B 1 345 ? 5.562 40.156 -10.18 1 96.56 345 GLY B C 1
ATOM 5397 O O . GLY B 1 345 ? 4.73 41.031 -10.328 1 96.56 345 GLY B O 1
ATOM 5398 N N . THR B 1 346 ? 5.398 38.969 -10.672 1 97.44 346 THR B N 1
ATOM 5399 C CA . THR B 1 346 ? 4.316 38.625 -11.578 1 97.44 346 THR B CA 1
ATOM 5400 C C . THR B 1 346 ? 2.967 38.719 -10.875 1 97.44 346 THR B C 1
ATOM 5402 O O . THR B 1 346 ? 1.966 39.094 -11.484 1 97.44 346 THR B O 1
ATOM 5405 N N . PHE B 1 347 ? 2.951 38.375 -9.555 1 98.31 347 PHE B N 1
ATOM 5406 C CA . PHE B 1 347 ? 1.676 38.312 -8.852 1 98.31 347 PHE B CA 1
ATOM 5407 C C . PHE B 1 347 ? 1.511 39.469 -7.902 1 98.31 347 PHE B C 1
ATOM 5409 O O . PHE B 1 347 ? 0.679 39.438 -6.992 1 98.31 347 PHE B O 1
ATOM 5416 N N . PHE B 1 348 ? 2.367 40.531 -8.156 1 97.69 348 PHE B N 1
ATOM 5417 C CA . PHE B 1 348 ? 2.271 41.719 -7.312 1 97.69 348 PHE B CA 1
ATOM 5418 C C . PHE B 1 348 ? 0.947 42.438 -7.535 1 97.69 348 PHE B C 1
ATOM 5420 O O . PHE B 1 348 ? 0.657 42.875 -8.648 1 97.69 348 PHE B O 1
ATOM 5427 N N . ASP B 1 349 ? 0.127 42.5 -6.492 1 97.38 349 ASP B N 1
ATOM 5428 C CA . ASP B 1 349 ? -1.172 43.188 -6.535 1 97.38 349 ASP B CA 1
ATOM 5429 C C . ASP B 1 349 ? -1.559 43.719 -5.16 1 97.38 349 ASP B C 1
ATOM 5431 O O . ASP B 1 349 ? -2.242 43.031 -4.391 1 97.38 349 ASP B O 1
ATOM 5435 N N . ARG B 1 350 ? -1.306 44.875 -4.898 1 96.38 350 ARG B N 1
ATOM 5436 C CA . ARG B 1 350 ? -1.49 45.5 -3.59 1 96.38 350 ARG B CA 1
ATOM 5437 C C . ARG B 1 350 ? -2.969 45.531 -3.217 1 96.38 350 ARG B C 1
ATOM 5439 O O . ARG B 1 350 ? -3.324 45.406 -2.047 1 96.38 350 ARG B O 1
ATOM 5446 N N . GLU B 1 351 ? -3.721 45.844 -4.164 1 97.38 351 GLU B N 1
ATOM 5447 C CA . GLU B 1 351 ? -5.148 45.969 -3.889 1 97.38 351 GLU B CA 1
ATOM 5448 C C . GLU B 1 351 ? -5.727 44.625 -3.438 1 97.38 351 GLU B C 1
ATOM 5450 O O . GLU B 1 351 ? -6.445 44.562 -2.438 1 97.38 351 GLU B O 1
ATOM 5455 N N . ALA B 1 352 ? -5.465 43.594 -4.215 1 98.38 352 ALA B N 1
ATOM 5456 C CA . ALA B 1 352 ? -5.957 42.25 -3.861 1 98.38 352 ALA B CA 1
ATOM 5457 C C . ALA B 1 352 ? -5.449 41.844 -2.486 1 98.38 352 ALA B C 1
ATOM 5459 O O . ALA B 1 352 ? -6.191 41.25 -1.698 1 98.38 352 ALA B O 1
ATOM 5460 N N . ASP B 1 353 ? -4.227 42.125 -2.195 1 98.5 353 ASP B N 1
ATOM 5461 C CA . ASP B 1 353 ? -3.65 41.781 -0.896 1 98.5 353 ASP B CA 1
ATOM 5462 C C . ASP B 1 353 ? -4.379 42.531 0.229 1 98.5 353 ASP B C 1
ATOM 5464 O O . ASP B 1 353 ? -4.68 41.938 1.269 1 98.5 353 ASP B O 1
ATOM 5468 N N . ALA B 1 354 ? -4.602 43.781 0.014 1 98.31 354 ALA B N 1
ATOM 5469 C CA . ALA B 1 354 ? -5.273 44.562 1.028 1 98.31 354 ALA B CA 1
ATOM 5470 C C . ALA B 1 354 ? -6.656 44 1.346 1 98.31 354 ALA B C 1
ATOM 5472 O O . ALA B 1 354 ? -7.074 44 2.506 1 98.31 354 ALA B O 1
ATOM 5473 N N . VAL B 1 355 ? -7.34 43.625 0.293 1 98.69 355 VAL B N 1
ATOM 5474 C CA . VAL B 1 355 ? -8.664 43.031 0.471 1 98.69 355 VAL B CA 1
ATOM 5475 C C . VAL B 1 355 ? -8.562 41.75 1.302 1 98.69 355 VAL B C 1
ATOM 5477 O O . VAL B 1 355 ? -9.391 41.531 2.184 1 98.69 355 VAL B O 1
ATOM 5480 N N . LEU B 1 356 ? -7.582 40.938 1.027 1 98.81 356 LEU B N 1
ATOM 5481 C CA . LEU B 1 356 ? -7.332 39.719 1.768 1 98.81 356 LEU B CA 1
ATOM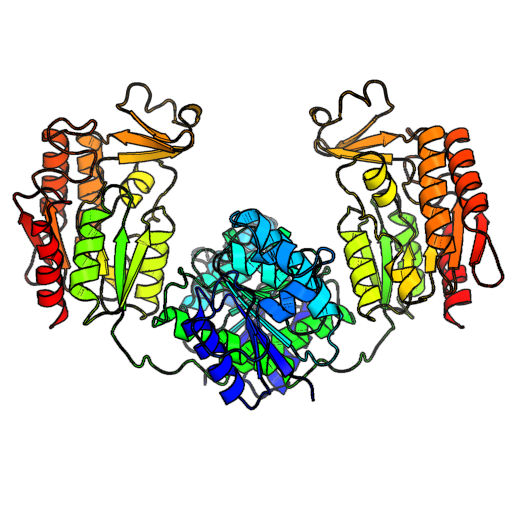 5482 C C . LEU B 1 356 ? -7.105 40 3.246 1 98.81 356 LEU B C 1
ATOM 5484 O O . LEU B 1 356 ? -7.723 39.375 4.109 1 98.81 356 LEU B O 1
ATOM 5488 N N . PHE B 1 357 ? -6.27 40.969 3.547 1 98.75 357 PHE B N 1
ATOM 5489 C CA . PHE B 1 357 ? -5.895 41.312 4.914 1 98.75 357 PHE B CA 1
ATOM 5490 C C . PHE B 1 357 ? -7.098 41.844 5.691 1 98.75 357 PHE B C 1
ATOM 5492 O O . PHE B 1 357 ? -7.34 41.406 6.82 1 98.75 357 PHE B O 1
ATOM 5499 N N . GLU B 1 358 ? -7.797 42.656 5.043 1 98.25 358 GLU B N 1
ATOM 5500 C CA . GLU B 1 358 ? -8.961 43.25 5.688 1 98.25 358 GLU B CA 1
ATOM 5501 C C . GLU B 1 358 ? -10.016 42.188 6.008 1 98.25 358 GLU B C 1
ATOM 5503 O O . GLU B 1 358 ? -10.633 42.219 7.074 1 98.25 358 GLU B O 1
ATOM 5508 N N . ALA B 1 359 ? -10.219 41.344 5.051 1 98.56 359 ALA B N 1
ATOM 5509 C CA . ALA B 1 359 ? -11.195 40.281 5.242 1 98.56 359 ALA B CA 1
ATOM 5510 C C . ALA B 1 359 ? -10.828 39.406 6.441 1 98.56 359 ALA B C 1
ATOM 5512 O O . ALA B 1 359 ? -11.703 39.031 7.234 1 98.56 359 ALA B O 1
ATOM 5513 N N . ILE B 1 360 ? -9.562 39.062 6.609 1 98.44 360 ILE B N 1
ATOM 5514 C CA . ILE B 1 360 ? -9.102 38.219 7.715 1 98.44 360 ILE B CA 1
ATOM 5515 C C . ILE B 1 360 ? -9.289 38.969 9.039 1 98.44 360 ILE B C 1
ATOM 5517 O O . ILE B 1 360 ? -9.836 38.406 9.992 1 98.44 360 ILE B O 1
ATOM 5521 N N . GLU B 1 361 ? -8.898 40.219 9.078 1 97.44 361 GLU B N 1
ATOM 5522 C CA . GLU B 1 361 ? -8.984 41 10.297 1 97.44 361 GLU B CA 1
ATOM 5523 C C . GLU B 1 361 ? -10.43 41.156 10.758 1 97.44 361 GLU B C 1
ATOM 5525 O O . GLU B 1 361 ? -10.711 41.094 11.961 1 97.44 361 GLU B O 1
ATOM 5530 N N . ARG B 1 362 ? -11.25 41.312 9.82 1 96.5 362 ARG B N 1
ATOM 5531 C CA . ARG B 1 362 ? -12.656 41.531 10.125 1 96.5 362 ARG B CA 1
ATOM 5532 C C . ARG B 1 362 ? -13.305 40.25 10.664 1 96.5 362 ARG B C 1
ATOM 5534 O O . ARG B 1 362 ? -14.117 40.312 11.586 1 96.5 362 ARG B O 1
ATOM 5541 N N . THR B 1 363 ? -12.93 39.188 10.195 1 98.25 363 THR B N 1
ATOM 5542 C CA . THR B 1 363 ? -13.711 38 10.445 1 98.25 363 THR B CA 1
ATOM 5543 C C . THR B 1 363 ? -13.062 37.156 11.539 1 98.25 363 THR B C 1
ATOM 5545 O O . THR B 1 363 ? -13.719 36.281 12.141 1 98.25 363 THR B O 1
ATOM 5548 N N . ILE B 1 364 ? -11.781 37.312 11.859 1 97.5 364 ILE B N 1
ATOM 5549 C CA . ILE B 1 364 ? -11.07 36.469 12.836 1 97.5 364 ILE B CA 1
ATOM 5550 C C . ILE B 1 364 ? -11.547 36.844 14.242 1 97.5 364 ILE B C 1
ATOM 5552 O O . ILE B 1 364 ? -11.352 36.062 15.188 1 97.5 364 ILE B O 1
ATOM 5556 N N . LYS B 1 365 ? -12.195 38.031 14.469 1 95 365 LYS B N 1
ATOM 5557 C CA . LYS B 1 365 ? -12.75 38.469 15.742 1 95 365 LYS B CA 1
ATOM 5558 C C . LYS B 1 365 ? -11.703 38.406 16.859 1 95 365 LYS B C 1
ATOM 5560 O O . LYS B 1 365 ? -11.844 37.625 17.797 1 95 365 LYS B O 1
ATOM 5565 N N . PRO B 1 366 ? -10.758 39.312 16.797 1 94.56 366 PRO B N 1
ATOM 5566 C CA . PRO B 1 366 ? -9.664 39.312 17.781 1 94.56 366 PRO B CA 1
ATOM 5567 C C . PRO B 1 366 ? -10.164 39.438 19.219 1 94.56 366 PRO B C 1
ATOM 5569 O O . PRO B 1 366 ? -11.203 40.062 19.469 1 94.56 366 PRO B O 1
ATOM 5572 N N . ASN B 1 367 ? -9.539 38.812 20.172 1 93.81 367 ASN B N 1
ATOM 5573 C CA . ASN B 1 367 ? -9.734 38.906 21.609 1 93.81 367 ASN B CA 1
ATOM 5574 C C . ASN B 1 367 ? -8.43 38.656 22.359 1 93.81 367 ASN B C 1
ATOM 5576 O O . ASN B 1 367 ? -7.34 38.812 21.797 1 93.81 367 ASN B O 1
ATOM 5580 N N . ALA B 1 368 ? -8.438 38.375 23.594 1 92.56 368 ALA B N 1
ATOM 5581 C CA . ALA B 1 368 ? -7.242 38.25 24.422 1 92.56 368 ALA B CA 1
ATOM 5582 C C . ALA B 1 368 ? -6.363 37.094 23.953 1 92.56 368 ALA B C 1
ATOM 5584 O O . ALA B 1 368 ? -5.137 37.156 24.047 1 92.56 368 ALA B O 1
ATOM 5585 N N . ASN B 1 369 ? -6.957 36.031 23.391 1 94.12 369 ASN B N 1
ATOM 5586 C CA . ASN B 1 369 ? -6.223 34.844 23.016 1 94.12 369 ASN B CA 1
ATOM 5587 C C . ASN B 1 369 ? -6.051 34.75 21.5 1 94.12 369 ASN B C 1
ATOM 5589 O O . ASN B 1 369 ? -5.445 33.781 21 1 94.12 369 ASN B O 1
ATOM 5593 N N . ARG B 1 370 ? -6.609 35.656 20.766 1 96.12 370 ARG B N 1
ATOM 5594 C CA . ARG B 1 370 ? -6.578 35.656 19.312 1 96.12 370 ARG B CA 1
ATOM 5595 C C . ARG B 1 370 ? -6.156 37.031 18.781 1 96.12 370 ARG B C 1
ATOM 5597 O O . ARG B 1 370 ? -6.973 37.938 18.719 1 96.12 370 ARG B O 1
ATOM 5604 N N . ARG B 1 371 ? -4.941 37.125 18.312 1 96.56 371 ARG B N 1
ATOM 5605 C CA . ARG B 1 371 ? -4.359 38.406 17.906 1 96.56 371 ARG B CA 1
ATOM 5606 C C . ARG B 1 371 ? -4.035 38.406 16.422 1 96.56 371 ARG B C 1
ATOM 5608 O O . ARG B 1 371 ? -3.723 37.344 15.844 1 96.56 371 ARG B O 1
ATOM 5615 N N . VAL B 1 372 ? -4.152 39.562 15.828 1 97.38 372 VAL B N 1
ATOM 5616 C CA . VAL B 1 372 ? -3.713 39.781 14.461 1 97.38 372 VAL B CA 1
ATOM 5617 C C . VAL B 1 372 ? -2.693 40.906 14.422 1 97.38 372 VAL B C 1
ATOM 5619 O O . VAL B 1 372 ? -2.922 41.969 15 1 97.38 372 VAL B O 1
ATOM 5622 N N . THR B 1 373 ? -1.534 40.656 13.852 1 97.25 373 THR B N 1
ATOM 5623 C CA . THR B 1 373 ? -0.495 41.656 13.75 1 97.25 373 THR B CA 1
ATOM 5624 C C . THR B 1 373 ? -0.085 41.875 12.289 1 97.25 373 THR B C 1
ATOM 5626 O O . THR B 1 373 ? 0.26 40.906 11.602 1 97.25 373 THR B O 1
ATOM 5629 N N . ARG B 1 374 ? -0.161 43.125 11.836 1 97.12 374 ARG B N 1
ATOM 5630 C CA . ARG B 1 374 ? 0.391 43.469 10.539 1 97.12 374 ARG B CA 1
ATOM 5631 C C . ARG B 1 374 ? 1.862 43.875 10.656 1 97.12 374 ARG B C 1
ATOM 5633 O O . ARG B 1 374 ? 2.25 44.594 11.578 1 97.12 374 ARG B O 1
ATOM 5640 N N . LEU B 1 375 ? 2.617 43.312 9.812 1 97.44 375 LEU B N 1
ATOM 5641 C CA . LEU B 1 375 ? 4.043 43.625 9.766 1 97.44 375 LEU B CA 1
ATOM 5642 C C . LEU B 1 375 ? 4.418 44.25 8.43 1 97.44 375 LEU B C 1
ATOM 5644 O O . LEU B 1 375 ? 4.09 43.688 7.367 1 97.44 375 LEU B O 1
ATOM 5648 N N . PRO B 1 376 ? 5.082 45.438 8.453 1 96.75 376 PRO B N 1
ATOM 5649 C CA . PRO B 1 376 ? 5.523 46.062 7.199 1 96.75 376 PRO B CA 1
ATOM 5650 C C . PRO B 1 376 ? 6.707 45.312 6.574 1 96.75 376 PRO B C 1
ATOM 5652 O O . PRO B 1 376 ? 7.762 45.906 6.344 1 96.75 376 PRO B O 1
ATOM 5655 N N . LEU B 1 377 ? 6.527 44.062 6.328 1 97.62 377 LEU B N 1
ATOM 5656 C CA . LEU B 1 377 ? 7.539 43.125 5.812 1 97.62 377 LEU B CA 1
ATOM 5657 C C . LEU B 1 377 ? 6.969 42.25 4.707 1 97.62 377 LEU B C 1
ATOM 5659 O O . LEU B 1 377 ? 5.75 42.125 4.582 1 97.62 377 LEU B O 1
ATOM 5663 N N . HIS B 1 378 ? 7.879 41.875 3.787 1 97.88 378 HIS B N 1
ATOM 5664 C CA . HIS B 1 378 ? 7.574 40.75 2.904 1 97.88 378 HIS B CA 1
ATOM 5665 C C . HIS B 1 378 ? 7.648 39.406 3.65 1 97.88 378 HIS B C 1
ATOM 5667 O O . HIS B 1 378 ? 8.43 39.281 4.594 1 97.88 378 HIS B O 1
ATOM 5673 N N . ILE B 1 379 ? 6.871 38.469 3.289 1 98 379 ILE B N 1
ATOM 5674 C CA . ILE B 1 379 ? 6.77 37.219 4.02 1 98 379 ILE B CA 1
ATOM 5675 C C . ILE B 1 379 ? 8.133 36.531 4.059 1 98 379 ILE B C 1
ATOM 5677 O O . ILE B 1 379 ? 8.453 35.812 5.02 1 98 379 ILE B O 1
ATOM 5681 N N . ASN B 1 380 ? 8.977 36.719 2.996 1 97.75 380 ASN B N 1
ATOM 5682 C CA . ASN B 1 380 ? 10.266 36.031 2.922 1 97.75 380 ASN B CA 1
ATOM 5683 C C . ASN B 1 380 ? 11.391 36.906 3.445 1 97.75 380 ASN B C 1
ATOM 5685 O O . ASN B 1 380 ? 12.57 36.594 3.314 1 97.75 380 ASN B O 1
ATOM 5689 N N . ASP B 1 381 ? 11.039 38.125 4.023 1 96.69 381 ASP B N 1
ATOM 5690 C CA . ASP B 1 381 ? 12.047 38.906 4.719 1 96.69 381 ASP B CA 1
ATOM 5691 C C . ASP B 1 381 ? 12.555 38.188 5.961 1 96.69 381 ASP B C 1
ATOM 5693 O O . ASP B 1 381 ? 11.766 37.594 6.699 1 96.69 381 ASP B O 1
ATOM 5697 N N . PRO B 1 382 ? 13.812 38.156 6.125 1 94.81 382 PRO B N 1
ATOM 5698 C CA . PRO B 1 382 ? 14.352 37.5 7.32 1 94.81 382 PRO B CA 1
ATOM 5699 C C . PRO B 1 382 ? 13.695 38 8.609 1 94.81 382 PRO B C 1
ATOM 5701 O O . PRO B 1 382 ? 13.516 37.219 9.547 1 94.81 382 PRO B O 1
ATOM 5704 N N . GLU B 1 383 ? 13.281 39.25 8.641 1 94.25 383 GLU B N 1
ATOM 5705 C CA . GLU B 1 383 ? 12.672 39.844 9.828 1 94.25 383 GLU B CA 1
ATOM 5706 C C . GLU B 1 383 ? 11.289 39.25 10.094 1 94.25 383 GLU B C 1
ATOM 5708 O O . GLU B 1 383 ? 10.773 39.344 11.211 1 94.25 383 GLU B O 1
ATOM 5713 N N . PHE B 1 384 ? 10.719 38.656 9.125 1 94.12 384 PHE B N 1
ATOM 5714 C CA . PHE B 1 384 ? 9.406 38.031 9.312 1 94.12 384 PHE B CA 1
ATOM 5715 C C . PHE B 1 384 ? 9.508 36.812 10.219 1 94.12 384 PHE B C 1
ATOM 5717 O O . PHE B 1 384 ? 8.508 36.344 10.75 1 94.12 384 PHE B O 1
ATOM 5724 N N . ALA B 1 385 ? 10.773 36.375 10.422 1 86.31 385 ALA B N 1
ATOM 5725 C CA . ALA B 1 385 ? 11 35.312 11.383 1 86.31 385 ALA B CA 1
ATOM 5726 C C . ALA B 1 385 ? 10.539 35.719 12.781 1 86.31 385 ALA B C 1
ATOM 5728 O O . ALA B 1 385 ? 10.586 34.906 13.719 1 86.31 385 ALA B O 1
ATOM 5729 N N . LYS B 1 386 ? 10.023 36.906 12.914 1 85.44 386 LYS B N 1
ATOM 5730 C CA . LYS B 1 386 ? 9.273 37.344 14.086 1 85.44 386 LYS B CA 1
ATOM 5731 C C . LYS B 1 386 ? 8.203 36.344 14.469 1 85.44 386 LYS B C 1
ATOM 5733 O O . LYS B 1 386 ? 7.758 36.281 15.617 1 85.44 386 LYS B O 1
ATOM 5738 N N . ALA B 1 387 ? 7.859 35.625 13.562 1 89.38 387 ALA B N 1
ATOM 5739 C CA . ALA B 1 387 ? 6.938 34.531 13.82 1 89.38 387 ALA B CA 1
ATOM 5740 C C . ALA B 1 387 ? 7.445 33.625 14.945 1 89.38 387 ALA B C 1
ATOM 5742 O O . ALA B 1 387 ? 6.656 33.062 15.703 1 89.38 387 ALA B O 1
ATOM 5743 N N . VAL B 1 388 ? 8.695 33.469 15.047 1 88.5 388 VAL B N 1
ATOM 5744 C CA . VAL B 1 388 ? 9.305 32.688 16.125 1 88.5 388 VAL B CA 1
ATOM 5745 C C . VAL B 1 388 ? 8.914 33.312 17.469 1 88.5 388 VAL B C 1
ATOM 5747 O O . VAL B 1 388 ? 8.43 32.594 18.359 1 88.5 388 VAL B O 1
ATOM 5750 N N . ALA B 1 389 ? 9.109 34.625 17.516 1 86.81 389 ALA B N 1
ATOM 5751 C CA . ALA B 1 389 ? 8.766 35.312 18.75 1 86.81 389 ALA B CA 1
ATOM 5752 C C . ALA B 1 389 ? 7.273 35.219 19.047 1 86.81 389 ALA B C 1
ATOM 5754 O O . ALA B 1 389 ? 6.875 35.031 20.188 1 86.81 389 ALA B O 1
ATOM 5755 N N . ALA B 1 390 ? 6.531 35.344 18.094 1 90.81 390 ALA B N 1
ATOM 5756 C CA . ALA B 1 390 ? 5.086 35.219 18.25 1 90.81 390 ALA B CA 1
ATOM 5757 C C . ALA B 1 390 ? 4.703 33.875 18.797 1 90.81 390 ALA B C 1
ATOM 5759 O O . ALA B 1 390 ? 3.844 33.75 19.672 1 90.81 390 ALA B O 1
ATOM 5760 N N . PHE B 1 391 ? 5.293 32.844 18.281 1 94.38 391 PHE B N 1
ATOM 5761 C CA . PHE B 1 391 ? 4.992 31.5 18.703 1 94.38 391 PHE B CA 1
ATOM 5762 C C . PHE B 1 391 ? 5.426 31.281 20.156 1 94.38 391 PHE B C 1
ATOM 5764 O O . PHE B 1 391 ? 4.668 30.734 20.953 1 94.38 391 PHE B O 1
ATOM 5771 N N . LEU B 1 392 ? 6.613 31.672 20.5 1 94.25 392 LEU B N 1
ATOM 5772 C CA . LEU B 1 392 ? 7.137 31.484 21.844 1 94.25 392 LEU B CA 1
ATOM 5773 C C . LEU B 1 392 ? 6.281 32.219 22.875 1 94.25 392 LEU B C 1
ATOM 5775 O O . LEU B 1 392 ? 6.113 31.75 24 1 94.25 392 LEU B O 1
ATOM 5779 N N . ASP B 1 393 ? 5.777 33.281 22.469 1 93.56 393 ASP B N 1
ATOM 5780 C CA . ASP B 1 393 ? 4.938 34.094 23.344 1 93.56 393 ASP B CA 1
ATOM 5781 C C . ASP B 1 393 ? 3.646 33.344 23.703 1 93.56 393 ASP B C 1
ATOM 5783 O O . ASP B 1 393 ? 3.189 33.406 24.844 1 93.56 393 ASP B O 1
ATOM 5787 N N . ILE B 1 394 ? 3.119 32.625 22.797 1 93.25 394 ILE B N 1
ATOM 5788 C CA . ILE B 1 394 ? 1.806 32.031 23.031 1 93.25 394 ILE B CA 1
ATOM 5789 C C . ILE B 1 394 ? 1.967 30.594 23.5 1 93.25 394 ILE B C 1
ATOM 5791 O O . ILE B 1 394 ? 1.025 30 24.016 1 93.25 394 ILE B O 1
ATOM 5795 N N . ALA B 1 395 ? 3.104 30.031 23.25 1 89.88 395 ALA B N 1
ATOM 5796 C CA . ALA B 1 395 ? 3.357 28.656 23.656 1 89.88 395 ALA B CA 1
ATOM 5797 C C . ALA B 1 395 ? 3.572 28.562 25.172 1 89.88 395 ALA B C 1
ATOM 5799 O O . ALA B 1 395 ? 3.428 27.5 25.766 1 89.88 395 ALA B O 1
ATOM 5800 N N . ARG B 1 396 ? 4.102 29.609 25.906 1 77 396 ARG B N 1
ATOM 5801 C CA . ARG B 1 396 ? 4.402 29.688 27.328 1 77 396 ARG B CA 1
ATOM 5802 C C . ARG B 1 396 ? 3.131 29.578 28.172 1 77 396 ARG B C 1
ATOM 5804 O O . ARG B 1 396 ? 3.184 29.203 29.344 1 77 396 ARG B O 1
ATOM 5811 N N . HIS B 1 397 ? 2.021 29.656 27.609 1 58.62 397 HIS B N 1
ATOM 5812 C CA . HIS B 1 397 ? 0.814 29.641 28.438 1 58.62 397 HIS B CA 1
ATOM 5813 C C . HIS B 1 397 ? 0.061 28.328 28.281 1 58.62 397 HIS B C 1
ATOM 5815 O O . HIS B 1 397 ? 0.052 27.734 27.188 1 58.62 397 HIS B O 1
#